Protein AF-A0A8B8VTU5-F1 (afdb_monomer_lite)

InterPro domains:
  IPR000203 GPS motif [PF01825] (226-274)
  IPR000203 GPS motif [SM00303] (223-280)
  IPR000832 GPCR, family 2, secretin-like [PF00002] (286-532)
  IPR003910 GPCR, family 2, orphan receptor, GPR1/GPR3/GPR5 [PR01422] (201-217)
  IPR003910 GPCR, family 2, orphan receptor, GPR1/GPR3/GPR5 [PR01422] (219-232)
  IPR003910 GPCR, family 2, orphan receptor, GPR1/GPR3/GPR5 [PR01422] (383-397)
  IPR017981 GPCR, family 2-like, 7TM [PS50261] (287-532)
  IPR033551 Dynein regulatory complex subunit 7 [PTHR35249] (546-1169)
  IPR038765 Papain-like cysteine peptidase superfamily [SSF54001] (627-927)
  IPR046338 GAIN domain superfamily [G3DSA:2.60.220.50] (97-280)
  IPR056290 CEP76/DRC7, peptidase-like domain [PF24656] (837-908)
  IPR056291 Dynein regulatory complex subunit 7, MORN domain [PF24667] (969-1168)
  IPR057244 GAIN, subdomain B [PS50221] (119-281)

Radius of gyration: 47.88 Å; chains: 1; bounding box: 93×96×153 Å

pLDDT: mean 71.01, std 21.42, range [22.89, 97.75]

Secondary structure (DSSP, 8-state):
----------------------------------------TTT--S-TT------HHHHHHHHHHHTT--STT--HHHHHHHHHHHHHHHHHT---SEEEETTEEEEEEEEES--SS-EEEE--TTS--EEE-TT-TT-SSEEEE-HHHHHTTTTT-SEEEEEEEEEE-TTSSTT--TTTSSS---EEGGGEEEEEEBTB---B--SS-EEEEEE-SSPPTTEEEEEEEEEGGGGGGSSSTT---EEE-TTEEEEE-SSEEEEEESB-SEEEEEEEE---HHHHHHHHHHHHHHHHHHHHHHHHHHHHHHHHHHH-SGGGT-SHHHHHHHHHHHHHHHHHHHHHHHHHTT-S-HHHHHHHHHHHHHHHHHHHHHHHHHHHHHHHHHT--S----TTHHHHHHHHHHHHHHHHHHHHHHTT-EEEEEEE-TTS-EEEEEEEE-TTT-HHHHIIIIIIHHHHHHHHHHHHHHHHHHHHHHHHHHT-S--HHHHHHHHHHHHHHHHHTTHHHHHHHHS-SSHHHHHHHHHHHHHTTTSHHHHHHHHHHHHHHHHHHHHHHHHHHHHHHTT--------------HHHHHHHHHHHHT----PPP------GGGS-GGGS-HHHHS--HHHHHHHHHHHHHHHHHHHH-TTSPPP----B-TTS-B--GGGG------S-GGGSSHHHHHHHHHHHSEE---SSTTS--SB---HHHHHHHTEE-HHHHHHHHHHHHHHTT--EEEEEEEE-HHHHHT--TTSBPGGGS-----------PPPPTTPPPPP---S-HHHHHHHHHHHHHHHHHHHHHHHHHHHHHHHHHHT---TTTTT-EEEEEEE-TTGGG--S-EEEETTTTEEEETT-TTEEEEEEEE-SS-EEEE-S--TTTTTT----TT-TTTEEESS--S---------------------------------PPPPPSSPPP---HHHHHH-SGGGEEEEEEBTEEEEEE-TTTSTT-EEEEEEEESSTTS-SEEEEEEEE-S-TT-EEEEEEETTT--EEEEE-TT-TT-EEEEEES-SSTTS-EEEEE-GGG-TT-EEEEEE-SSEEEEEE-S-TT-EEEEEEEE-PPP--------S--PPPEEEEEEEE---TTS-TTTSEEEEEEETTTTEEEEEEPPPTT-SS--EEEEEPP-----PPP---------S-----------------------------------

Structure (mmCIF, N/CA/C/O backbone):
data_AF-A0A8B8VTU5-F1
#
_entry.id   AF-A0A8B8VTU5-F1
#
loop_
_atom_site.group_PDB
_atom_site.id
_atom_site.type_symbol
_atom_site.label_atom_id
_atom_site.label_alt_id
_atom_site.label_comp_id
_atom_site.label_asym_id
_atom_site.label_entity_id
_atom_site.label_seq_id
_atom_site.pdbx_PDB_ins_code
_atom_site.Cartn_x
_atom_site.Cartn_y
_atom_site.Cartn_z
_atom_site.occupancy
_atom_site.B_iso_or_equiv
_atom_site.auth_seq_id
_atom_site.auth_comp_id
_atom_site.auth_asym_id
_atom_site.auth_atom_id
_atom_site.pdbx_PDB_model_num
ATOM 1 N N . MET A 1 1 ? -34.212 -49.795 -15.573 1.00 31.36 1 MET A N 1
ATOM 2 C CA . MET A 1 1 ? -34.351 -51.265 -15.632 1.00 31.36 1 MET A CA 1
ATOM 3 C C . MET A 1 1 ? -33.061 -51.812 -16.240 1.00 31.36 1 MET A C 1
ATOM 5 O O . MET A 1 1 ? -32.819 -51.499 -17.388 1.00 31.36 1 MET A O 1
ATOM 9 N N . LYS A 1 2 ? -32.248 -52.523 -15.433 1.00 29.14 2 LYS A N 1
ATOM 10 C CA . LYS A 1 2 ? -31.074 -53.386 -15.757 1.00 29.14 2 LYS A CA 1
ATOM 11 C C . LYS A 1 2 ? -29.921 -52.788 -16.608 1.00 29.14 2 LYS A C 1
ATOM 13 O O . LYS A 1 2 ? -30.125 -52.430 -17.751 1.00 29.14 2 LYS A O 1
ATOM 18 N N . ARG A 1 3 ? -28.739 -52.592 -15.993 1.00 26.38 3 ARG A N 1
ATOM 19 C CA . ARG A 1 3 ? -27.504 -53.445 -16.010 1.00 26.38 3 ARG A CA 1
ATOM 20 C C . ARG A 1 3 ? -26.536 -53.014 -17.128 1.00 26.38 3 ARG A C 1
ATOM 22 O O . ARG A 1 3 ? -26.943 -53.002 -18.275 1.00 26.38 3 ARG A O 1
ATOM 29 N N . LEU A 1 4 ? -25.375 -52.436 -16.804 1.00 26.73 4 LEU A N 1
ATOM 30 C CA . LEU A 1 4 ? -24.114 -53.016 -16.279 1.00 26.73 4 LEU A CA 1
ATOM 31 C C . LEU A 1 4 ? -23.195 -53.568 -17.388 1.00 26.73 4 LEU A C 1
ATOM 33 O O . LEU A 1 4 ? -23.528 -54.563 -18.019 1.00 26.73 4 LEU A O 1
ATOM 37 N N . ASP A 1 5 ? -22.043 -52.895 -17.493 1.00 30.48 5 ASP A N 1
ATOM 38 C CA . ASP A 1 5 ? -20.665 -53.385 -17.652 1.00 30.48 5 ASP A CA 1
ATOM 39 C C . ASP A 1 5 ? -20.195 -54.170 -18.893 1.00 30.48 5 ASP A C 1
ATOM 41 O O . ASP A 1 5 ? -20.597 -55.299 -19.146 1.00 30.48 5 ASP A O 1
ATOM 45 N N . SER A 1 6 ? -19.153 -53.608 -19.528 1.00 27.05 6 SER A N 1
ATOM 46 C CA . SER A 1 6 ? -17.753 -54.098 -19.488 1.00 27.05 6 SER A CA 1
ATOM 47 C C . SER A 1 6 ? -17.052 -54.251 -20.847 1.00 27.05 6 SER A C 1
ATOM 49 O O . SER A 1 6 ? -17.409 -55.084 -21.667 1.00 27.05 6 SER A O 1
ATOM 51 N N . SER A 1 7 ? -15.996 -53.445 -20.994 1.00 27.75 7 SER A N 1
ATOM 52 C CA . SER A 1 7 ? -14.632 -53.761 -21.460 1.00 27.75 7 SER A CA 1
ATOM 53 C C . SER A 1 7 ? -14.361 -54.610 -22.731 1.00 27.75 7 SER A C 1
ATOM 55 O O . SER A 1 7 ? -14.512 -55.822 -22.766 1.00 27.75 7 SER A O 1
ATOM 57 N N . ALA A 1 8 ? -13.757 -53.913 -23.707 1.00 27.56 8 ALA A N 1
ATOM 58 C CA . ALA A 1 8 ? -12.353 -54.054 -24.142 1.00 27.56 8 ALA A CA 1
ATOM 59 C C . ALA A 1 8 ? -11.923 -55.069 -25.243 1.00 27.56 8 ALA A C 1
ATOM 61 O O . ALA A 1 8 ? -12.134 -56.270 -25.149 1.00 27.56 8 ALA A O 1
ATOM 62 N N . ILE A 1 9 ? -11.124 -54.503 -26.174 1.00 26.77 9 ILE A N 1
ATOM 63 C CA . ILE A 1 9 ? -9.977 -55.058 -26.940 1.00 26.77 9 ILE A CA 1
ATOM 64 C C . ILE A 1 9 ? -10.232 -55.643 -28.357 1.00 26.77 9 ILE A C 1
ATOM 66 O O . ILE A 1 9 ? -10.622 -56.786 -28.540 1.00 26.77 9 ILE A O 1
ATOM 70 N N . THR A 1 10 ? -9.880 -54.802 -29.347 1.00 27.22 10 THR A N 1
ATOM 71 C CA . THR A 1 10 ? -8.957 -55.027 -30.492 1.00 27.22 10 THR A CA 1
ATOM 72 C C . THR A 1 10 ? -9.242 -56.114 -31.548 1.00 27.22 10 THR A C 1
ATOM 74 O O . THR A 1 10 ? -9.068 -57.292 -31.275 1.00 27.22 10 THR A O 1
ATOM 77 N N . ALA A 1 11 ? -9.477 -55.702 -32.811 1.00 26.61 11 ALA A N 1
ATOM 78 C CA . ALA A 1 11 ? -8.591 -55.934 -33.983 1.00 26.61 11 ALA A CA 1
ATOM 79 C C . ALA A 1 11 ? -9.312 -55.846 -35.358 1.00 26.61 11 ALA A C 1
ATOM 81 O O . ALA A 1 11 ? -10.270 -56.558 -35.620 1.00 26.61 11 ALA A O 1
ATOM 82 N N . PHE A 1 12 ? -8.769 -54.980 -36.225 1.00 24.58 12 PHE A N 1
ATOM 83 C CA . PHE A 1 12 ? -8.647 -54.986 -37.699 1.00 24.58 12 PHE A CA 1
ATOM 84 C C . PHE A 1 12 ? -9.645 -55.684 -38.667 1.00 24.58 12 PHE A C 1
ATOM 86 O O . PHE A 1 12 ? -9.882 -56.883 -38.601 1.00 24.58 12 PHE A O 1
ATOM 93 N N . LYS A 1 13 ? -9.895 -54.921 -39.756 1.00 25.20 13 LYS A N 1
ATOM 94 C CA . LYS A 1 13 ? -10.058 -55.268 -41.196 1.00 25.20 13 LYS A CA 1
ATOM 95 C C . LYS A 1 13 ? -11.466 -55.318 -41.833 1.00 25.20 13 LYS A C 1
ATOM 97 O O . LYS A 1 13 ? -12.228 -56.247 -41.636 1.00 25.20 13 LYS A O 1
ATOM 102 N N . LEU A 1 14 ? -11.629 -54.351 -42.751 1.00 25.20 14 LEU A N 1
ATOM 103 C CA . LEU A 1 14 ? -12.115 -54.419 -44.145 1.00 25.20 14 LEU A CA 1
ATOM 104 C C . LEU A 1 14 ? -13.555 -54.882 -44.460 1.00 25.20 14 LEU A C 1
ATOM 106 O O . LEU A 1 14 ? -13.969 -56.004 -44.203 1.00 25.20 14 LEU A O 1
ATOM 110 N N . VAL A 1 15 ? -14.235 -53.969 -45.162 1.00 28.89 15 VAL A N 1
ATOM 111 C CA . VAL A 1 15 ? -15.496 -54.079 -45.920 1.00 28.89 15 VAL A CA 1
ATOM 112 C C . VAL A 1 15 ? -15.358 -55.116 -47.055 1.00 28.89 15 VAL A C 1
ATOM 114 O O . VAL A 1 15 ? -14.251 -55.316 -47.560 1.00 28.89 15 VAL A O 1
ATOM 117 N N . PRO A 1 16 ? -16.462 -55.745 -47.504 1.00 33.34 16 PRO A N 1
ATOM 118 C CA . PRO A 1 16 ? -16.993 -55.343 -48.811 1.00 33.34 16 PRO A CA 1
ATOM 119 C C . PRO A 1 16 ? -18.525 -55.192 -48.876 1.00 33.34 16 PRO A C 1
ATOM 121 O O . PRO A 1 16 ? -19.298 -55.841 -48.176 1.00 33.34 16 PRO A O 1
ATOM 124 N N . SER A 1 17 ? -18.909 -54.298 -49.781 1.00 27.73 17 SER A N 1
ATOM 125 C CA . SER A 1 17 ? -20.236 -53.920 -50.270 1.00 27.73 17 SER A CA 1
ATOM 126 C C . SER A 1 17 ? -20.900 -54.973 -51.160 1.00 27.73 17 SER A C 1
ATOM 128 O O . SER A 1 17 ? -20.199 -55.699 -51.859 1.00 27.73 17 SER A O 1
ATOM 130 N N . ASN A 1 18 ? -22.233 -54.917 -51.281 1.00 26.25 18 ASN A N 1
ATOM 131 C CA . ASN A 1 18 ? -22.935 -55.282 -52.515 1.00 26.25 18 ASN A CA 1
ATOM 132 C C . ASN A 1 18 ? -24.192 -54.419 -52.753 1.00 26.25 18 ASN A C 1
ATOM 134 O O . ASN A 1 18 ? -24.960 -54.131 -51.839 1.00 26.25 18 ASN A O 1
ATOM 138 N N . PHE A 1 19 ? -24.310 -54.015 -54.018 1.00 26.78 19 PHE A N 1
ATOM 139 C CA . PHE A 1 19 ? -25.324 -53.223 -54.738 1.00 26.78 19 PHE A CA 1
ATOM 140 C C . PHE A 1 19 ? -26.656 -53.993 -54.938 1.00 26.78 19 PHE A C 1
ATOM 142 O O . PHE A 1 19 ? -26.638 -55.213 -54.751 1.00 26.78 19 PHE A O 1
ATOM 149 N N . PRO A 1 20 ? -27.801 -53.352 -55.311 1.00 30.92 20 PRO A N 1
ATOM 150 C CA . PRO A 1 20 ? -28.071 -52.929 -56.710 1.00 30.92 20 PRO A CA 1
ATOM 151 C C . PRO A 1 20 ? -28.955 -51.666 -56.938 1.00 30.92 20 PRO A C 1
ATOM 153 O O . PRO A 1 20 ? -29.692 -51.216 -56.067 1.00 30.92 20 PRO A O 1
ATOM 156 N N . SER A 1 21 ? -28.863 -51.116 -58.158 1.00 28.55 21 SER A N 1
ATOM 157 C CA . SER A 1 21 ? -29.725 -50.114 -58.850 1.00 28.55 21 SER A CA 1
ATOM 158 C C . SER A 1 21 ? -30.706 -50.840 -59.833 1.00 28.55 21 SER A C 1
ATOM 160 O O . SER A 1 21 ? -30.680 -52.073 -59.767 1.00 28.55 21 SER A O 1
ATOM 162 N N . PRO A 1 22 ? -31.527 -50.245 -60.765 1.00 42.19 22 PRO A N 1
ATOM 163 C CA . PRO A 1 22 ? -31.692 -48.839 -61.233 1.00 42.19 22 PRO A CA 1
ATOM 164 C C . PRO A 1 22 ? -33.131 -48.328 -61.671 1.00 42.19 22 PRO A C 1
ATOM 166 O O . PRO A 1 22 ? -34.063 -49.099 -61.859 1.00 42.19 22 PRO A O 1
ATOM 169 N N . SER A 1 23 ? -33.249 -46.992 -61.863 1.00 27.34 23 SER A N 1
ATOM 170 C CA . SER A 1 23 ? -34.001 -46.123 -62.842 1.00 27.34 23 SER A CA 1
ATOM 171 C C . SER A 1 23 ? -35.447 -46.363 -63.379 1.00 27.34 23 SER A C 1
ATOM 173 O O . SER A 1 23 ? -35.678 -47.376 -64.033 1.00 27.34 23 SER A O 1
ATOM 175 N N . CYS A 1 24 ? -36.324 -45.326 -63.348 1.00 24.61 24 CYS A N 1
ATOM 176 C CA . CYS A 1 24 ? -36.797 -44.491 -64.502 1.00 24.61 24 CYS A CA 1
ATOM 177 C C . CYS A 1 24 ? -37.965 -43.507 -64.164 1.00 24.61 24 CYS A C 1
ATOM 179 O O . CYS A 1 24 ? -38.832 -43.831 -63.363 1.00 24.61 24 CYS A O 1
ATOM 181 N N . ASP A 1 25 ? -37.972 -42.373 -64.888 1.00 26.00 25 ASP A N 1
ATOM 182 C CA . ASP A 1 25 ? -39.055 -41.438 -65.291 1.00 26.00 25 ASP A CA 1
ATOM 183 C C . ASP A 1 25 ? -39.572 -40.209 -64.480 1.00 26.00 25 ASP A C 1
ATOM 185 O O . ASP A 1 25 ? -39.988 -40.283 -63.329 1.00 26.00 25 ASP A O 1
ATOM 189 N N . THR A 1 26 ? -39.508 -39.076 -65.212 1.00 30.88 26 THR A N 1
ATOM 190 C CA . THR A 1 26 ? -40.248 -37.785 -65.278 1.00 30.88 26 THR A CA 1
ATOM 191 C C . THR A 1 26 ? -41.237 -37.330 -64.180 1.00 30.88 26 THR A C 1
ATOM 193 O O . THR A 1 26 ? -42.230 -37.995 -63.936 1.00 30.88 26 THR A O 1
ATOM 196 N N . ASP A 1 27 ? -41.058 -36.104 -63.638 1.00 28.14 27 ASP A N 1
ATOM 197 C CA . ASP A 1 27 ? -42.012 -34.978 -63.811 1.00 28.14 27 ASP A CA 1
ATOM 198 C C . ASP A 1 27 ? -41.565 -33.624 -63.192 1.00 28.14 27 ASP A C 1
ATOM 200 O O . ASP A 1 27 ? -40.697 -33.539 -62.325 1.00 28.14 27 ASP A O 1
ATOM 204 N N . GLN A 1 28 ? -42.160 -32.546 -63.712 1.00 29.48 28 GLN A N 1
ATOM 205 C CA . GLN A 1 28 ? -41.880 -31.116 -63.507 1.00 29.48 28 GLN A CA 1
ATOM 206 C C . GLN A 1 28 ? -42.187 -30.504 -62.117 1.00 29.48 28 GLN A C 1
ATOM 208 O O . GLN A 1 28 ? -43.142 -30.869 -61.444 1.00 29.48 28 GLN A O 1
ATOM 213 N N . LYS A 1 29 ? -41.483 -29.381 -61.859 1.00 31.98 29 LYS A N 1
ATOM 214 C CA . LYS A 1 29 ? -41.815 -28.212 -61.003 1.00 31.98 29 LYS A CA 1
ATOM 215 C C . LYS A 1 29 ? -41.904 -28.425 -59.482 1.00 31.98 29 LYS A C 1
ATOM 217 O O . LYS A 1 29 ? -42.935 -28.813 -58.952 1.00 31.98 29 LYS A O 1
ATOM 222 N N . ASN A 1 30 ? -40.926 -27.862 -58.765 1.00 26.92 30 ASN A N 1
ATOM 223 C CA . ASN A 1 30 ? -41.222 -26.684 -57.945 1.00 26.92 30 ASN A CA 1
ATOM 224 C C . ASN A 1 30 ? -39.973 -25.864 -57.600 1.00 26.92 30 ASN A C 1
ATOM 226 O O . ASN A 1 30 ? -38.941 -26.375 -57.180 1.00 26.92 30 ASN A O 1
ATOM 230 N N . SER A 1 31 ? -40.130 -24.561 -57.811 1.00 36.78 31 SER A N 1
ATOM 231 C CA . SER A 1 31 ? -39.243 -23.471 -57.427 1.00 36.78 31 SER A CA 1
ATOM 232 C C . SER A 1 31 ? -38.960 -23.506 -55.923 1.00 36.78 31 SER A C 1
ATOM 234 O O . SER A 1 31 ? -39.853 -23.224 -55.125 1.00 36.78 31 SER A O 1
ATOM 236 N N . ALA A 1 32 ? -37.709 -23.771 -55.552 1.00 30.22 32 ALA A N 1
ATOM 237 C CA . ALA A 1 32 ? -37.150 -23.366 -54.271 1.00 30.22 32 ALA A CA 1
ATOM 238 C C . ALA A 1 32 ? -35.967 -22.442 -54.565 1.00 30.22 32 ALA A C 1
ATOM 240 O O . ALA A 1 32 ? -34.922 -22.864 -55.056 1.00 30.22 32 ALA A O 1
ATOM 241 N N . THR A 1 33 ? -36.191 -21.159 -54.319 1.00 33.22 33 THR A N 1
ATOM 242 C CA . THR A 1 33 ? -35.222 -20.073 -54.368 1.00 33.22 33 THR A CA 1
ATOM 243 C C . THR A 1 33 ? -34.055 -20.414 -53.441 1.00 33.22 33 THR A C 1
ATOM 245 O O . THR A 1 33 ? -34.152 -20.251 -52.226 1.00 33.22 33 THR A O 1
ATOM 248 N N . ILE A 1 34 ? -32.953 -20.919 -53.995 1.00 30.89 34 ILE A N 1
ATOM 249 C CA . ILE A 1 34 ? -31.671 -20.906 -53.293 1.00 30.89 34 ILE A CA 1
ATOM 250 C C . ILE A 1 34 ? -31.135 -19.492 -53.478 1.00 30.89 34 ILE A C 1
ATOM 252 O O . ILE A 1 34 ? -30.820 -19.082 -54.593 1.00 30.89 34 ILE A O 1
ATOM 256 N N . HIS A 1 35 ? -31.092 -18.734 -52.385 1.00 29.39 35 HIS A N 1
ATOM 257 C CA . HIS A 1 35 ? -30.316 -17.507 -52.314 1.00 29.39 35 HIS A CA 1
ATOM 258 C C . HIS A 1 35 ? -28.872 -17.837 -52.705 1.00 29.39 35 HIS A C 1
ATOM 260 O O . HIS A 1 35 ? -28.163 -18.529 -51.977 1.00 29.39 35 HIS A O 1
ATOM 266 N N . GLU A 1 36 ? -28.452 -17.370 -53.876 1.00 34.00 36 GLU A N 1
ATOM 267 C CA . GLU A 1 36 ? -27.054 -17.363 -54.276 1.00 34.00 36 GLU A CA 1
ATOM 268 C C . GLU A 1 36 ? -26.357 -16.317 -53.396 1.00 34.00 36 GLU A C 1
ATOM 270 O O . GLU A 1 36 ? -26.423 -15.115 -53.652 1.00 34.00 36 GLU A O 1
ATOM 275 N N . GLU A 1 37 ? -25.790 -16.768 -52.272 1.00 37.00 37 GLU A N 1
ATOM 276 C CA . GLU A 1 37 ? -24.908 -15.955 -51.434 1.00 37.00 37 GLU A CA 1
ATOM 277 C C . GLU A 1 37 ? -23.856 -15.292 -52.328 1.00 37.00 37 GLU A C 1
ATOM 279 O O . GLU A 1 37 ? -23.228 -15.952 -53.161 1.00 37.00 37 GLU A O 1
ATOM 284 N N . SER A 1 38 ? -23.665 -13.981 -52.165 1.00 40.47 38 SER A N 1
ATOM 285 C CA . SER A 1 38 ? -22.661 -13.216 -52.902 1.00 40.47 38 SER A CA 1
ATOM 286 C C . SER A 1 38 ? -21.279 -13.843 -52.688 1.00 40.47 38 SER A C 1
ATOM 288 O O . SER A 1 38 ? -20.673 -13.697 -51.622 1.00 40.47 38 SER A O 1
ATOM 290 N N . ARG A 1 39 ? -20.794 -14.580 -53.689 1.00 52.44 39 ARG A N 1
ATOM 291 C CA . ARG A 1 39 ? -19.532 -15.325 -53.634 1.00 52.44 39 ARG A CA 1
ATOM 292 C C . ARG A 1 39 ? -18.367 -14.336 -53.508 1.00 52.44 39 ARG A C 1
ATOM 294 O O . ARG A 1 39 ? -18.151 -13.534 -54.409 1.00 52.44 39 ARG A O 1
ATOM 301 N N . GLN A 1 40 ? -17.630 -14.368 -52.394 1.00 59.28 40 GLN A N 1
ATOM 302 C CA . GLN A 1 40 ? -16.473 -13.490 -52.157 1.00 59.28 40 GLN A CA 1
ATOM 303 C C . GLN A 1 40 ? -15.182 -14.109 -52.743 1.00 59.28 40 GLN A C 1
ATOM 305 O O . GLN A 1 40 ? -14.716 -15.119 -52.205 1.00 59.28 40 GLN A O 1
ATOM 310 N N . PRO A 1 41 ? -14.549 -13.507 -53.776 1.00 59.56 41 PRO A N 1
ATOM 311 C CA . PRO A 1 41 ? -13.364 -14.065 -54.450 1.00 59.56 41 PRO A CA 1
ATOM 312 C C . PRO A 1 41 ? -12.165 -14.312 -53.518 1.00 59.56 41 PRO A C 1
ATOM 314 O O . PRO A 1 41 ? -11.422 -15.271 -53.698 1.00 59.56 41 PRO A O 1
ATOM 317 N N . CYS A 1 42 ? -12.006 -13.495 -52.472 1.00 65.88 42 CYS A N 1
ATOM 318 C CA . CYS A 1 42 ? -10.881 -13.568 -51.531 1.00 65.88 42 CYS A CA 1
ATOM 319 C C . CYS A 1 42 ? -10.949 -14.677 -50.476 1.00 65.88 42 CYS A C 1
ATOM 321 O O . CYS A 1 42 ? -9.952 -14.949 -49.801 1.00 65.88 42 CYS A O 1
ATOM 323 N N . LYS A 1 43 ? -12.111 -15.317 -50.305 1.00 62.56 43 LYS A N 1
ATOM 324 C CA . LYS A 1 43 ? -12.310 -16.370 -49.296 1.00 62.56 43 LYS A CA 1
ATOM 325 C C . LYS A 1 43 ? -12.294 -17.779 -49.889 1.00 62.56 43 LYS A C 1
ATOM 327 O O . LYS A 1 43 ? -11.924 -18.716 -49.183 1.00 62.56 43 LYS A O 1
ATOM 332 N N . GLY A 1 44 ? -12.590 -17.918 -51.183 1.00 56.31 44 GLY A N 1
ATOM 333 C CA . GLY A 1 44 ? -12.629 -19.199 -51.898 1.00 56.31 44 GLY A CA 1
ATOM 334 C C . GLY A 1 44 ? -13.766 -20.133 -51.449 1.00 56.31 44 GLY A C 1
ATOM 335 O O . GLY A 1 44 ? -14.336 -19.976 -50.370 1.00 56.31 44 GLY A O 1
ATOM 336 N N . LEU A 1 45 ? -14.109 -21.114 -52.291 1.00 51.06 45 LEU A N 1
ATOM 337 C CA . LEU A 1 45 ? -15.092 -22.170 -52.001 1.00 51.06 45 LEU A CA 1
ATOM 338 C C . LEU A 1 45 ? -14.492 -23.296 -51.141 1.00 51.06 45 LEU A C 1
ATOM 340 O O . LEU A 1 45 ? -13.308 -23.605 -51.226 1.00 51.06 45 LEU A O 1
ATOM 344 N N . ILE A 1 46 ? -15.348 -23.953 -50.351 1.00 47.47 46 ILE A N 1
ATOM 345 C CA . ILE A 1 46 ? -15.002 -25.056 -49.429 1.00 47.47 46 ILE A CA 1
ATOM 346 C C . ILE A 1 46 ? -14.769 -26.398 -50.172 1.00 47.47 46 ILE A C 1
ATOM 348 O O . ILE A 1 46 ? -14.269 -27.356 -49.584 1.00 47.47 46 ILE A O 1
ATOM 352 N N . ASN A 1 47 ? -15.068 -26.488 -51.475 1.00 45.44 47 ASN A N 1
ATOM 353 C CA . ASN A 1 47 ? -14.932 -27.731 -52.245 1.00 45.44 47 ASN A CA 1
ATOM 354 C C . ASN A 1 47 ? -13.539 -27.883 -52.879 1.00 45.44 47 ASN A C 1
ATOM 356 O O . ASN A 1 47 ? -13.141 -27.120 -53.751 1.00 45.44 47 ASN A O 1
ATOM 360 N N . ALA A 1 48 ? -12.812 -28.914 -52.446 1.00 48.62 48 ALA A N 1
ATOM 361 C CA . ALA A 1 48 ? -11.360 -29.015 -52.573 1.00 48.62 48 ALA A CA 1
ATOM 362 C C . ALA A 1 48 ? -10.784 -29.430 -53.947 1.00 48.62 48 ALA A C 1
ATOM 364 O O . ALA A 1 48 ? -9.566 -29.411 -54.073 1.00 48.62 48 ALA A O 1
ATOM 365 N N . ASN A 1 49 ? -11.579 -29.800 -54.964 1.00 42.62 49 ASN A N 1
ATOM 366 C CA . ASN A 1 49 ? -11.051 -30.573 -56.111 1.00 42.62 49 ASN A CA 1
ATOM 367 C C . ASN A 1 49 ? -11.551 -30.177 -57.524 1.00 42.62 49 ASN A C 1
ATOM 369 O O . ASN A 1 49 ? -11.404 -30.977 -58.446 1.00 42.62 49 ASN A O 1
ATOM 373 N N . ARG A 1 50 ? -12.139 -28.992 -57.749 1.00 46.28 50 ARG A N 1
ATOM 374 C CA . ARG A 1 50 ? -12.447 -28.505 -59.115 1.00 46.28 50 ARG A CA 1
ATOM 375 C C . ARG A 1 50 ? -12.042 -27.046 -59.294 1.00 46.28 50 ARG A C 1
ATOM 377 O O . ARG A 1 50 ? -12.299 -26.229 -58.415 1.00 46.28 50 ARG A O 1
ATOM 384 N N . PHE A 1 51 ? -11.398 -26.751 -60.422 1.00 50.53 51 PHE A N 1
ATOM 385 C CA . PHE A 1 51 ? -11.213 -25.389 -60.912 1.00 50.53 51 PHE A CA 1
ATOM 386 C C . PHE A 1 51 ? -12.560 -24.908 -61.471 1.00 50.53 51 PHE A C 1
ATOM 388 O O . PHE A 1 51 ? -13.128 -25.572 -62.333 1.00 50.53 51 PHE A O 1
ATOM 395 N N . ASP A 1 52 ? -13.085 -23.804 -60.942 1.00 53.09 52 ASP A N 1
ATOM 396 C CA . ASP A 1 52 ? -14.242 -23.096 -61.498 1.00 53.09 52 ASP A CA 1
ATOM 397 C C . ASP A 1 52 ? -13.730 -21.785 -62.105 1.00 53.09 52 ASP A C 1
ATOM 399 O O . ASP A 1 52 ? -12.888 -21.119 -61.494 1.00 53.09 52 ASP A O 1
ATOM 403 N N . ASP A 1 53 ? -14.247 -21.417 -63.280 1.00 52.19 53 ASP A N 1
ATOM 404 C CA . ASP A 1 53 ? -13.915 -20.194 -64.027 1.00 52.19 53 ASP A CA 1
ATOM 405 C C . ASP A 1 53 ? -14.467 -18.949 -63.298 1.00 52.19 53 ASP A C 1
ATOM 407 O O . ASP A 1 53 ? -15.440 -18.306 -63.695 1.00 52.19 53 ASP A O 1
ATOM 411 N N . PHE A 1 54 ? -13.907 -18.662 -62.123 1.00 53.53 54 PHE A N 1
ATOM 412 C CA . PHE A 1 54 ? -14.154 -17.438 -61.375 1.00 53.53 54 PHE A CA 1
ATOM 413 C C . PHE A 1 54 ? -13.422 -16.293 -62.061 1.00 53.53 54 PHE A C 1
ATOM 415 O O . PHE A 1 54 ? -12.264 -16.448 -62.438 1.00 53.53 54 PHE A O 1
ATOM 422 N N . GLY A 1 55 ? -14.078 -15.130 -62.165 1.00 59.25 55 GLY A N 1
ATOM 423 C CA . GLY A 1 55 ? -13.548 -13.919 -62.793 1.00 59.25 55 GLY A CA 1
ATOM 424 C C . GLY A 1 55 ? -12.061 -13.706 -62.507 1.00 59.25 55 GLY A C 1
ATOM 425 O O . GLY A 1 55 ? -11.683 -13.189 -61.458 1.00 59.25 55 GLY A O 1
ATOM 426 N N . LEU A 1 56 ? -11.214 -14.099 -63.466 1.00 64.12 56 LEU A N 1
ATOM 427 C CA . LEU A 1 56 ? -9.757 -14.153 -63.319 1.00 64.12 56 LEU A CA 1
ATOM 428 C C . LEU A 1 56 ? -9.180 -12.800 -62.880 1.00 64.12 56 LEU A C 1
ATOM 430 O O . LEU A 1 56 ? -8.226 -12.746 -62.108 1.00 64.12 56 LEU A O 1
ATOM 434 N N . LYS A 1 57 ? -9.808 -11.707 -63.333 1.00 65.38 57 LYS A N 1
ATOM 435 C CA . LYS A 1 57 ? -9.481 -10.323 -62.967 1.00 65.38 57 LYS A CA 1
ATOM 436 C C . LYS A 1 57 ? -9.822 -9.979 -61.514 1.00 65.38 57 LYS A C 1
ATOM 438 O O . LYS A 1 57 ? -9.074 -9.227 -60.898 1.00 65.38 57 LYS A O 1
ATOM 443 N N . ASP A 1 58 ? -10.896 -10.532 -60.958 1.00 67.50 58 ASP A N 1
ATOM 444 C CA . ASP A 1 58 ? -11.318 -10.276 -59.576 1.00 67.50 58 ASP A CA 1
ATOM 445 C C . ASP A 1 58 ? -10.461 -11.068 -58.581 1.00 67.50 58 ASP A C 1
ATOM 447 O O . ASP A 1 58 ? -10.023 -10.523 -57.568 1.00 67.50 58 ASP A O 1
ATOM 451 N N . THR A 1 59 ? -10.125 -12.324 -58.901 1.00 67.62 59 THR A N 1
ATOM 452 C CA . THR A 1 59 ? -9.187 -13.136 -58.104 1.00 67.62 59 THR A CA 1
ATOM 453 C C . THR A 1 59 ? -7.758 -12.585 -58.181 1.00 67.62 59 THR A C 1
ATOM 455 O O . THR A 1 59 ? -7.054 -12.535 -57.172 1.00 67.62 59 THR A O 1
ATOM 458 N N . ALA A 1 60 ? -7.347 -12.089 -59.352 1.00 66.38 60 ALA A N 1
ATOM 459 C CA . ALA A 1 60 ? -6.111 -11.328 -59.551 1.00 66.38 60 ALA A CA 1
ATOM 460 C C . ALA A 1 60 ? -6.055 -10.050 -58.703 1.00 66.38 60 ALA A C 1
ATOM 462 O O . ALA A 1 60 ? -5.069 -9.795 -58.010 1.00 66.38 60 ALA A O 1
ATOM 463 N N . LYS A 1 61 ? -7.130 -9.252 -58.728 1.00 69.88 61 LYS A N 1
ATOM 464 C CA . LYS A 1 61 ? -7.251 -8.038 -57.916 1.00 69.88 61 LYS A CA 1
ATOM 465 C C . LYS A 1 61 ? -7.163 -8.376 -56.430 1.00 69.88 61 LYS A C 1
ATOM 467 O O . LYS A 1 61 ? -6.379 -7.759 -55.714 1.00 69.88 61 LYS A O 1
ATOM 472 N N . CYS A 1 62 ? -7.856 -9.425 -55.999 1.00 71.69 62 CYS A N 1
ATOM 473 C CA . CYS A 1 62 ? -7.776 -9.920 -54.634 1.00 71.69 62 CYS A CA 1
ATOM 474 C C . CYS A 1 62 ? -6.352 -10.339 -54.228 1.00 71.69 62 CYS A C 1
ATOM 476 O O . CYS A 1 62 ? -5.886 -9.955 -53.159 1.00 71.69 62 CYS A O 1
ATOM 478 N N . PHE A 1 63 ? -5.631 -11.074 -55.080 1.00 68.38 63 PHE A N 1
ATOM 479 C CA . PHE A 1 63 ? -4.237 -11.452 -54.825 1.00 68.38 63 PHE A CA 1
ATOM 480 C C . PHE A 1 63 ? -3.351 -10.216 -54.580 1.00 68.38 63 PHE A C 1
ATOM 482 O O . PHE A 1 63 ? -2.580 -10.194 -53.621 1.00 68.38 63 PHE A O 1
ATOM 489 N N . SER A 1 64 ? -3.535 -9.149 -55.369 1.00 66.38 64 SER A N 1
ATOM 490 C CA . SER A 1 64 ? -2.813 -7.881 -55.190 1.00 66.38 64 SER A CA 1
ATOM 491 C C . SER A 1 64 ? -3.252 -7.061 -53.961 1.00 66.38 64 SER A C 1
ATOM 493 O O . SER A 1 64 ? -2.425 -6.413 -53.322 1.00 66.38 64 SER A O 1
ATOM 495 N N . GLU A 1 65 ? -4.534 -7.099 -53.581 1.00 67.81 65 GLU A N 1
ATOM 496 C CA . GLU A 1 65 ? -5.073 -6.360 -52.427 1.00 67.81 65 GLU A CA 1
ATOM 497 C C . GLU A 1 65 ? -4.756 -7.055 -51.094 1.00 67.81 65 GLU A C 1
ATOM 499 O O . GLU A 1 65 ? -4.340 -6.396 -50.137 1.00 67.81 65 GLU A O 1
ATOM 504 N N . CYS A 1 66 ? -4.850 -8.388 -51.042 1.00 64.62 66 CYS A N 1
ATOM 505 C CA . CYS A 1 66 ? -4.422 -9.198 -49.897 1.00 64.62 66 CYS A CA 1
ATOM 506 C C . CYS A 1 66 ? -2.908 -9.096 -49.646 1.00 64.62 66 CYS A C 1
ATOM 508 O O . CYS A 1 66 ? -2.457 -9.315 -48.525 1.00 64.62 66 CYS A O 1
ATOM 510 N N . ALA A 1 67 ? -2.111 -8.733 -50.658 1.00 58.59 67 ALA A N 1
ATOM 511 C CA . ALA A 1 67 ? -0.693 -8.434 -50.479 1.00 58.59 67 ALA A CA 1
ATOM 512 C C . ALA A 1 67 ? -0.438 -7.105 -49.731 1.00 58.59 67 ALA A C 1
ATOM 514 O O . ALA A 1 67 ? 0.617 -6.961 -49.118 1.00 58.59 67 ALA A O 1
ATOM 515 N N . ARG A 1 68 ? -1.386 -6.148 -49.747 1.00 56.44 68 ARG A N 1
ATOM 516 C CA . ARG A 1 68 ? -1.266 -4.818 -49.102 1.00 56.44 68 ARG A CA 1
ATOM 517 C C . ARG A 1 68 ? -2.008 -4.690 -47.770 1.00 56.44 68 ARG A C 1
ATOM 519 O O . ARG A 1 68 ? -1.663 -3.829 -46.967 1.00 56.44 68 ARG A O 1
ATOM 526 N N . SER A 1 69 ? -3.044 -5.493 -47.555 1.00 49.16 69 SER A N 1
ATOM 527 C CA . SER A 1 69 ? -3.967 -5.391 -46.423 1.00 49.16 69 SER A CA 1
ATOM 528 C C . SER A 1 69 ? -3.728 -6.534 -45.436 1.00 49.16 69 SER A C 1
ATOM 530 O O . SER A 1 69 ? -4.054 -7.682 -45.723 1.00 49.16 69 SER A O 1
ATOM 532 N N . GLY A 1 70 ? -3.189 -6.239 -44.251 1.00 52.53 70 GLY A N 1
ATOM 533 C CA . GLY A 1 70 ? -3.039 -7.206 -43.152 1.00 52.53 70 GLY A CA 1
ATOM 534 C C . GLY A 1 70 ? -4.354 -7.567 -42.441 1.00 52.53 70 GLY A C 1
ATOM 535 O O . GLY A 1 70 ? -4.330 -7.826 -41.244 1.00 52.53 70 GLY A O 1
ATOM 536 N N . ASN A 1 71 ? -5.497 -7.521 -43.134 1.00 49.97 71 ASN A N 1
ATOM 537 C CA . ASN A 1 71 ? -6.832 -7.599 -42.535 1.00 49.97 71 ASN A CA 1
ATOM 538 C C . ASN A 1 71 ? -7.515 -8.961 -42.795 1.00 49.97 71 ASN A C 1
ATOM 540 O O . ASN A 1 71 ? -7.362 -9.543 -43.869 1.00 49.97 71 ASN A O 1
ATOM 544 N N . GLU A 1 72 ? -8.323 -9.435 -41.836 1.00 51.94 72 GLU A N 1
ATOM 545 C CA . GLU A 1 72 ? -8.881 -10.804 -41.672 1.00 51.94 72 GLU A CA 1
ATOM 546 C C . GLU A 1 72 ? -9.799 -11.350 -42.798 1.00 51.94 72 GLU A C 1
ATOM 548 O O . GLU A 1 72 ? -10.463 -12.375 -42.647 1.00 51.94 72 GLU A O 1
ATOM 553 N N . SER A 1 73 ? -9.868 -10.697 -43.958 1.00 56.78 73 SER A N 1
ATOM 554 C CA . SER A 1 73 ? -10.797 -11.061 -45.041 1.00 56.78 73 SER A CA 1
ATOM 555 C C . SER A 1 73 ? -10.240 -12.033 -46.096 1.00 56.78 73 SER A C 1
ATOM 557 O O . SER A 1 73 ? -11.013 -12.507 -46.931 1.00 56.78 73 SER A O 1
ATOM 559 N N . CYS A 1 74 ? -8.942 -12.361 -46.057 1.00 65.44 74 CYS A N 1
ATOM 560 C CA . CYS A 1 74 ? -8.256 -13.162 -47.079 1.00 65.44 74 CYS A CA 1
ATOM 561 C C . CYS A 1 74 ? -7.914 -14.581 -46.594 1.00 65.44 74 CYS A C 1
ATOM 563 O O . CYS A 1 74 ? -7.199 -14.748 -45.607 1.00 65.44 74 CYS A O 1
ATOM 565 N N . ASN A 1 75 ? -8.340 -15.618 -47.327 1.00 68.56 75 ASN A N 1
ATOM 566 C CA . ASN A 1 75 ? -7.885 -16.993 -47.085 1.00 68.56 75 ASN A CA 1
ATOM 567 C C . ASN A 1 75 ? -6.680 -17.318 -47.986 1.00 68.56 75 ASN A C 1
ATOM 569 O O . ASN A 1 75 ? -6.834 -17.739 -49.136 1.00 68.56 75 ASN A O 1
ATOM 573 N N . LEU A 1 76 ? -5.471 -17.124 -47.449 1.00 68.50 76 LEU A N 1
ATOM 574 C CA . LEU A 1 76 ? -4.205 -17.301 -48.177 1.00 68.50 76 LEU A CA 1
ATOM 575 C C . LEU A 1 76 ? -4.037 -18.717 -48.751 1.00 68.50 76 LEU A C 1
ATOM 577 O O . LEU A 1 76 ? -3.550 -18.878 -49.869 1.00 68.50 76 LEU A O 1
ATOM 581 N N . GLY A 1 77 ? -4.486 -19.741 -48.020 1.00 65.50 77 GLY A N 1
ATOM 582 C CA . GLY A 1 77 ? -4.384 -21.131 -48.462 1.00 65.50 77 GLY A CA 1
ATOM 583 C C . GLY A 1 77 ? -5.242 -21.447 -49.685 1.00 65.50 77 GLY A C 1
ATOM 584 O O . GLY A 1 77 ? -4.825 -22.203 -50.564 1.00 65.50 77 GLY A O 1
ATOM 585 N N . ASN A 1 78 ? -6.423 -20.834 -49.775 1.00 67.88 78 ASN A N 1
ATOM 586 C CA . ASN A 1 78 ? -7.308 -20.988 -50.928 1.00 67.88 78 ASN A CA 1
ATOM 587 C C . ASN A 1 78 ? -6.777 -20.241 -52.158 1.00 67.88 78 ASN A C 1
ATOM 589 O O . ASN A 1 78 ? -6.771 -20.815 -53.244 1.00 67.88 78 ASN A O 1
ATOM 593 N N . LEU A 1 79 ? -6.258 -19.020 -51.985 1.00 70.75 79 LEU A N 1
ATOM 594 C CA . LEU A 1 79 ? -5.611 -18.259 -53.064 1.00 70.75 79 LEU A CA 1
ATOM 595 C C . LEU A 1 79 ? -4.390 -18.999 -53.629 1.00 70.75 79 LEU A C 1
ATOM 597 O O . LEU A 1 79 ? -4.216 -19.078 -54.841 1.00 70.75 79 LEU A O 1
ATOM 601 N N . GLN A 1 80 ? -3.572 -19.604 -52.768 1.00 70.00 80 GLN A N 1
ATOM 602 C CA . GLN A 1 80 ? -2.413 -20.385 -53.192 1.00 70.00 80 GLN A CA 1
ATOM 603 C C . GLN A 1 80 ? -2.805 -21.631 -53.998 1.00 70.00 80 GLN A C 1
ATOM 605 O O . GLN A 1 80 ? -2.245 -21.866 -55.066 1.00 70.00 80 GLN A O 1
ATOM 610 N N . ARG A 1 81 ? -3.773 -22.429 -53.518 1.00 70.50 81 ARG A N 1
ATOM 611 C CA . ARG A 1 81 ? -4.265 -23.597 -54.275 1.00 70.50 81 ARG A CA 1
ATOM 612 C C . ARG A 1 81 ? -4.909 -23.192 -55.595 1.00 70.50 81 ARG A C 1
ATOM 614 O O . ARG A 1 81 ? -4.729 -23.898 -56.578 1.00 70.50 81 ARG A O 1
ATOM 621 N N . TYR A 1 82 ? -5.617 -22.064 -55.626 1.00 73.31 82 TYR A N 1
ATOM 622 C CA . TYR A 1 82 ? -6.193 -21.524 -56.854 1.00 73.31 82 TYR A CA 1
ATOM 623 C C . TYR A 1 82 ? -5.113 -21.273 -57.914 1.00 73.31 82 TYR A C 1
ATOM 625 O O . TYR A 1 82 ? -5.250 -21.760 -59.030 1.00 73.31 82 TYR A O 1
ATOM 633 N N . TRP A 1 83 ? -4.011 -20.600 -57.562 1.00 71.25 83 TRP A N 1
ATOM 634 C CA . TRP A 1 83 ? -2.926 -20.318 -58.512 1.00 71.25 83 TRP A CA 1
ATOM 635 C C . TRP A 1 83 ? -2.156 -21.566 -58.954 1.00 71.25 83 TRP A C 1
ATOM 637 O O . TRP A 1 83 ? -1.830 -21.684 -60.132 1.00 71.25 83 TRP A O 1
ATOM 647 N N . LEU A 1 84 ? -1.927 -22.521 -58.047 1.00 70.88 84 LEU A N 1
ATOM 648 C CA . LEU A 1 84 ? -1.328 -23.816 -58.395 1.00 70.88 84 LEU A CA 1
ATOM 649 C C . LEU A 1 84 ? -2.223 -24.609 -59.368 1.00 70.88 84 LEU A C 1
ATOM 651 O O . LEU A 1 84 ? -1.734 -25.184 -60.335 1.00 70.88 84 LEU A O 1
ATOM 655 N N . ASN A 1 85 ? -3.542 -24.606 -59.149 1.00 71.44 85 ASN A N 1
ATOM 656 C CA . ASN A 1 85 ? -4.502 -25.285 -60.025 1.00 71.44 85 ASN A CA 1
ATOM 657 C C . ASN A 1 85 ? -4.726 -24.538 -61.352 1.00 71.44 85 ASN A C 1
ATOM 659 O O . ASN A 1 85 ? -5.019 -25.171 -62.364 1.00 71.44 85 ASN A O 1
ATOM 663 N N . TYR A 1 86 ? -4.572 -23.211 -61.368 1.00 73.75 86 TYR A N 1
ATOM 664 C CA . TYR A 1 86 ? -4.676 -22.399 -62.580 1.00 73.75 86 TYR A CA 1
ATOM 665 C C . TYR A 1 86 ? -3.598 -22.759 -63.611 1.00 73.75 86 TYR A C 1
ATOM 667 O O . TYR A 1 86 ? -3.876 -22.765 -64.806 1.00 73.75 86 TYR A O 1
ATOM 675 N N . GLU A 1 87 ? -2.388 -23.119 -63.172 1.00 69.69 87 GLU A N 1
ATOM 676 C CA . GLU A 1 87 ? -1.327 -23.581 -64.074 1.00 69.69 87 GLU A CA 1
ATOM 677 C C . GLU A 1 87 ? -1.712 -24.884 -64.798 1.00 69.69 87 GLU A C 1
ATOM 679 O O . GLU A 1 87 ? -1.542 -25.002 -66.013 1.00 69.69 87 GLU A O 1
ATOM 684 N N . ILE A 1 88 ? -2.321 -25.825 -64.070 1.00 68.25 88 ILE A N 1
ATOM 685 C CA . ILE A 1 88 ? -2.831 -27.084 -64.632 1.00 68.25 88 ILE A CA 1
ATOM 686 C C . ILE A 1 88 ? -3.946 -26.795 -65.650 1.00 68.25 88 ILE A C 1
ATOM 688 O O . ILE A 1 88 ? -3.921 -27.330 -66.758 1.00 68.25 88 ILE A O 1
ATOM 692 N N . HIS A 1 89 ? -4.877 -25.891 -65.323 1.00 71.81 89 HIS A N 1
ATOM 693 C CA . HIS A 1 89 ? -5.933 -25.459 -66.247 1.00 71.81 89 HIS A CA 1
ATOM 694 C C . HIS A 1 89 ? -5.367 -24.795 -67.518 1.00 71.81 89 HIS A C 1
ATOM 696 O O . HIS A 1 89 ? -5.819 -25.088 -68.627 1.00 71.81 89 HIS A O 1
ATOM 702 N N . LEU A 1 90 ? -4.339 -23.947 -67.391 1.00 70.38 90 LEU A N 1
ATOM 703 C CA . LEU A 1 90 ? -3.657 -23.336 -68.537 1.00 70.38 90 LEU A CA 1
ATOM 704 C C . LEU A 1 90 ? -3.027 -24.377 -69.466 1.00 70.38 90 LEU A C 1
ATOM 706 O O . LEU A 1 90 ? -3.106 -24.233 -70.688 1.00 70.38 90 LEU A O 1
ATOM 710 N N . ALA A 1 91 ? -2.418 -25.415 -68.897 1.00 66.81 91 ALA A N 1
ATOM 711 C CA . ALA A 1 91 ? -1.771 -26.469 -69.662 1.00 66.81 91 ALA A CA 1
ATOM 712 C C . ALA A 1 91 ? -2.764 -27.414 -70.366 1.00 66.81 91 ALA A C 1
ATOM 714 O O . ALA A 1 91 ? -2.392 -28.022 -71.368 1.00 66.81 91 ALA A O 1
ATOM 715 N N . GLU A 1 92 ? -4.011 -27.538 -69.896 1.00 66.69 92 GLU A N 1
ATOM 716 C CA . GLU A 1 92 ? -4.964 -28.534 -70.413 1.00 66.69 92 GLU A CA 1
ATOM 717 C C . GLU A 1 92 ? -6.180 -27.943 -71.141 1.00 66.69 92 GLU A C 1
ATOM 719 O O . GLU A 1 92 ? -6.473 -28.366 -72.260 1.00 66.69 92 GLU A O 1
ATOM 724 N N . GLU A 1 93 ? -6.858 -26.947 -70.568 1.00 61.66 93 GLU A N 1
ATOM 725 C CA . GLU A 1 93 ? -8.200 -26.514 -71.001 1.00 61.66 93 GLU A CA 1
ATOM 726 C C . GLU A 1 93 ? -8.228 -25.140 -71.684 1.00 61.66 93 GLU A C 1
ATOM 728 O O . GLU A 1 93 ? -9.159 -24.841 -72.432 1.00 61.66 93 GLU A O 1
ATOM 733 N N . SER A 1 94 ? -7.206 -24.304 -71.481 1.00 62.38 94 SER A N 1
ATOM 734 C CA . SER A 1 94 ? -7.184 -22.960 -72.067 1.00 62.38 94 SER A CA 1
ATOM 735 C C . SER A 1 94 ? -7.180 -22.997 -73.606 1.00 62.38 94 SER A C 1
ATOM 737 O O . SER A 1 94 ? -6.525 -23.844 -74.207 1.00 62.38 94 SER A O 1
ATOM 739 N N . LEU A 1 95 ? -7.853 -22.056 -74.271 1.00 57.72 95 LEU A N 1
ATOM 740 C CA . LEU A 1 95 ? -7.696 -21.798 -75.716 1.00 57.72 95 LEU A CA 1
ATOM 741 C C . LEU A 1 95 ? -6.672 -20.686 -76.002 1.00 57.72 95 LEU A C 1
ATOM 743 O O . LEU A 1 95 ? -6.370 -20.408 -77.161 1.00 57.72 95 LEU A O 1
ATOM 747 N N . THR A 1 96 ? -6.149 -20.027 -74.964 1.00 62.91 96 THR A N 1
ATOM 748 C CA . THR A 1 96 ? -5.209 -18.911 -75.093 1.00 62.91 96 THR A CA 1
ATOM 749 C C . THR A 1 96 ? -3.762 -19.399 -75.021 1.00 62.91 96 THR A C 1
ATOM 751 O O . THR A 1 96 ? -3.369 -20.121 -74.107 1.00 62.91 96 THR A O 1
ATOM 754 N N . GLU A 1 97 ? -2.952 -18.991 -76.001 1.00 73.25 97 GLU A N 1
ATOM 755 C CA . GLU A 1 97 ? -1.515 -19.313 -76.061 1.00 73.25 97 GLU A CA 1
ATOM 756 C C . GLU A 1 97 ? -0.678 -18.434 -75.119 1.00 73.25 97 GLU A C 1
ATOM 758 O O . GLU A 1 97 ? 0.440 -18.787 -74.748 1.00 73.25 97 GLU A O 1
ATOM 763 N N . THR A 1 98 ? -1.206 -17.275 -74.716 1.00 80.00 98 THR A N 1
ATOM 764 C CA . THR A 1 98 ? -0.513 -16.330 -73.835 1.00 80.00 98 THR A CA 1
ATOM 765 C C . THR A 1 98 ? -1.467 -15.722 -72.814 1.00 80.00 98 THR A C 1
ATOM 767 O O . THR A 1 98 ? -2.625 -15.424 -73.116 1.00 80.00 98 THR A O 1
ATOM 770 N N . VAL A 1 99 ? -0.965 -15.511 -71.598 1.00 78.75 99 VAL A N 1
ATOM 771 C CA . VAL A 1 99 ? -1.638 -14.751 -70.539 1.00 78.75 99 VAL A CA 1
ATOM 772 C C . VAL A 1 99 ? -0.695 -13.649 -70.087 1.00 78.75 99 VAL A C 1
ATOM 774 O O . VAL A 1 99 ? 0.458 -13.911 -69.753 1.00 78.75 99 VAL A O 1
ATOM 777 N N . ASN A 1 100 ? -1.182 -12.412 -70.077 1.00 80.00 100 ASN A N 1
ATOM 778 C CA . ASN A 1 100 ? -0.432 -11.261 -69.593 1.00 80.00 100 ASN A CA 1
ATOM 779 C C . ASN A 1 100 ? -1.290 -10.479 -68.593 1.00 80.00 100 ASN A C 1
ATOM 781 O O . ASN A 1 100 ? -2.216 -9.765 -68.979 1.00 80.00 100 ASN A O 1
ATOM 785 N N . MET A 1 101 ? -1.000 -10.669 -67.308 1.00 73.00 101 MET A N 1
ATOM 786 C CA . MET A 1 101 ? -1.599 -9.967 -66.177 1.00 73.00 101 MET A CA 1
ATOM 787 C C . MET A 1 101 ? -0.480 -9.289 -65.381 1.00 73.00 101 MET A C 1
ATOM 789 O O . MET A 1 101 ? 0.641 -9.784 -65.346 1.00 73.00 101 MET A O 1
ATOM 793 N N . GLY A 1 102 ? -0.778 -8.182 -64.693 1.00 69.06 102 GLY A N 1
ATOM 794 C CA . GLY A 1 102 ? 0.245 -7.362 -64.023 1.00 69.06 102 GLY A CA 1
ATOM 795 C C . GLY A 1 102 ? 1.154 -8.086 -63.012 1.00 69.06 102 GLY A C 1
ATOM 796 O O . GLY A 1 102 ? 2.253 -7.609 -62.778 1.00 69.06 102 GLY A O 1
ATOM 797 N N . PHE A 1 103 ? 0.730 -9.223 -62.446 1.00 72.19 103 PHE A N 1
ATOM 798 C CA . PHE A 1 103 ? 1.503 -10.053 -61.501 1.00 72.19 103 PHE A CA 1
ATOM 799 C C . PHE A 1 103 ? 1.713 -11.501 -61.997 1.00 72.19 103 PHE A C 1
ATOM 801 O O . PHE A 1 103 ? 2.362 -12.290 -61.320 1.00 72.19 103 PHE A O 1
ATOM 808 N N . LEU A 1 104 ? 1.143 -11.880 -63.150 1.00 78.25 104 LEU A N 1
ATOM 809 C CA . LEU A 1 104 ? 1.246 -13.229 -63.716 1.00 78.25 104 LEU A CA 1
ATOM 810 C C . LEU A 1 104 ? 1.374 -13.152 -65.236 1.00 78.25 104 LEU A C 1
ATOM 812 O O . LEU A 1 104 ? 0.462 -12.695 -65.927 1.00 78.25 104 LEU A O 1
ATOM 816 N N . THR A 1 105 ? 2.465 -13.691 -65.765 1.00 84.25 105 THR A N 1
ATOM 817 C CA . THR A 1 105 ? 2.636 -13.898 -67.206 1.00 84.25 105 THR A CA 1
ATOM 818 C C . THR A 1 105 ? 2.793 -15.383 -67.495 1.00 84.25 105 THR A C 1
ATOM 820 O O . THR A 1 105 ? 3.466 -16.095 -66.754 1.00 84.25 105 THR A O 1
ATOM 823 N N . ALA A 1 106 ? 2.139 -15.875 -68.544 1.00 83.62 106 ALA A N 1
ATOM 824 C CA . ALA A 1 106 ? 2.207 -17.278 -68.927 1.00 83.62 106 ALA A CA 1
ATOM 825 C C . ALA A 1 106 ? 2.310 -17.444 -70.441 1.00 83.62 106 ALA A C 1
ATOM 827 O O . ALA A 1 106 ? 1.629 -16.747 -71.198 1.00 83.62 106 ALA A O 1
ATOM 828 N N . LEU A 1 107 ? 3.122 -18.407 -70.864 1.00 86.31 107 LEU A N 1
ATOM 829 C CA . LEU A 1 107 ? 3.174 -18.920 -72.227 1.00 86.31 107 LEU A CA 1
ATOM 830 C C . LEU A 1 107 ? 2.697 -20.371 -72.208 1.00 86.31 107 LEU A C 1
ATOM 832 O O . LEU A 1 107 ? 3.248 -21.183 -71.468 1.00 86.31 107 LEU A O 1
ATOM 836 N N . VAL A 1 108 ? 1.727 -20.700 -73.058 1.00 84.62 108 VAL A N 1
ATOM 837 C CA . VAL A 1 108 ? 1.290 -22.076 -73.291 1.00 84.62 108 VAL A CA 1
ATOM 838 C C . VAL A 1 108 ? 1.583 -22.443 -74.739 1.00 84.62 108 VAL A C 1
ATOM 840 O O . VAL A 1 108 ? 1.057 -21.821 -75.659 1.00 84.62 108 VAL A O 1
ATOM 843 N N . LYS A 1 109 ? 2.419 -23.460 -74.956 1.00 83.31 109 LYS A N 1
ATOM 844 C CA . LYS A 1 109 ? 2.865 -23.863 -76.295 1.00 83.31 109 LYS A CA 1
ATOM 845 C C . LYS A 1 109 ? 2.795 -25.375 -76.483 1.00 83.31 109 LYS A C 1
ATOM 847 O O . LYS A 1 109 ? 3.209 -26.140 -75.615 1.00 83.31 109 LYS A O 1
ATOM 852 N N . ASN A 1 110 ? 2.317 -25.803 -77.649 1.00 83.94 110 ASN A N 1
ATOM 853 C CA . ASN A 1 110 ? 2.381 -27.203 -78.062 1.00 83.94 110 ASN A CA 1
ATOM 854 C C . ASN A 1 110 ? 3.782 -27.518 -78.594 1.00 83.94 110 ASN A C 1
ATOM 856 O O . ASN A 1 110 ? 4.265 -26.868 -79.523 1.00 83.94 110 ASN A O 1
ATOM 860 N N . ILE A 1 111 ? 4.430 -28.512 -77.997 1.00 83.44 111 ILE A N 1
ATOM 861 C CA . ILE A 1 111 ? 5.789 -28.943 -78.318 1.00 83.44 111 ILE A CA 1
ATOM 862 C C . ILE A 1 111 ? 5.725 -30.378 -78.833 1.00 83.44 111 ILE A C 1
ATOM 864 O O . ILE A 1 111 ? 5.088 -31.240 -78.226 1.00 83.44 111 ILE A O 1
ATOM 868 N N . SER A 1 112 ? 6.372 -30.632 -79.971 1.00 81.88 112 SER A N 1
ATOM 869 C CA . SER A 1 112 ? 6.539 -31.994 -80.485 1.00 81.88 112 SER A CA 1
ATOM 870 C C . SER A 1 112 ? 7.420 -32.806 -79.538 1.00 81.88 112 SER A C 1
ATOM 872 O O . SER A 1 112 ? 8.421 -32.296 -79.047 1.00 81.88 112 SER A O 1
ATOM 874 N N . THR A 1 113 ? 7.104 -34.078 -79.312 1.00 80.12 113 THR A N 1
ATOM 875 C CA . THR A 1 113 ? 7.962 -34.960 -78.499 1.00 80.12 113 THR A CA 1
ATOM 876 C C . THR A 1 113 ? 9.215 -35.439 -79.244 1.00 80.12 113 THR A C 1
ATOM 878 O O . THR A 1 113 ? 10.095 -36.041 -78.640 1.00 80.12 113 THR A O 1
ATOM 881 N N . SER A 1 114 ? 9.341 -35.132 -80.542 1.00 77.88 114 SER A N 1
ATOM 882 C CA . SER A 1 114 ? 10.489 -35.468 -81.397 1.00 77.88 114 SER A CA 1
ATOM 883 C C . SER A 1 114 ? 11.406 -34.261 -81.669 1.00 77.88 114 SER A C 1
ATOM 885 O O . SER A 1 114 ? 11.611 -33.884 -82.827 1.00 77.88 114 SER A O 1
ATOM 887 N N . ILE A 1 115 ? 11.908 -33.603 -80.625 1.00 82.25 115 ILE A N 1
ATOM 888 C CA . ILE A 1 115 ? 12.845 -32.474 -80.768 1.00 82.25 115 ILE A CA 1
ATOM 889 C C . ILE A 1 115 ? 14.295 -32.955 -80.887 1.00 82.25 115 ILE A C 1
ATOM 891 O O . ILE A 1 115 ? 14.690 -33.926 -80.249 1.00 82.25 115 ILE A O 1
ATOM 895 N N . SER A 1 116 ? 15.090 -32.283 -81.722 1.00 76.50 116 SER A N 1
ATOM 896 C CA . SER A 1 116 ? 16.509 -32.607 -81.938 1.00 76.50 116 SER A CA 1
ATOM 897 C C . SER A 1 116 ? 17.451 -31.915 -80.947 1.00 76.50 116 SER A C 1
ATOM 899 O O . SER A 1 116 ? 18.533 -32.437 -80.672 1.00 76.50 116 SER A O 1
ATOM 901 N N . GLU A 1 117 ? 17.027 -30.769 -80.410 1.00 83.88 117 GLU A N 1
ATOM 902 C CA . GLU A 1 117 ? 17.815 -29.843 -79.589 1.00 83.88 117 GLU A CA 1
ATOM 903 C C . GLU A 1 117 ? 17.049 -29.440 -78.322 1.00 83.88 117 GLU A C 1
ATOM 905 O O . GLU A 1 117 ? 15.830 -29.619 -78.234 1.00 83.88 117 GLU A O 1
ATOM 910 N N . ASP A 1 118 ? 17.774 -28.898 -77.346 1.00 85.75 118 ASP A N 1
ATOM 911 C CA . ASP A 1 118 ? 17.207 -28.404 -76.093 1.00 85.75 118 ASP A CA 1
ATOM 912 C C . ASP A 1 118 ? 16.415 -27.111 -76.320 1.00 85.75 118 ASP A C 1
ATOM 914 O O . ASP A 1 118 ? 16.717 -26.303 -77.200 1.00 85.75 118 ASP A O 1
ATOM 918 N N . LEU A 1 119 ? 15.374 -26.896 -75.517 1.00 87.69 119 LEU A N 1
ATOM 919 C CA . LEU A 1 119 ? 14.513 -25.728 -75.668 1.00 87.69 119 LEU A CA 1
ATOM 920 C C . LEU A 1 119 ? 14.888 -24.650 -74.660 1.00 87.69 119 LEU A C 1
ATOM 922 O O . LEU A 1 119 ? 14.890 -24.885 -73.451 1.00 87.69 119 LEU A O 1
ATOM 926 N N . HIS A 1 120 ? 15.136 -23.445 -75.167 1.00 86.94 120 HIS A N 1
ATOM 927 C CA . HIS A 1 120 ? 15.455 -22.275 -74.362 1.00 86.94 120 HIS A CA 1
ATOM 928 C C . HIS A 1 120 ? 14.312 -21.262 -74.400 1.00 86.94 120 HIS A C 1
ATOM 930 O O . HIS A 1 120 ? 13.786 -20.936 -75.467 1.00 86.94 120 HIS A O 1
ATOM 936 N N . PHE A 1 121 ? 13.939 -20.740 -73.234 1.00 88.25 121 PHE A N 1
ATOM 937 C CA . PHE A 1 121 ? 12.939 -19.680 -73.111 1.00 88.25 121 PHE A CA 1
ATOM 938 C C . PHE A 1 121 ? 13.484 -18.519 -72.281 1.00 88.25 121 PHE A C 1
ATOM 940 O O . PHE A 1 121 ? 14.126 -18.739 -71.252 1.00 88.25 121 PHE A O 1
ATOM 947 N N . SER A 1 122 ? 13.215 -17.286 -72.714 1.00 86.31 122 SER A N 1
ATOM 948 C CA . SER A 1 122 ? 13.504 -16.086 -71.930 1.00 86.31 122 SER A CA 1
ATOM 949 C C . SER A 1 122 ? 12.456 -15.905 -70.842 1.00 86.31 122 SER A C 1
ATOM 951 O O . SER A 1 122 ? 11.258 -16.072 -71.073 1.00 86.31 122 SER A O 1
ATOM 953 N N . LEU A 1 123 ? 12.929 -15.542 -69.652 1.00 82.69 123 LEU A N 1
ATOM 954 C CA . LEU A 1 123 ? 12.111 -15.288 -68.469 1.00 82.69 123 LEU A CA 1
ATOM 955 C C . LEU A 1 123 ? 12.132 -13.802 -68.087 1.00 82.69 123 LEU A C 1
ATOM 957 O O . LEU A 1 123 ? 12.071 -13.457 -66.911 1.00 82.69 123 LEU A O 1
ATOM 961 N N . THR A 1 124 ? 12.262 -12.917 -69.081 1.00 75.62 124 THR A N 1
ATOM 962 C CA . THR A 1 124 ? 12.373 -11.473 -68.853 1.00 75.62 124 THR A CA 1
ATOM 963 C C . THR A 1 124 ? 11.173 -10.963 -68.041 1.00 75.62 124 THR A C 1
ATOM 965 O O . THR A 1 124 ? 10.033 -11.169 -68.468 1.00 75.62 124 THR A O 1
ATOM 968 N N . PRO A 1 125 ? 11.400 -10.256 -66.919 1.00 65.00 125 PRO A N 1
ATOM 969 C CA . PRO A 1 125 ? 10.323 -9.729 -66.087 1.00 65.00 125 PRO A CA 1
ATOM 970 C C . PRO A 1 125 ? 9.341 -8.859 -66.880 1.00 65.00 125 PRO A C 1
ATOM 972 O O . PRO A 1 125 ? 9.743 -8.099 -67.766 1.00 65.00 125 PRO A O 1
ATOM 975 N N . SER A 1 126 ? 8.049 -8.962 -66.559 1.00 64.69 126 SER A N 1
ATOM 976 C CA . SER A 1 126 ? 6.963 -8.182 -67.183 1.00 64.69 126 SER A CA 1
ATOM 977 C C . SER A 1 126 ? 6.757 -8.420 -68.690 1.00 64.69 126 SER A C 1
ATOM 979 O O . SER A 1 126 ? 5.997 -7.693 -69.334 1.00 64.69 126 SER A O 1
ATOM 981 N N . GLN A 1 127 ? 7.404 -9.438 -69.267 1.00 78.56 127 GLN A N 1
ATOM 982 C CA . GLN A 1 127 ? 7.190 -9.890 -70.639 1.00 78.56 127 GLN A CA 1
ATOM 983 C C . GLN A 1 127 ? 6.717 -11.343 -70.635 1.00 78.56 127 GLN A C 1
ATOM 985 O O . GLN A 1 127 ? 7.181 -12.161 -69.849 1.00 78.56 127 GLN A O 1
ATOM 990 N N . VAL A 1 128 ? 5.797 -11.677 -71.541 1.00 80.62 128 VAL A N 1
ATOM 991 C CA . VAL A 1 128 ? 5.399 -13.075 -71.752 1.00 80.62 128 VAL A CA 1
ATOM 992 C C . VAL A 1 128 ? 6.637 -13.873 -72.186 1.00 80.62 128 VAL A C 1
ATOM 994 O O . VAL A 1 128 ? 7.343 -13.388 -73.080 1.00 80.62 128 VAL A O 1
ATOM 997 N N . PRO A 1 129 ? 6.897 -15.064 -71.606 1.00 84.06 129 PRO A N 1
ATOM 998 C CA . PRO A 1 129 ? 8.023 -15.901 -72.003 1.00 84.06 129 PRO A CA 1
ATOM 999 C C . PRO A 1 129 ? 8.047 -16.132 -73.514 1.00 84.06 129 PRO A C 1
ATOM 1001 O O . PRO A 1 129 ? 7.003 -16.317 -74.144 1.00 84.06 129 PRO A O 1
ATOM 1004 N N . LYS A 1 130 ? 9.238 -16.127 -74.114 1.00 84.00 130 LYS A N 1
ATOM 1005 C CA . LYS A 1 130 ? 9.426 -16.388 -75.549 1.00 84.00 130 LYS A CA 1
ATOM 1006 C C . LYS A 1 130 ? 10.499 -17.441 -75.739 1.00 84.00 130 LYS A C 1
ATOM 1008 O O . LYS A 1 130 ? 11.449 -17.492 -74.968 1.00 84.00 130 LYS A O 1
ATOM 1013 N N . GLN A 1 131 ? 10.342 -18.277 -76.759 1.00 83.69 131 GLN A N 1
ATOM 1014 C CA . GLN A 1 131 ? 11.385 -19.225 -77.144 1.00 83.69 131 GLN A CA 1
ATOM 1015 C C . GLN A 1 131 ? 12.547 -18.465 -77.793 1.00 83.69 131 GLN A C 1
ATOM 1017 O O . GLN A 1 131 ? 12.311 -17.584 -78.618 1.00 83.69 131 GLN A O 1
ATOM 1022 N N . VAL A 1 132 ? 13.769 -18.814 -77.410 1.00 83.31 132 VAL A N 1
ATOM 1023 C CA . VAL A 1 132 ? 15.023 -18.151 -77.792 1.00 83.31 132 VAL A CA 1
ATOM 1024 C C . VAL A 1 132 ? 15.977 -19.210 -78.351 1.00 83.31 132 VAL A C 1
ATOM 1026 O O . VAL A 1 132 ? 15.873 -20.382 -77.986 1.00 83.31 132 VAL A O 1
ATOM 1029 N N . THR A 1 133 ? 16.896 -18.828 -79.234 1.00 77.19 133 THR A N 1
ATOM 1030 C CA . THR A 1 133 ? 17.986 -19.706 -79.692 1.00 77.19 133 THR A CA 1
ATOM 1031 C C . THR A 1 133 ? 19.133 -19.757 -78.676 1.00 77.19 133 THR A C 1
ATOM 1033 O O . THR A 1 133 ? 19.350 -18.792 -77.946 1.00 77.19 133 THR A O 1
ATOM 1036 N N . GLU A 1 134 ? 19.894 -20.855 -78.641 1.00 65.38 134 GLU A N 1
ATOM 1037 C CA . GLU A 1 134 ? 20.995 -21.078 -77.682 1.00 65.38 134 GLU A CA 1
ATOM 1038 C C . GLU A 1 134 ? 22.062 -19.956 -77.692 1.00 65.38 134 GLU A C 1
ATOM 1040 O O . GLU A 1 134 ? 22.571 -19.573 -76.634 1.00 65.38 134 GLU A O 1
ATOM 1045 N N . ASP A 1 135 ? 22.323 -19.360 -78.864 1.00 59.25 135 ASP A N 1
ATOM 1046 C CA . ASP A 1 135 ? 23.360 -18.338 -79.083 1.00 59.25 135 ASP A CA 1
ATOM 1047 C C . ASP A 1 135 ? 22.976 -16.907 -78.646 1.00 59.25 135 ASP A C 1
ATOM 1049 O O . ASP A 1 135 ? 23.844 -16.032 -78.520 1.00 59.25 135 ASP A O 1
ATOM 1053 N N . GLU A 1 136 ? 21.699 -16.638 -78.358 1.00 60.12 136 GLU A N 1
ATOM 1054 C CA . GLU A 1 136 ? 21.229 -15.312 -77.934 1.00 60.12 136 GLU A CA 1
ATOM 1055 C C . GLU A 1 136 ? 21.543 -15.073 -76.444 1.00 60.12 136 GLU A C 1
ATOM 1057 O O . GLU A 1 136 ? 20.726 -15.265 -75.543 1.00 60.12 136 GLU A O 1
ATOM 1062 N N . HIS A 1 137 ? 22.752 -14.574 -76.171 1.00 56.47 137 HIS A N 1
ATOM 1063 C CA . HIS A 1 137 ? 23.213 -14.135 -74.841 1.00 56.47 137 HIS A CA 1
ATOM 1064 C C . HIS A 1 137 ? 22.473 -12.892 -74.300 1.00 56.47 137 HIS A C 1
ATOM 1066 O O . HIS A 1 137 ? 22.833 -12.354 -73.255 1.00 56.47 137 HIS A O 1
ATOM 1072 N N . GLN A 1 138 ? 21.463 -12.402 -75.019 1.00 57.97 138 GLN A N 1
ATOM 1073 C CA . GLN A 1 138 ? 20.820 -11.113 -74.778 1.00 57.97 138 GLN A CA 1
ATOM 1074 C C . GLN A 1 138 ? 19.816 -11.138 -73.612 1.00 57.97 138 GLN A C 1
ATOM 1076 O O . GLN A 1 138 ? 19.453 -10.078 -73.102 1.00 57.97 138 GLN A O 1
ATOM 1081 N N . HIS A 1 139 ? 19.388 -12.324 -73.159 1.00 63.72 139 HIS A N 1
ATOM 1082 C CA . HIS A 1 139 ? 18.402 -12.469 -72.086 1.00 63.72 139 HIS A CA 1
ATOM 1083 C C . HIS A 1 139 ? 19.044 -12.877 -70.749 1.00 63.72 139 HIS A C 1
ATOM 1085 O O . HIS A 1 139 ? 19.664 -13.940 -70.672 1.00 63.72 139 HIS A O 1
ATOM 1091 N N . PRO A 1 140 ? 18.888 -12.060 -69.689 1.00 71.31 140 PRO A N 1
ATOM 1092 C CA . PRO A 1 140 ? 19.572 -12.279 -68.418 1.00 71.31 140 PRO A CA 1
ATOM 1093 C C . PRO A 1 140 ? 18.922 -13.395 -67.571 1.00 71.31 140 PRO A C 1
ATOM 1095 O O . PRO A 1 140 ? 19.644 -14.159 -66.931 1.00 71.31 140 PRO A O 1
ATOM 1098 N N . ASP A 1 141 ? 17.596 -13.569 -67.655 1.00 83.69 141 ASP A N 1
ATOM 1099 C CA . ASP A 1 141 ? 16.853 -14.675 -67.032 1.00 83.69 141 ASP A CA 1
ATOM 1100 C C . ASP A 1 141 ? 16.356 -15.654 -68.107 1.00 83.69 141 ASP A C 1
ATOM 1102 O O . ASP A 1 141 ? 15.730 -15.242 -69.092 1.00 83.69 141 ASP A O 1
ATOM 1106 N N . ARG A 1 142 ? 16.622 -16.958 -67.943 1.00 87.50 142 ARG A N 1
ATOM 1107 C CA . ARG A 1 142 ? 16.248 -17.990 -68.932 1.00 87.50 142 ARG A CA 1
ATOM 1108 C C . ARG A 1 142 ? 16.030 -19.369 -68.318 1.00 87.50 142 ARG A C 1
ATOM 1110 O O . ARG A 1 142 ? 16.644 -19.696 -67.305 1.00 87.50 142 ARG A O 1
ATOM 1117 N N . VAL A 1 143 ? 15.228 -20.202 -68.978 1.00 90.00 143 VAL A N 1
ATOM 1118 C CA . VAL A 1 143 ? 15.078 -21.634 -68.667 1.00 90.00 143 VAL A CA 1
ATOM 1119 C C . VAL A 1 143 ? 15.520 -22.493 -69.849 1.00 90.00 143 VAL A C 1
ATOM 1121 O O . VAL A 1 143 ? 15.180 -22.200 -70.995 1.00 90.00 143 VAL A O 1
ATOM 1124 N N . ARG A 1 144 ? 16.284 -23.548 -69.557 1.00 90.12 144 ARG A N 1
ATOM 1125 C CA . ARG A 1 144 ? 16.692 -24.620 -70.472 1.00 90.12 144 ARG A CA 1
ATOM 1126 C C . ARG A 1 144 ? 15.920 -25.883 -70.100 1.00 90.12 144 ARG A C 1
ATOM 1128 O O . ARG A 1 144 ? 16.072 -26.395 -68.990 1.00 90.12 144 ARG A O 1
ATOM 1135 N N . LEU A 1 145 ? 15.121 -26.386 -71.035 1.00 88.94 145 LEU A N 1
ATOM 1136 C CA . LEU A 1 145 ? 14.437 -27.671 -70.929 1.00 88.94 145 LEU A CA 1
ATOM 1137 C C . LEU A 1 145 ? 15.179 -28.701 -71.793 1.00 88.94 145 LEU A C 1
ATOM 1139 O O . LEU A 1 145 ? 15.251 -28.508 -73.011 1.00 88.94 145 LEU A O 1
ATOM 1143 N N . PRO A 1 146 ? 15.736 -29.767 -71.193 1.00 88.12 146 PRO A N 1
ATOM 1144 C CA . PRO A 1 146 ? 16.546 -30.733 -71.922 1.00 88.12 146 PRO A CA 1
ATOM 1145 C C . PRO A 1 146 ? 15.679 -31.586 -72.850 1.00 88.12 146 PRO A C 1
ATOM 1147 O O . PRO A 1 146 ? 14.550 -31.938 -72.512 1.00 88.12 146 PRO A O 1
ATOM 1150 N N . ARG A 1 147 ? 16.204 -31.981 -74.008 1.00 85.88 147 ARG A N 1
ATOM 1151 C CA . ARG A 1 147 ? 15.494 -32.821 -74.984 1.00 85.88 147 ARG A CA 1
ATOM 1152 C C . ARG A 1 147 ? 15.098 -34.186 -74.422 1.00 85.88 147 ARG A C 1
ATOM 1154 O O . ARG A 1 147 ? 14.030 -34.700 -74.752 1.00 85.88 147 ARG A O 1
ATOM 1161 N N . SER A 1 148 ? 15.904 -34.716 -73.501 1.00 83.31 148 SER A N 1
ATOM 1162 C CA . SER A 1 148 ? 15.667 -35.978 -72.790 1.00 83.31 148 SER A CA 1
ATOM 1163 C C . SER A 1 148 ? 14.357 -35.974 -71.982 1.00 83.31 148 SER A C 1
ATOM 1165 O O . SER A 1 148 ? 13.736 -37.024 -71.810 1.00 83.31 148 SER A O 1
ATOM 1167 N N . LEU A 1 149 ? 13.865 -34.796 -71.569 1.00 84.06 149 LEU A N 1
ATOM 1168 C CA . LEU A 1 149 ? 12.528 -34.625 -70.986 1.00 84.06 149 LEU A CA 1
ATOM 1169 C C . LEU A 1 149 ? 11.431 -35.074 -71.962 1.00 84.06 149 LEU A C 1
ATOM 1171 O O . LEU A 1 149 ? 10.493 -35.765 -71.567 1.00 84.06 149 LEU A O 1
ATOM 1175 N N . PHE A 1 150 ? 11.550 -34.696 -73.235 1.00 83.00 150 PHE A N 1
ATOM 1176 C CA . PHE A 1 150 ? 10.531 -34.915 -74.261 1.00 83.00 150 PHE A CA 1
ATOM 1177 C C . PHE A 1 150 ? 10.638 -36.296 -74.921 1.00 83.00 150 PHE A C 1
ATOM 1179 O O . PHE A 1 150 ? 9.608 -36.884 -75.257 1.00 83.00 150 PHE A O 1
ATOM 1186 N N . GLU A 1 151 ? 11.850 -36.858 -75.006 1.00 78.25 151 GLU A N 1
ATOM 1187 C CA . GLU A 1 151 ? 12.090 -38.242 -75.450 1.00 78.25 151 GLU A CA 1
ATOM 1188 C C . GLU A 1 151 ? 11.309 -39.261 -74.601 1.00 78.25 151 GLU A C 1
ATOM 1190 O O . GLU A 1 151 ? 10.787 -40.248 -75.124 1.00 78.25 151 GLU A O 1
ATOM 1195 N N . SER A 1 152 ? 11.127 -38.990 -73.301 1.00 72.81 152 SER A N 1
ATOM 1196 C CA . SER A 1 152 ? 10.347 -39.854 -72.400 1.00 72.81 152 SER A CA 1
ATOM 1197 C C . SER A 1 152 ? 8.871 -40.024 -72.815 1.00 72.81 152 SER A C 1
ATOM 1199 O O . SER A 1 152 ? 8.229 -41.009 -72.443 1.00 72.81 152 SER A O 1
ATOM 1201 N N . PHE A 1 153 ? 8.337 -39.114 -73.638 1.00 75.62 153 PHE A N 1
ATOM 1202 C CA . PHE A 1 153 ? 6.949 -39.119 -74.116 1.00 75.62 153 PHE A CA 1
ATOM 1203 C C . PHE A 1 153 ? 6.787 -39.607 -75.562 1.00 75.62 153 PHE A C 1
ATOM 1205 O O . PHE A 1 153 ? 5.656 -39.771 -76.029 1.00 75.62 153 PHE A O 1
ATOM 1212 N N . GLN A 1 154 ? 7.892 -39.885 -76.262 1.00 68.62 154 GLN A N 1
ATOM 1213 C CA . GLN A 1 154 ? 7.951 -40.127 -77.710 1.00 68.62 154 GLN A CA 1
ATOM 1214 C C . GLN A 1 154 ? 7.173 -41.381 -78.175 1.00 68.62 154 GLN A C 1
ATOM 1216 O O . GLN A 1 154 ? 6.936 -41.555 -79.368 1.00 68.62 154 GLN A O 1
ATOM 1221 N N . GLY A 1 155 ? 6.711 -42.226 -77.241 1.00 64.44 155 GLY A N 1
ATOM 1222 C CA . GLY A 1 155 ? 5.849 -43.387 -77.504 1.00 64.44 155 GLY A CA 1
ATOM 1223 C C . GLY A 1 155 ? 4.376 -43.252 -77.084 1.00 64.44 155 GLY A C 1
ATOM 1224 O O . GLY A 1 155 ? 3.566 -44.084 -77.485 1.00 64.44 155 GLY A O 1
ATOM 1225 N N . SER A 1 156 ? 4.004 -42.247 -76.283 1.00 65.62 156 SER A N 1
ATOM 1226 C CA . SER A 1 156 ? 2.655 -42.128 -75.694 1.00 65.62 156 SER A CA 1
ATOM 1227 C C . SER A 1 156 ? 1.867 -40.913 -76.187 1.00 65.62 156 SER A C 1
ATOM 1229 O O . SER A 1 156 ? 0.641 -40.991 -76.287 1.00 65.62 156 SER A O 1
ATOM 1231 N N . ARG A 1 157 ? 2.535 -39.799 -76.525 1.00 72.88 157 ARG A N 1
ATOM 1232 C CA . ARG A 1 157 ? 1.901 -38.577 -77.053 1.00 72.88 157 ARG A CA 1
ATOM 1233 C C . ARG A 1 157 ? 2.811 -37.920 -78.109 1.00 72.88 157 ARG A C 1
ATOM 1235 O O . ARG A 1 157 ? 3.974 -37.673 -77.808 1.00 72.88 157 ARG A O 1
ATOM 1242 N N . PRO A 1 158 ? 2.326 -37.604 -79.328 1.00 76.44 158 PRO A N 1
ATOM 1243 C CA . PRO A 1 158 ? 3.147 -36.950 -80.360 1.00 76.44 158 PRO A CA 1
ATOM 1244 C C . PRO A 1 158 ? 3.394 -35.457 -80.077 1.00 76.44 158 PRO A C 1
ATOM 1246 O O . PRO A 1 158 ? 4.362 -34.880 -80.566 1.00 76.44 158 PRO A O 1
ATOM 1249 N N . MET A 1 159 ? 2.529 -34.827 -79.278 1.00 78.56 159 MET A N 1
ATOM 1250 C CA . MET A 1 159 ? 2.683 -33.453 -78.806 1.00 78.56 159 MET A CA 1
ATOM 1251 C C . MET A 1 159 ? 2.360 -33.375 -77.317 1.00 78.56 159 MET A C 1
ATOM 1253 O O . MET A 1 159 ? 1.439 -34.041 -76.837 1.00 78.56 159 MET A O 1
ATOM 1257 N N . VAL A 1 160 ? 3.102 -32.534 -76.601 1.00 82.56 160 VAL A N 1
ATOM 1258 C CA . VAL A 1 160 ? 2.848 -32.173 -75.205 1.00 82.56 160 VAL A CA 1
ATOM 1259 C C . VAL A 1 160 ? 2.658 -30.668 -75.095 1.00 82.56 160 VAL A C 1
ATOM 1261 O O . VAL A 1 160 ? 3.287 -29.889 -75.810 1.00 82.56 160 VAL A O 1
ATOM 1264 N N . ARG A 1 161 ? 1.756 -30.257 -74.211 1.00 83.31 161 ARG A N 1
ATOM 1265 C CA . ARG A 1 161 ? 1.407 -28.857 -74.011 1.00 83.31 161 ARG A CA 1
ATOM 1266 C C . ARG A 1 161 ? 2.178 -28.338 -72.801 1.00 83.31 161 ARG A C 1
ATOM 1268 O O . ARG A 1 161 ? 1.947 -28.795 -71.687 1.00 83.31 161 ARG A O 1
ATOM 1275 N N . LEU A 1 162 ? 3.144 -27.456 -73.049 1.00 85.69 162 LEU A N 1
ATOM 1276 C CA . LEU A 1 162 ? 4.000 -26.858 -72.026 1.00 85.69 162 LEU A CA 1
ATOM 1277 C C . LEU A 1 162 ? 3.423 -25.517 -71.597 1.00 85.69 162 LEU A C 1
ATOM 1279 O O . LEU A 1 162 ? 3.201 -24.654 -72.448 1.00 85.69 162 LEU A O 1
ATOM 1283 N N . ALA A 1 163 ? 3.249 -25.336 -70.291 1.00 84.94 163 ALA A N 1
ATOM 1284 C CA . ALA A 1 163 ? 2.982 -24.045 -69.683 1.00 84.94 163 ALA A CA 1
ATOM 1285 C C . ALA A 1 163 ? 4.226 -23.564 -68.919 1.00 84.94 163 ALA A C 1
ATOM 1287 O O . ALA A 1 163 ? 4.799 -24.293 -68.109 1.00 84.94 163 ALA A O 1
ATOM 1288 N N . ILE A 1 164 ? 4.645 -22.332 -69.208 1.00 87.19 164 ILE A N 1
ATOM 1289 C CA . ILE A 1 164 ? 5.690 -21.607 -68.480 1.00 87.19 164 ILE A CA 1
ATOM 1290 C C . ILE A 1 164 ? 5.021 -20.398 -67.853 1.00 87.19 164 ILE A C 1
ATOM 1292 O O . ILE A 1 164 ? 4.477 -19.561 -68.576 1.00 87.19 164 ILE A O 1
ATOM 1296 N N . THR A 1 165 ? 5.066 -20.299 -66.530 1.00 85.31 165 THR A N 1
ATOM 1297 C CA . THR A 1 165 ? 4.453 -19.209 -65.774 1.00 85.31 165 THR A CA 1
ATOM 1298 C C . THR A 1 165 ? 5.502 -18.438 -64.982 1.00 85.31 165 THR A C 1
ATOM 1300 O O . THR A 1 165 ? 6.407 -19.019 -64.389 1.00 85.31 165 THR A O 1
ATOM 1303 N N . ILE A 1 166 ? 5.387 -17.111 -64.973 1.00 85.31 166 ILE A N 1
ATOM 1304 C CA . ILE A 1 166 ? 6.166 -16.215 -64.117 1.00 85.31 166 ILE A CA 1
ATOM 1305 C C . ILE A 1 166 ? 5.173 -15.474 -63.233 1.00 85.31 166 ILE A C 1
ATOM 1307 O O . ILE A 1 166 ? 4.345 -14.705 -63.731 1.00 85.31 166 ILE A O 1
ATOM 1311 N N . LEU A 1 167 ? 5.262 -15.722 -61.932 1.00 80.50 167 LEU A N 1
ATOM 1312 C CA . LEU A 1 167 ? 4.436 -15.108 -60.906 1.00 80.50 167 LEU A CA 1
ATOM 1313 C C . LEU A 1 167 ? 5.277 -14.110 -60.100 1.00 80.50 167 LEU A C 1
ATOM 1315 O O . LEU A 1 167 ? 6.294 -14.490 -59.518 1.00 80.50 167 LEU A O 1
ATOM 1319 N N . ASP A 1 168 ? 4.836 -12.855 -60.042 1.00 77.12 168 ASP A N 1
ATOM 1320 C CA . ASP A 1 168 ? 5.354 -11.853 -59.110 1.00 77.12 168 ASP A CA 1
ATOM 1321 C C . ASP A 1 168 ? 4.588 -11.962 -57.788 1.00 77.12 168 ASP A C 1
ATOM 1323 O O . ASP A 1 168 ? 3.381 -11.717 -57.704 1.00 77.12 168 ASP A O 1
ATOM 1327 N N . VAL A 1 169 ? 5.302 -12.381 -56.750 1.00 71.50 169 VAL A N 1
ATOM 1328 C CA . VAL A 1 169 ? 4.752 -12.619 -55.413 1.00 71.50 169 VAL A CA 1
ATOM 1329 C C . VAL A 1 169 ? 4.770 -11.337 -54.560 1.00 71.50 169 VAL A C 1
ATOM 1331 O O . VAL A 1 169 ? 4.097 -11.265 -53.528 1.00 71.50 169 VAL A O 1
ATOM 1334 N N . GLY A 1 170 ? 5.473 -10.287 -55.004 1.00 66.88 170 GLY A N 1
ATOM 1335 C CA . GLY A 1 170 ? 5.599 -9.009 -54.305 1.00 66.88 170 GLY A CA 1
ATOM 1336 C C . GLY A 1 170 ? 6.095 -9.123 -52.854 1.00 66.88 170 GLY A C 1
ATOM 1337 O O . GLY A 1 170 ? 6.683 -10.116 -52.432 1.00 66.88 170 GLY A O 1
ATOM 1338 N N . SER A 1 171 ? 5.826 -8.090 -52.047 1.00 56.38 171 SER A N 1
ATOM 1339 C CA . SER A 1 171 ? 6.106 -8.068 -50.599 1.00 56.38 171 SER A CA 1
ATOM 1340 C C . SER A 1 171 ? 5.052 -8.800 -49.741 1.00 56.38 171 SER A C 1
ATOM 1342 O O . SER A 1 171 ? 5.218 -8.902 -48.521 1.00 56.38 171 SER A O 1
ATOM 1344 N N . GLY A 1 172 ? 3.987 -9.331 -50.357 1.00 54.00 172 GLY A N 1
ATOM 1345 C CA . GLY A 1 172 ? 2.827 -9.955 -49.702 1.00 54.00 172 GLY A CA 1
ATOM 1346 C C . GLY A 1 172 ? 3.099 -11.326 -49.064 1.00 54.00 172 GLY A C 1
ATOM 1347 O O . GLY A 1 172 ? 4.202 -11.849 -49.136 1.00 54.00 172 GLY A O 1
ATOM 1348 N N . ASN A 1 173 ? 2.100 -11.921 -48.397 1.00 55.97 173 ASN A N 1
ATOM 1349 C CA . ASN A 1 173 ? 2.263 -13.139 -47.574 1.00 55.97 173 ASN A CA 1
ATOM 1350 C C . ASN A 1 173 ? 1.909 -14.473 -48.266 1.00 55.97 173 ASN A C 1
ATOM 1352 O O . ASN A 1 173 ? 1.924 -15.519 -47.618 1.00 55.97 173 ASN A O 1
ATOM 1356 N N . VAL A 1 174 ? 1.591 -14.468 -49.563 1.00 60.88 174 VAL A N 1
ATOM 1357 C CA . VAL A 1 174 ? 1.317 -15.694 -50.339 1.00 60.88 174 VAL A CA 1
ATOM 1358 C C . VAL A 1 174 ? 2.655 -16.317 -50.773 1.00 60.88 174 VAL A C 1
ATOM 1360 O O . VAL A 1 174 ? 3.579 -15.582 -51.086 1.00 60.88 174 VAL A O 1
ATOM 1363 N N . PHE A 1 175 ? 2.811 -17.647 -50.734 1.00 63.78 175 PHE A N 1
ATOM 1364 C CA . PHE A 1 175 ? 4.103 -18.350 -50.923 1.00 63.78 175 PHE A CA 1
ATOM 1365 C C . PHE A 1 175 ? 5.212 -18.001 -49.899 1.00 63.78 175 PHE A C 1
ATOM 1367 O O . PHE A 1 175 ? 6.398 -18.258 -50.117 1.00 63.78 175 PHE A O 1
ATOM 1374 N N . LYS A 1 176 ? 4.843 -17.483 -48.720 1.00 61.56 176 LYS A N 1
ATOM 1375 C CA . LYS A 1 176 ? 5.720 -17.438 -47.540 1.00 61.56 176 LYS A CA 1
ATOM 1376 C C . LYS A 1 176 ? 5.379 -18.626 -46.645 1.00 61.56 176 LYS A C 1
ATOM 1378 O O . LYS A 1 176 ? 4.386 -18.602 -45.927 1.00 61.56 176 LYS A O 1
ATOM 1383 N N . GLY A 1 177 ? 6.163 -19.700 -46.730 1.00 55.22 177 GLY A N 1
ATOM 1384 C CA . GLY A 1 177 ? 5.978 -20.863 -45.856 1.00 55.22 177 GLY A CA 1
ATOM 1385 C C . GLY A 1 177 ? 6.157 -20.482 -44.377 1.00 55.22 177 GLY A C 1
ATOM 1386 O O . GLY A 1 177 ? 6.715 -19.418 -44.091 1.00 55.22 177 GLY A O 1
ATOM 1387 N N . PRO A 1 178 ? 5.774 -21.346 -43.418 1.00 49.44 178 PRO A N 1
ATOM 1388 C CA . PRO A 1 178 ? 5.926 -21.084 -41.980 1.00 49.44 178 PRO A CA 1
ATOM 1389 C C . PRO A 1 178 ? 7.354 -20.681 -41.568 1.00 49.44 178 PRO A C 1
ATOM 1391 O O . PRO A 1 178 ? 7.553 -19.994 -40.570 1.00 49.44 178 PRO A O 1
ATOM 1394 N N . ARG A 1 179 ? 8.358 -21.107 -42.351 1.00 45.44 179 ARG A N 1
ATOM 1395 C CA . ARG A 1 179 ? 9.778 -20.784 -42.153 1.00 45.44 179 ARG A CA 1
ATOM 1396 C C . ARG A 1 179 ? 10.206 -19.409 -42.671 1.00 45.44 179 ARG A C 1
ATOM 1398 O O . ARG A 1 179 ? 11.247 -18.929 -42.253 1.00 45.44 179 ARG A O 1
ATOM 1405 N N . LEU A 1 180 ? 9.432 -18.791 -43.561 1.00 47.94 180 LEU A N 1
ATOM 1406 C CA . LEU A 1 180 ? 9.658 -17.430 -44.069 1.00 47.94 180 LEU A CA 1
ATOM 1407 C C . LEU A 1 180 ? 8.808 -16.384 -43.344 1.00 47.94 180 LEU A C 1
ATOM 1409 O O . LEU A 1 180 ? 9.181 -15.219 -43.300 1.00 47.94 180 LEU A O 1
ATOM 1413 N N . SER A 1 181 ? 7.681 -16.785 -42.748 1.00 41.31 181 SER A N 1
ATOM 1414 C CA . SER A 1 181 ? 6.859 -15.905 -41.905 1.00 41.31 181 SER A CA 1
ATOM 1415 C C . SER A 1 181 ? 7.463 -15.644 -40.519 1.00 41.31 181 SER A C 1
ATOM 1417 O O . SER A 1 181 ? 6.938 -14.833 -39.763 1.00 41.31 181 SER A O 1
ATOM 1419 N N . LEU A 1 182 ? 8.545 -16.341 -40.168 1.00 39.53 182 LEU A N 1
ATOM 1420 C CA . LEU A 1 182 ? 9.130 -16.358 -38.834 1.00 39.53 182 LEU A CA 1
ATOM 1421 C C . LEU A 1 182 ? 10.481 -15.638 -38.820 1.00 39.53 182 LEU A C 1
ATOM 1423 O O . LEU A 1 182 ? 11.502 -16.295 -38.696 1.00 39.53 182 LEU A O 1
ATOM 1427 N N . GLY A 1 183 ? 10.480 -14.309 -38.969 1.00 41.53 183 GLY A N 1
ATOM 1428 C CA . GLY A 1 183 ? 11.574 -13.397 -38.574 1.00 41.53 183 GLY A CA 1
ATOM 1429 C C . GLY A 1 183 ? 12.976 -13.583 -39.184 1.00 41.53 183 GLY A C 1
ATOM 1430 O O . GLY A 1 183 ? 13.813 -12.699 -39.034 1.00 41.53 183 GLY A O 1
ATOM 1431 N N . ASP A 1 184 ? 13.256 -14.676 -39.887 1.00 43.09 184 ASP A N 1
ATOM 1432 C CA . ASP A 1 184 ? 14.467 -14.876 -40.666 1.00 43.09 184 ASP A CA 1
ATOM 1433 C C . ASP A 1 184 ? 14.300 -14.015 -41.913 1.00 43.09 184 ASP A C 1
ATOM 1435 O O . ASP A 1 184 ? 13.469 -14.362 -42.751 1.00 43.09 184 ASP A O 1
ATOM 1439 N N . GLY A 1 185 ? 15.047 -12.906 -42.027 1.00 49.50 185 GLY A N 1
ATOM 1440 C CA . GLY A 1 185 ? 15.070 -11.943 -43.148 1.00 49.50 185 GLY A CA 1
ATOM 1441 C C . GLY A 1 185 ? 15.460 -12.544 -44.507 1.00 49.50 185 GLY A C 1
ATOM 1442 O O . GLY A 1 185 ? 16.346 -12.055 -45.201 1.00 49.50 185 GLY A O 1
ATOM 1443 N N . SER A 1 186 ? 14.822 -13.652 -44.850 1.00 57.25 186 SER A N 1
ATOM 1444 C CA . SER A 1 186 ? 14.909 -14.418 -46.067 1.00 57.25 186 SER A CA 1
ATOM 1445 C C . SER A 1 186 ? 13.846 -13.915 -47.030 1.00 57.25 186 SER A C 1
ATOM 1447 O O . SER A 1 186 ? 12.715 -13.627 -46.643 1.00 57.25 186 SER A O 1
ATOM 1449 N N . SER A 1 187 ? 14.221 -13.757 -48.290 1.00 67.88 187 SER A N 1
ATOM 1450 C CA . SER A 1 187 ? 13.356 -13.202 -49.329 1.00 67.88 187 SER A CA 1
ATOM 1451 C C . SER A 1 187 ? 13.572 -13.948 -50.637 1.00 67.88 187 SER A C 1
ATOM 1453 O O . SER A 1 187 ? 14.613 -14.574 -50.845 1.00 67.88 187 SER A O 1
ATOM 1455 N N . VAL A 1 188 ? 12.572 -13.931 -51.513 1.00 71.94 188 VAL A N 1
ATOM 1456 C CA . VAL A 1 188 ? 12.717 -14.450 -52.876 1.00 71.94 188 VAL A CA 1
ATOM 1457 C C . VAL A 1 188 ? 13.384 -13.370 -53.725 1.00 71.94 188 VAL A C 1
ATOM 1459 O O . VAL A 1 188 ? 12.963 -12.214 -53.693 1.00 71.94 188 VAL A O 1
ATOM 1462 N N . LEU A 1 189 ? 14.431 -13.722 -54.474 1.00 75.88 189 LEU A N 1
ATOM 1463 C CA . LEU A 1 189 ? 15.144 -12.774 -55.329 1.00 75.88 189 LEU A CA 1
ATOM 1464 C C . LEU A 1 189 ? 14.179 -12.184 -56.363 1.00 75.88 189 LEU A C 1
ATOM 1466 O O . LEU A 1 189 ? 13.511 -12.926 -57.082 1.00 75.88 189 LEU A O 1
ATOM 1470 N N . ASN A 1 190 ? 14.111 -10.853 -56.426 1.00 72.06 190 ASN A N 1
ATOM 1471 C CA . ASN A 1 190 ? 13.214 -10.098 -57.308 1.00 72.06 190 ASN A CA 1
ATOM 1472 C C . ASN A 1 190 ? 11.717 -10.457 -57.165 1.00 72.06 190 ASN A C 1
ATOM 1474 O O . ASN A 1 190 ? 10.935 -10.087 -58.025 1.00 72.06 190 ASN A O 1
ATOM 1478 N N . ASN A 1 191 ? 11.306 -11.157 -56.097 1.00 74.75 191 ASN A N 1
ATOM 1479 C CA . ASN A 1 191 ? 9.937 -11.649 -55.866 1.00 74.75 191 ASN A CA 1
ATOM 1480 C C . ASN A 1 191 ? 9.356 -12.546 -56.979 1.00 74.75 191 ASN A C 1
ATOM 1482 O O . ASN A 1 191 ? 8.142 -12.736 -57.043 1.00 74.75 191 ASN A O 1
ATOM 1486 N N . HIS A 1 192 ? 10.199 -13.130 -57.833 1.00 79.06 192 HIS A N 1
ATOM 1487 C CA . HIS A 1 192 ? 9.742 -13.932 -58.967 1.00 79.06 192 HIS A CA 1
ATOM 1488 C C . HIS A 1 192 ? 9.729 -15.430 -58.650 1.00 79.06 192 HIS A C 1
ATOM 1490 O O . HIS A 1 192 ? 10.718 -15.993 -58.173 1.00 79.06 192 HIS A O 1
ATOM 1496 N N . VAL A 1 193 ? 8.619 -16.084 -58.988 1.00 85.12 193 VAL A N 1
ATOM 1497 C CA . VAL A 1 193 ? 8.463 -17.541 -58.954 1.00 85.12 193 VAL A CA 1
ATOM 1498 C C . VAL A 1 193 ? 8.189 -18.043 -60.367 1.00 85.12 193 VAL A C 1
ATOM 1500 O O . VAL A 1 193 ? 7.318 -17.521 -61.061 1.00 85.12 193 VAL A O 1
ATOM 1503 N N . VAL A 1 194 ? 8.937 -19.059 -60.792 1.00 87.56 194 VAL A N 1
ATOM 1504 C CA . VAL A 1 194 ? 8.855 -19.645 -62.135 1.00 87.56 194 VAL A CA 1
ATOM 1505 C C . VAL A 1 194 ? 8.182 -21.012 -62.046 1.00 87.56 194 VAL A C 1
ATOM 1507 O O . VAL A 1 194 ? 8.757 -21.938 -61.476 1.00 87.56 194 VAL A O 1
ATOM 1510 N N . GLY A 1 195 ? 6.972 -21.139 -62.587 1.00 85.94 195 GLY A N 1
ATOM 1511 C CA . GLY A 1 195 ? 6.250 -22.406 -62.713 1.00 85.94 195 GLY A CA 1
ATOM 1512 C C . GLY A 1 195 ? 6.473 -23.053 -64.079 1.00 85.94 195 GLY A C 1
ATOM 1513 O O . GLY A 1 195 ? 6.477 -22.368 -65.108 1.00 85.94 195 GLY A O 1
ATOM 1514 N N . LEU A 1 196 ? 6.695 -24.366 -64.080 1.00 86.44 196 LEU A N 1
ATOM 1515 C CA . LEU A 1 196 ? 6.838 -25.185 -65.280 1.00 86.44 196 LEU A CA 1
ATOM 1516 C C . LEU A 1 196 ? 5.936 -26.414 -65.156 1.00 86.44 196 LEU A C 1
ATOM 1518 O O . LEU A 1 196 ? 6.082 -27.189 -64.208 1.00 86.44 196 LEU A O 1
ATOM 1522 N N . SER A 1 197 ? 5.068 -26.645 -66.142 1.00 83.44 197 SER A N 1
ATOM 1523 C CA . SER A 1 197 ? 4.148 -27.790 -66.135 1.00 83.44 197 SER A CA 1
ATOM 1524 C C . SER A 1 197 ? 3.841 -28.332 -67.535 1.00 83.44 197 SER A C 1
ATOM 1526 O O . SER A 1 197 ? 3.852 -27.618 -68.540 1.00 83.44 197 SER A O 1
ATOM 1528 N N . LEU A 1 198 ? 3.564 -29.639 -67.593 1.00 80.25 198 LEU A N 1
ATOM 1529 C CA . LEU A 1 198 ? 3.198 -30.395 -68.797 1.00 80.25 198 LEU A CA 1
ATOM 1530 C C . LEU A 1 198 ? 1.818 -31.060 -68.601 1.00 80.25 198 LEU A C 1
ATOM 1532 O O . LEU A 1 198 ? 1.681 -32.283 -68.683 1.00 80.25 198 LEU A O 1
ATOM 1536 N N . GLY A 1 199 ? 0.795 -30.264 -68.273 1.00 69.44 199 GLY A N 1
ATOM 1537 C CA . GLY A 1 199 ? -0.539 -30.760 -67.891 1.00 69.44 199 GLY A CA 1
ATOM 1538 C C . GLY A 1 199 ? -0.511 -31.562 -66.583 1.00 69.44 199 GLY A C 1
ATOM 1539 O O . GLY A 1 199 ? 0.310 -31.297 -65.710 1.00 69.44 199 GLY A O 1
ATOM 1540 N N . HIS A 1 200 ? -1.354 -32.589 -66.448 1.00 65.06 200 HIS A N 1
ATOM 1541 C CA . HIS A 1 200 ? -1.388 -33.498 -65.290 1.00 65.06 200 HIS A CA 1
ATOM 1542 C C . HIS A 1 200 ? -0.193 -34.472 -65.178 1.00 65.06 200 HIS A C 1
ATOM 1544 O O . HIS A 1 200 ? -0.213 -35.395 -64.357 1.00 65.06 200 HIS A O 1
ATOM 1550 N N . ILE A 1 201 ? 0.852 -34.317 -65.996 1.00 73.50 201 ILE A N 1
ATOM 1551 C CA . ILE A 1 201 ? 2.028 -35.187 -65.945 1.00 73.50 201 ILE A CA 1
ATOM 1552 C C . ILE A 1 201 ? 2.985 -34.690 -64.856 1.00 73.50 201 ILE A C 1
ATOM 1554 O O . ILE A 1 201 ? 3.724 -33.726 -65.047 1.00 73.50 201 ILE A O 1
ATOM 1558 N N . ASN A 1 202 ? 3.023 -35.400 -63.729 1.00 73.00 202 ASN A N 1
ATOM 1559 C CA . ASN A 1 202 ? 4.013 -35.159 -62.680 1.00 73.00 202 ASN A CA 1
ATOM 1560 C C . ASN A 1 202 ? 5.387 -35.682 -63.117 1.00 73.00 202 ASN A C 1
ATOM 1562 O O . ASN A 1 202 ? 5.652 -36.883 -63.055 1.00 73.00 202 ASN A O 1
ATOM 1566 N N . VAL A 1 203 ? 6.264 -34.778 -63.547 1.00 79.44 203 VAL A N 1
ATOM 1567 C CA . VAL A 1 203 ? 7.639 -35.103 -63.938 1.00 79.44 203 VAL A CA 1
ATOM 1568 C C . VAL A 1 203 ? 8.568 -34.933 -62.741 1.00 79.44 203 VAL A C 1
ATOM 1570 O O . VAL A 1 203 ? 8.744 -33.825 -62.238 1.00 79.44 203 VAL A O 1
ATOM 1573 N N . THR A 1 204 ? 9.185 -36.029 -62.304 1.00 80.50 204 THR A N 1
ATOM 1574 C CA . THR A 1 204 ? 10.166 -36.057 -61.209 1.00 80.50 204 THR A CA 1
ATOM 1575 C C . THR A 1 204 ? 11.281 -37.054 -61.511 1.00 80.50 204 THR A C 1
ATOM 1577 O O . THR A 1 204 ? 10.991 -38.128 -62.035 1.00 80.50 204 THR A O 1
ATOM 1580 N N . GLY A 1 205 ? 12.519 -36.756 -61.113 1.00 76.81 205 GLY A N 1
ATOM 1581 C CA . GLY A 1 205 ? 13.668 -37.652 -61.279 1.00 76.81 205 GLY A CA 1
ATOM 1582 C C . GLY A 1 205 ? 14.280 -37.641 -62.684 1.00 76.81 205 GLY A C 1
ATOM 1583 O O . GLY A 1 205 ? 14.665 -38.693 -63.191 1.00 76.81 205 GLY A O 1
ATOM 1584 N N . LEU A 1 206 ? 14.347 -36.472 -63.327 1.00 81.44 206 LEU A N 1
ATOM 1585 C CA . LEU A 1 206 ? 15.010 -36.294 -64.619 1.00 81.44 206 LEU A CA 1
ATOM 1586 C C . LEU A 1 206 ? 16.500 -36.659 -64.530 1.00 81.44 206 LEU A C 1
ATOM 1588 O O . LEU A 1 206 ? 17.226 -36.137 -63.686 1.00 81.44 206 LEU A O 1
ATOM 1592 N N . ALA A 1 207 ? 16.955 -37.544 -65.422 1.00 78.56 207 ALA A N 1
ATOM 1593 C CA . ALA A 1 207 ? 18.363 -37.943 -65.503 1.00 78.56 207 ALA A CA 1
ATOM 1594 C C . ALA A 1 207 ? 19.268 -36.771 -65.919 1.00 78.56 207 ALA A C 1
ATOM 1596 O O . ALA A 1 207 ? 20.389 -36.643 -65.430 1.00 78.56 207 ALA A O 1
ATOM 1597 N N . GLU A 1 208 ? 18.756 -35.907 -66.795 1.00 85.38 208 GLU A N 1
ATOM 1598 C CA . GLU A 1 208 ? 19.352 -34.623 -67.138 1.00 85.38 208 GLU A CA 1
ATOM 1599 C C . GLU A 1 208 ? 18.482 -33.506 -66.537 1.00 85.38 208 GLU A C 1
ATOM 1601 O O . GLU A 1 208 ? 17.308 -33.394 -66.897 1.00 85.38 208 GLU A O 1
ATOM 1606 N N . PRO A 1 209 ? 19.000 -32.708 -65.590 1.00 87.81 209 PRO A N 1
ATOM 1607 C CA . PRO A 1 209 ? 18.203 -31.698 -64.908 1.00 87.81 209 PRO A CA 1
ATOM 1608 C C . PRO A 1 209 ? 17.901 -30.511 -65.826 1.00 87.81 209 PRO A C 1
ATOM 1610 O O . PRO A 1 209 ? 18.719 -30.124 -66.662 1.00 87.81 209 PRO A O 1
ATOM 1613 N N . LEU A 1 210 ? 16.748 -29.876 -65.618 1.00 89.88 210 LEU A N 1
ATOM 1614 C CA . LEU A 1 210 ? 16.467 -28.579 -66.228 1.00 89.88 210 LEU A CA 1
ATOM 1615 C C . LEU A 1 210 ? 17.312 -27.494 -65.563 1.00 89.88 210 LEU A C 1
ATOM 1617 O O . LEU A 1 210 ? 17.618 -27.592 -64.371 1.00 89.88 210 LEU A O 1
ATOM 1621 N N . GLU A 1 211 ? 17.656 -26.449 -66.314 1.00 89.75 211 GLU A N 1
ATOM 1622 C CA . GLU A 1 211 ? 18.433 -25.323 -65.791 1.00 89.75 211 GLU A CA 1
ATOM 1623 C C . GLU A 1 211 ? 1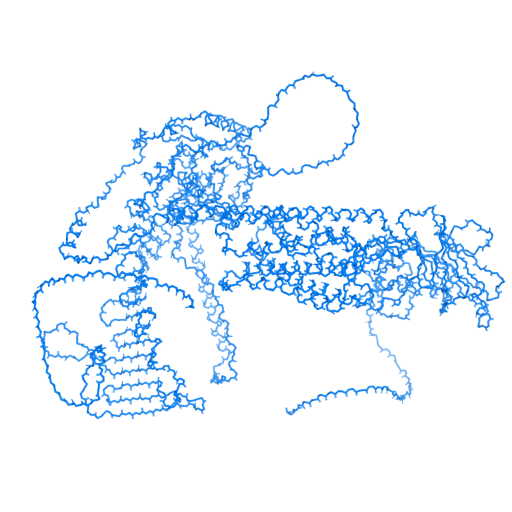7.614 -24.033 -65.823 1.00 89.75 211 GLU A C 1
ATOM 1625 O O . GLU A 1 211 ? 17.145 -23.609 -66.879 1.00 89.75 211 GLU A O 1
ATOM 1630 N N . ILE A 1 212 ? 17.480 -23.373 -64.674 1.00 89.62 212 ILE A N 1
ATOM 1631 C CA . ILE A 1 212 ? 16.874 -22.042 -64.558 1.00 89.62 212 ILE A CA 1
ATOM 1632 C C . ILE A 1 212 ? 17.976 -21.064 -64.171 1.00 89.62 212 ILE A C 1
ATOM 1634 O O . ILE A 1 212 ? 18.655 -21.247 -63.163 1.00 89.62 212 ILE A O 1
ATOM 1638 N N . THR A 1 213 ? 18.174 -20.032 -64.981 1.00 87.88 213 THR A N 1
ATOM 1639 C CA . THR A 1 213 ? 19.158 -18.977 -64.734 1.00 87.88 213 THR A CA 1
ATOM 1640 C C . THR A 1 213 ? 18.448 -17.741 -64.199 1.00 87.88 213 THR A C 1
ATOM 1642 O O . THR A 1 213 ? 17.589 -17.193 -64.886 1.00 87.88 213 THR A O 1
ATOM 1645 N N . PHE A 1 214 ? 18.846 -17.302 -63.004 1.00 87.12 214 PHE A N 1
ATOM 1646 C CA . PHE A 1 214 ? 18.439 -16.035 -62.397 1.00 87.12 214 PHE A CA 1
ATOM 1647 C C . PHE A 1 214 ? 19.615 -15.054 -62.425 1.00 87.12 214 PHE A C 1
ATOM 1649 O O . PHE A 1 214 ? 20.691 -15.354 -61.899 1.00 87.12 214 PHE A O 1
ATOM 1656 N N . SER A 1 215 ? 19.426 -13.887 -63.020 1.00 82.31 215 SER A N 1
ATOM 1657 C CA . SER A 1 215 ? 20.410 -12.809 -63.087 1.00 82.31 215 SER A CA 1
ATOM 1658 C C . SER A 1 215 ? 20.338 -11.878 -61.878 1.00 82.31 215 SER A C 1
ATOM 1660 O O . SER A 1 215 ? 19.279 -11.632 -61.299 1.00 82.31 215 SER A O 1
ATOM 1662 N N . HIS A 1 216 ? 21.492 -11.342 -61.484 1.00 77.12 216 HIS A N 1
ATOM 1663 C CA . HIS A 1 216 ? 21.607 -10.329 -60.433 1.00 77.12 216 HIS A CA 1
ATOM 1664 C C . HIS A 1 216 ? 22.840 -9.453 -60.677 1.00 77.12 216 HIS A C 1
ATOM 1666 O O . HIS A 1 216 ? 23.803 -9.887 -61.302 1.00 77.12 216 HIS A O 1
ATOM 1672 N N . GLN A 1 217 ? 22.799 -8.189 -60.238 1.00 63.78 217 GLN A N 1
ATOM 1673 C CA . GLN A 1 217 ? 23.887 -7.243 -60.520 1.00 63.78 217 GLN A CA 1
ATOM 1674 C C . GLN A 1 217 ? 25.180 -7.598 -59.780 1.00 63.78 217 GLN A C 1
ATOM 1676 O O . GLN A 1 217 ? 26.234 -7.553 -60.401 1.00 63.78 217 GLN A O 1
ATOM 1681 N N . HIS A 1 218 ? 25.101 -7.916 -58.485 1.00 63.62 218 HIS A N 1
ATOM 1682 C CA . HIS A 1 218 ? 26.194 -8.383 -57.625 1.00 63.62 218 HIS A CA 1
ATOM 1683 C C . HIS A 1 218 ? 25.591 -9.264 -56.527 1.00 63.62 218 HIS A C 1
ATOM 1685 O O . HIS A 1 218 ? 24.501 -8.965 -56.030 1.00 63.62 218 HIS A O 1
ATOM 1691 N N . GLN A 1 219 ? 26.310 -10.305 -56.097 1.00 59.72 219 GLN A N 1
ATOM 1692 C CA . GLN A 1 219 ? 25.900 -11.072 -54.924 1.00 59.72 219 GLN A CA 1
ATOM 1693 C C . GLN A 1 219 ? 25.891 -10.148 -53.687 1.00 59.72 219 GLN A C 1
ATOM 1695 O O . GLN A 1 219 ? 26.939 -9.586 -53.356 1.00 59.72 219 GLN A O 1
ATOM 1700 N N . PRO A 1 220 ? 24.750 -9.978 -52.990 1.00 59.03 220 PRO A N 1
ATOM 1701 C CA . PRO A 1 220 ? 24.703 -9.121 -51.815 1.00 59.03 220 PRO A CA 1
ATOM 1702 C C . PRO A 1 220 ? 25.639 -9.661 -50.719 1.00 59.03 220 PRO A C 1
ATOM 1704 O O . PRO A 1 220 ? 25.629 -10.872 -50.454 1.00 59.03 220 PRO A O 1
ATOM 1707 N N . PRO A 1 221 ? 26.455 -8.804 -50.073 1.00 56.00 221 PRO A N 1
ATOM 1708 C CA . PRO A 1 221 ? 27.324 -9.233 -48.984 1.00 56.00 221 PRO A CA 1
ATOM 1709 C C . PRO A 1 221 ? 26.481 -9.825 -47.844 1.00 56.00 221 PRO A C 1
ATOM 1711 O O . PRO A 1 221 ? 25.398 -9.330 -47.542 1.00 56.00 221 PRO A O 1
ATOM 1714 N N . ASN A 1 222 ? 26.976 -10.893 -47.210 1.00 57.41 222 ASN A N 1
ATOM 1715 C CA . ASN A 1 222 ? 26.348 -11.568 -46.060 1.00 57.41 222 ASN A CA 1
ATOM 1716 C C . ASN A 1 222 ? 25.036 -12.327 -46.347 1.00 57.41 222 ASN A C 1
ATOM 1718 O O . ASN A 1 222 ? 24.270 -12.612 -45.425 1.00 57.41 222 ASN A O 1
ATOM 1722 N N . VAL A 1 223 ? 24.788 -12.727 -47.600 1.00 64.88 223 VAL A N 1
ATOM 1723 C CA . VAL A 1 223 ? 23.602 -13.510 -47.984 1.00 64.88 223 VAL A CA 1
ATOM 1724 C C . VAL A 1 223 ? 23.986 -14.760 -48.790 1.00 64.88 223 VAL A C 1
ATOM 1726 O O . VAL A 1 223 ? 24.811 -14.722 -49.703 1.00 64.88 223 VAL A O 1
ATOM 1729 N N . THR A 1 224 ? 23.377 -15.901 -48.459 1.00 69.75 224 THR A N 1
ATOM 1730 C CA . THR A 1 224 ? 23.454 -17.155 -49.228 1.00 69.75 224 THR A CA 1
ATOM 1731 C C . THR A 1 224 ? 22.241 -17.312 -50.129 1.00 69.75 224 THR A C 1
ATOM 1733 O O . THR A 1 224 ? 21.111 -17.141 -49.681 1.00 69.75 224 THR A O 1
ATOM 1736 N N . LEU A 1 225 ? 22.479 -17.660 -51.392 1.00 78.31 225 LEU A N 1
ATOM 1737 C CA . LEU A 1 225 ? 21.435 -17.964 -52.370 1.00 78.31 225 LEU A CA 1
ATOM 1738 C C . LEU A 1 225 ? 21.157 -19.475 -52.368 1.00 78.31 225 LEU A C 1
ATOM 1740 O O . LEU A 1 225 ? 22.083 -20.279 -52.273 1.00 78.31 225 LEU A O 1
ATOM 1744 N N . SER A 1 226 ? 19.893 -19.880 -52.449 1.00 81.19 226 SER A N 1
ATOM 1745 C CA . SER A 1 226 ? 19.506 -21.294 -52.505 1.00 81.19 226 SER A CA 1
ATOM 1746 C C . SER A 1 226 ? 18.334 -21.491 -53.457 1.00 81.19 226 SER A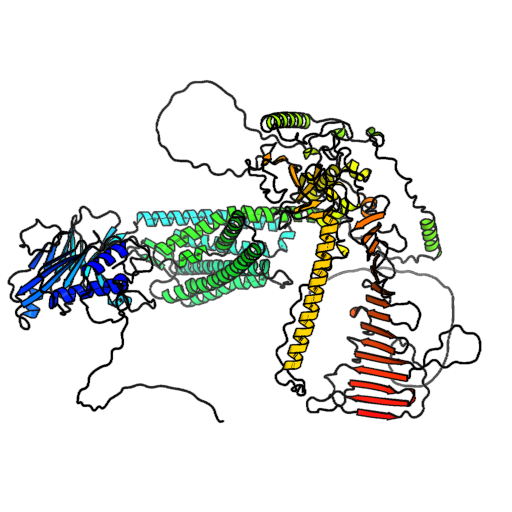 C 1
ATOM 1748 O O . SER A 1 226 ? 17.285 -20.875 -53.287 1.00 81.19 226 SER A O 1
ATOM 1750 N N . CYS A 1 227 ? 18.502 -22.377 -54.436 1.00 86.94 227 CYS A N 1
ATOM 1751 C CA . CYS A 1 227 ? 17.432 -22.804 -55.332 1.00 86.94 227 CYS A CA 1
ATOM 1752 C C . CYS A 1 227 ? 16.438 -23.681 -54.571 1.00 86.94 227 CYS A C 1
ATOM 1754 O O . CYS A 1 227 ? 16.822 -24.682 -53.956 1.00 86.94 227 CYS A O 1
ATOM 1756 N N . VAL A 1 228 ? 15.168 -23.295 -54.603 1.00 86.62 228 VAL A N 1
ATOM 1757 C CA . VAL A 1 228 ? 14.084 -23.976 -53.896 1.00 86.62 228 VAL A CA 1
ATOM 1758 C C . VAL A 1 228 ? 12.859 -24.098 -54.791 1.00 86.62 228 VAL A C 1
ATOM 1760 O O . VAL A 1 228 ? 12.702 -23.358 -55.757 1.00 86.62 228 VAL A O 1
ATOM 1763 N N . PHE A 1 229 ? 11.978 -25.025 -54.443 1.00 86.06 229 PHE A N 1
ATOM 1764 C CA . PHE A 1 229 ? 10.659 -25.175 -55.032 1.00 86.06 229 PHE A CA 1
ATOM 1765 C C . PHE A 1 229 ? 9.584 -25.196 -53.947 1.00 86.06 229 PHE A C 1
ATOM 1767 O O . PHE A 1 229 ? 9.871 -25.477 -52.776 1.00 86.06 229 PHE A O 1
ATOM 1774 N N . TRP A 1 230 ? 8.350 -24.881 -54.324 1.00 81.00 230 TRP A N 1
ATOM 1775 C CA . TRP A 1 230 ? 7.226 -24.852 -53.396 1.00 81.00 230 TRP A CA 1
ATOM 1776 C C . TRP A 1 230 ? 6.620 -26.249 -53.191 1.00 81.00 230 TRP A C 1
ATOM 1778 O O . TRP A 1 230 ? 6.030 -26.822 -54.106 1.00 81.00 230 TRP A O 1
ATOM 1788 N N . ASP A 1 231 ? 6.750 -26.805 -51.983 1.00 77.69 231 ASP A N 1
ATOM 1789 C CA . ASP A 1 231 ? 6.254 -28.137 -51.626 1.00 77.69 231 ASP A CA 1
ATOM 1790 C C . ASP A 1 231 ? 4.924 -28.043 -50.865 1.00 77.69 231 ASP A C 1
ATOM 1792 O O . ASP A 1 231 ? 4.861 -27.693 -49.682 1.00 77.69 231 ASP A O 1
ATOM 1796 N N . VAL A 1 232 ? 3.839 -28.396 -51.553 1.00 70.88 232 VAL A N 1
ATOM 1797 C CA . VAL A 1 232 ? 2.468 -28.339 -51.024 1.00 70.88 232 VAL A CA 1
ATOM 1798 C C . VAL A 1 232 ? 2.236 -29.371 -49.907 1.00 70.88 232 VAL A C 1
ATOM 1800 O O . VAL A 1 232 ? 1.403 -29.148 -49.026 1.00 70.88 232 VAL A O 1
ATOM 1803 N N . THR A 1 233 ? 2.990 -30.478 -49.887 1.00 66.38 233 THR A N 1
ATOM 1804 C CA . THR A 1 233 ? 2.756 -31.608 -48.967 1.00 66.38 233 THR A CA 1
ATOM 1805 C C . THR A 1 233 ? 3.188 -31.329 -47.528 1.00 66.38 233 THR A C 1
ATOM 1807 O O . THR A 1 233 ? 2.628 -31.893 -46.589 1.00 66.38 233 THR A O 1
ATOM 1810 N N . LYS A 1 234 ? 4.128 -30.401 -47.315 1.00 60.44 234 LYS A N 1
ATOM 1811 C CA . LYS A 1 234 ? 4.629 -30.058 -45.973 1.00 60.44 234 LYS A CA 1
ATOM 1812 C C . LYS A 1 234 ? 3.629 -29.294 -45.096 1.00 60.44 234 LYS A C 1
ATOM 1814 O O . LYS A 1 234 ? 3.814 -29.248 -43.884 1.00 60.44 234 LYS A O 1
ATOM 1819 N N . GLY A 1 235 ? 2.563 -28.733 -45.672 1.00 53.34 235 GLY A N 1
ATOM 1820 C CA . GLY A 1 235 ? 1.534 -27.997 -44.925 1.00 53.34 235 GLY A CA 1
ATOM 1821 C C . GLY A 1 235 ? 0.495 -28.875 -44.213 1.00 53.34 235 GLY A C 1
ATOM 1822 O O . GLY A 1 235 ? -0.128 -28.423 -43.261 1.00 53.34 235 GLY A O 1
ATOM 1823 N N . SER A 1 236 ? 0.301 -30.136 -44.615 1.00 46.47 236 SER A N 1
ATOM 1824 C CA . SER A 1 236 ? -0.762 -30.983 -44.039 1.00 46.47 236 SER A CA 1
ATOM 1825 C C . SER A 1 236 ? -0.396 -31.638 -42.702 1.00 46.47 236 SER A C 1
ATOM 1827 O O . SER A 1 236 ? -1.233 -32.311 -42.107 1.00 46.47 236 SER A O 1
ATOM 1829 N N . LEU A 1 237 ? 0.854 -31.495 -42.248 1.00 45.94 237 LEU A N 1
ATOM 1830 C CA . LEU A 1 237 ? 1.369 -32.143 -41.037 1.00 45.94 237 LEU A CA 1
ATOM 1831 C C . LEU A 1 237 ? 1.296 -31.242 -39.788 1.00 45.94 237 LEU A C 1
ATOM 1833 O O . LEU A 1 237 ? 1.581 -31.713 -38.689 1.00 45.94 237 LEU A O 1
ATOM 1837 N N . SER A 1 238 ? 0.930 -29.962 -39.940 1.00 41.28 238 SER A N 1
ATOM 1838 C CA . SER A 1 238 ? 0.779 -29.025 -38.821 1.00 41.28 238 SER A CA 1
ATOM 1839 C C . SER A 1 238 ? -0.692 -28.904 -38.409 1.00 41.28 238 SER A C 1
ATOM 1841 O O . SER A 1 238 ? -1.582 -28.776 -39.247 1.00 41.28 238 SER A O 1
ATOM 1843 N N . SER A 1 239 ? -0.966 -28.971 -37.107 1.00 37.44 239 SER A N 1
ATOM 1844 C CA . SER A 1 239 ? -2.309 -28.990 -36.507 1.00 37.44 239 SER A CA 1
ATOM 1845 C C . SER A 1 239 ? -3.030 -27.630 -36.505 1.00 37.44 239 SER A C 1
ATOM 1847 O O . SER A 1 239 ? -4.009 -27.458 -35.779 1.00 37.44 239 SER A O 1
ATOM 1849 N N . SER A 1 240 ? -2.579 -26.660 -37.308 1.00 39.34 240 SER A N 1
ATOM 1850 C CA . SER A 1 240 ? -3.177 -25.325 -37.389 1.00 39.34 240 SER A CA 1
ATOM 1851 C C . SER A 1 240 ? -4.094 -25.188 -38.615 1.00 39.34 240 SER A C 1
ATOM 1853 O O . SER A 1 240 ? -3.651 -25.424 -39.744 1.00 39.34 240 SER A O 1
ATOM 1855 N N . PRO A 1 241 ? -5.360 -24.762 -38.439 1.00 37.62 241 PRO A N 1
ATOM 1856 C CA . PRO A 1 241 ? -6.270 -24.527 -39.553 1.00 37.62 241 PRO A CA 1
ATOM 1857 C C . PRO A 1 241 ? -5.777 -23.319 -40.365 1.00 37.62 241 PRO A C 1
ATOM 1859 O O . PRO A 1 241 ? -5.865 -22.184 -39.911 1.00 37.62 241 PRO A O 1
ATOM 1862 N N . GLY A 1 242 ? -5.216 -23.567 -41.555 1.00 50.41 242 GLY A N 1
ATOM 1863 C CA . GLY A 1 242 ? -4.793 -22.521 -42.501 1.00 50.41 242 GLY A CA 1
ATOM 1864 C C . GLY A 1 242 ? -3.393 -22.676 -43.111 1.00 50.41 242 GLY A C 1
ATOM 1865 O O . GLY A 1 242 ? -3.095 -21.994 -44.090 1.00 50.41 242 GLY A O 1
ATOM 1866 N N . SER A 1 243 ? -2.535 -23.575 -42.608 1.00 52.28 243 SER A N 1
ATOM 1867 C CA . SER A 1 243 ? -1.165 -23.708 -43.137 1.00 52.28 243 SER A CA 1
ATOM 1868 C C . SER A 1 243 ? -1.146 -24.400 -44.509 1.00 52.28 243 SER A C 1
ATOM 1870 O O . SER A 1 243 ? -1.687 -25.495 -44.662 1.00 52.28 243 SER A O 1
ATOM 1872 N N . SER A 1 244 ? -0.544 -23.763 -45.518 1.00 60.38 244 SER A N 1
ATOM 1873 C CA . SER A 1 244 ? -0.560 -24.228 -46.912 1.00 60.38 244 SER A CA 1
ATOM 1874 C C . SER A 1 244 ? 0.858 -24.224 -47.497 1.00 60.38 244 SER A C 1
ATOM 1876 O O . SER A 1 244 ? 1.296 -23.191 -47.964 1.00 60.38 244 SER A O 1
ATOM 1878 N N . GLY A 1 245 ? 1.565 -25.361 -47.519 1.00 67.62 245 GLY A N 1
ATOM 1879 C CA . GLY A 1 245 ? 2.874 -25.543 -48.194 1.00 67.62 245 GLY A CA 1
ATOM 1880 C C . GLY A 1 245 ? 4.115 -24.893 -47.536 1.00 67.62 245 GLY A C 1
ATOM 1881 O O . GLY A 1 245 ? 3.990 -24.040 -46.661 1.00 67.62 245 GLY A O 1
ATOM 1882 N N . ASP A 1 246 ? 5.325 -25.329 -47.928 1.00 73.19 246 ASP A N 1
ATOM 1883 C CA . ASP A 1 246 ? 6.623 -24.741 -47.520 1.00 73.19 246 ASP A CA 1
ATOM 1884 C C . ASP A 1 246 ? 7.706 -24.917 -48.611 1.00 73.19 246 ASP A C 1
ATOM 1886 O O . ASP A 1 246 ? 7.615 -25.811 -49.452 1.00 73.19 246 ASP A O 1
ATOM 1890 N N . TRP A 1 247 ? 8.768 -24.104 -48.588 1.00 80.00 247 TRP A N 1
ATOM 1891 C CA . TRP A 1 247 ? 9.873 -24.202 -49.552 1.00 80.00 247 TRP A CA 1
ATOM 1892 C C . TRP A 1 247 ? 10.761 -25.430 -49.293 1.00 80.00 247 TRP A C 1
ATOM 1894 O O . TRP A 1 247 ? 11.060 -25.814 -48.156 1.00 80.00 247 TRP A O 1
ATOM 1904 N N . SER A 1 248 ? 11.238 -26.057 -50.363 1.00 77.31 248 SER A N 1
ATOM 1905 C CA . SER A 1 248 ? 12.067 -27.261 -50.319 1.00 77.31 248 SER A CA 1
ATOM 1906 C C . SER A 1 248 ? 13.177 -27.191 -51.366 1.00 77.31 248 SER A C 1
ATOM 1908 O O . SER A 1 248 ? 12.961 -26.700 -52.460 1.00 77.31 248 SER A O 1
ATOM 1910 N N . SER A 1 249 ? 14.377 -27.687 -51.061 1.00 82.88 249 SER A N 1
ATOM 1911 C CA . SER A 1 249 ? 15.498 -27.765 -52.021 1.00 82.88 249 SER A CA 1
ATOM 1912 C C . SER A 1 249 ? 15.716 -29.183 -52.563 1.00 82.88 249 SER A C 1
ATOM 1914 O O . SER A 1 249 ? 16.727 -29.471 -53.196 1.00 82.88 249 SER A O 1
ATOM 1916 N N . LYS A 1 250 ? 14.808 -30.117 -52.261 1.00 82.81 250 LYS A N 1
ATOM 1917 C CA . LYS A 1 250 ? 14.935 -31.524 -52.660 1.00 82.81 250 LYS A CA 1
ATOM 1918 C C . LYS A 1 250 ? 14.872 -31.660 -54.191 1.00 82.81 250 LYS A C 1
ATOM 1920 O O . LYS A 1 250 ? 13.953 -31.139 -54.809 1.00 82.81 250 LYS A O 1
ATOM 1925 N N . GLY A 1 251 ? 15.835 -32.360 -54.786 1.00 79.88 251 GLY A N 1
ATOM 1926 C CA . GLY A 1 251 ? 15.903 -32.513 -56.247 1.00 79.88 251 GLY A CA 1
ATOM 1927 C C . GLY A 1 251 ? 16.442 -31.285 -56.992 1.00 79.88 251 GLY A C 1
ATOM 1928 O O . GLY A 1 251 ? 16.518 -31.306 -58.212 1.00 79.88 251 GLY A O 1
ATOM 1929 N N . CYS A 1 252 ? 16.857 -30.228 -56.278 1.00 86.38 252 CYS A N 1
ATOM 1930 C CA . CYS A 1 252 ? 17.468 -29.034 -56.861 1.00 86.38 252 CYS A CA 1
ATOM 1931 C C . CYS A 1 252 ? 18.883 -28.797 -56.316 1.00 86.38 252 CYS A C 1
ATOM 1933 O O . CYS A 1 252 ? 19.146 -28.958 -55.124 1.00 86.38 252 CYS A O 1
ATOM 1935 N N . SER A 1 253 ? 19.787 -28.345 -57.180 1.00 85.75 253 SER A N 1
ATOM 1936 C CA . SER A 1 253 ? 21.137 -27.897 -56.830 1.00 85.75 253 SER A CA 1
ATOM 1937 C C . SER A 1 253 ? 21.367 -26.456 -57.285 1.00 85.75 253 SER A C 1
ATOM 1939 O O . SER A 1 253 ? 20.737 -25.976 -58.227 1.00 85.75 253 SER A O 1
ATOM 1941 N N . THR A 1 254 ? 22.222 -25.735 -56.557 1.00 86.38 254 THR A N 1
ATOM 1942 C CA . THR A 1 254 ? 22.501 -24.306 -56.766 1.00 86.38 254 THR A CA 1
ATOM 1943 C C . THR A 1 254 ? 23.947 -24.129 -57.197 1.00 86.38 254 THR A C 1
ATOM 1945 O O . THR A 1 254 ? 24.855 -24.501 -56.456 1.00 86.38 254 THR A O 1
ATOM 1948 N N . GLU A 1 255 ? 24.159 -23.543 -58.370 1.00 84.00 255 GLU A N 1
ATOM 1949 C CA . GLU A 1 255 ? 25.475 -23.159 -58.871 1.00 84.00 255 GLU A CA 1
ATOM 1950 C C . GLU A 1 255 ? 25.604 -21.631 -58.870 1.00 84.00 255 GLU A C 1
ATOM 1952 O O . GLU A 1 255 ? 24.781 -20.903 -59.434 1.00 84.00 255 GLU A O 1
ATOM 1957 N N . PHE A 1 256 ? 26.640 -21.139 -58.194 1.00 79.19 256 PHE A N 1
ATOM 1958 C CA . PHE A 1 256 ? 26.859 -19.715 -57.965 1.00 79.19 256 PHE A CA 1
ATOM 1959 C C . PHE A 1 256 ? 27.752 -19.119 -59.057 1.00 79.19 256 PHE A C 1
ATOM 1961 O O . PHE A 1 256 ? 28.852 -19.611 -59.295 1.00 79.19 256 PHE A O 1
ATOM 1968 N N . GLY A 1 257 ? 27.310 -18.026 -59.674 1.00 72.12 257 GLY A N 1
ATOM 1969 C CA . GLY A 1 257 ? 28.111 -17.185 -60.560 1.00 72.12 257 GLY A CA 1
ATOM 1970 C C . GLY A 1 257 ? 28.091 -15.724 -60.105 1.00 72.12 257 GLY A C 1
ATOM 1971 O O . GLY A 1 257 ? 27.253 -15.324 -59.299 1.00 72.12 257 GLY A O 1
ATOM 1972 N N . VAL A 1 258 ? 29.021 -14.921 -60.631 1.00 71.62 258 VAL A N 1
ATOM 1973 C CA . VAL A 1 258 ? 29.251 -13.529 -60.185 1.00 71.62 258 VAL A CA 1
ATOM 1974 C C . VAL A 1 258 ? 28.020 -12.637 -60.410 1.00 71.62 258 VAL A C 1
ATOM 1976 O O . VAL A 1 258 ? 27.613 -11.934 -59.493 1.00 71.62 258 VAL A O 1
ATOM 1979 N N . ASN A 1 259 ? 27.388 -12.743 -61.588 1.00 77.88 259 ASN A N 1
ATOM 1980 C CA . ASN A 1 259 ? 26.218 -11.937 -61.988 1.00 77.88 259 ASN A CA 1
ATOM 1981 C C . ASN A 1 259 ? 24.980 -12.803 -62.322 1.00 77.88 259 ASN A C 1
ATOM 1983 O O . ASN A 1 259 ? 24.012 -12.341 -62.927 1.00 77.88 259 ASN A O 1
ATOM 1987 N N . ARG A 1 260 ? 25.045 -14.110 -62.035 1.00 83.31 260 ARG A N 1
ATOM 1988 C CA . ARG A 1 260 ? 23.970 -15.071 -62.324 1.00 83.31 260 ARG A CA 1
ATOM 1989 C C . ARG A 1 260 ? 24.046 -16.277 -61.401 1.00 83.31 260 ARG A C 1
ATOM 1991 O O . ARG A 1 260 ? 25.137 -16.706 -61.038 1.00 83.31 260 ARG A O 1
ATOM 1998 N N . THR A 1 261 ? 22.909 -16.868 -61.078 1.00 86.31 261 THR A N 1
ATOM 1999 C CA . THR A 1 261 ? 22.809 -18.118 -60.321 1.00 86.31 261 THR A CA 1
ATOM 2000 C C . THR A 1 261 ? 22.018 -19.130 -61.132 1.00 86.31 261 THR A C 1
ATOM 2002 O O . THR A 1 261 ? 20.955 -18.808 -61.661 1.00 86.31 261 THR A O 1
ATOM 2005 N N . ILE A 1 262 ? 22.556 -20.343 -61.252 1.00 88.69 262 ILE A N 1
ATOM 2006 C CA . ILE A 1 262 ? 21.969 -21.417 -62.055 1.00 88.69 262 ILE A CA 1
ATOM 2007 C C . ILE A 1 262 ? 21.375 -22.461 -61.108 1.00 88.69 262 ILE A C 1
ATOM 2009 O O . ILE A 1 262 ? 22.065 -23.013 -60.248 1.00 88.69 262 ILE A O 1
ATOM 2013 N N . CYS A 1 263 ? 20.083 -22.723 -61.263 1.00 89.69 263 CYS A N 1
ATOM 2014 C CA . CYS A 1 263 ? 19.345 -23.748 -60.542 1.00 89.69 263 CYS A CA 1
ATOM 2015 C C . CYS A 1 263 ? 19.172 -24.973 -61.430 1.00 89.69 263 CYS A C 1
ATOM 2017 O O . CYS A 1 263 ? 18.507 -24.884 -62.459 1.00 89.69 263 CYS A O 1
ATOM 2019 N N . ARG A 1 264 ? 19.739 -26.112 -61.020 1.00 90.81 264 ARG A N 1
ATOM 2020 C CA . ARG A 1 264 ? 19.540 -27.397 -61.703 1.00 90.81 264 ARG A CA 1
ATOM 2021 C C . ARG A 1 264 ? 18.554 -28.249 -60.929 1.00 90.81 264 ARG A C 1
ATOM 2023 O O . ARG A 1 264 ? 18.874 -28.623 -59.800 1.00 90.81 264 ARG A O 1
ATOM 2030 N N . CYS A 1 265 ? 17.402 -28.555 -61.514 1.00 89.75 265 CYS A N 1
ATOM 2031 C CA . CYS A 1 265 ? 16.332 -29.302 -60.850 1.00 89.75 265 CYS A CA 1
ATOM 2032 C C . CYS A 1 265 ? 15.905 -30.534 -61.657 1.00 89.75 265 CYS A C 1
ATOM 2034 O O . CYS A 1 265 ? 15.901 -30.513 -62.886 1.00 89.75 265 CYS A O 1
ATOM 2036 N N . ASP A 1 266 ? 15.545 -31.611 -60.963 1.00 89.75 266 ASP A N 1
ATOM 2037 C CA . ASP A 1 266 ? 15.170 -32.899 -61.561 1.00 89.75 266 ASP A CA 1
ATOM 2038 C C . ASP A 1 266 ? 13.647 -33.101 -61.705 1.00 89.75 266 ASP A C 1
ATOM 2040 O O . ASP A 1 266 ? 13.188 -34.201 -62.013 1.00 89.75 266 ASP A O 1
ATOM 2044 N N . HIS A 1 267 ? 12.841 -32.063 -61.490 1.00 87.44 267 HIS A N 1
ATOM 2045 C CA . HIS A 1 267 ? 11.377 -32.109 -61.565 1.00 87.44 267 HIS A CA 1
ATOM 2046 C C . HIS A 1 267 ? 10.801 -30.835 -62.187 1.00 87.44 267 HIS A C 1
ATOM 2048 O O . HIS A 1 267 ? 11.526 -29.865 -62.383 1.00 87.44 267 HIS A O 1
ATOM 2054 N N . LEU A 1 268 ? 9.511 -30.846 -62.528 1.00 85.81 268 LEU A N 1
ATOM 2055 C CA . LEU A 1 268 ? 8.764 -29.681 -63.021 1.00 85.81 268 LEU A CA 1
ATOM 2056 C C . LEU A 1 268 ? 7.760 -29.236 -61.949 1.00 85.81 268 LEU A C 1
ATOM 2058 O O . LEU A 1 268 ? 6.832 -29.979 -61.634 1.00 85.81 268 LEU A O 1
ATOM 2062 N N . THR A 1 269 ? 7.984 -28.062 -61.351 1.00 84.62 269 THR A N 1
ATOM 2063 C CA . THR A 1 269 ? 7.147 -27.460 -60.296 1.00 84.62 269 THR A CA 1
ATOM 2064 C C . THR A 1 269 ? 7.293 -25.922 -60.307 1.00 84.62 269 THR A C 1
ATOM 2066 O O . THR A 1 269 ? 7.647 -25.340 -61.332 1.00 84.62 269 THR A O 1
ATOM 2069 N N . PHE A 1 270 ? 7.034 -25.255 -59.173 1.00 85.44 270 PHE A N 1
ATOM 2070 C CA . PHE A 1 270 ? 7.229 -23.818 -58.961 1.00 85.44 270 PHE A CA 1
ATOM 2071 C C . PHE A 1 270 ? 8.561 -23.542 -58.263 1.00 85.44 270 PHE A C 1
ATOM 2073 O O . PHE A 1 270 ? 8.715 -23.855 -57.080 1.00 85.44 270 PHE A O 1
ATOM 2080 N N . PHE A 1 271 ? 9.496 -22.921 -58.975 1.00 88.19 271 PHE A N 1
ATOM 2081 C CA . PHE A 1 271 ? 10.859 -22.642 -58.531 1.00 88.19 271 PHE A CA 1
ATOM 2082 C C . PHE A 1 271 ? 11.069 -21.184 -58.138 1.00 88.19 271 PHE A C 1
ATOM 2084 O O . PHE A 1 271 ? 10.484 -20.273 -58.719 1.00 88.19 271 PHE A O 1
ATOM 2091 N N . ALA A 1 272 ? 11.972 -20.963 -57.187 1.00 86.69 272 ALA A N 1
ATOM 2092 C CA . ALA A 1 272 ? 12.400 -19.642 -56.753 1.00 86.69 272 ALA A CA 1
ATOM 2093 C C . ALA A 1 272 ? 13.860 -19.663 -56.278 1.00 86.69 272 ALA A C 1
ATOM 2095 O O . ALA A 1 272 ? 14.382 -20.701 -55.854 1.00 86.69 272 ALA A O 1
ATOM 2096 N N . LEU A 1 273 ? 14.511 -18.497 -56.299 1.00 84.38 273 LEU A N 1
ATOM 2097 C CA . LEU A 1 273 ? 15.832 -18.307 -55.704 1.00 84.38 273 LEU A CA 1
ATOM 2098 C C . LEU A 1 273 ? 15.702 -17.591 -54.356 1.00 84.38 273 LEU A C 1
ATOM 2100 O O . LEU A 1 273 ? 15.301 -16.432 -54.296 1.00 84.38 273 LEU A O 1
ATOM 2104 N N . LEU A 1 274 ? 16.036 -18.287 -53.269 1.00 78.62 274 LEU A N 1
ATOM 2105 C CA . LEU A 1 274 ? 15.853 -17.803 -51.902 1.00 78.62 274 LEU A CA 1
ATOM 2106 C C . LEU A 1 274 ? 17.142 -17.182 -51.343 1.00 78.62 274 LEU A C 1
ATOM 2108 O O . LEU A 1 274 ? 18.184 -17.839 -51.315 1.00 78.62 274 LEU A O 1
ATOM 2112 N N . LEU A 1 275 ? 17.052 -15.949 -50.843 1.00 72.06 275 LEU A N 1
ATOM 2113 C CA . LEU A 1 275 ? 18.090 -15.246 -50.091 1.00 72.06 275 LEU A CA 1
ATOM 2114 C C . LEU A 1 275 ? 18.017 -15.656 -48.618 1.00 72.06 275 LEU A C 1
ATOM 2116 O O . LEU A 1 275 ? 16.946 -15.621 -48.019 1.00 72.06 275 LEU A O 1
ATOM 2120 N N . ARG A 1 276 ? 19.144 -16.032 -48.010 1.00 61.78 276 ARG A N 1
ATOM 2121 C CA . ARG A 1 276 ? 19.251 -16.310 -46.570 1.00 61.78 276 ARG A CA 1
ATOM 2122 C C . ARG A 1 276 ? 20.417 -15.542 -45.952 1.00 61.78 276 ARG A C 1
ATOM 2124 O O . ARG A 1 276 ? 21.545 -15.750 -46.407 1.00 61.78 276 ARG A O 1
ATOM 2131 N N . PRO A 1 277 ? 20.196 -14.719 -44.916 1.00 57.31 277 PRO A N 1
ATOM 2132 C CA . PRO A 1 277 ? 21.287 -14.030 -44.238 1.00 57.31 277 PRO A CA 1
ATOM 2133 C C . PRO A 1 277 ? 22.250 -15.049 -43.609 1.00 57.31 277 PRO A C 1
ATOM 2135 O O . PRO A 1 277 ? 21.824 -16.042 -43.015 1.00 57.31 277 PRO A O 1
ATOM 2138 N N . VAL A 1 278 ? 23.552 -14.824 -43.772 1.00 55.00 278 VAL A N 1
ATOM 2139 C CA . VAL A 1 278 ? 24.615 -15.586 -43.107 1.00 55.00 278 VAL A CA 1
ATOM 2140 C C . VAL A 1 278 ? 25.127 -14.741 -41.955 1.00 55.00 278 VAL A C 1
ATOM 2142 O O . VAL A 1 278 ? 25.566 -13.614 -42.168 1.00 55.00 278 VAL A O 1
ATOM 2145 N N . LEU A 1 279 ? 25.075 -15.284 -40.739 1.00 53.12 279 LEU A N 1
ATOM 2146 C CA . LEU A 1 279 ? 25.665 -14.633 -39.578 1.00 53.12 279 LEU A CA 1
ATOM 2147 C C . LEU A 1 279 ? 27.190 -14.741 -39.695 1.00 53.12 279 LEU A C 1
ATOM 2149 O O . LEU A 1 279 ? 27.741 -15.841 -39.669 1.00 53.12 279 LEU A O 1
ATOM 2153 N N . ASP A 1 280 ? 27.854 -13.607 -39.890 1.00 53.59 280 ASP A N 1
ATOM 2154 C CA . ASP A 1 280 ? 29.288 -13.555 -40.153 1.00 53.59 280 ASP A CA 1
ATOM 2155 C C . ASP A 1 280 ? 30.113 -14.093 -38.963 1.00 53.59 280 ASP A C 1
ATOM 2157 O O . ASP A 1 280 ? 29.749 -13.953 -37.790 1.00 53.59 280 ASP A O 1
ATOM 2161 N N . GLN A 1 281 ? 31.259 -14.718 -39.253 1.00 55.31 281 GLN A N 1
ATOM 2162 C CA . GLN A 1 281 ? 32.155 -15.288 -38.239 1.00 55.31 281 GLN A CA 1
ATOM 2163 C C . GLN A 1 281 ? 32.707 -14.195 -37.304 1.00 55.31 281 GLN A C 1
ATOM 2165 O O . GLN A 1 281 ? 33.007 -14.464 -36.134 1.00 55.31 281 GLN A O 1
ATOM 2170 N N . VAL A 1 282 ? 32.813 -12.957 -37.800 1.00 59.44 282 VAL A N 1
ATOM 2171 C CA . VAL A 1 282 ? 33.163 -11.773 -37.005 1.00 59.44 282 VAL A CA 1
ATOM 2172 C C . VAL A 1 282 ? 32.025 -11.409 -36.054 1.00 59.44 282 VAL A C 1
ATOM 2174 O O . VAL A 1 282 ? 32.285 -11.185 -34.872 1.00 59.44 282 VAL A O 1
ATOM 2177 N N . THR A 1 283 ? 30.768 -11.449 -36.510 1.00 59.72 283 THR A N 1
ATOM 2178 C CA . THR A 1 283 ? 29.586 -11.206 -35.668 1.00 59.72 283 THR A CA 1
ATOM 2179 C C . THR A 1 283 ? 29.483 -12.221 -34.534 1.00 59.72 283 THR A C 1
ATOM 2181 O O . THR A 1 283 ? 29.227 -11.836 -33.398 1.00 59.72 283 THR A O 1
ATOM 2184 N N . VAL A 1 284 ? 29.762 -13.504 -34.788 1.00 58.44 284 VAL A N 1
ATOM 2185 C CA . VAL A 1 284 ? 29.756 -14.542 -33.740 1.00 58.44 284 VAL A CA 1
ATOM 2186 C C . VAL A 1 284 ? 30.861 -14.320 -32.702 1.00 58.44 284 VAL A C 1
ATOM 2188 O O . VAL A 1 284 ? 30.622 -14.443 -31.496 1.00 58.44 284 VAL A O 1
ATOM 2191 N N . LYS A 1 285 ? 32.076 -13.962 -33.135 1.00 63.50 285 LYS A N 1
ATOM 2192 C CA . LYS A 1 285 ? 33.162 -13.612 -32.206 1.00 63.50 285 LYS A CA 1
ATOM 2193 C C . LYS A 1 285 ? 32.830 -12.353 -31.401 1.00 63.50 285 LYS A C 1
ATOM 2195 O O . LYS A 1 285 ? 33.086 -12.335 -30.199 1.00 63.50 285 LYS A O 1
ATOM 2200 N N . ALA A 1 286 ? 32.226 -11.345 -32.030 1.00 64.81 286 ALA A N 1
ATOM 2201 C CA . ALA A 1 286 ? 31.773 -10.127 -31.365 1.00 64.81 286 ALA A CA 1
ATOM 2202 C C . ALA A 1 286 ? 30.691 -10.430 -30.315 1.00 64.81 286 ALA A C 1
ATOM 2204 O O . ALA A 1 286 ? 30.847 -10.051 -29.160 1.00 64.81 286 ALA A O 1
ATOM 2205 N N . LEU A 1 287 ? 29.663 -11.211 -30.662 1.00 60.16 287 LEU A N 1
ATOM 2206 C CA . LEU A 1 287 ? 28.616 -11.651 -29.732 1.00 60.16 287 LEU A CA 1
ATOM 2207 C C . LEU A 1 287 ? 29.174 -12.469 -28.565 1.00 60.16 287 LEU A C 1
ATOM 2209 O O . LEU A 1 287 ? 28.751 -12.291 -27.427 1.00 60.16 287 LEU A O 1
ATOM 2213 N N . THR A 1 288 ? 30.162 -13.330 -28.819 1.00 67.75 288 THR A N 1
ATOM 2214 C CA . THR A 1 288 ? 30.818 -14.103 -27.755 1.00 67.75 288 THR A CA 1
ATOM 2215 C C . THR A 1 288 ? 31.573 -13.178 -26.794 1.00 67.75 288 THR A C 1
ATOM 2217 O O . THR A 1 288 ? 31.458 -13.329 -25.579 1.00 67.75 288 THR A O 1
ATOM 2220 N N . ARG A 1 289 ? 32.271 -12.156 -27.304 1.00 71.88 289 ARG A N 1
ATOM 2221 C CA . ARG A 1 289 ? 32.919 -11.121 -26.477 1.00 71.88 289 ARG A CA 1
ATOM 2222 C C . ARG A 1 289 ? 31.914 -10.280 -25.689 1.00 71.88 289 ARG A C 1
ATOM 2224 O O . ARG A 1 289 ? 32.142 -10.041 -24.508 1.00 71.88 289 ARG A O 1
ATOM 2231 N N . ILE A 1 290 ? 30.802 -9.894 -26.312 1.00 71.81 290 ILE A N 1
ATOM 2232 C CA . ILE A 1 290 ? 29.709 -9.156 -25.664 1.00 71.81 290 ILE A CA 1
ATOM 2233 C C . ILE A 1 290 ? 29.101 -9.997 -24.537 1.00 71.81 290 ILE A C 1
ATOM 2235 O O . ILE A 1 290 ? 28.949 -9.497 -23.428 1.00 71.81 290 ILE A O 1
ATOM 2239 N N . SER A 1 291 ? 28.842 -11.290 -24.764 1.00 69.19 291 SER A N 1
ATOM 2240 C CA . SER A 1 291 ? 28.330 -12.184 -23.716 1.00 69.19 291 SER A CA 1
ATOM 2241 C C . SER A 1 291 ? 29.302 -12.357 -22.546 1.00 69.19 291 SER A C 1
ATOM 2243 O O . SER A 1 291 ? 28.883 -12.343 -21.394 1.00 69.19 291 SER A O 1
ATOM 2245 N N . GLN A 1 292 ? 30.609 -12.453 -22.811 1.00 74.06 292 GLN A N 1
ATOM 2246 C CA . GLN A 1 292 ? 31.628 -12.517 -21.761 1.00 74.06 292 GLN A CA 1
ATOM 2247 C C . GLN A 1 292 ? 31.716 -11.212 -20.962 1.00 74.06 292 GLN A C 1
ATOM 2249 O O . GLN A 1 292 ? 31.842 -11.267 -19.740 1.00 74.06 292 GLN A O 1
ATOM 2254 N N . ALA A 1 293 ? 31.628 -10.058 -21.631 1.00 77.19 293 ALA A N 1
ATOM 2255 C CA . ALA A 1 293 ? 31.596 -8.753 -20.977 1.00 77.19 293 ALA A CA 1
ATOM 2256 C C . ALA A 1 293 ? 30.329 -8.593 -20.121 1.00 77.19 293 ALA A C 1
ATOM 2258 O O . ALA A 1 293 ? 30.425 -8.225 -18.955 1.00 77.19 293 ALA A O 1
ATOM 2259 N N . GLY A 1 294 ? 29.162 -8.963 -20.654 1.00 73.31 294 GLY A N 1
ATOM 2260 C CA . GLY A 1 294 ? 27.885 -8.926 -19.944 1.00 73.31 294 GLY A CA 1
ATOM 2261 C C . GLY A 1 294 ? 27.847 -9.841 -18.715 1.00 73.31 294 GLY A C 1
ATOM 2262 O O . GLY A 1 294 ? 27.480 -9.395 -17.629 1.00 73.31 294 GLY A O 1
ATOM 2263 N N . CYS A 1 295 ? 28.296 -11.095 -18.844 1.00 75.81 295 CYS A N 1
ATOM 2264 C CA . CYS A 1 295 ? 28.431 -12.009 -17.705 1.00 75.81 295 CYS A CA 1
ATOM 2265 C C . CYS A 1 295 ? 29.453 -11.498 -16.678 1.00 75.81 295 CYS A C 1
ATOM 2267 O O . CYS A 1 295 ? 29.213 -11.604 -15.479 1.00 75.81 295 CYS A O 1
ATOM 2269 N N . GLY A 1 296 ? 30.573 -10.918 -17.126 1.00 81.62 296 GLY A N 1
ATOM 2270 C CA . GLY A 1 296 ? 31.577 -10.298 -16.256 1.00 81.62 296 GLY A CA 1
ATOM 2271 C C . GLY A 1 296 ? 31.000 -9.158 -15.417 1.00 81.62 296 GLY A C 1
ATOM 2272 O O . GLY A 1 296 ? 31.130 -9.165 -14.194 1.00 81.62 296 GLY A O 1
ATOM 2273 N N . THR A 1 297 ? 30.298 -8.227 -16.062 1.00 80.00 297 THR A N 1
ATOM 2274 C CA . THR A 1 297 ? 29.629 -7.102 -15.400 1.00 80.00 297 THR A CA 1
ATOM 2275 C C . THR A 1 297 ? 28.547 -7.580 -14.429 1.00 80.00 297 THR A C 1
ATOM 2277 O O . THR A 1 297 ? 28.519 -7.140 -13.281 1.00 80.00 297 THR A O 1
ATOM 2280 N N . SER A 1 298 ? 27.710 -8.545 -14.830 1.00 81.81 298 SER A N 1
ATOM 2281 C CA . SER A 1 298 ? 26.687 -9.142 -13.956 1.00 81.81 298 SER A CA 1
ATOM 2282 C C . SER A 1 298 ? 27.301 -9.811 -12.717 1.00 81.81 298 SER A C 1
ATOM 2284 O O . SER A 1 298 ? 26.829 -9.597 -11.600 1.00 81.81 298 SER A O 1
ATOM 2286 N N . MET A 1 299 ? 28.412 -10.544 -12.869 1.00 85.38 299 MET A N 1
ATOM 2287 C CA . MET A 1 299 ? 29.123 -11.147 -11.734 1.00 85.38 299 MET A CA 1
ATOM 2288 C C . MET A 1 299 ? 29.626 -10.106 -10.729 1.00 85.38 299 MET A C 1
ATOM 2290 O O . MET A 1 299 ? 29.592 -10.380 -9.532 1.00 85.38 299 MET A O 1
ATOM 2294 N N . ILE A 1 300 ? 30.060 -8.922 -11.178 1.00 85.31 300 ILE A N 1
ATOM 2295 C CA . ILE A 1 300 ? 30.509 -7.839 -10.286 1.00 85.31 300 ILE A CA 1
ATOM 2296 C C . ILE A 1 300 ? 29.339 -7.320 -9.439 1.00 85.31 300 ILE A C 1
ATOM 2298 O O . ILE A 1 300 ? 29.470 -7.216 -8.219 1.00 85.31 300 ILE A O 1
ATOM 2302 N N . PHE A 1 301 ? 28.180 -7.057 -10.051 1.00 80.94 301 PHE A N 1
ATOM 2303 C CA . PHE A 1 301 ? 26.988 -6.596 -9.327 1.00 80.94 301 PHE A CA 1
ATOM 2304 C C . PHE A 1 301 ? 26.420 -7.660 -8.379 1.00 80.94 301 PHE A C 1
ATOM 2306 O O . PHE A 1 301 ? 26.057 -7.351 -7.239 1.00 80.94 301 PHE A O 1
ATOM 2313 N N . LEU A 1 302 ? 26.399 -8.927 -8.802 1.00 83.50 302 LEU A N 1
ATOM 2314 C CA . LEU A 1 302 ? 25.982 -10.045 -7.953 1.00 83.50 302 LEU A CA 1
ATOM 2315 C C . LEU A 1 302 ? 26.947 -10.241 -6.777 1.00 83.50 302 LEU A C 1
ATOM 2317 O O . LEU A 1 302 ? 26.501 -10.417 -5.645 1.00 83.50 302 LEU A O 1
ATOM 2321 N N . ALA A 1 303 ? 28.259 -10.137 -7.010 1.00 86.56 303 ALA A N 1
ATOM 2322 C CA . ALA A 1 303 ? 29.260 -10.186 -5.949 1.00 86.56 303 ALA A CA 1
ATOM 2323 C C . ALA A 1 303 ? 29.091 -9.024 -4.964 1.00 86.56 303 ALA A C 1
ATOM 2325 O O . ALA A 1 303 ? 29.091 -9.260 -3.758 1.00 86.56 303 ALA A O 1
ATOM 2326 N N . PHE A 1 304 ? 28.870 -7.797 -5.448 1.00 84.19 304 PHE A N 1
ATOM 2327 C CA . PHE A 1 304 ? 28.578 -6.650 -4.587 1.00 84.19 304 PHE A CA 1
ATOM 2328 C C . PHE A 1 304 ? 27.319 -6.885 -3.744 1.00 84.19 304 PHE A C 1
ATOM 2330 O O . PHE A 1 304 ? 27.344 -6.657 -2.540 1.00 84.19 304 PHE A O 1
ATOM 2337 N N . THR A 1 305 ? 26.251 -7.427 -4.334 1.00 81.69 305 THR A N 1
ATOM 2338 C CA . THR A 1 305 ? 24.997 -7.748 -3.629 1.00 81.69 305 THR A CA 1
ATOM 2339 C C . THR A 1 305 ? 25.197 -8.817 -2.547 1.00 81.69 305 THR A C 1
ATOM 2341 O O . THR A 1 305 ? 24.703 -8.671 -1.428 1.00 81.69 305 THR A O 1
ATOM 2344 N N . ILE A 1 306 ? 25.956 -9.877 -2.846 1.00 84.69 306 ILE A N 1
ATOM 2345 C CA . ILE A 1 306 ? 26.270 -10.957 -1.896 1.00 84.69 306 ILE A CA 1
ATOM 2346 C C . ILE A 1 306 ? 27.179 -10.446 -0.770 1.00 84.69 306 ILE A C 1
ATOM 2348 O O . ILE A 1 306 ? 26.937 -10.761 0.396 1.00 84.69 306 ILE A O 1
ATOM 2352 N N . VAL A 1 307 ? 28.203 -9.649 -1.094 1.00 85.62 307 VAL A N 1
ATOM 2353 C CA . VAL A 1 307 ? 29.122 -9.049 -0.114 1.00 85.62 307 VAL A CA 1
ATOM 2354 C C . VAL A 1 307 ? 28.384 -8.054 0.770 1.00 85.62 307 VAL A C 1
ATOM 2356 O O . VAL A 1 307 ? 28.524 -8.129 1.985 1.00 85.62 307 VAL A O 1
ATOM 2359 N N . LEU A 1 308 ? 27.551 -7.182 0.199 1.00 81.62 308 LEU A N 1
ATOM 2360 C CA . LEU A 1 308 ? 26.718 -6.247 0.950 1.00 81.62 308 LEU A CA 1
ATOM 2361 C C . LEU A 1 308 ? 25.813 -7.000 1.930 1.00 81.62 308 LEU A C 1
ATOM 2363 O O . LEU A 1 308 ? 25.784 -6.670 3.111 1.00 81.62 308 LEU A O 1
ATOM 2367 N N . TYR A 1 309 ? 25.148 -8.068 1.480 1.00 80.88 309 TYR A N 1
ATOM 2368 C CA . TYR A 1 309 ? 24.352 -8.915 2.366 1.00 80.88 309 TYR A CA 1
ATOM 2369 C C . TYR A 1 309 ? 25.190 -9.589 3.460 1.00 80.88 309 TYR A C 1
ATOM 2371 O O . TYR A 1 309 ? 24.777 -9.617 4.617 1.00 80.88 309 TYR A O 1
ATOM 2379 N N . ALA A 1 310 ? 26.362 -10.133 3.126 1.00 79.69 310 ALA A N 1
ATOM 2380 C CA . ALA A 1 310 ? 27.242 -10.768 4.101 1.00 79.69 310 ALA A CA 1
ATOM 2381 C C . ALA A 1 310 ? 27.733 -9.759 5.149 1.00 79.69 310 ALA A C 1
ATOM 2383 O O . ALA A 1 310 ? 27.673 -10.049 6.340 1.00 79.69 310 ALA A O 1
ATOM 2384 N N . VAL A 1 311 ? 28.148 -8.564 4.722 1.00 80.38 311 VAL A N 1
ATOM 2385 C CA . VAL A 1 311 ? 28.559 -7.464 5.602 1.00 80.38 311 VAL A CA 1
ATOM 2386 C C . VAL A 1 311 ? 27.410 -7.069 6.522 1.00 80.38 311 VAL A C 1
ATOM 2388 O O . VAL A 1 311 ? 27.616 -7.055 7.729 1.00 80.38 311 VAL A O 1
ATOM 2391 N N . LEU A 1 312 ? 26.200 -6.856 5.991 1.00 74.12 312 LEU A N 1
ATOM 2392 C CA . LEU A 1 312 ? 25.005 -6.547 6.789 1.00 74.12 312 LEU A CA 1
ATOM 2393 C C . LEU A 1 312 ? 24.648 -7.678 7.769 1.00 74.12 312 LEU A C 1
ATOM 2395 O O . LEU A 1 312 ? 24.272 -7.423 8.908 1.00 74.12 312 LEU A O 1
ATOM 2399 N N . ARG A 1 313 ? 24.835 -8.941 7.372 1.00 70.75 313 ARG A N 1
ATOM 2400 C CA . ARG A 1 313 ? 24.586 -10.120 8.217 1.00 70.75 313 ARG A CA 1
ATOM 2401 C C . ARG A 1 313 ? 25.627 -10.315 9.326 1.00 70.75 313 ARG A C 1
ATOM 2403 O O . ARG A 1 313 ? 25.295 -10.876 10.371 1.00 70.75 313 ARG A O 1
ATOM 2410 N N . PHE A 1 314 ? 26.882 -9.929 9.095 1.00 64.94 314 PHE A N 1
ATOM 2411 C CA . PHE A 1 314 ? 27.955 -10.001 10.093 1.00 64.94 314 PHE A CA 1
ATOM 2412 C C . PHE A 1 314 ? 27.984 -8.772 11.007 1.00 64.94 314 PHE A C 1
ATOM 2414 O O . PHE A 1 314 ? 28.346 -8.915 12.174 1.00 64.94 314 PHE A O 1
ATOM 2421 N N . SER A 1 315 ? 27.590 -7.596 10.508 1.00 63.47 315 SER A N 1
ATOM 2422 C CA . SER A 1 315 ? 27.568 -6.353 11.280 1.00 63.47 315 SER A CA 1
ATOM 2423 C C . SER A 1 315 ? 26.321 -6.207 12.154 1.00 63.47 315 SER A C 1
ATOM 2425 O O . SER A 1 315 ? 26.419 -5.608 13.221 1.00 63.47 315 SER A O 1
ATOM 2427 N N . ARG A 1 316 ? 25.171 -6.777 11.760 1.00 56.75 316 ARG A N 1
ATOM 2428 C CA . ARG A 1 316 ? 23.894 -6.625 12.478 1.00 56.75 316 ARG A CA 1
ATOM 2429 C C . ARG A 1 316 ? 23.273 -7.971 12.857 1.00 56.75 316 ARG A C 1
ATOM 2431 O O . ARG A 1 316 ? 22.994 -8.819 12.011 1.00 56.75 316 ARG A O 1
ATOM 2438 N N . GLN A 1 317 ? 23.049 -8.190 14.160 1.00 49.19 317 GLN A N 1
ATOM 2439 C CA . GLN A 1 317 ? 22.522 -9.464 14.675 1.00 49.19 317 GLN A CA 1
ATOM 2440 C C . GLN A 1 317 ? 21.052 -9.730 14.287 1.00 49.19 317 GLN A C 1
ATOM 2442 O O . GLN A 1 317 ? 20.665 -10.899 14.203 1.00 49.19 317 GLN A O 1
ATOM 2447 N N . ARG A 1 318 ? 20.254 -8.690 13.991 1.00 48.06 318 ARG A N 1
ATOM 2448 C CA . ARG A 1 318 ? 18.815 -8.785 13.668 1.00 48.06 318 ARG A CA 1
ATOM 2449 C C . ARG A 1 318 ? 18.541 -9.412 12.294 1.00 48.06 318 ARG A C 1
ATOM 2451 O O . ARG A 1 318 ? 17.627 -10.227 12.167 1.00 48.06 318 ARG A O 1
ATOM 2458 N N . PHE A 1 319 ? 19.414 -9.181 11.306 1.00 53.44 319 PHE A N 1
ATOM 2459 C CA . PHE A 1 319 ? 19.358 -9.802 9.969 1.00 53.44 319 PHE A CA 1
ATOM 2460 C C . PHE A 1 319 ? 19.482 -11.342 9.963 1.00 53.44 319 PHE A C 1
ATOM 2462 O O . PHE A 1 319 ? 19.269 -11.985 8.931 1.00 53.44 319 PHE A O 1
ATOM 2469 N N . LYS A 1 320 ? 19.798 -11.979 11.102 1.00 51.66 320 LYS A N 1
ATOM 2470 C CA . LYS A 1 320 ? 19.785 -13.448 11.227 1.00 51.66 320 LYS A CA 1
ATOM 2471 C C . LYS A 1 320 ? 18.367 -14.041 11.186 1.00 51.66 320 LYS A C 1
ATOM 2473 O O . LYS A 1 320 ? 18.221 -15.186 10.744 1.00 51.66 320 LYS A O 1
ATOM 2478 N N . PHE A 1 321 ? 17.338 -13.290 11.595 1.00 43.91 321 PHE A N 1
ATOM 2479 C CA . PHE A 1 321 ? 15.983 -13.820 11.812 1.00 43.91 321 PHE A CA 1
ATOM 2480 C C . PHE A 1 321 ? 15.004 -13.632 10.642 1.00 43.91 321 PHE A C 1
ATOM 2482 O O . PHE A 1 321 ? 14.054 -14.401 10.543 1.00 43.91 321 PHE A O 1
ATOM 2489 N N . GLU A 1 322 ? 15.254 -12.725 9.696 1.00 59.34 322 GLU A N 1
ATOM 2490 C CA . GLU A 1 322 ? 14.352 -12.511 8.551 1.00 59.34 322 GLU A CA 1
ATOM 2491 C C . GLU A 1 322 ? 14.556 -13.532 7.420 1.00 59.34 322 GLU A C 1
ATOM 2493 O O . GLU A 1 322 ? 15.693 -13.856 7.069 1.00 59.34 322 GLU A O 1
ATOM 2498 N N . ASP A 1 323 ? 13.473 -14.046 6.825 1.00 61.88 323 ASP A N 1
ATOM 2499 C CA . ASP A 1 323 ? 13.532 -15.100 5.795 1.00 61.88 323 ASP A CA 1
ATOM 2500 C C . ASP A 1 323 ? 13.500 -14.583 4.342 1.00 61.88 323 ASP A C 1
ATOM 2502 O O . ASP A 1 323 ? 14.105 -15.207 3.469 1.00 61.88 323 ASP A O 1
ATOM 2506 N N . ALA A 1 324 ? 12.892 -13.420 4.077 1.00 63.84 324 ALA A N 1
ATOM 2507 C CA . ALA A 1 324 ? 12.813 -12.815 2.740 1.00 63.84 324 ALA A CA 1
ATOM 2508 C C . ALA A 1 324 ? 14.188 -12.500 2.096 1.00 63.84 324 ALA A C 1
ATOM 2510 O O . ALA A 1 324 ? 14.437 -12.948 0.972 1.00 63.84 324 ALA A O 1
ATOM 2511 N N . PRO A 1 325 ? 15.151 -11.829 2.773 1.00 71.69 325 PRO A N 1
ATOM 2512 C CA . PRO A 1 325 ? 16.453 -11.547 2.161 1.00 71.69 325 PRO A CA 1
ATOM 2513 C C . PRO A 1 325 ? 17.282 -12.818 1.924 1.00 71.69 325 PRO A C 1
ATOM 2515 O O . PRO A 1 325 ? 18.135 -12.838 1.039 1.00 71.69 325 PRO A O 1
ATOM 2518 N N . LYS A 1 326 ? 17.015 -13.907 2.660 1.00 80.50 326 LYS A N 1
ATOM 2519 C CA . LYS A 1 326 ? 17.716 -15.186 2.475 1.00 80.50 326 LYS A CA 1
ATOM 2520 C C . LYS A 1 326 ? 17.370 -15.840 1.129 1.00 80.50 326 LYS A C 1
ATOM 2522 O O . LYS A 1 326 ? 18.252 -16.434 0.516 1.00 80.50 326 LYS A O 1
ATOM 2527 N N . ILE A 1 327 ? 16.120 -15.722 0.666 1.00 84.12 327 ILE A N 1
ATOM 2528 C CA . ILE A 1 327 ? 15.652 -16.287 -0.615 1.00 84.12 327 ILE A CA 1
ATOM 2529 C C . ILE A 1 327 ? 16.266 -15.519 -1.791 1.00 84.12 327 ILE A C 1
ATOM 2531 O O . ILE A 1 327 ? 16.850 -16.134 -2.681 1.00 84.12 327 ILE A O 1
ATOM 2535 N N . HIS A 1 328 ? 16.228 -14.183 -1.749 1.00 80.19 328 HIS A N 1
ATOM 2536 C CA . HIS A 1 328 ? 16.835 -13.343 -2.787 1.00 80.19 328 HIS A CA 1
ATOM 2537 C C . HIS A 1 328 ? 18.347 -13.560 -2.902 1.00 80.19 328 HIS A C 1
ATOM 2539 O O . HIS A 1 328 ? 18.875 -13.679 -4.002 1.00 80.19 328 HIS A O 1
ATOM 2545 N N . VAL A 1 329 ? 19.057 -13.670 -1.775 1.00 85.25 329 VAL A N 1
ATOM 2546 C CA . VAL A 1 329 ? 20.501 -13.949 -1.787 1.00 85.25 329 VAL A CA 1
ATOM 2547 C C . VAL A 1 329 ? 20.788 -15.345 -2.325 1.00 85.25 329 VAL A C 1
ATOM 2549 O O . VAL A 1 329 ? 21.761 -15.519 -3.051 1.00 85.25 329 VAL A O 1
ATOM 2552 N N . ALA A 1 330 ? 19.953 -16.341 -2.021 1.00 88.31 330 ALA A N 1
ATOM 2553 C CA . ALA A 1 330 ? 20.115 -17.678 -2.581 1.00 88.31 330 ALA A CA 1
ATOM 2554 C C . ALA A 1 330 ? 19.947 -17.686 -4.112 1.00 88.31 330 ALA A C 1
ATOM 2556 O O . ALA A 1 330 ? 20.753 -18.318 -4.801 1.00 88.31 330 ALA A O 1
ATOM 2557 N N . LEU A 1 331 ? 18.991 -16.915 -4.648 1.00 87.62 331 LEU A N 1
ATOM 2558 C CA . LEU A 1 331 ? 18.872 -16.690 -6.090 1.00 87.62 331 LEU A CA 1
ATOM 2559 C C . LEU A 1 331 ? 20.113 -15.977 -6.652 1.00 87.62 331 LEU A C 1
ATOM 2561 O O . LEU A 1 331 ? 20.714 -16.486 -7.599 1.00 87.62 331 LEU A O 1
ATOM 2565 N N . SER A 1 332 ? 20.565 -14.876 -6.042 1.00 87.19 332 SER A N 1
ATOM 2566 C CA . SER A 1 332 ? 21.769 -14.149 -6.479 1.00 87.19 332 SER A CA 1
ATOM 2567 C C . SER A 1 332 ? 23.028 -15.028 -6.460 1.00 87.19 332 SER A C 1
ATOM 2569 O O . SER A 1 332 ? 23.836 -14.970 -7.385 1.00 87.19 332 SER A O 1
ATOM 2571 N N . VAL A 1 333 ? 23.186 -15.893 -5.451 1.00 89.62 333 VAL A N 1
ATOM 2572 C CA . VAL A 1 333 ? 24.279 -16.878 -5.378 1.00 89.62 333 VAL A CA 1
ATOM 2573 C C . VAL A 1 333 ? 24.169 -17.894 -6.514 1.00 89.62 333 VAL A C 1
ATOM 2575 O O . VAL A 1 333 ? 25.174 -18.200 -7.153 1.00 89.62 333 VAL A O 1
ATOM 2578 N N . SER A 1 334 ? 22.968 -18.399 -6.810 1.00 90.81 334 SER A N 1
ATOM 2579 C CA . SER A 1 334 ? 22.770 -19.339 -7.920 1.00 90.81 334 SER A CA 1
ATOM 2580 C C . SER A 1 334 ? 23.097 -18.713 -9.284 1.00 90.81 334 SER A C 1
ATOM 2582 O O . SER A 1 334 ? 23.781 -19.344 -10.090 1.00 90.81 334 SER A O 1
ATOM 2584 N N . LEU A 1 335 ? 22.716 -17.450 -9.508 1.00 86.38 335 LEU A N 1
ATOM 2585 C CA . LEU A 1 335 ? 23.018 -16.694 -10.727 1.00 86.38 335 LEU A CA 1
ATOM 2586 C C . LEU A 1 335 ? 24.505 -16.339 -10.840 1.00 86.38 335 LEU A C 1
ATOM 2588 O O . LEU A 1 335 ? 25.072 -16.415 -11.930 1.00 86.38 335 LEU A O 1
ATOM 2592 N N . PHE A 1 336 ? 25.168 -16.001 -9.732 1.00 88.94 336 PHE A N 1
ATOM 2593 C CA . PHE A 1 336 ? 26.610 -15.751 -9.717 1.00 88.94 336 PHE A CA 1
ATOM 2594 C C . PHE A 1 336 ? 27.382 -17.012 -10.116 1.00 88.94 336 PHE A C 1
ATOM 2596 O O . PHE A 1 336 ? 28.249 -16.968 -10.988 1.00 88.94 336 PHE A O 1
ATOM 2603 N N . LEU A 1 337 ? 27.025 -18.155 -9.523 1.00 91.25 337 LEU A N 1
ATOM 2604 C CA . LEU A 1 337 ? 27.654 -19.441 -9.820 1.00 91.25 337 LEU A CA 1
ATOM 2605 C C . LEU A 1 337 ? 27.340 -19.927 -11.242 1.00 91.25 337 LEU A C 1
ATOM 2607 O O . LEU A 1 337 ? 28.213 -20.508 -11.884 1.00 91.25 337 LEU A O 1
ATOM 2611 N N . LEU A 1 338 ? 26.143 -19.640 -11.764 1.00 88.75 338 LEU A N 1
ATOM 2612 C CA . LEU A 1 338 ? 25.782 -19.894 -13.160 1.00 88.75 338 LEU A CA 1
ATOM 2613 C C . LEU A 1 338 ? 26.653 -19.080 -14.127 1.00 88.75 338 LEU A C 1
ATOM 2615 O O . LEU A 1 338 ? 27.239 -19.650 -15.048 1.00 88.75 338 LEU A O 1
ATOM 2619 N N . ASN A 1 339 ? 26.779 -17.769 -13.898 1.00 85.12 339 ASN A N 1
ATOM 2620 C CA . ASN A 1 339 ? 27.613 -16.890 -14.719 1.00 85.12 339 ASN A CA 1
ATOM 2621 C C . ASN A 1 339 ? 29.095 -17.278 -14.644 1.00 85.12 339 ASN A C 1
ATOM 2623 O O . ASN A 1 339 ? 29.770 -17.320 -15.672 1.00 85.12 339 ASN A O 1
ATOM 2627 N N . LEU A 1 340 ? 29.591 -17.641 -13.458 1.00 88.75 340 LEU A N 1
ATOM 2628 C CA . LEU A 1 340 ? 30.956 -18.128 -13.273 1.00 88.75 340 LEU A CA 1
ATOM 2629 C C . LEU A 1 340 ? 31.189 -19.447 -14.023 1.00 88.75 340 LEU A C 1
ATOM 2631 O O . LEU A 1 340 ? 32.194 -19.595 -14.721 1.00 88.75 340 LEU A O 1
ATOM 2635 N N . ALA A 1 341 ? 30.251 -20.394 -13.927 1.00 87.56 341 ALA A N 1
ATOM 2636 C CA . ALA A 1 341 ? 30.322 -21.659 -14.651 1.00 87.56 341 ALA A CA 1
ATOM 2637 C C . ALA A 1 341 ? 30.314 -21.438 -16.170 1.00 87.56 341 ALA A C 1
ATOM 2639 O O . ALA A 1 341 ? 31.130 -22.036 -16.869 1.00 87.56 341 ALA A O 1
ATOM 2640 N N . PHE A 1 342 ? 29.461 -20.545 -16.678 1.00 83.25 342 PHE A N 1
ATOM 2641 C CA . PHE A 1 342 ? 29.431 -20.165 -18.091 1.00 83.25 342 PHE A CA 1
ATOM 2642 C C . PHE A 1 342 ? 30.743 -19.507 -18.538 1.00 83.25 342 PHE A C 1
ATOM 2644 O O . PHE A 1 342 ? 31.323 -19.914 -19.546 1.00 83.25 342 PHE A O 1
ATOM 2651 N N . PHE A 1 343 ? 31.261 -18.551 -17.763 1.00 84.06 343 PHE A N 1
ATOM 2652 C CA . PHE A 1 343 ? 32.508 -17.844 -18.057 1.00 84.06 343 PHE A CA 1
ATOM 2653 C C . PHE A 1 343 ? 33.702 -18.805 -18.146 1.00 84.06 343 PHE A C 1
ATOM 2655 O O . PHE A 1 343 ? 34.488 -18.735 -19.092 1.00 84.06 343 PHE A O 1
ATOM 2662 N N . ILE A 1 344 ? 33.803 -19.760 -17.214 1.00 86.25 344 ILE A N 1
ATOM 2663 C CA . ILE A 1 344 ? 34.830 -20.813 -17.231 1.00 86.25 344 ILE A CA 1
ATOM 2664 C C . ILE A 1 344 ? 34.639 -21.738 -18.441 1.00 86.25 344 ILE A C 1
ATOM 2666 O O . ILE A 1 344 ? 35.610 -22.092 -19.109 1.00 86.25 344 ILE A O 1
ATOM 2670 N N . ASN A 1 345 ? 33.400 -22.129 -18.740 1.00 82.81 345 ASN A N 1
ATOM 2671 C CA . ASN A 1 345 ? 33.088 -23.057 -19.824 1.00 82.81 345 ASN A CA 1
ATOM 2672 C C . ASN A 1 345 ? 33.426 -22.464 -21.204 1.00 82.81 345 ASN A C 1
ATOM 2674 O O . ASN A 1 345 ? 34.120 -23.100 -21.993 1.00 82.81 345 ASN A O 1
ATOM 2678 N N . VAL A 1 346 ? 33.044 -21.207 -21.454 1.00 78.44 346 VAL A N 1
ATOM 2679 C CA . VAL A 1 346 ? 33.376 -20.483 -22.693 1.00 78.44 346 VAL A CA 1
ATOM 2680 C C . VAL A 1 346 ? 34.858 -20.093 -22.741 1.00 78.44 346 VAL A C 1
ATOM 2682 O O . VAL A 1 346 ? 35.483 -20.183 -23.795 1.00 78.44 346 VAL A O 1
ATOM 2685 N N . GLY A 1 347 ? 35.451 -19.682 -21.614 1.00 76.81 347 GLY A N 1
ATOM 2686 C CA . GLY A 1 347 ? 36.855 -19.262 -21.542 1.00 76.81 347 GLY A CA 1
ATOM 2687 C C . GLY A 1 347 ? 37.855 -20.401 -21.777 1.00 76.81 347 GLY A C 1
ATOM 2688 O O . GLY A 1 347 ? 38.886 -20.199 -22.420 1.00 76.81 347 GLY A O 1
ATOM 2689 N N . HIS A 1 348 ? 37.545 -21.609 -21.299 1.00 77.06 348 HIS A N 1
ATOM 2690 C CA . HIS A 1 348 ? 38.381 -22.793 -21.515 1.00 77.06 348 HIS A CA 1
ATOM 2691 C C . HIS A 1 348 ? 38.002 -23.592 -22.771 1.00 77.06 348 HIS A C 1
ATOM 2693 O O . HIS A 1 348 ? 38.845 -24.344 -23.269 1.00 77.06 348 HIS A O 1
ATOM 2699 N N . GLY A 1 349 ? 36.782 -23.442 -23.301 1.00 71.81 349 GLY A N 1
ATOM 2700 C CA . GLY A 1 349 ? 36.288 -24.213 -24.446 1.00 71.81 349 GLY A CA 1
ATOM 2701 C C . GLY A 1 349 ? 36.501 -25.722 -24.254 1.00 71.81 349 GLY A C 1
ATOM 2702 O O . GLY A 1 349 ? 36.243 -26.278 -23.180 1.00 71.81 349 GLY A O 1
ATOM 2703 N N . LEU A 1 350 ? 37.064 -26.385 -25.270 1.00 66.81 350 LEU A N 1
ATOM 2704 C CA . LEU A 1 350 ? 37.434 -27.810 -25.227 1.00 66.81 350 LEU A CA 1
ATOM 2705 C C . LEU A 1 350 ? 38.822 -28.096 -24.625 1.00 66.81 350 LEU A C 1
ATOM 2707 O O . LEU A 1 350 ? 39.277 -29.236 -24.653 1.00 66.81 350 LEU A O 1
ATOM 2711 N N . LYS A 1 351 ? 39.525 -27.106 -24.056 1.00 67.38 351 LYS A N 1
ATOM 2712 C CA . LYS A 1 351 ? 40.836 -27.355 -23.432 1.00 67.38 351 LYS A CA 1
ATOM 2713 C C . LYS A 1 351 ? 40.667 -28.192 -22.153 1.00 67.38 351 LYS A C 1
ATOM 2715 O O . LYS A 1 351 ? 39.893 -27.838 -21.257 1.00 67.38 351 LYS A O 1
ATOM 2720 N N . GLY A 1 352 ? 41.407 -29.296 -22.052 1.00 74.69 352 GLY A N 1
ATOM 2721 C CA . GLY A 1 352 ? 41.409 -30.213 -20.902 1.00 74.69 352 GLY A CA 1
ATOM 2722 C C . GLY A 1 352 ? 41.119 -31.666 -21.290 1.00 74.69 352 GLY A C 1
ATOM 2723 O O . GLY A 1 352 ? 40.979 -31.976 -22.467 1.00 74.69 352 GLY A O 1
ATOM 2724 N N . SER A 1 353 ? 41.054 -32.563 -20.301 1.00 83.94 353 SER A N 1
ATOM 2725 C CA . SER A 1 353 ? 40.635 -33.957 -20.510 1.00 83.94 353 SER A CA 1
ATOM 2726 C C . SER A 1 353 ? 39.118 -34.066 -20.708 1.00 83.94 353 SER A C 1
ATOM 2728 O O . SER A 1 353 ? 38.364 -33.212 -20.234 1.00 83.94 353 SER A O 1
ATOM 2730 N N . ASP A 1 354 ? 38.648 -35.150 -21.330 1.00 81.69 354 ASP A N 1
ATOM 2731 C CA . ASP A 1 354 ? 37.211 -35.417 -21.514 1.00 81.69 354 ASP A CA 1
ATOM 2732 C C . ASP A 1 354 ? 36.446 -35.429 -20.182 1.00 81.69 354 ASP A C 1
ATOM 2734 O O . ASP A 1 354 ? 35.332 -34.917 -20.091 1.00 81.69 354 ASP A O 1
ATOM 2738 N N . ALA A 1 355 ? 37.085 -35.912 -19.111 1.00 84.38 355 ALA A N 1
ATOM 2739 C CA . ALA A 1 355 ? 36.543 -35.861 -17.755 1.00 84.38 355 ALA A CA 1
ATOM 2740 C C . ALA A 1 355 ? 36.368 -34.419 -17.241 1.00 84.38 355 ALA A C 1
ATOM 2742 O O . ALA A 1 355 ? 35.382 -34.112 -16.573 1.00 84.38 355 ALA A O 1
ATOM 2743 N N . ALA A 1 356 ? 37.291 -33.512 -17.576 1.00 85.88 356 ALA A N 1
ATOM 2744 C CA . ALA A 1 356 ? 37.169 -32.100 -17.223 1.00 85.88 356 ALA A CA 1
ATOM 2745 C C . ALA A 1 356 ? 36.041 -31.417 -18.012 1.00 85.88 356 ALA A C 1
ATOM 2747 O O . ALA A 1 356 ? 35.329 -30.581 -17.457 1.00 85.88 356 ALA A O 1
ATOM 2748 N N . CYS A 1 357 ? 35.846 -31.786 -19.281 1.00 87.25 357 CYS A N 1
ATOM 2749 C CA . CYS A 1 357 ? 34.729 -31.291 -20.084 1.00 87.25 357 CYS A CA 1
ATOM 2750 C C . CYS A 1 357 ? 33.383 -31.799 -19.545 1.00 87.25 357 CYS A C 1
ATOM 2752 O O . CYS A 1 357 ? 32.465 -31.011 -19.326 1.00 87.25 357 CYS A O 1
ATOM 2754 N N . TRP A 1 358 ? 33.297 -33.088 -19.216 1.00 89.69 358 TRP A N 1
ATOM 2755 C CA . TRP A 1 358 ? 32.130 -33.685 -18.568 1.00 89.69 358 TRP A CA 1
ATOM 2756 C C . TRP A 1 358 ? 31.764 -32.960 -17.266 1.00 89.69 358 TRP A C 1
ATOM 2758 O O . TRP A 1 358 ? 30.616 -32.557 -17.081 1.00 89.69 358 TRP A O 1
ATOM 2768 N N . ALA A 1 359 ? 32.753 -32.711 -16.398 1.00 90.06 359 ALA A N 1
ATOM 2769 C CA . ALA A 1 359 ? 32.537 -32.028 -15.125 1.00 90.06 359 ALA A CA 1
ATOM 2770 C C . ALA A 1 359 ? 32.061 -30.581 -15.320 1.00 90.06 359 ALA A C 1
ATOM 2772 O O . ALA A 1 359 ? 31.113 -30.157 -14.662 1.00 90.06 359 ALA A O 1
ATOM 2773 N N . ARG A 1 360 ? 32.659 -29.830 -16.258 1.00 89.38 360 ARG A N 1
ATOM 2774 C CA . ARG A 1 360 ? 32.214 -28.462 -16.585 1.00 89.38 360 ARG A CA 1
ATOM 2775 C C . ARG A 1 360 ? 30.778 -28.430 -17.108 1.00 89.38 360 ARG A C 1
ATOM 2777 O O . ARG A 1 360 ? 30.013 -27.566 -16.690 1.00 89.38 360 ARG A O 1
ATOM 2784 N N . GLY A 1 361 ? 30.406 -29.379 -17.969 1.00 87.69 361 GLY A N 1
ATOM 2785 C CA . GLY A 1 361 ? 29.038 -29.509 -18.474 1.00 87.69 361 GLY A CA 1
ATOM 2786 C C . GLY A 1 361 ? 28.028 -29.808 -17.364 1.00 87.69 361 GLY A C 1
ATOM 2787 O O . GLY A 1 361 ? 27.000 -29.140 -17.277 1.00 87.69 361 GLY A O 1
ATOM 2788 N N . ALA A 1 362 ? 28.355 -30.739 -16.462 1.00 90.75 362 ALA A N 1
ATOM 2789 C CA . ALA A 1 362 ? 27.507 -31.083 -15.322 1.00 90.75 362 ALA A CA 1
ATOM 2790 C C . ALA A 1 362 ? 27.324 -29.910 -14.341 1.00 90.75 362 ALA A C 1
ATOM 2792 O O . ALA A 1 362 ? 26.207 -29.636 -13.905 1.00 90.75 362 ALA A O 1
ATOM 2793 N N . VAL A 1 363 ? 28.406 -29.191 -14.023 1.00 92.44 363 VAL A N 1
ATOM 2794 C CA . VAL A 1 363 ? 28.376 -28.017 -13.133 1.00 92.44 363 VAL A CA 1
ATOM 2795 C C . VAL A 1 363 ? 27.559 -26.878 -13.746 1.00 92.44 363 VAL A C 1
ATOM 2797 O O . VAL A 1 363 ? 26.743 -26.269 -13.055 1.00 92.44 363 VAL A O 1
ATOM 2800 N N . PHE A 1 364 ? 27.730 -26.614 -15.044 1.00 88.75 364 PHE A N 1
ATOM 2801 C CA . PHE A 1 364 ? 26.961 -25.582 -15.738 1.00 88.75 364 PHE A CA 1
ATOM 2802 C C . PHE A 1 364 ? 25.461 -25.941 -15.791 1.00 88.75 364 PHE A C 1
ATOM 2804 O O . PHE A 1 364 ? 24.623 -25.086 -15.512 1.00 88.75 364 PHE A O 1
ATOM 2811 N N . HIS A 1 365 ? 25.110 -27.211 -16.035 1.00 89.94 365 HIS A N 1
ATOM 2812 C CA . HIS A 1 365 ? 23.718 -27.682 -15.990 1.00 89.94 365 HIS A CA 1
ATOM 2813 C C . HIS A 1 365 ? 23.108 -27.574 -14.581 1.00 89.94 365 HIS A C 1
ATOM 2815 O O . HIS A 1 365 ? 21.975 -27.120 -14.443 1.00 89.94 365 HIS A O 1
ATOM 2821 N N . TYR A 1 366 ? 23.858 -27.916 -13.528 1.00 93.56 366 TYR A N 1
ATOM 2822 C CA . TYR A 1 366 ? 23.392 -27.804 -12.140 1.00 93.56 366 TYR A CA 1
ATOM 2823 C C . TYR A 1 366 ? 23.009 -26.378 -11.759 1.00 93.56 366 TYR A C 1
ATOM 2825 O O . TYR A 1 366 ? 21.888 -26.147 -11.308 1.00 93.56 366 TYR A O 1
ATOM 2833 N N . PHE A 1 367 ? 23.902 -25.411 -11.979 1.00 92.56 367 PHE A N 1
ATOM 2834 C CA . PHE A 1 367 ? 23.609 -24.027 -11.614 1.00 92.56 367 PHE A CA 1
ATOM 2835 C C . PHE A 1 367 ? 22.501 -23.407 -12.468 1.00 92.56 367 PHE A C 1
ATOM 2837 O O . PHE A 1 367 ? 21.769 -22.558 -11.960 1.00 92.56 367 PHE A O 1
ATOM 2844 N N . LEU A 1 368 ? 22.307 -23.880 -13.705 1.00 87.06 368 LEU A N 1
ATOM 2845 C CA . LEU A 1 368 ? 21.173 -23.463 -14.531 1.00 87.06 368 LEU A CA 1
ATOM 2846 C C . LEU A 1 368 ? 19.841 -23.895 -13.895 1.00 87.06 368 LEU A C 1
ATOM 2848 O O . LEU A 1 368 ? 18.930 -23.084 -13.746 1.00 87.06 368 LEU A O 1
ATOM 2852 N N . LEU A 1 369 ? 19.742 -25.153 -13.458 1.00 90.81 369 LEU A N 1
ATOM 2853 C CA . LEU A 1 369 ? 18.540 -25.660 -12.789 1.00 90.81 369 LEU A CA 1
ATOM 2854 C C . LEU A 1 369 ? 18.329 -25.030 -11.404 1.00 90.81 369 LEU A C 1
ATOM 2856 O O . LEU A 1 369 ? 17.185 -24.777 -11.020 1.00 90.81 369 LEU A O 1
ATOM 2860 N N . CYS A 1 370 ? 19.402 -24.738 -10.662 1.00 92.81 370 CYS A N 1
ATOM 2861 C CA . CYS A 1 370 ? 19.320 -23.989 -9.405 1.00 92.81 370 CYS A CA 1
ATOM 2862 C C . CYS A 1 370 ? 18.714 -22.601 -9.623 1.00 92.81 370 CYS A C 1
ATOM 2864 O O . CYS A 1 370 ? 17.798 -22.237 -8.890 1.00 92.81 370 CYS A O 1
ATOM 2866 N N . ALA A 1 371 ? 19.155 -21.867 -10.649 1.00 88.25 371 ALA A N 1
ATOM 2867 C CA . ALA A 1 371 ? 18.595 -20.559 -10.977 1.00 88.25 371 ALA A CA 1
ATOM 2868 C C . ALA A 1 371 ? 17.086 -20.647 -11.271 1.00 88.25 371 ALA A C 1
ATOM 2870 O O . ALA A 1 371 ? 16.304 -19.926 -10.657 1.00 88.25 371 ALA A O 1
ATOM 2871 N N . PHE A 1 372 ? 16.648 -21.597 -12.108 1.00 87.94 372 PHE A N 1
ATOM 2872 C CA . PHE A 1 372 ? 15.218 -21.796 -12.396 1.00 87.94 372 PHE A CA 1
ATOM 2873 C C . PHE A 1 372 ? 14.396 -22.175 -11.164 1.00 87.94 372 PHE A C 1
ATOM 2875 O O . PHE A 1 372 ? 13.279 -21.693 -10.977 1.00 87.94 372 PHE A O 1
ATOM 2882 N N . THR A 1 373 ? 14.948 -23.027 -10.301 1.00 92.12 373 THR A N 1
ATOM 2883 C CA . THR A 1 373 ? 14.254 -23.458 -9.084 1.00 92.12 373 THR A CA 1
ATOM 2884 C C . THR A 1 373 ? 14.112 -22.296 -8.105 1.00 92.12 373 THR A C 1
ATOM 2886 O O . THR A 1 373 ? 13.030 -22.094 -7.561 1.00 92.12 373 THR A O 1
ATOM 2889 N N . TRP A 1 374 ? 15.160 -21.489 -7.917 1.00 91.75 374 TRP A N 1
ATOM 2890 C CA . TRP A 1 374 ? 15.109 -20.312 -7.050 1.00 91.75 374 TRP A CA 1
ATOM 2891 C C . TRP A 1 374 ? 14.196 -19.205 -7.592 1.00 91.75 374 TRP A C 1
ATOM 2893 O O . TRP A 1 374 ? 13.464 -18.627 -6.794 1.00 91.75 374 TRP A O 1
ATOM 2903 N N . MET A 1 375 ? 14.131 -18.987 -8.913 1.00 87.44 375 MET A N 1
ATOM 2904 C CA . MET A 1 375 ? 13.135 -18.089 -9.529 1.00 87.44 375 MET A CA 1
ATOM 2905 C C . MET A 1 375 ? 11.697 -18.552 -9.234 1.00 87.44 375 MET A C 1
ATOM 2907 O O . MET A 1 375 ? 10.830 -17.749 -8.891 1.00 87.44 375 MET A O 1
ATOM 2911 N N . GLY A 1 376 ? 11.434 -19.862 -9.306 1.00 88.69 376 GLY A N 1
ATOM 2912 C CA . GLY A 1 376 ? 10.136 -20.431 -8.931 1.00 88.69 376 GLY A CA 1
ATOM 2913 C C . GLY A 1 376 ? 9.815 -20.281 -7.438 1.00 88.69 376 GLY A C 1
ATOM 2914 O O . GLY A 1 376 ? 8.689 -19.945 -7.073 1.00 88.69 376 GLY A O 1
ATOM 2915 N N . LEU A 1 377 ? 10.794 -20.494 -6.554 1.00 90.31 377 LEU A N 1
ATOM 2916 C CA . LEU A 1 377 ? 10.609 -20.333 -5.104 1.00 90.31 377 LEU A CA 1
ATOM 2917 C C . LEU A 1 377 ? 10.397 -18.869 -4.702 1.00 90.31 377 LEU A C 1
ATOM 2919 O O . LEU A 1 377 ? 9.631 -18.596 -3.778 1.00 90.31 377 LEU A O 1
ATOM 2923 N N . GLU A 1 378 ? 11.028 -17.930 -5.401 1.00 85.31 378 GLU A N 1
ATOM 2924 C CA . GLU A 1 378 ? 10.787 -16.499 -5.235 1.00 85.31 378 GLU A CA 1
ATOM 2925 C C . GLU A 1 378 ? 9.365 -16.119 -5.668 1.00 85.31 378 GLU A C 1
ATOM 2927 O O . GLU A 1 378 ? 8.661 -15.450 -4.911 1.00 85.31 378 GLU A O 1
ATOM 2932 N N . ALA A 1 379 ? 8.878 -16.638 -6.803 1.00 85.81 379 ALA A N 1
ATOM 2933 C CA . ALA A 1 379 ? 7.480 -16.475 -7.204 1.00 85.81 379 ALA A CA 1
ATOM 2934 C C . ALA A 1 379 ? 6.517 -17.035 -6.140 1.00 85.81 379 ALA A C 1
ATOM 2936 O O . ALA A 1 379 ? 5.575 -16.360 -5.726 1.00 85.81 379 ALA A O 1
ATOM 2937 N N . PHE A 1 380 ? 6.780 -18.236 -5.618 1.00 86.81 380 PHE A N 1
ATOM 2938 C CA . PHE A 1 380 ? 5.992 -18.815 -4.525 1.00 86.81 380 PHE A CA 1
ATOM 2939 C C . PHE A 1 380 ? 6.010 -17.951 -3.251 1.00 86.81 380 PHE A C 1
ATOM 2941 O O . PHE A 1 380 ? 4.989 -17.827 -2.572 1.00 86.81 380 PHE A O 1
ATOM 2948 N N . HIS A 1 381 ? 7.141 -17.323 -2.929 1.00 83.81 381 HIS A N 1
ATOM 2949 C CA . HIS A 1 381 ? 7.225 -16.399 -1.802 1.00 83.81 381 HIS A CA 1
ATOM 2950 C C . HIS A 1 381 ? 6.377 -15.137 -2.031 1.00 83.81 381 HIS A C 1
ATOM 2952 O O . HIS A 1 381 ? 5.628 -14.749 -1.132 1.00 83.81 381 HIS A O 1
ATOM 2958 N N . LEU A 1 382 ? 6.409 -14.560 -3.241 1.00 78.44 382 LEU A N 1
ATOM 2959 C CA . LEU A 1 382 ? 5.554 -13.430 -3.632 1.00 78.44 382 LEU A CA 1
ATOM 2960 C C . LEU A 1 382 ? 4.058 -13.770 -3.532 1.00 78.44 382 LEU A C 1
ATOM 2962 O O . LEU A 1 382 ? 3.271 -12.957 -3.049 1.00 78.44 382 LEU A O 1
ATOM 2966 N N . TYR A 1 383 ? 3.659 -14.987 -3.914 1.00 82.25 383 TYR A N 1
ATOM 2967 C CA . TYR A 1 383 ? 2.282 -15.470 -3.748 1.00 82.25 383 TYR A CA 1
ATOM 2968 C C . TYR A 1 383 ? 1.822 -15.425 -2.283 1.00 82.25 383 TYR A C 1
ATOM 2970 O O . TYR A 1 383 ? 0.715 -14.966 -1.990 1.00 82.25 383 TYR A O 1
ATOM 2978 N N . LEU A 1 384 ? 2.667 -15.891 -1.357 1.00 78.69 384 LEU A N 1
ATOM 2979 C CA . LEU A 1 384 ? 2.343 -15.881 0.070 1.00 78.69 384 LEU A CA 1
ATOM 2980 C C . LEU A 1 384 ? 2.225 -14.455 0.621 1.00 78.69 384 LEU A C 1
ATOM 2982 O O . LEU A 1 384 ? 1.318 -14.208 1.409 1.00 78.69 384 LEU A O 1
ATOM 2986 N N . LEU A 1 385 ? 3.085 -13.532 0.177 1.00 73.06 385 LEU A N 1
ATOM 2987 C CA . LEU A 1 385 ? 3.076 -12.135 0.623 1.00 73.06 385 LEU A CA 1
ATOM 2988 C C . LEU A 1 385 ? 1.849 -11.354 0.131 1.00 73.06 385 LEU A C 1
ATOM 2990 O O . LEU A 1 385 ? 1.250 -10.619 0.906 1.00 73.06 385 LEU A O 1
ATOM 2994 N N . VAL A 1 386 ? 1.454 -11.515 -1.137 1.00 68.81 386 VAL A N 1
ATOM 2995 C CA . VAL A 1 386 ? 0.418 -10.661 -1.754 1.00 68.81 386 VAL A CA 1
ATOM 2996 C C . VAL A 1 386 ? -0.995 -11.237 -1.620 1.00 68.81 386 VAL A C 1
ATOM 2998 O O . VAL A 1 386 ? -1.958 -10.493 -1.455 1.00 68.81 386 VAL A O 1
ATOM 3001 N N . ILE A 1 387 ? -1.157 -12.562 -1.717 1.00 68.56 387 ILE A N 1
ATOM 3002 C CA . ILE A 1 387 ? -2.489 -13.189 -1.809 1.00 68.56 387 ILE A CA 1
ATOM 3003 C C . ILE A 1 387 ? -2.930 -13.789 -0.470 1.00 68.56 387 ILE A C 1
ATOM 3005 O O . ILE A 1 387 ? -4.118 -13.760 -0.145 1.00 68.56 387 ILE A O 1
ATOM 3009 N N . LYS A 1 388 ? -2.001 -14.319 0.334 1.00 60.44 388 LYS A N 1
ATOM 3010 C CA . LYS A 1 388 ? -2.314 -15.014 1.591 1.00 60.44 388 LYS A CA 1
ATOM 3011 C C . LYS A 1 388 ? -1.841 -14.217 2.813 1.00 60.44 388 LYS A C 1
ATOM 3013 O O . LYS A 1 388 ? -0.998 -14.668 3.578 1.00 60.44 388 LYS A O 1
ATOM 3018 N N . VAL A 1 389 ? -2.441 -13.042 3.004 1.00 54.75 389 VAL A N 1
ATOM 3019 C CA . VAL A 1 389 ? -2.036 -12.051 4.024 1.00 54.75 389 VAL A CA 1
ATOM 3020 C C . VAL A 1 389 ? -2.424 -12.458 5.464 1.00 54.75 389 VAL A C 1
ATOM 3022 O O . VAL A 1 389 ? -1.846 -11.964 6.425 1.00 54.75 389 VAL A O 1
ATOM 3025 N N . PHE A 1 390 ? -3.337 -13.423 5.657 1.00 32.41 390 PHE A N 1
ATOM 3026 C CA . PHE A 1 390 ? -3.767 -13.867 6.993 1.00 32.41 390 PHE A CA 1
ATOM 3027 C C . PHE A 1 390 ? -3.224 -15.259 7.380 1.00 32.41 390 PHE A C 1
ATOM 3029 O O . PHE A 1 390 ? -3.568 -16.274 6.772 1.00 32.41 390 PHE A O 1
ATOM 3036 N N . ASN A 1 391 ? -2.453 -15.294 8.476 1.00 40.34 391 ASN A N 1
ATOM 3037 C CA . ASN A 1 391 ? -2.126 -16.467 9.302 1.00 40.34 391 ASN A CA 1
ATOM 3038 C C . ASN A 1 391 ? -1.320 -17.608 8.627 1.00 40.34 391 ASN A C 1
ATOM 3040 O O . ASN A 1 391 ? -1.752 -18.763 8.596 1.00 40.34 391 ASN A O 1
ATOM 3044 N N . THR A 1 392 ? -0.114 -17.316 8.121 1.00 52.75 392 THR A N 1
ATOM 3045 C CA . THR A 1 392 ? 0.818 -18.336 7.587 1.00 52.75 392 THR A CA 1
ATOM 3046 C C . THR A 1 392 ? 2.175 -18.335 8.289 1.00 52.75 392 THR A C 1
ATOM 3048 O O . THR A 1 392 ? 3.180 -17.912 7.730 1.00 52.75 392 THR A O 1
ATOM 3051 N N . TYR A 1 393 ? 2.232 -18.869 9.512 1.00 55.25 393 TYR A N 1
ATOM 3052 C CA . TYR A 1 393 ? 3.505 -19.235 10.140 1.00 55.25 393 TYR A CA 1
ATOM 3053 C C . TYR A 1 393 ? 3.866 -20.684 9.782 1.00 55.25 393 TYR A C 1
ATOM 3055 O O . TYR A 1 393 ? 3.180 -21.626 10.182 1.00 55.25 393 TYR A O 1
ATOM 3063 N N . VAL A 1 394 ? 4.942 -20.880 9.013 1.00 64.44 394 VAL A N 1
ATOM 3064 C CA . VAL A 1 394 ? 5.465 -22.210 8.664 1.00 64.44 394 VAL A CA 1
ATOM 3065 C C . VAL A 1 394 ? 6.819 -22.398 9.343 1.00 64.44 394 VAL A C 1
ATOM 3067 O O . VAL A 1 394 ? 7.812 -21.801 8.941 1.00 64.44 394 VAL A O 1
ATOM 3070 N N . GLY A 1 395 ? 6.892 -23.270 10.351 1.00 72.06 395 GLY A N 1
ATOM 3071 C CA . GLY A 1 395 ? 8.162 -23.583 11.016 1.00 72.06 395 GLY A CA 1
ATOM 3072 C C . GLY A 1 395 ? 9.221 -24.120 10.038 1.00 72.06 395 GLY A C 1
ATOM 3073 O O . GLY A 1 395 ? 8.910 -24.951 9.170 1.00 72.06 395 GLY A O 1
ATOM 3074 N N . HIS A 1 396 ? 10.471 -23.667 10.206 1.00 80.44 396 HIS A N 1
ATOM 3075 C CA . HIS A 1 396 ? 11.638 -24.009 9.373 1.00 80.44 396 HIS A CA 1
ATOM 3076 C C . HIS A 1 396 ? 11.455 -23.710 7.870 1.00 80.44 396 HIS A C 1
ATOM 3078 O O . HIS A 1 396 ? 11.896 -24.481 7.015 1.00 80.44 396 HIS A O 1
ATOM 3084 N N . TYR A 1 397 ? 10.792 -22.599 7.539 1.00 83.75 397 TYR A N 1
ATOM 3085 C CA . TYR A 1 397 ? 10.445 -22.208 6.169 1.00 83.75 397 TYR A CA 1
ATOM 3086 C C . TYR A 1 397 ? 11.652 -22.154 5.215 1.00 83.75 397 TYR A C 1
ATOM 3088 O O . TYR A 1 397 ? 11.680 -22.890 4.227 1.00 83.75 397 TYR A O 1
ATOM 3096 N N . PHE A 1 398 ? 12.693 -21.376 5.536 1.00 84.19 398 PHE A N 1
ATOM 3097 C CA . PHE A 1 398 ? 13.877 -21.254 4.673 1.00 84.19 398 PHE A CA 1
ATOM 3098 C C . PHE A 1 398 ? 14.625 -22.583 4.473 1.00 84.19 398 PHE A C 1
ATOM 3100 O O . PHE A 1 398 ? 15.094 -22.866 3.374 1.00 84.19 398 PHE A O 1
ATOM 3107 N N . LEU A 1 399 ? 14.706 -23.434 5.504 1.00 85.12 399 LEU A N 1
ATOM 3108 C CA . LEU A 1 399 ? 15.351 -24.748 5.394 1.00 85.12 399 LEU A CA 1
ATOM 3109 C C . LEU A 1 399 ? 14.626 -25.638 4.374 1.00 85.12 399 LEU A C 1
ATOM 3111 O O . LEU A 1 399 ? 15.274 -26.280 3.550 1.00 85.12 399 LEU A O 1
ATOM 3115 N N . LYS A 1 400 ? 13.286 -25.641 4.396 1.00 88.56 400 LYS A N 1
ATOM 3116 C CA . LYS A 1 400 ? 12.462 -26.393 3.437 1.00 88.56 400 LYS A CA 1
ATOM 3117 C C . LYS A 1 400 ? 12.647 -25.871 2.013 1.00 88.56 400 LYS A C 1
ATOM 3119 O O . LYS A 1 400 ? 12.841 -26.673 1.105 1.00 88.56 400 LYS A O 1
ATOM 3124 N N . LEU A 1 401 ? 12.644 -24.548 1.824 1.00 89.69 401 LEU A N 1
ATOM 3125 C CA . LEU A 1 401 ? 12.893 -23.942 0.511 1.00 89.69 401 LEU A CA 1
ATOM 3126 C C . LEU A 1 401 ? 14.308 -24.232 0.007 1.00 89.69 401 LEU A C 1
ATOM 3128 O O . LEU A 1 401 ? 14.473 -24.571 -1.155 1.00 89.69 401 LEU A O 1
ATOM 3132 N N . SER A 1 402 ? 15.317 -24.169 0.876 1.00 90.06 402 SER A N 1
ATOM 3133 C CA . SER A 1 402 ? 16.709 -24.472 0.530 1.00 90.06 402 SER A CA 1
ATOM 3134 C C . SER A 1 402 ? 16.893 -25.935 0.112 1.00 90.06 402 SER A C 1
ATOM 3136 O O . SER A 1 402 ? 17.562 -26.221 -0.881 1.00 90.06 402 SER A O 1
ATOM 3138 N N . LEU A 1 403 ? 16.234 -26.869 0.808 1.00 92.25 403 LEU A N 1
ATOM 3139 C CA . LEU A 1 403 ? 16.265 -28.291 0.461 1.00 92.25 403 LEU A CA 1
ATOM 3140 C C . LEU A 1 403 ? 15.653 -28.555 -0.923 1.00 92.25 403 LEU A C 1
ATOM 3142 O O . LEU A 1 403 ? 16.179 -29.370 -1.675 1.00 92.25 403 LEU A O 1
ATOM 3146 N N . VAL A 1 404 ? 14.594 -27.829 -1.289 1.00 93.44 404 VAL A N 1
ATOM 3147 C CA . VAL A 1 404 ? 14.008 -27.886 -2.638 1.00 93.44 404 VAL A CA 1
ATOM 3148 C C . VAL A 1 404 ? 14.915 -27.195 -3.665 1.00 93.44 404 VAL A C 1
ATOM 3150 O O . VAL A 1 404 ? 15.243 -27.797 -4.684 1.00 93.44 404 VAL A O 1
ATOM 3153 N N . GLY A 1 405 ? 15.358 -25.969 -3.377 1.00 91.81 405 GLY A N 1
ATOM 3154 C CA . GLY A 1 405 ? 16.117 -25.099 -4.278 1.00 91.81 405 GLY A CA 1
ATOM 3155 C C . GLY A 1 405 ? 17.469 -25.660 -4.707 1.00 91.81 405 GLY A C 1
ATOM 3156 O O . GLY A 1 405 ? 17.858 -25.491 -5.858 1.00 91.81 405 GLY A O 1
ATOM 3157 N N . TRP A 1 406 ? 18.166 -26.363 -3.811 1.00 94.56 406 TRP A N 1
ATOM 3158 C CA . TRP A 1 406 ? 19.456 -26.998 -4.110 1.00 94.56 406 TRP A CA 1
ATOM 3159 C C . TRP A 1 406 ? 19.340 -28.508 -4.351 1.00 94.56 406 TRP A C 1
ATOM 3161 O O . TRP A 1 406 ? 20.085 -29.070 -5.151 1.00 94.56 406 TRP A O 1
ATOM 3171 N N . GLY A 1 407 ? 18.399 -29.184 -3.684 1.00 93.81 407 GLY A N 1
ATOM 3172 C CA . GLY A 1 407 ? 18.267 -30.640 -3.753 1.00 93.81 407 GLY A CA 1
ATOM 3173 C C . GLY A 1 407 ? 17.636 -31.143 -5.050 1.00 93.81 407 GLY A C 1
ATOM 3174 O O . GLY A 1 407 ? 18.134 -32.104 -5.635 1.00 93.81 407 GLY A O 1
ATOM 3175 N N . LEU A 1 408 ? 16.571 -30.494 -5.536 1.00 93.19 408 LEU A N 1
ATOM 3176 C CA . LEU A 1 408 ? 15.879 -30.930 -6.755 1.00 93.19 408 LEU A CA 1
ATOM 3177 C C . LEU A 1 408 ? 16.782 -30.837 -8.009 1.00 93.19 408 LEU A C 1
ATOM 3179 O O . LEU A 1 408 ? 16.884 -31.839 -8.724 1.00 93.19 408 LEU A O 1
ATOM 3183 N N . PRO A 1 409 ? 17.527 -29.734 -8.239 1.00 94.88 409 PRO A N 1
ATOM 3184 C CA . PRO A 1 409 ? 18.555 -29.668 -9.283 1.00 94.88 409 PRO A CA 1
ATOM 3185 C C . PRO A 1 409 ? 19.628 -30.757 -9.179 1.00 94.88 409 PRO A C 1
ATOM 3187 O O . PRO A 1 409 ? 20.016 -31.343 -10.192 1.00 94.88 409 PRO A O 1
ATOM 3190 N N . ALA A 1 410 ? 20.093 -31.065 -7.962 1.00 94.06 410 ALA A N 1
ATOM 3191 C CA . ALA A 1 410 ? 21.141 -32.062 -7.747 1.00 94.06 410 ALA A CA 1
ATOM 3192 C C . ALA A 1 410 ? 20.685 -33.458 -8.194 1.00 94.06 410 ALA A C 1
ATOM 3194 O O . ALA A 1 410 ? 21.422 -34.154 -8.892 1.00 94.06 410 ALA A O 1
ATOM 3195 N N . LEU A 1 411 ? 19.449 -33.844 -7.857 1.00 93.69 411 LEU A N 1
ATOM 3196 C CA . LEU A 1 411 ? 18.876 -35.134 -8.255 1.00 93.69 411 LEU A CA 1
ATOM 3197 C C . LEU A 1 411 ? 18.812 -35.292 -9.781 1.00 93.69 411 LEU A C 1
ATOM 3199 O O . LEU A 1 411 ? 19.186 -36.340 -10.312 1.00 93.69 411 LEU A O 1
ATOM 3203 N N . ILE A 1 412 ? 18.394 -34.242 -10.492 1.00 92.38 412 ILE A N 1
ATOM 3204 C CA . ILE A 1 412 ? 18.281 -34.259 -11.957 1.00 92.38 412 ILE A CA 1
ATOM 3205 C C . ILE A 1 412 ? 19.661 -34.370 -12.609 1.00 92.38 412 ILE A C 1
ATOM 3207 O O . ILE A 1 412 ? 19.855 -35.173 -13.527 1.00 92.38 412 ILE A O 1
ATOM 3211 N N . VAL A 1 413 ? 20.644 -33.611 -12.122 1.00 93.38 413 VAL A N 1
ATOM 3212 C CA . VAL A 1 413 ? 22.011 -33.642 -12.659 1.00 93.38 413 VAL A CA 1
ATOM 3213 C C . VAL A 1 413 ? 22.697 -34.974 -12.391 1.00 93.38 413 VAL A C 1
ATOM 3215 O O . VAL A 1 413 ? 23.378 -35.468 -13.287 1.00 93.38 413 VAL A O 1
ATOM 3218 N N . ILE A 1 414 ? 22.484 -35.589 -11.223 1.00 92.31 414 ILE A N 1
ATOM 3219 C CA . ILE A 1 414 ? 22.993 -36.934 -10.914 1.00 92.31 414 ILE A CA 1
ATOM 3220 C C . ILE A 1 414 ? 22.394 -37.962 -11.878 1.00 92.31 414 ILE A C 1
ATOM 3222 O O . ILE A 1 414 ? 23.138 -38.766 -12.443 1.00 92.31 414 ILE A O 1
ATOM 3226 N N . GLY A 1 415 ? 21.081 -37.917 -12.128 1.00 88.81 415 GLY A N 1
ATOM 3227 C CA . GLY A 1 415 ? 20.430 -38.804 -13.098 1.00 88.81 415 GLY A CA 1
ATOM 3228 C C . GLY A 1 415 ? 20.975 -38.622 -14.519 1.00 88.81 415 GLY A C 1
ATOM 3229 O O . GLY A 1 415 ? 21.338 -39.590 -15.185 1.00 88.81 415 GLY A O 1
ATOM 3230 N N . THR A 1 416 ? 21.126 -37.369 -14.949 1.00 88.38 416 THR A N 1
ATOM 3231 C CA . THR A 1 416 ? 21.655 -37.009 -16.277 1.00 88.38 416 THR A CA 1
ATOM 3232 C C . THR A 1 416 ? 23.132 -37.397 -16.433 1.00 88.38 416 THR A C 1
ATOM 3234 O O . THR A 1 416 ? 23.555 -37.899 -17.475 1.00 88.38 416 THR A O 1
ATOM 3237 N N . GLY A 1 417 ? 23.926 -37.213 -15.376 1.00 86.44 417 GLY A N 1
ATOM 3238 C CA . GLY A 1 417 ? 25.337 -37.591 -15.329 1.00 86.44 417 GLY A CA 1
ATOM 3239 C C . GLY A 1 417 ? 25.542 -39.102 -15.313 1.00 86.44 417 GLY A C 1
ATOM 3240 O O . GLY A 1 417 ? 26.439 -39.597 -15.990 1.00 86.44 417 GLY A O 1
ATOM 3241 N N . SER A 1 418 ? 24.671 -39.845 -14.624 1.00 85.94 418 SER A N 1
ATOM 3242 C CA . SER A 1 418 ? 24.696 -41.316 -14.591 1.00 85.94 418 SER A CA 1
ATOM 3243 C C . SER A 1 418 ? 24.444 -41.930 -15.972 1.00 85.94 418 SER A C 1
ATOM 3245 O O . SER A 1 418 ? 24.990 -42.982 -16.290 1.00 85.94 418 SER A O 1
ATOM 3247 N N . ALA A 1 419 ? 23.674 -41.246 -16.823 1.00 84.38 419 ALA A N 1
ATOM 3248 C CA . ALA A 1 419 ? 23.472 -41.610 -18.226 1.00 84.38 419 ALA A CA 1
ATOM 3249 C C . ALA A 1 419 ? 24.628 -41.166 -19.152 1.00 84.38 419 ALA A C 1
ATOM 3251 O O . ALA A 1 419 ? 24.500 -41.244 -20.372 1.00 84.38 419 ALA A O 1
ATOM 3252 N N . ASN A 1 420 ? 25.730 -40.655 -18.588 1.00 84.31 420 ASN A N 1
ATOM 3253 C CA . ASN A 1 420 ? 26.906 -40.133 -19.287 1.00 84.31 420 ASN A CA 1
ATOM 3254 C C . ASN A 1 420 ? 26.569 -39.176 -20.448 1.00 84.31 420 ASN A C 1
ATOM 3256 O O . ASN A 1 420 ? 27.135 -39.253 -21.535 1.00 84.31 420 ASN A O 1
ATOM 3260 N N . SER A 1 421 ? 25.594 -38.293 -20.218 1.00 85.50 421 SER A N 1
ATOM 3261 C CA . SER A 1 421 ? 25.009 -37.436 -21.258 1.00 85.50 421 SER A CA 1
ATOM 3262 C C . SER A 1 421 ? 25.803 -36.151 -21.547 1.00 85.50 421 SER A C 1
ATOM 3264 O O . SER A 1 421 ? 25.505 -35.459 -22.525 1.00 85.50 421 SER A O 1
ATOM 3266 N N . TYR A 1 422 ? 26.812 -35.827 -20.728 1.00 87.81 422 TYR A N 1
ATOM 3267 C CA . TYR A 1 422 ? 27.632 -34.621 -20.884 1.00 87.81 422 TYR A CA 1
ATOM 3268 C C . TYR A 1 422 ? 28.854 -34.848 -21.775 1.00 87.81 422 TYR A C 1
ATOM 3270 O O . TYR A 1 422 ? 29.470 -35.913 -21.743 1.00 87.81 422 TYR A O 1
ATOM 3278 N N . GLY A 1 423 ? 29.237 -33.830 -22.543 1.00 84.06 423 GLY A N 1
ATOM 3279 C CA . GLY A 1 423 ? 30.376 -33.913 -23.451 1.00 84.06 423 GLY A CA 1
ATOM 3280 C C . GLY A 1 423 ? 30.608 -32.646 -24.279 1.00 84.06 423 GLY A C 1
ATOM 3281 O O . GLY A 1 423 ? 29.984 -31.611 -24.018 1.00 84.06 423 GLY A O 1
ATOM 3282 N N . PRO A 1 424 ? 31.509 -32.713 -25.275 1.00 82.00 424 PRO A N 1
ATOM 3283 C CA . PRO A 1 424 ? 31.770 -31.601 -26.177 1.00 82.00 424 PRO A CA 1
ATOM 3284 C C . PRO A 1 424 ? 30.521 -31.281 -27.004 1.00 82.00 424 PRO A C 1
ATOM 3286 O O . PRO A 1 424 ? 29.936 -32.156 -27.646 1.00 82.00 424 PRO A O 1
ATOM 3289 N N . TYR A 1 425 ? 30.135 -30.011 -26.988 1.00 76.69 425 TYR A N 1
ATOM 3290 C CA . TYR A 1 425 ? 29.019 -29.454 -27.734 1.00 76.69 425 TYR A CA 1
ATOM 3291 C C . TYR A 1 425 ? 29.554 -28.359 -28.656 1.00 76.69 425 TYR A C 1
ATOM 3293 O O . TYR A 1 425 ? 30.053 -27.327 -28.202 1.00 76.69 425 TYR A O 1
ATOM 3301 N N . ALA A 1 426 ? 29.487 -28.608 -29.960 1.00 69.19 426 ALA A N 1
ATOM 3302 C CA . ALA A 1 426 ? 29.923 -27.663 -30.973 1.00 69.19 426 ALA A CA 1
ATOM 3303 C C . ALA A 1 426 ? 28.698 -27.084 -31.675 1.00 69.19 426 ALA A C 1
ATOM 3305 O O . ALA A 1 426 ? 27.919 -27.811 -32.286 1.00 69.19 426 ALA A O 1
ATOM 3306 N N . ILE A 1 427 ? 28.546 -25.766 -31.618 1.00 63.47 427 ILE A N 1
ATOM 3307 C CA . ILE A 1 427 ? 27.570 -25.063 -32.437 1.00 63.47 427 ILE A CA 1
ATOM 3308 C C . ILE A 1 427 ? 28.183 -24.948 -33.832 1.00 63.47 427 ILE A C 1
ATOM 3310 O O . ILE A 1 427 ? 29.249 -24.352 -34.005 1.00 63.47 427 ILE A O 1
ATOM 3314 N N . ARG A 1 428 ? 27.550 -25.582 -34.821 1.00 59.03 428 ARG A N 1
ATOM 3315 C CA . ARG A 1 428 ? 27.977 -25.545 -36.224 1.00 59.03 428 ARG A CA 1
ATOM 3316 C C . ARG A 1 428 ? 27.042 -24.649 -37.019 1.00 59.03 428 ARG A C 1
ATOM 3318 O O . ARG A 1 428 ? 25.825 -24.735 -36.874 1.00 59.03 428 ARG A O 1
ATOM 3325 N N . ASP A 1 429 ? 27.611 -23.811 -37.877 1.00 54.09 429 ASP A N 1
ATOM 3326 C CA . ASP A 1 429 ? 26.831 -23.088 -38.881 1.00 54.09 429 ASP A CA 1
ATOM 3327 C C . ASP A 1 429 ? 26.337 -24.056 -39.978 1.00 54.09 429 ASP A C 1
ATOM 3329 O O . ASP A 1 429 ? 26.855 -25.165 -40.131 1.00 54.09 429 ASP A O 1
ATOM 3333 N N . LYS A 1 430 ? 25.362 -23.638 -40.796 1.00 46.19 430 LYS A N 1
ATOM 3334 C CA . LYS A 1 430 ? 24.822 -24.401 -41.938 1.00 46.19 430 LYS A CA 1
ATOM 3335 C C . LYS A 1 430 ? 25.900 -24.836 -42.948 1.00 46.19 430 LYS A C 1
ATOM 3337 O O . LYS A 1 430 ? 25.654 -25.757 -43.721 1.00 46.19 430 LYS A O 1
ATOM 3342 N N . LYS A 1 431 ? 27.094 -24.226 -42.923 1.00 44.22 431 LYS A N 1
ATOM 3343 C CA . LYS A 1 431 ? 28.288 -24.623 -43.700 1.00 44.22 431 LYS A CA 1
ATOM 3344 C C . LYS A 1 431 ? 29.162 -25.693 -43.020 1.00 44.22 431 LYS A C 1
ATOM 3346 O O . LYS A 1 431 ? 30.250 -25.988 -43.504 1.00 44.22 431 LYS A O 1
ATOM 3351 N N . ASN A 1 432 ? 28.698 -26.292 -41.920 1.00 52.41 432 ASN A N 1
ATOM 3352 C CA . ASN A 1 432 ? 29.408 -27.299 -41.119 1.00 52.41 432 ASN A CA 1
ATOM 3353 C C . ASN A 1 432 ? 30.709 -26.796 -40.454 1.00 52.41 432 ASN A C 1
ATOM 3355 O O . ASN A 1 432 ? 31.498 -27.590 -39.944 1.00 52.41 432 ASN A O 1
ATOM 3359 N N . THR A 1 433 ? 30.923 -25.480 -40.432 1.00 52.31 433 THR A N 1
ATOM 3360 C CA . THR A 1 433 ? 32.019 -24.809 -39.725 1.00 52.31 433 THR A CA 1
ATOM 3361 C C . THR A 1 433 ? 31.652 -24.603 -38.258 1.00 52.31 433 THR A C 1
ATOM 3363 O O . THR A 1 433 ? 30.567 -24.101 -37.955 1.00 52.31 433 THR A O 1
ATOM 3366 N N . THR A 1 434 ? 32.541 -24.992 -37.343 1.00 57.25 434 THR A N 1
ATOM 3367 C CA . THR A 1 434 ? 32.355 -24.824 -35.895 1.00 57.25 434 THR A CA 1
ATOM 3368 C C . THR A 1 434 ? 32.471 -23.344 -35.519 1.00 57.25 434 THR A C 1
ATOM 3370 O O . THR A 1 434 ? 33.494 -22.704 -35.757 1.00 57.25 434 THR A O 1
ATOM 3373 N N . THR A 1 435 ? 31.397 -22.770 -34.975 1.00 59.97 435 THR A N 1
ATOM 3374 C CA . THR A 1 435 ? 31.320 -21.347 -34.610 1.00 59.97 435 THR A CA 1
ATOM 3375 C C . THR A 1 435 ? 31.534 -21.110 -33.117 1.00 59.97 435 THR A C 1
ATOM 3377 O O . THR A 1 435 ? 32.090 -20.077 -32.747 1.00 59.97 435 THR A O 1
ATOM 3380 N N . LEU A 1 436 ? 31.161 -22.069 -32.263 1.00 64.88 436 LEU A N 1
ATOM 3381 C CA . LEU A 1 436 ? 31.423 -22.047 -30.822 1.00 64.88 436 LEU A CA 1
ATOM 3382 C C . LEU A 1 436 ? 31.567 -23.477 -30.290 1.00 64.88 436 LEU A C 1
ATOM 3384 O O . LEU A 1 436 ? 30.739 -24.332 -30.596 1.00 64.88 436 LEU A O 1
ATOM 3388 N N . GLU A 1 437 ? 32.583 -23.730 -29.468 1.00 71.69 437 GLU A N 1
ATOM 3389 C CA . GLU A 1 437 ? 32.812 -25.029 -28.830 1.00 71.69 437 GLU A CA 1
ATOM 3390 C C . GLU A 1 437 ? 32.771 -24.880 -27.307 1.00 71.69 437 GLU A C 1
ATOM 3392 O O . GLU A 1 437 ? 33.513 -24.081 -26.733 1.00 71.69 437 GLU A O 1
ATOM 3397 N N . LEU A 1 438 ? 31.900 -25.645 -26.651 1.00 78.38 438 LEU A N 1
ATOM 3398 C CA . LEU A 1 438 ? 31.695 -25.609 -25.203 1.00 78.38 438 LEU A CA 1
ATOM 3399 C C . LEU A 1 438 ? 31.409 -27.012 -24.658 1.00 78.38 438 LEU A C 1
ATOM 3401 O O . LEU A 1 438 ? 31.108 -27.939 -25.405 1.00 78.38 438 LEU A O 1
ATOM 3405 N N . CYS A 1 439 ? 31.493 -27.182 -23.344 1.00 85.50 439 CYS A N 1
ATOM 3406 C CA . CYS A 1 439 ? 31.196 -28.446 -22.677 1.00 85.50 439 CYS A CA 1
ATOM 3407 C C . CYS A 1 439 ? 29.762 -28.442 -22.131 1.00 85.50 439 CYS A C 1
ATOM 3409 O O . CYS A 1 439 ? 29.458 -27.704 -21.197 1.00 85.50 439 CYS A O 1
ATOM 3411 N N . TRP A 1 440 ? 28.867 -29.245 -22.709 1.00 84.81 440 TRP A N 1
ATOM 3412 C CA . TRP A 1 440 ? 27.438 -29.283 -22.358 1.00 84.81 440 TRP A CA 1
ATOM 3413 C C . TRP A 1 440 ? 26.888 -30.698 -22.558 1.00 84.81 440 TRP A C 1
ATOM 3415 O O . TRP A 1 440 ? 27.397 -31.622 -21.931 1.00 84.81 440 TRP A O 1
ATOM 3425 N N . PHE A 1 441 ? 25.880 -30.893 -23.411 1.00 84.06 441 PHE A N 1
ATOM 3426 C CA . PHE A 1 441 ? 25.312 -32.202 -23.746 1.00 84.06 441 PHE A CA 1
ATOM 3427 C C . PHE A 1 441 ? 25.927 -32.752 -25.035 1.00 84.06 441 PHE A C 1
ATOM 3429 O O . PHE A 1 441 ? 26.237 -32.000 -25.955 1.00 84.06 441 PHE A O 1
ATOM 3436 N N . CYS A 1 442 ? 26.078 -34.072 -25.132 1.00 78.00 442 CYS A N 1
ATOM 3437 C CA . CYS A 1 442 ? 26.630 -34.696 -26.333 1.00 78.00 442 CYS A CA 1
ATOM 3438 C C . CYS A 1 442 ? 25.630 -34.667 -27.511 1.00 78.00 442 CYS A C 1
ATOM 3440 O O . CYS A 1 442 ? 24.507 -35.165 -27.404 1.00 78.00 442 CYS A O 1
ATOM 3442 N N . GLU A 1 443 ? 26.067 -34.136 -28.659 1.00 63.72 443 GLU A N 1
ATOM 3443 C CA . GLU A 1 443 ? 25.243 -33.841 -29.848 1.00 63.72 443 GLU A CA 1
ATOM 3444 C C . GLU A 1 443 ? 24.509 -35.067 -30.439 1.00 63.72 443 GLU A C 1
ATOM 3446 O O . GLU A 1 443 ? 23.428 -34.923 -31.003 1.00 63.72 443 GLU A O 1
ATOM 3451 N N . LYS A 1 444 ? 25.060 -36.284 -30.303 1.00 59.00 444 LYS A N 1
ATOM 3452 C CA . LYS A 1 444 ? 24.570 -37.487 -31.013 1.00 59.00 444 LYS A CA 1
ATOM 3453 C C . LYS A 1 444 ? 23.699 -38.435 -30.181 1.00 59.00 444 LYS A C 1
ATOM 3455 O O . LYS A 1 444 ? 23.013 -39.272 -30.758 1.00 59.00 444 LYS A O 1
ATOM 3460 N N . THR A 1 445 ? 23.743 -38.345 -28.853 1.00 58.38 445 THR A N 1
ATOM 3461 C CA . THR A 1 445 ? 23.138 -39.344 -27.945 1.00 58.38 445 THR A CA 1
ATOM 3462 C C . THR A 1 445 ? 22.282 -38.741 -26.832 1.00 58.38 445 THR A C 1
ATOM 3464 O O . THR A 1 445 ? 21.501 -39.469 -26.227 1.00 58.38 445 THR A O 1
ATOM 3467 N N . ALA A 1 446 ? 22.381 -37.432 -26.573 1.00 61.81 446 ALA A N 1
ATOM 3468 C CA . ALA A 1 446 ? 21.795 -36.802 -25.388 1.00 61.81 446 ALA A CA 1
ATOM 3469 C C . ALA A 1 446 ? 20.793 -35.674 -25.692 1.00 61.81 446 ALA A C 1
ATOM 3471 O O . ALA A 1 446 ? 20.401 -34.935 -24.789 1.00 61.81 446 ALA A O 1
ATOM 3472 N N . THR A 1 447 ? 20.335 -35.537 -26.941 1.00 68.69 447 THR A N 1
ATOM 3473 C CA . THR A 1 447 ? 19.353 -34.509 -27.324 1.00 68.69 447 THR A CA 1
ATOM 3474 C C . THR A 1 447 ? 18.039 -34.671 -26.551 1.00 68.69 447 THR A C 1
ATOM 3476 O O . THR A 1 447 ? 17.461 -33.688 -26.098 1.00 68.69 447 THR A O 1
ATOM 3479 N N . SER A 1 448 ? 17.591 -35.912 -26.328 1.00 72.50 448 SER A N 1
ATOM 3480 C CA . SER A 1 448 ? 16.408 -36.214 -25.509 1.00 72.50 448 SER A CA 1
ATOM 3481 C C . SER A 1 448 ? 16.595 -35.810 -24.044 1.00 72.50 448 SER A C 1
ATOM 3483 O O . SER A 1 448 ? 15.682 -35.232 -23.458 1.00 72.50 448 SER A O 1
ATOM 3485 N N . ALA A 1 449 ? 17.777 -36.055 -23.467 1.00 79.62 449 ALA A N 1
ATOM 3486 C CA . ALA A 1 449 ? 18.106 -35.636 -22.108 1.00 79.62 449 ALA A CA 1
ATOM 3487 C C . ALA A 1 449 ? 18.076 -34.106 -21.989 1.00 79.62 449 ALA A C 1
ATOM 3489 O O . ALA A 1 449 ? 17.399 -33.594 -21.109 1.00 79.62 449 ALA A O 1
ATOM 3490 N N . LEU A 1 450 ? 18.690 -33.379 -22.929 1.00 80.69 450 LEU A N 1
ATOM 3491 C CA . LEU A 1 450 ? 18.664 -31.913 -22.972 1.00 80.69 450 LEU A CA 1
ATOM 3492 C C . LEU A 1 450 ? 17.231 -31.354 -23.020 1.00 80.69 450 LEU A C 1
ATOM 3494 O O . LEU A 1 450 ? 16.890 -30.458 -22.247 1.00 80.69 450 LEU A O 1
ATOM 3498 N N . TYR A 1 451 ? 16.367 -31.899 -23.884 1.00 80.75 451 TYR A N 1
ATOM 3499 C CA . TYR A 1 451 ? 14.975 -31.446 -23.974 1.00 80.75 451 TYR A CA 1
ATOM 3500 C C . TYR A 1 451 ? 14.184 -31.714 -22.694 1.00 80.75 451 TYR A C 1
ATOM 3502 O O . TYR A 1 451 ? 13.430 -30.849 -22.257 1.00 80.75 451 TYR A O 1
ATOM 3510 N N . VAL A 1 452 ? 14.353 -32.881 -22.077 1.00 84.00 452 VAL A N 1
ATOM 3511 C CA . VAL A 1 452 ? 13.603 -33.241 -20.867 1.00 84.00 452 VAL A CA 1
ATOM 3512 C C . VAL A 1 452 ? 14.112 -32.471 -19.648 1.00 84.00 452 VAL A C 1
ATOM 3514 O O . VAL A 1 452 ? 13.311 -31.891 -18.916 1.00 84.00 452 VAL A O 1
ATOM 3517 N N . THR A 1 453 ? 15.427 -32.443 -19.424 1.00 86.81 453 THR A N 1
ATOM 3518 C CA . THR A 1 453 ? 16.006 -31.940 -18.170 1.00 86.81 453 THR A CA 1
ATOM 3519 C C . THR A 1 453 ? 16.188 -30.433 -18.159 1.00 86.81 453 THR A C 1
ATOM 3521 O O . THR A 1 453 ? 16.104 -29.846 -17.091 1.00 86.81 453 THR A O 1
ATOM 3524 N N . VAL A 1 454 ? 16.412 -29.798 -19.315 1.00 84.12 454 VAL A N 1
ATOM 3525 C CA . VAL A 1 454 ? 16.601 -28.342 -19.401 1.00 84.12 454 VAL A CA 1
ATOM 3526 C C . VAL A 1 454 ? 15.311 -27.659 -19.840 1.00 84.12 454 VAL A C 1
ATOM 3528 O O . VAL A 1 454 ? 14.752 -26.868 -19.086 1.00 84.12 454 VAL A O 1
ATOM 3531 N N . HIS A 1 455 ? 14.794 -27.981 -21.031 1.00 80.56 455 HIS A N 1
ATOM 3532 C CA . HIS A 1 455 ? 13.609 -27.297 -21.568 1.00 80.56 455 HIS A CA 1
ATOM 3533 C C . HIS A 1 455 ? 12.313 -27.706 -20.861 1.00 80.56 455 HIS A C 1
ATOM 3535 O O . HIS A 1 455 ? 11.498 -26.844 -20.542 1.00 80.56 455 HIS A O 1
ATOM 3541 N N . GLY A 1 456 ? 12.126 -28.999 -20.584 1.00 84.50 456 GLY A N 1
ATOM 3542 C CA . GLY A 1 456 ? 10.967 -29.500 -19.847 1.00 84.50 456 GLY A CA 1
ATOM 3543 C C . GLY A 1 456 ? 10.917 -28.952 -18.423 1.00 84.50 456 GLY A C 1
ATOM 3544 O O . GLY A 1 456 ? 9.872 -28.475 -17.984 1.00 84.50 456 GLY A O 1
ATOM 3545 N N . TYR A 1 457 ? 12.059 -28.944 -17.731 1.00 87.44 457 TYR A N 1
ATOM 3546 C CA . TYR A 1 457 ? 12.167 -28.364 -16.393 1.00 87.44 457 TYR A CA 1
ATOM 3547 C C . TYR A 1 457 ? 11.875 -26.862 -16.399 1.00 87.44 457 TYR A C 1
ATOM 3549 O O . TYR A 1 457 ? 11.029 -26.407 -15.631 1.00 87.44 457 TYR A O 1
ATOM 3557 N N . PHE A 1 458 ? 12.499 -26.117 -17.321 1.00 84.94 458 PHE A N 1
ATOM 3558 C CA . PHE A 1 458 ? 12.244 -24.691 -17.498 1.00 84.94 458 PHE A CA 1
ATOM 3559 C C . PHE A 1 458 ? 10.763 -24.399 -17.755 1.00 84.94 458 PHE A C 1
ATOM 3561 O O . PHE A 1 458 ? 10.202 -23.517 -17.115 1.00 84.94 458 PHE A O 1
ATOM 3568 N N . LEU A 1 459 ? 10.115 -25.145 -18.658 1.00 84.38 459 LEU A N 1
ATOM 3569 C CA . LEU A 1 459 ? 8.705 -24.946 -18.989 1.00 84.38 459 LEU A CA 1
ATOM 3570 C C . LEU A 1 459 ? 7.814 -25.123 -17.754 1.00 84.38 459 LEU A C 1
ATOM 3572 O O . LEU A 1 459 ? 6.920 -24.313 -17.533 1.00 84.38 459 LEU A O 1
ATOM 3576 N N . ILE A 1 460 ? 8.073 -26.139 -16.928 1.00 88.00 460 ILE A N 1
ATOM 3577 C CA . ILE A 1 460 ? 7.314 -26.373 -15.692 1.00 88.00 460 ILE A CA 1
ATOM 3578 C C . ILE A 1 460 ? 7.515 -25.218 -14.705 1.00 88.00 460 ILE A C 1
ATOM 3580 O O . ILE A 1 460 ? 6.533 -24.674 -14.197 1.00 88.00 460 ILE A O 1
ATOM 3584 N N . THR A 1 461 ? 8.765 -24.815 -14.452 1.00 86.38 461 THR A N 1
ATOM 3585 C CA . THR A 1 461 ? 9.064 -23.710 -13.527 1.00 86.38 461 THR A CA 1
ATOM 3586 C C . THR A 1 461 ? 8.509 -22.381 -14.031 1.00 86.38 461 THR A C 1
ATOM 3588 O O . THR A 1 461 ? 7.923 -21.632 -13.259 1.00 86.38 461 THR A O 1
ATOM 3591 N N . PHE A 1 462 ? 8.615 -22.115 -15.333 1.00 84.00 462 PHE A N 1
ATOM 3592 C CA . PHE A 1 462 ? 8.111 -20.904 -15.970 1.00 84.00 462 PHE A CA 1
ATOM 3593 C C . PHE A 1 462 ? 6.584 -20.842 -15.942 1.00 84.00 462 PHE A C 1
ATOM 3595 O O . PHE A 1 462 ? 6.036 -19.806 -15.587 1.00 84.00 462 PHE A O 1
ATOM 3602 N N . LEU A 1 463 ? 5.883 -21.937 -16.260 1.00 86.06 463 LEU A N 1
ATOM 3603 C CA . LEU A 1 463 ? 4.420 -21.983 -16.180 1.00 86.06 463 LEU A CA 1
ATOM 3604 C C . LEU A 1 463 ? 3.936 -21.734 -14.750 1.00 86.06 463 LEU A C 1
ATOM 3606 O O . LEU A 1 463 ? 3.002 -20.963 -14.552 1.00 86.06 463 LEU A O 1
ATOM 3610 N N . PHE A 1 464 ? 4.590 -22.338 -13.755 1.00 87.81 464 PHE A N 1
ATOM 3611 C CA . PHE A 1 464 ? 4.286 -22.080 -12.350 1.00 87.81 464 PHE A CA 1
ATOM 3612 C C . PHE A 1 464 ? 4.486 -20.599 -11.991 1.00 87.81 464 PHE A C 1
ATOM 3614 O O . PHE A 1 464 ? 3.567 -19.954 -11.485 1.00 87.81 464 PHE A O 1
ATOM 3621 N N . SER A 1 465 ? 5.651 -20.045 -12.324 1.00 85.81 465 SER A N 1
ATOM 3622 C CA . SER A 1 465 ? 5.990 -18.639 -12.105 1.00 85.81 465 SER A CA 1
ATOM 3623 C C . SER A 1 465 ? 5.033 -17.672 -12.816 1.00 85.81 465 SER A C 1
ATOM 3625 O O . SER A 1 465 ? 4.594 -16.692 -12.219 1.00 85.81 465 SER A O 1
ATOM 3627 N N . ALA A 1 466 ? 4.645 -17.964 -14.060 1.00 84.25 466 ALA A N 1
ATOM 3628 C CA . ALA A 1 466 ? 3.721 -17.156 -14.852 1.00 84.25 466 ALA A CA 1
ATOM 3629 C C . ALA A 1 466 ? 2.289 -17.199 -14.302 1.00 84.25 466 ALA A C 1
ATOM 3631 O O . ALA A 1 466 ? 1.622 -16.168 -14.272 1.00 84.25 466 ALA A O 1
ATOM 3632 N N . VAL A 1 467 ? 1.819 -18.358 -13.823 1.00 88.00 467 VAL A N 1
ATOM 3633 C CA . VAL A 1 467 ? 0.516 -18.471 -13.146 1.00 88.00 467 VAL A CA 1
ATOM 3634 C C . VAL A 1 467 ? 0.509 -17.626 -11.878 1.00 88.00 467 VAL A C 1
ATOM 3636 O O . VAL A 1 467 ? -0.420 -16.853 -11.665 1.00 88.00 467 VAL A O 1
ATOM 3639 N N . VAL A 1 468 ? 1.555 -17.725 -11.055 1.00 85.50 468 VAL A N 1
ATOM 3640 C CA . VAL A 1 468 ? 1.667 -16.932 -9.828 1.00 85.50 468 VAL A CA 1
ATOM 3641 C C . VAL A 1 468 ? 1.722 -15.435 -10.134 1.00 85.50 468 VAL A C 1
ATOM 3643 O O . VAL A 1 468 ? 0.963 -14.669 -9.542 1.00 85.50 468 VAL A O 1
ATOM 3646 N N . LEU A 1 469 ? 2.554 -15.019 -11.091 1.00 83.25 469 LEU A N 1
ATOM 3647 C CA . LEU A 1 469 ? 2.640 -13.625 -11.520 1.00 83.25 469 LEU A CA 1
ATOM 3648 C C . LEU A 1 469 ? 1.308 -13.133 -12.098 1.00 83.25 469 LEU A C 1
ATOM 3650 O O . LEU A 1 469 ? 0.902 -12.015 -11.810 1.00 83.25 469 LEU A O 1
ATOM 3654 N N . GLY A 1 470 ? 0.590 -13.973 -12.847 1.00 84.50 470 GLY A N 1
ATOM 3655 C CA . GLY A 1 470 ? -0.745 -13.680 -13.363 1.00 84.50 470 GLY A CA 1
ATOM 3656 C C . GLY A 1 470 ? -1.784 -13.496 -12.256 1.00 84.50 470 GLY A C 1
ATOM 3657 O O . GLY A 1 470 ? -2.587 -12.574 -12.333 1.00 84.50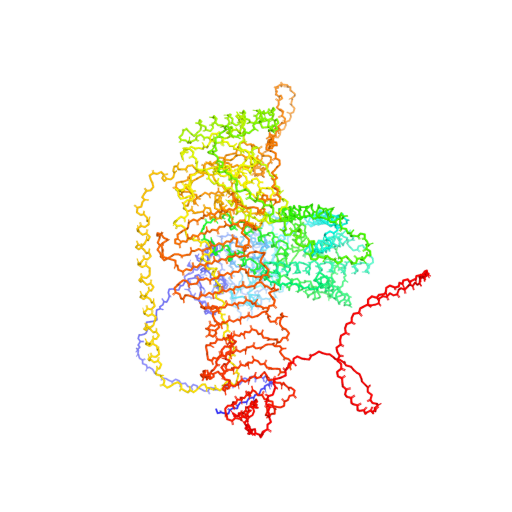 470 GLY A O 1
ATOM 3658 N N . LEU A 1 471 ? -1.746 -14.311 -11.196 1.00 84.19 471 LEU A N 1
ATOM 3659 C CA . LEU A 1 471 ? -2.612 -14.150 -10.021 1.00 84.19 471 LEU A CA 1
ATOM 3660 C C . LEU A 1 471 ? -2.285 -12.871 -9.240 1.00 84.19 471 LEU A C 1
ATOM 3662 O O . LEU A 1 471 ? -3.198 -12.158 -8.826 1.00 84.19 471 LEU A O 1
ATOM 3666 N N . VAL A 1 472 ? -0.998 -12.563 -9.066 1.00 81.88 472 VAL A N 1
ATOM 3667 C CA . VAL A 1 472 ? -0.532 -11.323 -8.429 1.00 81.88 472 VAL A CA 1
ATOM 3668 C C . VAL A 1 472 ? -0.944 -10.111 -9.266 1.00 81.88 472 VAL A C 1
ATOM 3670 O O . VAL A 1 472 ? -1.529 -9.179 -8.727 1.00 81.88 472 VAL A O 1
ATOM 3673 N N . ALA A 1 473 ? -0.746 -10.151 -10.585 1.00 79.62 473 ALA A N 1
ATOM 3674 C CA . ALA A 1 473 ? -1.166 -9.109 -11.515 1.00 79.62 473 ALA A CA 1
ATOM 3675 C C . ALA A 1 473 ? -2.687 -8.927 -11.509 1.00 79.62 473 ALA A C 1
ATOM 3677 O O . ALA A 1 473 ? -3.161 -7.809 -11.355 1.00 79.62 473 ALA A O 1
ATOM 3678 N N . LEU A 1 474 ? -3.465 -10.013 -11.597 1.00 81.50 474 LEU A N 1
ATOM 3679 C CA . LEU A 1 474 ? -4.923 -9.976 -11.459 1.00 81.50 474 LEU A CA 1
ATOM 3680 C C . LEU A 1 474 ? -5.321 -9.328 -10.139 1.00 81.50 474 LEU A C 1
ATOM 3682 O O . LEU A 1 474 ? -6.240 -8.518 -10.119 1.00 81.50 474 LEU A O 1
ATOM 3686 N N . LYS A 1 475 ? -4.631 -9.635 -9.037 1.00 76.94 475 LYS A N 1
ATOM 3687 C CA . LYS A 1 475 ? -4.942 -9.027 -7.746 1.00 76.94 475 LYS A CA 1
ATOM 3688 C C . LYS A 1 475 ? -4.604 -7.532 -7.721 1.00 76.94 475 LYS A C 1
ATOM 3690 O O . LYS A 1 475 ? -5.458 -6.748 -7.323 1.00 76.94 475 LYS A O 1
ATOM 3695 N N . ILE A 1 476 ? -3.438 -7.137 -8.232 1.00 73.25 476 ILE A N 1
ATOM 3696 C CA . ILE A 1 476 ? -3.001 -5.736 -8.365 1.00 73.25 476 ILE A CA 1
ATOM 3697 C C . ILE A 1 476 ? -3.970 -4.939 -9.256 1.00 73.25 476 ILE A C 1
ATOM 3699 O O . ILE A 1 476 ? -4.422 -3.862 -8.874 1.00 73.25 476 ILE A O 1
ATOM 3703 N N . PHE A 1 477 ? -4.364 -5.482 -10.410 1.00 70.06 477 PHE A N 1
ATOM 3704 C CA . PHE A 1 477 ? -5.275 -4.817 -11.344 1.00 70.06 477 PHE A CA 1
ATOM 3705 C C . PHE A 1 477 ? -6.740 -4.848 -10.897 1.00 70.06 477 PHE A C 1
ATOM 3707 O O . PHE A 1 477 ? -7.473 -3.913 -11.194 1.00 70.06 477 PHE A O 1
ATOM 3714 N N . THR A 1 478 ? -7.194 -5.869 -10.162 1.00 65.88 478 THR A N 1
ATOM 3715 C CA . THR A 1 478 ? -8.557 -5.883 -9.592 1.00 65.88 478 THR A CA 1
ATOM 3716 C C . THR A 1 478 ? -8.695 -4.915 -8.422 1.00 65.88 478 THR A C 1
ATOM 3718 O O . THR A 1 478 ? -9.731 -4.266 -8.316 1.00 65.88 478 THR A O 1
ATOM 3721 N N . LEU A 1 479 ? -7.652 -4.752 -7.599 1.00 57.94 479 LEU A N 1
ATOM 3722 C CA . LEU A 1 479 ? -7.560 -3.665 -6.619 1.00 57.94 479 LEU A CA 1
ATOM 3723 C C . LEU A 1 479 ? -7.547 -2.298 -7.317 1.00 57.94 479 LEU A C 1
ATOM 3725 O O . LEU A 1 479 ? -8.302 -1.423 -6.924 1.00 57.94 479 LEU A O 1
ATOM 3729 N N . SER A 1 480 ? -6.794 -2.147 -8.412 1.00 53.97 480 SER A N 1
ATOM 3730 C CA . SER A 1 480 ? -6.770 -0.907 -9.204 1.00 53.97 480 SER A CA 1
ATOM 3731 C C . SER A 1 480 ? -8.093 -0.609 -9.933 1.00 53.97 480 SER A C 1
ATOM 3733 O O . SER A 1 480 ? -8.441 0.554 -10.114 1.00 53.97 480 SER A O 1
ATOM 3735 N N . SER A 1 481 ? -8.848 -1.635 -10.343 1.00 46.56 481 SER A N 1
ATOM 3736 C CA . SER A 1 481 ? -10.133 -1.485 -11.040 1.00 46.56 481 SER A CA 1
ATOM 3737 C C . SER A 1 481 ? -11.314 -1.259 -10.095 1.00 46.56 481 SER A C 1
ATOM 3739 O O . SER A 1 481 ? -12.295 -0.650 -10.516 1.00 46.56 481 SER A O 1
ATOM 3741 N N . ALA A 1 482 ? -11.252 -1.739 -8.849 1.00 47.12 482 ALA A N 1
ATOM 3742 C CA . ALA A 1 482 ? -12.278 -1.466 -7.838 1.00 47.12 482 ALA A CA 1
ATOM 3743 C C . ALA A 1 482 ? -12.292 0.015 -7.405 1.00 47.12 482 ALA A C 1
ATOM 3745 O O . ALA A 1 482 ? -13.303 0.487 -6.892 1.00 47.12 482 ALA A O 1
ATOM 3746 N N . THR A 1 483 ? -11.209 0.745 -7.690 1.00 44.66 483 THR A N 1
ATOM 3747 C CA . THR A 1 483 ? -11.010 2.174 -7.393 1.00 44.66 483 THR A CA 1
ATOM 3748 C C . THR A 1 483 ? -11.076 3.068 -8.648 1.00 44.66 483 THR A C 1
ATOM 3750 O O . THR A 1 483 ? -10.672 4.226 -8.617 1.00 44.66 483 THR A O 1
ATOM 3753 N N . ALA A 1 484 ? -11.548 2.562 -9.795 1.00 36.81 484 ALA A N 1
ATOM 3754 C CA . ALA A 1 484 ? -11.376 3.243 -11.082 1.00 36.81 484 ALA A CA 1
ATOM 3755 C C . ALA A 1 484 ? -12.296 4.466 -11.297 1.00 36.81 484 ALA A C 1
ATOM 3757 O O . ALA A 1 484 ? -13.359 4.372 -11.910 1.00 36.81 484 ALA A O 1
ATOM 3758 N N . GLY A 1 485 ? -11.796 5.640 -10.907 1.00 38.09 485 GLY A N 1
ATOM 3759 C CA . GLY A 1 485 ? -12.154 6.955 -11.442 1.00 38.09 485 GLY A CA 1
ATOM 3760 C C . GLY A 1 485 ? -10.956 7.615 -12.138 1.00 38.09 485 GLY A C 1
ATOM 3761 O O . GLY A 1 485 ? -10.378 8.541 -11.604 1.00 38.09 485 GLY A O 1
ATOM 3762 N N . LYS A 1 486 ? -10.574 7.108 -13.321 1.00 44.88 486 LYS A N 1
ATOM 3763 C CA . LYS A 1 486 ? -9.675 7.713 -14.338 1.00 44.88 486 LYS A CA 1
ATOM 3764 C C . LYS A 1 486 ? -8.415 8.479 -13.856 1.00 44.88 486 LYS A C 1
ATOM 3766 O O . LYS A 1 486 ? -8.390 9.701 -13.887 1.00 44.88 486 LYS A O 1
ATOM 3771 N N . GLU A 1 487 ? -7.287 7.774 -13.742 1.00 43.12 487 GLU A N 1
ATOM 3772 C CA . GLU A 1 487 ? -5.963 8.348 -14.049 1.00 43.12 487 GLU A CA 1
ATOM 3773 C C . GLU A 1 487 ? -5.129 7.408 -14.938 1.00 43.12 487 GLU A C 1
ATOM 3775 O O . GLU A 1 487 ? -4.976 6.218 -14.664 1.00 43.12 487 GLU A O 1
ATOM 3780 N N . LYS A 1 488 ? -4.541 7.953 -16.014 1.00 44.62 488 LYS A N 1
ATOM 3781 C CA . LYS A 1 488 ? -3.622 7.230 -16.919 1.00 44.62 488 LYS A CA 1
ATOM 3782 C C . LYS A 1 488 ? -2.263 6.903 -16.267 1.00 44.62 488 LYS A C 1
ATOM 3784 O O . LYS A 1 488 ? -1.574 6.008 -16.751 1.00 44.62 488 LYS A O 1
ATOM 3789 N N . GLY A 1 489 ? -1.884 7.591 -15.182 1.00 50.75 489 GLY A N 1
ATOM 3790 C CA . GLY A 1 489 ? -0.580 7.444 -14.514 1.00 50.75 489 GLY A CA 1
ATOM 3791 C C . GLY A 1 489 ? -0.454 6.207 -13.615 1.00 50.75 489 GLY A C 1
ATOM 3792 O O . GLY A 1 489 ? 0.612 5.592 -13.550 1.00 50.75 489 GLY A O 1
ATOM 3793 N N . GLN A 1 490 ? -1.545 5.773 -12.978 1.00 51.94 490 GLN A N 1
ATOM 3794 C CA . GLN A 1 490 ? -1.525 4.631 -12.054 1.00 51.94 490 GLN A CA 1
ATOM 3795 C C . GLN A 1 490 ? -1.430 3.287 -12.786 1.00 51.94 490 GLN A C 1
ATOM 3797 O O . GLN A 1 490 ? -0.766 2.361 -12.318 1.00 51.94 490 GLN A O 1
ATOM 3802 N N . HIS A 1 491 ? -1.977 3.223 -14.004 1.00 54.28 491 HIS A N 1
ATOM 3803 C CA . HIS A 1 491 ? -1.768 2.094 -14.905 1.00 54.28 491 HIS A CA 1
ATOM 3804 C C . HIS A 1 491 ? -0.289 1.960 -15.304 1.00 54.28 491 HIS A C 1
ATOM 3806 O O . HIS A 1 491 ? 0.224 0.849 -15.343 1.00 54.28 491 HIS A O 1
ATOM 3812 N N . TRP A 1 492 ? 0.430 3.069 -15.532 1.00 55.06 492 TRP A N 1
ATOM 3813 C CA . TRP A 1 492 ? 1.861 3.032 -15.866 1.00 55.06 492 TRP A CA 1
ATOM 3814 C C . TRP A 1 492 ? 2.730 2.577 -14.689 1.00 55.06 492 TRP A C 1
ATOM 3816 O O . TRP A 1 492 ? 3.616 1.751 -14.884 1.00 55.06 492 TRP A O 1
ATOM 3826 N N . LYS A 1 493 ? 2.440 3.030 -13.459 1.00 58.53 493 LYS A N 1
ATOM 3827 C CA . LYS A 1 493 ? 3.126 2.543 -12.246 1.00 58.53 493 LYS A CA 1
ATOM 3828 C C . LYS A 1 493 ? 2.866 1.052 -12.009 1.00 58.53 493 LYS A C 1
ATOM 3830 O O . LYS A 1 493 ? 3.815 0.305 -11.807 1.00 58.53 493 LYS A O 1
ATOM 3835 N N . GLY A 1 494 ? 1.614 0.601 -12.129 1.00 64.75 494 GLY A N 1
ATOM 3836 C CA . GLY A 1 494 ? 1.269 -0.823 -12.049 1.00 64.75 494 GLY A CA 1
ATOM 3837 C C . GLY A 1 494 ? 1.950 -1.659 -13.138 1.00 64.75 494 GLY A C 1
ATOM 3838 O O . GLY A 1 494 ? 2.453 -2.745 -12.856 1.00 64.75 494 GLY A O 1
ATOM 3839 N N . VAL A 1 495 ? 2.049 -1.127 -14.360 1.00 65.31 495 VAL A N 1
ATOM 3840 C CA . VAL A 1 495 ? 2.806 -1.738 -15.462 1.00 65.31 495 VAL A CA 1
ATOM 3841 C C . VAL A 1 495 ? 4.303 -1.773 -15.156 1.00 65.31 495 VAL A C 1
ATOM 3843 O O . VAL A 1 495 ? 4.919 -2.797 -15.414 1.00 65.31 495 VAL A O 1
ATOM 3846 N N . LEU A 1 496 ? 4.888 -0.730 -14.561 1.00 63.28 496 LEU A N 1
ATOM 3847 C CA . LEU A 1 496 ? 6.313 -0.665 -14.217 1.00 63.28 496 LEU A CA 1
ATOM 3848 C C . LEU A 1 496 ? 6.677 -1.631 -13.077 1.00 63.28 496 LEU A C 1
ATOM 3850 O O . LEU A 1 496 ? 7.679 -2.340 -13.164 1.00 63.28 496 LEU A O 1
ATOM 3854 N N . THR A 1 497 ? 5.839 -1.725 -12.042 1.00 69.38 497 THR A N 1
ATOM 3855 C CA . THR A 1 497 ? 5.987 -2.712 -10.961 1.00 69.38 497 THR A CA 1
ATOM 3856 C C . THR A 1 497 ? 5.820 -4.132 -11.495 1.00 69.38 497 THR A C 1
ATOM 3858 O O . THR A 1 497 ? 6.605 -5.015 -11.155 1.00 69.38 497 THR A O 1
ATOM 3861 N N . LEU A 1 498 ? 4.848 -4.358 -12.384 1.00 69.31 498 LEU A N 1
ATOM 3862 C CA . LEU A 1 498 ? 4.676 -5.643 -13.053 1.00 69.31 498 LEU A CA 1
ATOM 3863 C C . LEU A 1 498 ? 5.864 -5.971 -13.967 1.00 69.31 498 LEU A C 1
ATOM 3865 O O . LEU A 1 498 ? 6.277 -7.123 -14.003 1.00 69.31 498 LEU A O 1
ATOM 3869 N N . LEU A 1 499 ? 6.445 -4.981 -14.651 1.00 66.75 499 LEU A N 1
ATOM 3870 C CA . LEU A 1 499 ? 7.640 -5.131 -15.485 1.00 66.75 499 LEU A CA 1
ATOM 3871 C C . LEU A 1 499 ? 8.857 -5.533 -14.635 1.00 66.75 499 LEU A C 1
ATOM 3873 O O . LEU A 1 499 ? 9.582 -6.453 -15.006 1.00 66.75 499 LEU A O 1
ATOM 3877 N N . GLY A 1 500 ? 9.042 -4.908 -13.467 1.00 69.81 500 GLY A N 1
ATOM 3878 C CA . GLY A 1 500 ? 10.098 -5.253 -12.509 1.00 69.81 500 GLY A CA 1
ATOM 3879 C C . GLY A 1 500 ? 9.928 -6.653 -11.908 1.00 69.81 500 GLY A C 1
ATOM 3880 O O . GLY A 1 500 ? 10.864 -7.453 -11.926 1.00 69.81 500 GLY A O 1
ATOM 3881 N N . LEU A 1 501 ? 8.716 -6.998 -11.457 1.00 69.38 501 LEU A N 1
ATOM 3882 C CA . LEU A 1 501 ? 8.389 -8.336 -10.942 1.00 69.38 501 LEU A CA 1
ATOM 3883 C C . LEU A 1 501 ? 8.496 -9.413 -12.033 1.00 69.38 501 LEU A C 1
ATOM 3885 O O . LEU A 1 501 ? 8.958 -10.518 -11.769 1.00 69.38 501 LEU A O 1
ATOM 3889 N N . SER A 1 502 ? 8.123 -9.086 -13.269 1.00 71.06 502 SER A N 1
ATOM 3890 C CA . SER A 1 502 ? 8.249 -9.950 -14.447 1.00 71.06 502 SER A CA 1
ATOM 3891 C C . SER A 1 502 ? 9.714 -10.255 -14.781 1.00 71.06 502 SER A C 1
ATOM 3893 O O . SER A 1 502 ? 10.054 -11.400 -15.090 1.00 71.06 502 SER A O 1
ATOM 3895 N N . SER A 1 503 ? 10.597 -9.259 -14.674 1.00 65.25 503 SER A N 1
ATOM 3896 C CA . SER A 1 503 ? 12.045 -9.430 -14.852 1.00 65.25 503 SER A CA 1
ATOM 3897 C C . SER A 1 503 ? 12.678 -10.256 -13.728 1.00 65.25 503 SER A C 1
ATOM 3899 O O . SER A 1 503 ? 13.507 -11.122 -14.004 1.00 65.25 503 SER A O 1
ATOM 3901 N N . LEU A 1 504 ? 12.238 -10.060 -12.481 1.00 66.12 504 LEU A N 1
ATOM 3902 C CA . LEU A 1 504 ? 12.698 -10.820 -11.312 1.00 66.12 504 LEU A CA 1
ATOM 3903 C C . LEU A 1 504 ? 12.288 -12.304 -11.392 1.00 66.12 504 LEU A C 1
ATOM 3905 O O . LEU A 1 504 ? 13.107 -13.197 -11.205 1.00 66.12 504 LEU A O 1
ATOM 3909 N N . VAL A 1 505 ? 11.035 -12.566 -11.775 1.00 67.50 505 VAL A N 1
ATOM 3910 C CA . VAL A 1 505 ? 10.433 -13.911 -11.864 1.00 67.50 505 VAL A CA 1
ATOM 3911 C C . VAL A 1 505 ? 10.857 -14.677 -13.138 1.00 67.50 505 VAL A C 1
ATOM 3913 O O . VAL A 1 505 ? 10.546 -15.860 -13.298 1.00 67.50 505 VAL A O 1
ATOM 3916 N N . GLY A 1 506 ? 11.621 -14.040 -14.033 1.00 68.44 506 GLY A N 1
ATOM 3917 C CA . GLY A 1 506 ? 12.277 -14.698 -15.166 1.00 68.44 506 GLY A CA 1
ATOM 3918 C C . GLY A 1 506 ? 11.444 -14.779 -16.448 1.00 68.44 506 GLY A C 1
ATOM 3919 O O . GLY A 1 506 ? 11.668 -15.666 -17.272 1.00 68.44 506 GLY A O 1
ATOM 3920 N N . VAL A 1 507 ? 10.502 -13.856 -16.673 1.00 68.94 507 VAL A N 1
ATOM 3921 C CA . VAL A 1 507 ? 9.676 -13.845 -17.898 1.00 68.94 507 VAL A CA 1
ATOM 3922 C C . VAL A 1 507 ? 10.502 -13.596 -19.166 1.00 68.94 507 VAL A C 1
ATOM 3924 O O . VAL A 1 507 ? 10.218 -14.151 -20.230 1.00 68.94 507 VAL A O 1
ATOM 3927 N N . THR A 1 508 ? 11.593 -12.848 -19.026 1.00 69.94 508 THR A N 1
ATOM 3928 C CA . THR A 1 508 ? 12.646 -12.638 -20.033 1.00 69.94 508 THR A CA 1
ATOM 3929 C C . THR A 1 508 ? 13.253 -13.952 -20.545 1.00 69.94 508 THR A C 1
ATOM 3931 O O . THR A 1 508 ? 13.544 -14.074 -21.737 1.00 69.94 508 THR A O 1
ATOM 3934 N N . TRP A 1 509 ? 13.364 -14.980 -19.694 1.00 70.31 509 TRP A N 1
ATOM 3935 C CA . TRP A 1 509 ? 13.838 -16.314 -20.089 1.00 70.31 509 TRP A CA 1
ATOM 3936 C C . TRP A 1 509 ? 12.803 -17.073 -20.923 1.00 70.31 509 TRP A C 1
ATOM 3938 O O . TRP A 1 509 ? 13.171 -17.873 -21.786 1.00 70.31 509 TRP A O 1
ATOM 3948 N N . GLY A 1 510 ? 11.510 -16.803 -20.707 1.00 66.50 510 GLY A N 1
ATOM 3949 C CA . GLY A 1 510 ? 10.420 -17.378 -21.496 1.00 66.50 510 GLY A CA 1
ATOM 3950 C C . GLY A 1 510 ? 10.496 -16.931 -22.952 1.00 66.50 510 GLY A C 1
ATOM 3951 O O . GLY A 1 510 ? 10.414 -17.757 -23.858 1.00 66.50 510 GLY A O 1
ATOM 3952 N N . LEU A 1 511 ? 10.760 -15.640 -23.178 1.00 63.41 511 LEU A N 1
ATOM 3953 C CA . LEU A 1 511 ? 10.981 -15.086 -24.516 1.00 63.41 511 LEU A CA 1
ATOM 3954 C C . LEU A 1 511 ? 12.224 -15.682 -25.183 1.00 63.41 511 LEU A C 1
ATOM 3956 O O . LEU A 1 511 ? 12.173 -16.009 -26.364 1.00 63.41 511 LEU A O 1
ATOM 3960 N N . ALA A 1 512 ? 13.311 -15.897 -24.434 1.00 59.94 512 ALA A N 1
ATOM 3961 C CA . ALA A 1 512 ? 14.514 -16.528 -24.970 1.00 59.94 512 ALA A CA 1
ATOM 3962 C C . ALA A 1 512 ? 14.230 -17.950 -25.486 1.00 59.94 512 ALA A C 1
ATOM 3964 O O . ALA A 1 512 ? 14.621 -18.283 -26.599 1.00 59.94 512 ALA A O 1
ATOM 3965 N N . ILE A 1 513 ? 13.499 -18.773 -24.733 1.00 59.06 513 ILE A N 1
ATOM 3966 C CA . ILE A 1 513 ? 13.271 -20.191 -25.069 1.00 59.06 513 ILE A CA 1
ATOM 3967 C C . ILE A 1 513 ? 12.132 -20.394 -26.086 1.00 59.06 513 ILE A C 1
ATOM 3969 O O . ILE A 1 513 ? 12.135 -21.391 -26.808 1.00 59.06 513 ILE A O 1
ATOM 3973 N N . LEU A 1 514 ? 11.194 -19.446 -26.192 1.00 53.59 514 LEU A N 1
ATOM 3974 C CA . LEU A 1 514 ? 10.126 -19.452 -27.203 1.00 53.59 514 LEU A CA 1
ATOM 3975 C C . LEU A 1 514 ? 10.586 -18.938 -28.580 1.00 53.59 514 LEU A C 1
ATOM 3977 O O . LEU A 1 514 ? 9.851 -19.095 -29.557 1.00 53.59 514 LEU A O 1
ATOM 3981 N N . THR A 1 515 ? 11.789 -18.355 -28.688 1.00 53.62 515 THR A N 1
ATOM 3982 C CA . THR A 1 515 ? 12.367 -18.032 -30.002 1.00 53.62 515 THR A CA 1
ATOM 3983 C C . THR A 1 515 ? 12.696 -19.309 -30.785 1.00 53.62 515 THR A C 1
ATOM 3985 O O . THR A 1 515 ? 13.091 -20.315 -30.191 1.00 53.62 515 THR A O 1
ATOM 3988 N N . PRO A 1 516 ? 12.532 -19.311 -32.121 1.00 44.41 516 PRO A N 1
ATOM 3989 C CA . PRO A 1 516 ? 12.689 -20.513 -32.927 1.00 44.41 516 PRO A CA 1
ATOM 3990 C C . PRO A 1 516 ? 14.121 -21.036 -32.819 1.00 44.41 516 PRO A C 1
ATOM 3992 O O . PRO A 1 516 ? 15.072 -20.331 -33.148 1.00 44.41 516 PRO A O 1
ATOM 3995 N N . LEU A 1 517 ? 14.229 -22.283 -32.357 1.00 45.16 517 LEU A N 1
ATOM 3996 C CA . LEU A 1 517 ? 15.447 -23.054 -32.102 1.00 45.16 517 LEU A CA 1
ATOM 3997 C C . LEU A 1 517 ? 16.538 -22.814 -33.164 1.00 45.16 517 LEU A C 1
ATOM 3999 O O . LEU A 1 517 ? 16.542 -23.434 -34.230 1.00 45.16 517 LEU A O 1
ATOM 4003 N N . GLY A 1 518 ? 17.484 -21.930 -32.847 1.00 50.56 518 GLY A N 1
ATOM 4004 C CA . GLY A 1 518 ? 18.620 -21.590 -33.699 1.00 50.56 518 GLY A CA 1
ATOM 4005 C C . GLY A 1 518 ? 19.756 -20.928 -32.918 1.00 50.56 518 GLY A C 1
ATOM 4006 O O . GLY A 1 518 ? 19.652 -20.695 -31.716 1.00 50.56 518 GLY A O 1
ATOM 4007 N N . LEU A 1 519 ? 20.850 -20.603 -33.617 1.00 48.47 519 LEU A N 1
ATOM 4008 C CA . LEU A 1 519 ? 22.000 -19.851 -33.085 1.00 48.47 519 LEU A CA 1
ATOM 4009 C C . LEU A 1 519 ? 21.560 -18.578 -32.337 1.00 48.47 519 LEU A C 1
ATOM 4011 O O . LEU A 1 519 ? 22.088 -18.269 -31.273 1.00 48.47 519 LEU A O 1
ATOM 4015 N N . SER A 1 520 ? 20.531 -17.905 -32.855 1.00 45.22 520 SER A N 1
ATOM 4016 C CA . SER A 1 520 ? 19.888 -16.714 -32.296 1.00 45.22 520 SER A CA 1
ATOM 4017 C C . SER A 1 520 ? 19.452 -16.900 -30.839 1.00 45.22 520 SER A C 1
ATOM 4019 O O . SER A 1 520 ? 19.691 -16.024 -30.014 1.00 45.22 520 SER A O 1
ATOM 4021 N N . THR A 1 521 ? 18.888 -18.059 -30.491 1.00 50.00 521 THR A N 1
ATOM 4022 C CA . THR A 1 521 ? 18.367 -18.362 -29.151 1.00 50.00 521 THR A CA 1
ATOM 4023 C C . THR A 1 521 ? 19.472 -18.416 -28.099 1.00 50.00 521 THR A C 1
ATOM 4025 O O . THR A 1 521 ? 19.308 -17.873 -27.012 1.00 50.00 521 THR A O 1
ATOM 4028 N N . THR A 1 522 ? 20.631 -18.996 -28.422 1.00 51.22 522 THR A N 1
ATOM 4029 C CA . THR A 1 522 ? 21.778 -19.087 -27.498 1.00 51.22 522 THR A CA 1
ATOM 4030 C C . THR A 1 522 ? 22.421 -17.720 -27.240 1.00 51.22 522 THR A C 1
ATOM 4032 O O . THR A 1 522 ? 22.933 -17.462 -26.151 1.00 51.22 522 THR A O 1
ATOM 4035 N N . TYR A 1 523 ? 22.376 -16.817 -28.221 1.00 54.75 523 TYR A N 1
ATOM 4036 C CA . TYR A 1 523 ? 22.917 -15.463 -28.087 1.00 54.75 523 TYR A CA 1
ATOM 4037 C C . TYR A 1 523 ? 21.957 -14.515 -27.371 1.00 54.75 523 TYR A C 1
ATOM 4039 O O . TYR A 1 523 ? 22.382 -13.767 -26.495 1.00 54.75 523 TYR A O 1
ATOM 4047 N N . VAL A 1 524 ? 20.661 -14.604 -27.678 1.00 55.84 524 VAL A N 1
ATOM 4048 C CA . VAL A 1 524 ? 19.588 -13.909 -26.953 1.00 55.84 524 VAL A CA 1
ATOM 4049 C C . VAL A 1 524 ? 19.550 -14.364 -25.492 1.00 55.84 524 VAL A C 1
ATOM 4051 O O . VAL A 1 524 ? 19.416 -13.540 -24.593 1.00 55.84 524 VAL A O 1
ATOM 4054 N N . PHE A 1 525 ? 19.778 -15.654 -25.242 1.00 54.09 525 PHE A N 1
ATOM 4055 C CA . PHE A 1 525 ? 19.974 -16.218 -23.908 1.00 54.09 525 PHE A CA 1
ATOM 4056 C C . PHE A 1 525 ? 21.142 -15.560 -23.167 1.00 54.09 525 PHE A C 1
ATOM 4058 O O . PHE A 1 525 ? 20.970 -15.118 -22.036 1.00 54.09 525 PHE A O 1
ATOM 4065 N N . ALA A 1 526 ? 22.314 -15.439 -23.795 1.00 54.06 526 ALA A N 1
ATOM 4066 C CA . ALA A 1 526 ? 23.479 -14.832 -23.156 1.00 54.06 526 ALA A CA 1
ATOM 4067 C C . ALA A 1 526 ? 23.289 -13.326 -22.889 1.00 54.06 526 ALA A C 1
ATOM 4069 O O . ALA A 1 526 ? 23.705 -12.812 -21.852 1.00 54.06 526 ALA A O 1
ATOM 4070 N N . LEU A 1 527 ? 22.603 -12.633 -23.801 1.00 58.47 527 LEU A N 1
ATOM 4071 C CA . LEU A 1 527 ? 22.329 -11.204 -23.711 1.00 58.47 527 LEU A CA 1
ATOM 4072 C C . LEU A 1 527 ? 21.259 -10.901 -22.645 1.00 58.47 527 LEU A C 1
ATOM 4074 O O . LEU A 1 527 ? 21.479 -10.045 -21.792 1.00 58.47 527 LEU A O 1
ATOM 4078 N N . PHE A 1 528 ? 20.161 -11.660 -22.581 1.00 61.97 528 PHE A N 1
ATOM 4079 C CA . PHE A 1 528 ? 19.170 -11.517 -21.508 1.00 61.97 528 PHE A CA 1
ATOM 4080 C C . PHE A 1 528 ? 19.685 -11.988 -20.148 1.00 61.97 528 PHE A C 1
ATOM 4082 O O . PHE A 1 528 ? 19.391 -11.335 -19.154 1.00 61.97 528 PHE A O 1
ATOM 4089 N N . THR A 1 529 ? 20.529 -13.023 -20.093 1.00 58.72 529 THR A N 1
ATOM 4090 C CA . THR A 1 529 ? 21.221 -13.407 -18.847 1.00 58.72 529 THR A CA 1
ATOM 4091 C C . THR A 1 529 ? 22.122 -12.272 -18.346 1.00 58.72 529 THR A C 1
ATOM 4093 O O . THR A 1 529 ? 22.216 -12.058 -17.140 1.00 58.72 529 THR A O 1
ATOM 4096 N N . SER A 1 530 ? 22.733 -11.493 -19.252 1.00 58.59 530 SER A N 1
ATOM 4097 C CA . SER A 1 530 ? 23.524 -10.312 -18.879 1.00 58.59 530 SER A CA 1
ATOM 4098 C C . SER A 1 530 ? 22.692 -9.083 -18.484 1.00 58.59 530 SER A C 1
ATOM 4100 O O . SER A 1 530 ? 23.105 -8.341 -17.597 1.00 58.59 530 SER A O 1
ATOM 4102 N N . LEU A 1 531 ? 21.518 -8.878 -19.100 1.00 54.12 531 LEU A N 1
ATOM 4103 C CA . LEU A 1 531 ? 20.649 -7.709 -18.873 1.00 54.12 531 LEU A CA 1
ATOM 4104 C C . LEU A 1 531 ? 19.646 -7.881 -17.725 1.00 54.12 531 LEU A C 1
ATOM 4106 O O . LEU A 1 531 ? 19.140 -6.892 -17.184 1.00 54.12 531 LEU A O 1
ATOM 4110 N N . GLN A 1 532 ? 19.355 -9.121 -17.330 1.00 57.22 532 GLN A N 1
ATOM 4111 C CA . GLN A 1 532 ? 18.447 -9.404 -16.218 1.00 57.22 532 GLN A CA 1
ATOM 4112 C C . GLN A 1 532 ? 18.896 -8.737 -14.915 1.00 57.22 532 GLN A C 1
ATOM 4114 O O . GLN A 1 532 ? 18.061 -8.401 -14.087 1.00 57.22 532 GLN A O 1
ATOM 4119 N N . GLU A 1 533 ? 20.195 -8.466 -14.771 1.00 53.47 533 GLU A N 1
ATOM 4120 C CA . GLU A 1 533 ? 20.777 -7.800 -13.603 1.00 53.47 533 GLU A CA 1
ATOM 4121 C C . GLU A 1 533 ? 21.298 -6.380 -13.888 1.00 53.47 533 GLU A C 1
ATOM 4123 O O . GLU A 1 533 ? 21.868 -5.776 -12.991 1.00 53.47 533 GLU A O 1
ATOM 4128 N N . THR A 1 534 ? 21.105 -5.802 -15.083 1.00 48.75 534 THR A N 1
ATOM 4129 C CA . THR A 1 534 ? 21.269 -4.341 -15.291 1.00 48.75 534 THR A CA 1
ATOM 4130 C C . THR A 1 534 ? 19.947 -3.587 -15.162 1.00 48.75 534 THR A C 1
ATOM 4132 O O . THR A 1 534 ? 19.947 -2.404 -14.850 1.00 48.75 534 THR A O 1
ATOM 4135 N N . SER A 1 535 ? 18.816 -4.279 -15.331 1.00 42.22 535 SER A N 1
ATOM 4136 C CA . SER A 1 535 ? 17.463 -3.772 -15.039 1.00 42.22 535 SER A CA 1
ATOM 4137 C C . SER A 1 535 ? 17.027 -4.016 -13.584 1.00 42.22 535 SER A C 1
ATOM 4139 O O . SER A 1 535 ? 16.202 -3.280 -13.041 1.00 42.22 535 SER A O 1
ATOM 4141 N N . SER A 1 536 ? 17.625 -5.014 -12.928 1.00 43.88 536 SER A N 1
ATOM 4142 C CA . SER A 1 536 ? 17.460 -5.308 -11.500 1.00 43.88 536 SER A CA 1
ATOM 4143 C C . SER A 1 536 ? 17.992 -4.209 -10.561 1.00 43.88 536 SER A C 1
ATOM 4145 O O . SER A 1 536 ? 17.280 -3.896 -9.617 1.00 43.88 536 SER A O 1
ATOM 4147 N N . PRO A 1 537 ? 19.141 -3.530 -10.778 1.00 41.50 537 PRO A N 1
ATOM 4148 C CA . PRO A 1 537 ? 19.702 -2.588 -9.818 1.00 41.50 537 PRO A CA 1
ATOM 4149 C C . PRO A 1 537 ? 18.928 -1.281 -9.751 1.00 41.50 537 PRO A C 1
ATOM 4151 O O . PRO A 1 537 ? 18.841 -0.749 -8.660 1.00 41.50 537 PRO A O 1
ATOM 4154 N N . ASP A 1 538 ? 18.347 -0.768 -10.839 1.00 34.94 538 ASP A N 1
ATOM 4155 C CA . ASP A 1 538 ? 17.601 0.503 -10.794 1.00 34.94 538 ASP A CA 1
ATOM 4156 C C . ASP A 1 538 ? 16.145 0.312 -10.346 1.00 34.94 538 ASP A C 1
ATOM 4158 O O . ASP A 1 538 ? 15.621 1.125 -9.584 1.00 34.94 538 ASP A O 1
ATOM 4162 N N . SER A 1 539 ? 15.522 -0.827 -10.677 1.00 36.94 539 SER A N 1
ATOM 4163 C CA . SER A 1 539 ? 14.203 -1.189 -10.137 1.00 36.94 539 SER A CA 1
ATOM 4164 C C . SER A 1 539 ? 14.290 -1.691 -8.681 1.00 36.94 539 SER A C 1
ATOM 4166 O O . SER A 1 539 ? 13.460 -1.318 -7.848 1.00 36.94 539 SER A O 1
ATOM 4168 N N . GLN A 1 540 ? 15.344 -2.437 -8.310 1.00 37.81 540 GLN A N 1
ATOM 4169 C CA . GLN A 1 540 ? 15.648 -2.774 -6.913 1.00 37.81 540 GLN A CA 1
ATOM 4170 C C . GLN A 1 540 ? 16.315 -1.635 -6.148 1.00 37.81 540 GLN A C 1
ATOM 4172 O O . GLN A 1 540 ? 16.224 -1.664 -4.938 1.00 37.81 540 GLN A O 1
ATOM 4177 N N . ARG A 1 541 ? 16.958 -0.620 -6.731 1.00 37.16 541 ARG A N 1
ATOM 4178 C CA . ARG A 1 541 ? 17.390 0.558 -5.951 1.00 37.16 541 ARG A CA 1
ATOM 4179 C C . ARG A 1 541 ? 16.178 1.322 -5.464 1.00 37.16 541 ARG A C 1
ATOM 4181 O O . ARG A 1 541 ? 16.162 1.690 -4.301 1.00 37.16 541 ARG A O 1
ATOM 4188 N N . HIS A 1 542 ? 15.143 1.456 -6.289 1.00 34.38 542 HIS A N 1
ATOM 4189 C CA . HIS A 1 542 ? 13.890 2.064 -5.855 1.00 34.38 542 HIS A CA 1
ATOM 4190 C C . HIS A 1 542 ? 13.128 1.192 -4.840 1.00 34.38 542 HIS A C 1
ATOM 4192 O O . HIS A 1 542 ? 12.709 1.706 -3.811 1.00 34.38 542 HIS A O 1
ATOM 4198 N N . ALA A 1 543 ? 13.018 -0.126 -5.058 1.00 33.25 543 ALA A N 1
ATOM 4199 C CA . ALA A 1 543 ? 12.297 -1.016 -4.134 1.00 33.25 543 ALA A CA 1
ATOM 4200 C C . ALA A 1 543 ? 13.112 -1.461 -2.894 1.00 33.25 543 ALA A C 1
ATOM 4202 O O . ALA A 1 543 ? 12.545 -1.681 -1.830 1.00 33.25 543 ALA A O 1
ATOM 4203 N N . ARG A 1 544 ? 14.444 -1.593 -2.987 1.00 35.97 544 ARG A N 1
ATOM 4204 C CA . ARG A 1 544 ? 15.348 -1.936 -1.869 1.00 35.97 544 ARG A CA 1
ATOM 4205 C C . ARG A 1 544 ? 15.899 -0.721 -1.140 1.00 35.97 544 ARG A C 1
ATOM 4207 O O . ARG A 1 544 ? 16.212 -0.923 0.017 1.00 35.97 544 ARG A O 1
ATOM 4214 N N . MET A 1 545 ? 16.058 0.487 -1.705 1.00 31.33 545 MET A N 1
ATOM 4215 C CA . MET A 1 545 ? 16.419 1.640 -0.850 1.00 31.33 545 MET A CA 1
ATOM 4216 C C . MET A 1 545 ? 15.273 2.022 0.074 1.00 31.33 545 MET A C 1
ATOM 4218 O O . MET A 1 545 ? 15.565 2.429 1.187 1.00 31.33 545 MET A O 1
ATOM 4222 N N . GLU A 1 546 ? 14.018 1.831 -0.337 1.00 34.16 546 GLU A N 1
ATOM 4223 C CA . GLU A 1 546 ? 12.846 1.963 0.539 1.00 34.16 546 GLU A CA 1
ATOM 4224 C C . GLU A 1 546 ? 12.885 0.904 1.658 1.00 34.16 546 GLU A C 1
ATOM 4226 O O . GLU A 1 546 ? 12.895 1.261 2.830 1.00 34.16 546 GLU A O 1
ATOM 4231 N N . VAL A 1 547 ? 13.098 -0.380 1.325 1.00 33.97 547 VAL A N 1
ATOM 4232 C CA . VAL A 1 547 ? 13.139 -1.479 2.318 1.00 33.97 547 VAL A CA 1
ATOM 4233 C C . VAL A 1 547 ? 14.423 -1.506 3.173 1.00 33.97 547 VAL A C 1
ATOM 4235 O O . VAL A 1 547 ? 14.376 -1.899 4.336 1.00 33.97 547 VAL A O 1
ATOM 4238 N N . LEU A 1 548 ? 15.591 -1.104 2.648 1.00 31.08 548 LEU A N 1
ATOM 4239 C CA . LEU A 1 548 ? 16.815 -0.935 3.447 1.00 31.08 548 LEU A CA 1
ATOM 4240 C C . LEU A 1 548 ? 16.764 0.350 4.277 1.00 31.08 548 LEU A C 1
ATOM 4242 O O . LEU A 1 548 ? 17.328 0.326 5.362 1.00 31.08 548 LEU A O 1
ATOM 4246 N N . LYS A 1 549 ? 16.118 1.442 3.827 1.00 31.88 549 LYS A N 1
ATOM 4247 C CA . LYS A 1 549 ? 15.879 2.618 4.687 1.00 31.88 549 LYS A CA 1
ATOM 4248 C C . LYS A 1 549 ? 14.935 2.263 5.822 1.00 31.88 549 LYS A C 1
ATOM 4250 O O . LYS A 1 549 ? 15.291 2.539 6.960 1.00 31.88 549 LYS A O 1
ATOM 4255 N N . GLU A 1 550 ? 13.824 1.584 5.534 1.00 35.72 550 GLU A N 1
ATOM 4256 C CA . GLU A 1 550 ? 12.893 1.102 6.560 1.00 35.72 550 GLU A CA 1
ATOM 4257 C C . GLU A 1 550 ? 13.584 0.163 7.552 1.00 35.72 550 GLU A C 1
ATOM 4259 O O . GLU A 1 550 ? 13.445 0.354 8.754 1.00 35.72 550 GLU A O 1
ATOM 4264 N N . LYS A 1 551 ? 14.416 -0.784 7.092 1.00 35.09 551 LYS A N 1
ATOM 4265 C CA . LYS A 1 551 ? 15.099 -1.735 7.992 1.00 35.09 551 LYS A CA 1
ATOM 4266 C C . LYS A 1 551 ? 16.309 -1.169 8.723 1.00 35.09 551 LYS A C 1
ATOM 4268 O O . LYS A 1 551 ? 16.610 -1.618 9.825 1.00 35.09 551 LYS A O 1
ATOM 4273 N N . VAL A 1 552 ? 17.017 -0.197 8.141 1.00 36.06 552 VAL A N 1
ATOM 4274 C CA . VAL A 1 552 ? 18.106 0.529 8.817 1.00 36.06 552 VAL A CA 1
ATOM 4275 C C . VAL A 1 552 ? 17.538 1.470 9.881 1.00 36.06 552 VAL A C 1
ATOM 4277 O O . VAL A 1 552 ? 18.159 1.569 10.937 1.00 36.06 552 VAL A O 1
ATOM 4280 N N . GLU A 1 553 ? 16.369 2.079 9.645 1.00 38.56 553 GLU A N 1
ATOM 4281 C CA . GLU A 1 553 ? 15.649 2.907 10.623 1.00 38.56 553 GLU A CA 1
ATOM 4282 C C . GLU A 1 553 ? 14.977 2.056 11.716 1.00 38.56 553 GLU A C 1
ATOM 4284 O O . GLU A 1 553 ? 15.134 2.376 12.893 1.00 38.56 553 GLU A O 1
ATOM 4289 N N . GLU A 1 554 ? 14.380 0.903 11.383 1.00 39.44 554 GLU A N 1
ATOM 4290 C CA . GLU A 1 554 ? 13.885 -0.060 12.381 1.00 39.44 554 GLU A CA 1
ATOM 4291 C C . GLU A 1 554 ? 15.023 -0.638 13.241 1.00 39.44 554 GLU A C 1
ATOM 4293 O O . GLU A 1 554 ? 14.835 -0.867 14.439 1.00 39.44 554 GLU A O 1
ATOM 4298 N N . GLU A 1 555 ? 16.205 -0.926 12.672 1.00 36.75 555 GLU A N 1
ATOM 4299 C CA . GLU A 1 555 ? 17.373 -1.423 13.421 1.00 36.75 555 GLU A CA 1
ATOM 4300 C C . GLU A 1 555 ? 18.045 -0.349 14.275 1.00 36.75 555 GLU A C 1
ATOM 4302 O O . GLU A 1 555 ? 18.488 -0.680 15.372 1.00 36.75 555 GLU A O 1
ATOM 4307 N N . GLU A 1 556 ? 18.074 0.919 13.853 1.00 36.81 556 GLU A N 1
ATOM 4308 C CA . GLU A 1 556 ? 18.507 2.014 14.731 1.00 36.81 556 GLU A CA 1
ATOM 4309 C C . GLU A 1 556 ? 17.521 2.266 15.882 1.00 36.81 556 GLU A C 1
ATOM 4311 O O . GLU A 1 556 ? 17.944 2.712 16.950 1.00 36.81 556 GLU A O 1
ATOM 4316 N N . GLU A 1 557 ? 16.231 1.966 15.711 1.00 38.59 557 GLU A N 1
ATOM 4317 C CA . GLU A 1 557 ? 15.236 2.015 16.789 1.00 38.59 557 GLU A CA 1
ATOM 4318 C C . GLU A 1 557 ? 15.353 0.813 17.744 1.00 38.59 557 GLU A C 1
ATOM 4320 O O . GLU A 1 557 ? 15.296 0.987 18.964 1.00 38.59 557 GLU A O 1
ATOM 4325 N N . ALA A 1 558 ? 15.640 -0.393 17.240 1.00 36.59 558 ALA A N 1
ATOM 4326 C CA . ALA A 1 558 ? 15.825 -1.576 18.088 1.00 36.59 558 ALA A CA 1
ATOM 4327 C C . ALA A 1 558 ? 17.180 -1.639 18.801 1.00 36.59 558 ALA A C 1
ATOM 4329 O O . ALA A 1 558 ? 17.240 -2.105 19.934 1.00 36.59 558 ALA A O 1
ATOM 4330 N N . GLU A 1 559 ? 18.262 -1.130 18.206 1.00 35.84 559 GLU A N 1
ATOM 4331 C CA . GLU A 1 559 ? 19.572 -1.050 18.873 1.00 35.84 559 GLU A CA 1
ATOM 4332 C C . GLU A 1 559 ? 19.581 0.044 19.966 1.00 35.84 559 GLU A C 1
ATOM 4334 O O . GLU A 1 559 ? 20.329 -0.039 20.948 1.00 35.84 559 GLU A O 1
ATOM 4339 N N . ARG A 1 560 ? 18.686 1.039 19.852 1.00 40.03 560 ARG A N 1
ATOM 4340 C CA . ARG A 1 560 ? 18.420 2.063 20.879 1.00 40.03 560 ARG A CA 1
ATOM 4341 C C . ARG A 1 560 ? 17.508 1.522 21.993 1.00 40.03 560 ARG A C 1
ATOM 4343 O O . ARG A 1 560 ? 17.753 1.833 23.158 1.00 40.03 560 ARG A O 1
ATOM 4350 N N . ALA A 1 561 ? 16.565 0.632 21.667 1.00 38.56 561 ALA A N 1
ATOM 4351 C CA . ALA A 1 561 ? 15.762 -0.118 22.640 1.00 38.56 561 ALA A CA 1
ATOM 4352 C C . ALA A 1 561 ? 16.582 -1.180 23.409 1.00 38.56 561 ALA A C 1
ATOM 4354 O O . ALA A 1 561 ? 16.469 -1.287 24.628 1.00 38.56 561 ALA A O 1
ATOM 4355 N N . GLU A 1 562 ? 17.504 -1.893 22.751 1.00 36.78 562 GLU A N 1
ATOM 4356 C CA . GLU A 1 562 ? 18.324 -2.944 23.381 1.00 36.78 562 GLU A CA 1
ATOM 4357 C C . GLU A 1 562 ? 19.465 -2.367 24.252 1.00 36.78 562 GLU A C 1
ATOM 4359 O O . GLU A 1 562 ? 19.894 -2.981 25.235 1.00 36.78 562 GLU A O 1
ATOM 4364 N N . ARG A 1 563 ? 19.928 -1.138 23.959 1.00 34.59 563 ARG A N 1
ATOM 4365 C CA . ARG A 1 563 ? 20.814 -0.372 24.858 1.00 34.59 563 ARG A CA 1
ATOM 4366 C C . ARG A 1 563 ? 20.059 0.187 26.076 1.00 34.59 563 ARG A C 1
ATOM 4368 O O . ARG A 1 563 ? 20.677 0.357 27.125 1.00 34.59 563 ARG A O 1
ATOM 4375 N N . GLY A 1 564 ? 18.746 0.403 25.957 1.00 37.22 564 GLY A N 1
ATOM 4376 C CA . GLY A 1 564 ? 17.848 0.718 27.073 1.00 37.22 564 GLY A CA 1
ATOM 4377 C C . GLY A 1 564 ? 17.554 -0.489 27.974 1.00 37.22 564 GLY A C 1
ATOM 4378 O O . GLY A 1 564 ? 17.540 -0.352 29.194 1.00 37.22 564 GLY A O 1
ATOM 4379 N N . GLU A 1 565 ? 17.429 -1.694 27.407 1.00 36.97 565 GLU A N 1
ATOM 4380 C CA . GLU A 1 565 ? 17.164 -2.922 28.179 1.00 36.97 565 GLU A CA 1
ATOM 4381 C C . GLU A 1 565 ? 18.408 -3.552 28.835 1.00 36.97 565 GLU A C 1
ATOM 4383 O O . GLU A 1 565 ? 18.288 -4.314 29.797 1.00 36.97 565 GLU A O 1
ATOM 4388 N N . LYS A 1 566 ? 19.634 -3.211 28.413 1.00 33.50 566 LYS A N 1
ATOM 4389 C CA . LYS A 1 566 ? 20.863 -3.676 29.097 1.00 33.50 566 LYS A CA 1
ATOM 4390 C C . LYS A 1 566 ? 21.227 -2.914 30.375 1.00 33.50 566 LYS A C 1
ATOM 4392 O O . LYS A 1 566 ? 22.194 -3.293 31.034 1.00 33.50 566 LYS A O 1
ATOM 4397 N N . MET A 1 567 ? 20.422 -1.928 30.771 1.00 36.16 567 MET A N 1
ATOM 4398 C CA . MET A 1 567 ? 20.427 -1.348 32.119 1.00 36.16 567 MET A CA 1
ATOM 4399 C C . MET A 1 567 ? 19.277 -1.905 32.975 1.00 36.16 567 MET A C 1
ATOM 4401 O O . MET A 1 567 ? 18.811 -1.249 33.895 1.00 36.16 567 MET A O 1
ATOM 4405 N N . MET A 1 568 ? 18.778 -3.114 32.706 1.00 38.88 568 MET A N 1
ATOM 4406 C CA . MET A 1 568 ? 17.947 -3.806 33.689 1.00 38.88 568 MET A CA 1
ATOM 4407 C C . MET A 1 568 ? 17.995 -5.320 33.483 1.00 38.88 568 MET A C 1
ATOM 4409 O O . MET A 1 568 ? 17.196 -5.913 32.767 1.00 38.88 568 MET A O 1
ATOM 4413 N N . ARG A 1 569 ? 18.914 -5.989 34.184 1.00 27.44 569 ARG A N 1
ATOM 4414 C CA . ARG A 1 569 ? 18.602 -7.312 34.731 1.00 27.44 569 ARG A CA 1
ATOM 4415 C C . ARG A 1 569 ? 19.115 -7.425 36.168 1.00 27.44 569 ARG A C 1
ATOM 4417 O O . ARG A 1 569 ? 20.189 -6.898 36.457 1.00 27.44 569 ARG A O 1
ATOM 4424 N N . PRO A 1 570 ? 18.340 -8.048 37.071 1.00 32.38 570 PRO A N 1
ATOM 4425 C CA . PRO A 1 570 ? 18.539 -7.922 38.506 1.00 32.38 570 PRO A CA 1
ATOM 4426 C C . PRO A 1 570 ? 19.752 -8.723 38.970 1.00 32.38 570 PRO A C 1
ATOM 4428 O O . PRO A 1 570 ? 19.943 -9.870 38.571 1.00 32.38 570 PRO A O 1
ATOM 4431 N N . MET A 1 571 ? 20.523 -8.127 39.876 1.00 28.41 571 MET A N 1
ATOM 4432 C CA . MET A 1 571 ? 21.371 -8.867 40.803 1.00 28.41 571 MET A CA 1
ATOM 4433 C C . MET A 1 571 ? 20.456 -9.766 41.649 1.00 28.41 571 MET A C 1
ATOM 4435 O O . MET A 1 571 ? 19.469 -9.281 42.203 1.00 28.41 571 MET A O 1
ATOM 4439 N N . GLU A 1 572 ? 20.755 -11.063 41.731 1.00 33.97 572 GLU A N 1
ATOM 4440 C CA . GLU A 1 572 ? 20.071 -11.991 42.635 1.00 33.97 572 GLU A CA 1
ATOM 4441 C C . GLU A 1 572 ? 20.164 -11.472 44.076 1.00 33.97 572 GLU A C 1
ATOM 4443 O O . GLU A 1 572 ? 21.216 -11.531 44.712 1.00 33.97 572 GLU A O 1
ATOM 4448 N N . VAL A 1 573 ? 19.047 -10.968 44.600 1.00 29.19 573 VAL A N 1
ATOM 4449 C CA . VAL A 1 573 ? 18.870 -10.696 46.025 1.00 29.19 573 VAL A CA 1
ATOM 4450 C C . VAL A 1 573 ? 17.841 -11.684 46.552 1.00 29.19 573 VAL A C 1
ATOM 4452 O O . VAL A 1 573 ? 16.680 -11.715 46.146 1.00 29.19 573 VAL A O 1
ATOM 4455 N N . ARG A 1 574 ? 18.335 -12.538 47.444 1.00 25.66 574 ARG A N 1
ATOM 4456 C CA . ARG A 1 574 ? 17.600 -13.478 48.286 1.00 25.66 574 ARG A CA 1
ATOM 4457 C C . ARG A 1 574 ? 16.378 -12.787 48.913 1.00 25.66 574 ARG A C 1
ATOM 4459 O O . ARG A 1 574 ? 16.529 -11.779 49.593 1.00 25.66 574 ARG A O 1
ATOM 4466 N N . LYS A 1 575 ? 15.186 -13.348 48.689 1.00 27.77 575 LYS A N 1
ATOM 4467 C CA . LYS A 1 575 ? 13.930 -12.923 49.325 1.00 27.77 575 LYS A CA 1
ATOM 4468 C C . LYS A 1 575 ? 14.038 -13.022 50.851 1.00 27.77 575 LYS A C 1
ATOM 4470 O O . LYS A 1 575 ? 14.188 -14.123 51.374 1.00 27.77 575 LYS A O 1
ATOM 4475 N N . GLU A 1 576 ? 13.884 -11.892 51.530 1.00 25.48 576 GLU A N 1
ATOM 4476 C CA . GLU A 1 576 ? 13.297 -11.815 52.869 1.00 25.48 576 GLU A CA 1
ATOM 4477 C C . GLU A 1 576 ? 11.869 -11.280 52.710 1.00 25.48 576 GLU A C 1
ATOM 4479 O O . GLU A 1 576 ? 11.642 -10.210 52.141 1.00 25.48 576 GLU A O 1
ATOM 4484 N N . GLU A 1 577 ? 10.889 -12.064 53.151 1.00 34.81 577 GLU A N 1
ATOM 4485 C CA . GLU A 1 577 ? 9.481 -11.676 53.173 1.00 34.81 577 GLU A CA 1
ATOM 4486 C C . GLU A 1 577 ? 9.256 -10.655 54.291 1.00 34.81 577 GLU A C 1
ATOM 4488 O O . GLU A 1 577 ? 9.352 -10.979 55.472 1.00 34.81 577 GLU A O 1
ATOM 4493 N N . THR A 1 578 ? 8.939 -9.411 53.926 1.00 29.88 578 THR A N 1
ATOM 4494 C CA . THR A 1 578 ? 8.433 -8.414 54.878 1.00 29.88 578 THR A CA 1
ATOM 4495 C C . THR A 1 578 ? 6.919 -8.333 54.723 1.00 29.88 578 THR A C 1
ATOM 4497 O O . THR A 1 578 ? 6.407 -7.898 53.693 1.00 29.88 578 THR A O 1
ATOM 4500 N N . ILE A 1 579 ? 6.193 -8.794 55.738 1.00 45.12 579 ILE A N 1
ATOM 4501 C CA . ILE A 1 579 ? 4.730 -8.757 55.789 1.00 45.12 579 ILE A CA 1
ATOM 4502 C C . ILE A 1 579 ? 4.301 -7.310 56.066 1.00 45.12 579 ILE A C 1
ATOM 4504 O O . ILE A 1 579 ? 4.567 -6.773 57.140 1.00 45.12 579 ILE A O 1
ATOM 4508 N N . MET A 1 580 ? 3.640 -6.675 55.096 1.00 39.28 580 MET A N 1
ATOM 4509 C CA . MET A 1 580 ? 3.059 -5.337 55.249 1.00 39.28 580 MET A CA 1
ATOM 4510 C C . MET A 1 580 ? 1.882 -5.393 56.231 1.00 39.28 580 MET A C 1
ATOM 4512 O O . MET A 1 580 ? 0.893 -6.090 55.998 1.00 39.28 580 MET A O 1
ATOM 4516 N N . THR A 1 581 ? 1.981 -4.669 57.343 1.00 56.25 581 THR A N 1
ATOM 4517 C CA . THR A 1 581 ? 0.937 -4.613 58.372 1.00 56.25 581 THR A CA 1
ATOM 4518 C C . THR A 1 581 ? -0.188 -3.648 57.991 1.00 56.25 581 THR A C 1
ATOM 4520 O O . THR A 1 581 ? -0.008 -2.682 57.250 1.00 56.25 581 THR A O 1
ATOM 4523 N N . GLN A 1 582 ? -1.378 -3.893 58.542 1.00 53.06 582 GLN A N 1
ATOM 4524 C CA . GLN A 1 582 ? -2.616 -3.143 58.284 1.00 53.06 582 GLN A CA 1
ATOM 4525 C C . GLN A 1 582 ? -2.529 -1.643 58.652 1.00 53.06 582 GLN A C 1
ATOM 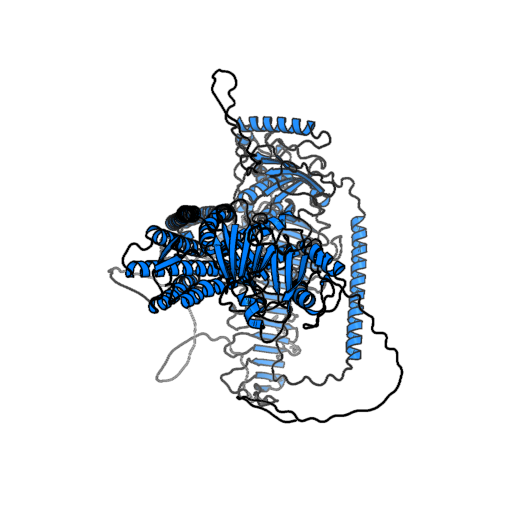4527 O O . GLN A 1 582 ? -3.323 -0.837 58.168 1.00 53.06 582 GLN A O 1
ATOM 4532 N N . GLU A 1 583 ? -1.542 -1.252 59.463 1.00 55.91 583 GLU A N 1
ATOM 4533 C CA . GLU A 1 583 ? -1.212 0.149 59.758 1.00 55.91 583 GLU A CA 1
ATOM 4534 C C . GLU A 1 583 ? -0.518 0.861 58.592 1.00 55.91 583 GLU A C 1
ATOM 4536 O O . GLU A 1 583 ? -0.813 2.027 58.346 1.00 55.91 583 GLU A O 1
ATOM 4541 N N . MET A 1 584 ? 0.329 0.172 57.819 1.00 55.84 584 MET A N 1
ATOM 4542 C CA . MET A 1 584 ? 1.000 0.766 56.654 1.00 55.84 584 MET A CA 1
ATOM 4543 C C . MET A 1 584 ? 0.020 1.049 55.510 1.00 55.84 584 MET A C 1
ATOM 4545 O O . MET A 1 584 ? 0.166 2.050 54.816 1.00 55.84 584 MET A O 1
ATOM 4549 N N . LEU A 1 585 ? -1.007 0.207 55.345 1.00 54.22 585 LEU A N 1
ATOM 4550 C CA . LEU A 1 585 ? -2.089 0.424 54.375 1.00 54.22 585 LEU A CA 1
ATOM 4551 C C . LEU A 1 585 ? -2.960 1.630 54.744 1.00 54.22 585 LEU A C 1
ATOM 4553 O O . LEU A 1 585 ? -3.266 2.442 53.878 1.00 54.22 585 LEU A O 1
ATOM 4557 N N . ARG A 1 586 ? -3.284 1.799 56.032 1.00 56.69 586 ARG A N 1
ATOM 4558 C CA . ARG A 1 586 ? -4.013 2.983 56.514 1.00 56.69 586 ARG A CA 1
ATOM 4559 C C . ARG A 1 586 ? -3.187 4.260 56.420 1.00 56.69 586 ARG A C 1
ATOM 4561 O O . ARG A 1 586 ? -3.748 5.321 56.169 1.00 56.69 586 ARG A O 1
ATOM 4568 N N . ASP A 1 587 ? -1.871 4.176 56.606 1.00 67.00 587 ASP A N 1
ATOM 4569 C CA . ASP A 1 587 ? -0.978 5.324 56.425 1.00 67.00 587 ASP A CA 1
ATOM 4570 C C . ASP A 1 587 ? -0.861 5.727 54.946 1.00 67.00 587 ASP A C 1
ATOM 4572 O O . ASP A 1 587 ? -0.790 6.915 54.637 1.00 67.00 587 ASP A O 1
ATOM 4576 N N . LEU A 1 588 ? -0.919 4.755 54.027 1.00 54.97 588 LEU A N 1
ATOM 4577 C CA . LEU A 1 588 ? -0.959 4.997 52.584 1.00 54.97 588 LEU A CA 1
ATOM 4578 C C . LEU A 1 588 ? -2.311 5.575 52.132 1.00 54.97 588 LEU A C 1
ATOM 4580 O O . LEU A 1 588 ? -2.325 6.546 51.384 1.00 54.97 588 LEU A O 1
ATOM 4584 N N . GLU A 1 589 ? -3.434 5.041 52.628 1.00 57.19 589 GLU A N 1
ATOM 4585 C CA . GLU A 1 589 ? -4.780 5.590 52.386 1.00 57.19 589 GLU A CA 1
ATOM 4586 C C . GLU A 1 589 ? -4.913 7.014 52.929 1.00 57.19 589 GLU A C 1
ATOM 4588 O O . GLU A 1 589 ? -5.469 7.880 52.257 1.00 57.19 589 GLU A O 1
ATOM 4593 N N . ARG A 1 590 ? -4.344 7.287 54.109 1.00 61.75 590 ARG A N 1
ATOM 4594 C CA . ARG A 1 590 ? -4.308 8.633 54.687 1.00 61.75 590 ARG A CA 1
ATOM 4595 C C . ARG A 1 590 ? -3.480 9.588 53.824 1.00 61.75 590 ARG A C 1
ATOM 4597 O O . ARG A 1 590 ? -3.964 10.670 53.504 1.00 61.75 590 ARG A O 1
ATOM 4604 N N . LYS A 1 591 ? -2.296 9.161 53.370 1.00 59.81 591 LYS A N 1
ATOM 4605 C CA . LYS A 1 591 ? -1.440 9.932 52.448 1.00 59.81 591 LYS A CA 1
ATOM 4606 C C . LYS A 1 591 ? -2.097 10.184 51.087 1.00 59.81 591 LYS A C 1
ATOM 4608 O O . LYS A 1 591 ? -1.912 11.259 50.536 1.00 59.81 591 LYS A O 1
ATOM 4613 N N . LEU A 1 592 ? -2.885 9.240 50.569 1.00 53.34 592 LEU A N 1
ATOM 4614 C CA . LEU A 1 592 ? -3.674 9.401 49.338 1.00 53.34 592 LEU A CA 1
ATOM 4615 C C . LEU A 1 592 ? -4.893 10.314 49.537 1.00 53.34 592 LEU A C 1
ATOM 4617 O O . LEU A 1 592 ? -5.238 11.063 48.630 1.00 53.34 592 LEU A O 1
ATOM 4621 N N . SER A 1 593 ? -5.515 10.300 50.721 1.00 44.16 593 SER A N 1
ATOM 4622 C CA . SER A 1 593 ? -6.638 11.187 51.064 1.00 44.16 593 SER A CA 1
ATOM 4623 C C . SER A 1 593 ? -6.231 12.638 51.360 1.00 44.16 593 SER A C 1
ATOM 4625 O O . SER A 1 593 ? -7.084 13.519 51.349 1.00 44.16 593 SER A O 1
ATOM 4627 N N . GLU A 1 594 ? -4.940 12.889 51.609 1.00 45.00 594 GLU A N 1
ATOM 4628 C CA . GLU A 1 594 ? -4.355 14.226 51.806 1.00 45.00 594 GLU A CA 1
ATOM 4629 C C . GLU A 1 594 ? -3.949 14.900 50.471 1.00 45.00 594 GLU A C 1
ATOM 4631 O O . GLU A 1 594 ? -3.606 16.082 50.463 1.00 45.00 594 GLU A O 1
ATOM 4636 N N . ILE A 1 595 ? -4.021 14.190 49.332 1.00 43.00 595 ILE A N 1
ATOM 4637 C CA . ILE A 1 595 ? -3.794 14.762 47.995 1.00 43.00 595 ILE A CA 1
ATOM 4638 C C . ILE A 1 595 ? -5.091 15.424 47.521 1.00 43.00 595 ILE A C 1
ATOM 4640 O O . ILE A 1 595 ? -5.932 14.816 46.858 1.00 43.00 595 ILE A O 1
ATOM 4644 N N . GLU A 1 596 ? -5.261 16.700 47.855 1.00 34.59 596 GLU A N 1
ATOM 4645 C CA . GLU A 1 596 ? -6.251 17.542 47.188 1.00 34.59 596 GLU A CA 1
ATOM 4646 C C . GLU A 1 596 ? -5.764 17.809 45.755 1.00 34.59 596 GLU A C 1
ATOM 4648 O O . GLU A 1 596 ? -4.836 18.587 45.529 1.00 34.59 596 GLU A O 1
ATOM 4653 N N . VAL A 1 597 ? -6.372 17.141 44.769 1.00 40.75 597 VAL A N 1
ATOM 4654 C CA . VAL A 1 597 ? -6.214 17.508 43.356 1.00 40.75 597 VAL A CA 1
ATOM 4655 C C . VAL A 1 597 ? -6.903 18.855 43.178 1.00 40.75 597 VAL A C 1
ATOM 4657 O O . VAL A 1 597 ? -8.118 18.937 42.987 1.00 40.75 597 VAL A O 1
ATOM 4660 N N . SER A 1 598 ? -6.130 19.930 43.301 1.00 29.77 598 SER A N 1
ATOM 4661 C CA . SER A 1 598 ? -6.601 21.271 42.998 1.00 29.77 598 SER A CA 1
ATOM 4662 C C . SER A 1 598 ? -6.974 21.324 41.519 1.00 29.77 598 SER A C 1
ATOM 4664 O O . SER A 1 598 ? -6.136 21.216 40.625 1.00 29.77 598 SER A O 1
ATOM 4666 N N . ILE A 1 599 ? -8.273 21.461 41.248 1.00 35.59 599 ILE A N 1
ATOM 4667 C CA . ILE A 1 599 ? -8.759 21.845 39.924 1.00 35.59 599 ILE A CA 1
ATOM 4668 C C . ILE A 1 599 ? -8.124 23.212 39.643 1.00 35.59 599 ILE A C 1
ATOM 4670 O O . ILE A 1 599 ? -8.366 24.131 40.432 1.00 35.59 599 ILE A O 1
ATOM 4674 N N . PRO A 1 600 ? -7.316 23.379 38.579 1.00 31.64 600 PRO A N 1
ATOM 4675 C CA . PRO A 1 600 ? -6.748 24.678 38.268 1.00 31.64 600 PRO A CA 1
ATOM 4676 C C . PRO A 1 600 ? -7.896 25.674 38.098 1.00 31.64 600 PRO A C 1
ATOM 4678 O O . PRO A 1 600 ? -8.806 25.452 37.291 1.00 31.64 600 PRO A O 1
ATOM 4681 N N . GLU A 1 601 ? -7.890 26.752 38.886 1.00 36.53 601 GLU A N 1
ATOM 4682 C CA . GLU A 1 601 ? -8.797 27.871 38.656 1.00 36.53 601 GLU A CA 1
ATOM 4683 C C . GLU A 1 601 ? -8.657 28.321 37.199 1.00 36.53 601 GLU A C 1
ATOM 4685 O O . GLU A 1 601 ? -7.546 28.389 36.668 1.00 36.53 601 GLU A O 1
ATOM 4690 N N . LYS A 1 602 ? -9.804 28.581 36.551 1.00 40.78 602 LYS A N 1
ATOM 4691 C CA . LYS A 1 602 ? -9.922 29.008 35.148 1.00 40.78 602 LYS A CA 1
ATOM 4692 C C . LYS A 1 602 ? -8.734 29.889 34.736 1.00 40.78 602 LYS A C 1
ATOM 4694 O O . LYS A 1 602 ? -8.686 31.040 35.177 1.00 40.78 602 LYS A O 1
ATOM 4699 N N . PRO A 1 603 ? -7.844 29.437 33.834 1.00 39.06 603 PRO A N 1
ATOM 4700 C CA . PRO A 1 603 ? -6.904 30.358 33.240 1.00 39.06 603 PRO A CA 1
ATOM 4701 C C . PRO A 1 603 ? -7.696 31.321 32.358 1.00 39.06 603 PRO A C 1
ATOM 4703 O O . PRO A 1 603 ? -8.461 30.920 31.469 1.00 39.06 603 PRO A O 1
ATOM 4706 N N . SER A 1 604 ? -7.513 32.597 32.685 1.00 35.97 604 SER A N 1
ATOM 4707 C CA . SER A 1 604 ? -7.894 33.778 31.928 1.00 35.97 604 SER A CA 1
ATOM 4708 C C . SER A 1 604 ? -7.653 33.598 30.427 1.00 35.97 604 SER A C 1
ATOM 4710 O O . SER A 1 604 ? -6.831 32.796 29.980 1.00 35.97 604 SER A O 1
ATOM 4712 N N . THR A 1 605 ? -8.431 34.340 29.640 1.00 36.09 605 THR A N 1
ATOM 4713 C CA . THR A 1 605 ? -8.247 34.560 28.199 1.00 36.09 605 THR A CA 1
ATOM 4714 C C . THR A 1 605 ? -6.774 34.488 27.798 1.00 36.09 605 THR A C 1
ATOM 4716 O O . THR A 1 605 ? -5.951 35.156 28.416 1.00 36.09 605 THR A O 1
ATOM 4719 N N . PHE A 1 606 ? -6.456 33.668 26.786 1.00 47.25 606 PHE A N 1
ATOM 4720 C CA . PHE A 1 606 ? -5.122 33.565 26.189 1.00 47.25 606 PHE A CA 1
ATOM 4721 C C . PHE A 1 606 ? -4.784 34.921 25.561 1.00 47.25 606 PHE A C 1
ATOM 4723 O O . PHE A 1 606 ? -5.112 35.192 24.410 1.00 47.25 606 PHE A O 1
ATOM 4730 N N . THR A 1 607 ? -4.242 35.826 26.366 1.00 53.59 607 THR A N 1
ATOM 4731 C CA . THR A 1 607 ? -3.663 37.081 25.913 1.00 53.59 607 THR A CA 1
ATOM 4732 C C . THR A 1 607 ? -2.163 36.873 25.801 1.00 53.59 607 THR A C 1
ATOM 4734 O O . THR A 1 607 ? -1.553 36.183 26.617 1.00 53.59 607 THR A O 1
ATOM 4737 N N . LYS A 1 608 ? -1.567 37.469 24.768 1.00 54.16 608 LYS A N 1
ATOM 4738 C CA . LYS A 1 608 ? -0.123 37.473 24.492 1.00 54.16 608 LYS A CA 1
ATOM 4739 C C . LYS A 1 608 ? 0.726 37.794 25.736 1.00 54.16 608 LYS A C 1
ATOM 4741 O O . LYS A 1 608 ? 1.816 37.258 25.891 1.00 54.16 608 LYS A O 1
ATOM 4746 N N . ASP A 1 609 ? 0.163 38.574 26.655 1.00 54.19 609 ASP A N 1
ATOM 4747 C CA . ASP A 1 609 ? 0.759 38.987 27.930 1.00 54.19 609 ASP A CA 1
ATOM 4748 C C . ASP A 1 609 ? 0.958 37.846 28.951 1.00 54.19 609 ASP A C 1
ATOM 4750 O O . ASP A 1 609 ? 1.594 38.051 29.982 1.00 54.19 609 ASP A O 1
ATOM 4754 N N . ALA A 1 610 ? 0.413 36.650 28.700 1.00 61.34 610 ALA A N 1
ATOM 4755 C CA . ALA A 1 610 ? 0.542 35.492 29.587 1.00 61.34 610 ALA A CA 1
ATOM 4756 C C . ALA A 1 610 ? 1.807 34.649 29.329 1.00 61.34 610 ALA A C 1
ATOM 4758 O O . ALA A 1 610 ? 2.141 33.790 30.147 1.00 61.34 610 ALA A O 1
ATOM 4759 N N . ILE A 1 611 ? 2.506 34.861 28.205 1.00 75.69 611 ILE A N 1
ATOM 4760 C CA . ILE A 1 611 ? 3.692 34.079 27.841 1.00 75.69 611 ILE A CA 1
ATOM 4761 C C . ILE A 1 611 ? 4.935 34.702 28.481 1.00 75.69 611 ILE A C 1
ATOM 4763 O O . ILE A 1 611 ? 5.310 35.830 28.179 1.00 75.69 611 ILE A O 1
ATOM 4767 N N . ASP A 1 612 ? 5.610 33.949 29.351 1.00 74.44 612 ASP A N 1
ATOM 4768 C CA . ASP A 1 612 ? 6.889 34.362 29.939 1.00 74.44 612 ASP A CA 1
ATOM 4769 C C . ASP A 1 612 ? 8.035 34.245 28.916 1.00 74.44 612 ASP A C 1
ATOM 4771 O O . ASP A 1 612 ? 8.723 33.224 28.837 1.00 74.44 612 ASP A O 1
ATOM 4775 N N . ILE A 1 613 ? 8.220 35.305 28.123 1.00 79.00 613 ILE A N 1
ATOM 4776 C CA . ILE A 1 613 ? 9.223 35.399 27.047 1.00 79.00 613 ILE A CA 1
ATOM 4777 C C . ILE A 1 613 ? 10.658 35.272 27.594 1.00 79.00 613 ILE A C 1
ATOM 4779 O O . ILE A 1 613 ? 11.550 34.784 26.903 1.00 79.00 613 ILE A O 1
ATOM 4783 N N . SER A 1 614 ? 10.890 35.649 28.858 1.00 74.31 614 SER A N 1
ATOM 4784 C CA . SER A 1 614 ? 12.232 35.695 29.458 1.00 74.31 614 SER A CA 1
ATOM 4785 C C . SER A 1 614 ? 12.896 34.323 29.622 1.00 74.31 614 SER A C 1
ATOM 4787 O O . SER A 1 614 ? 14.120 34.236 29.701 1.00 74.31 614 SER A O 1
ATOM 4789 N N . LYS A 1 615 ? 12.096 33.249 29.655 1.00 79.56 615 LYS A N 1
ATOM 4790 C CA . LYS A 1 615 ? 12.568 31.865 29.805 1.00 79.56 615 LYS A CA 1
ATOM 4791 C C . LYS A 1 615 ? 12.800 31.144 28.478 1.00 79.56 615 LYS A C 1
ATOM 4793 O O . LYS A 1 615 ? 13.239 29.998 28.501 1.00 79.56 615 LYS A O 1
ATOM 4798 N N . LEU A 1 616 ? 12.481 31.773 27.347 1.00 85.12 616 LEU A N 1
ATOM 4799 C CA . LEU A 1 616 ? 12.628 31.162 26.027 1.00 85.12 616 LEU A CA 1
ATOM 4800 C C . LEU A 1 616 ? 14.080 31.266 25.533 1.00 85.12 616 LEU A C 1
ATOM 4802 O O . LEU A 1 616 ? 14.739 32.280 25.784 1.00 85.12 616 LEU A O 1
ATOM 4806 N N . PRO A 1 617 ? 14.591 30.253 24.816 1.00 87.31 617 PRO A N 1
ATOM 4807 C CA . PRO A 1 617 ? 15.968 30.234 24.330 1.00 87.31 617 PRO A CA 1
ATOM 4808 C C . PRO A 1 617 ? 16.224 31.320 23.273 1.00 87.31 617 PRO A C 1
ATOM 4810 O O . PRO A 1 617 ? 15.310 31.841 22.631 1.00 87.31 617 PRO A O 1
ATOM 4813 N N . LEU A 1 618 ? 17.504 31.632 23.042 1.00 86.81 618 LEU A N 1
ATOM 4814 C CA . LEU A 1 618 ? 17.917 32.671 22.089 1.00 86.81 618 LEU A CA 1
ATOM 4815 C C . LEU A 1 618 ? 17.436 32.409 20.652 1.00 86.81 618 LEU A C 1
ATOM 4817 O O . LEU A 1 618 ? 17.177 33.367 19.932 1.00 86.81 618 LEU A O 1
ATOM 4821 N N . SER A 1 619 ? 17.246 31.147 20.248 1.00 89.75 619 SER A N 1
ATOM 4822 C CA . SER A 1 619 ? 16.723 30.801 18.915 1.00 89.75 619 SER A CA 1
ATOM 4823 C C . SER A 1 619 ? 15.316 31.352 18.648 1.00 89.75 619 SER A C 1
ATOM 4825 O O . SER A 1 619 ? 14.944 31.546 17.491 1.00 89.75 619 SER A O 1
ATOM 4827 N N . TYR A 1 620 ? 14.544 31.640 19.702 1.00 91.88 620 TYR A N 1
ATOM 4828 C CA . TYR A 1 620 ? 13.202 32.213 19.604 1.00 91.88 620 TYR A CA 1
ATOM 4829 C C . TYR A 1 620 ? 13.272 33.741 19.521 1.00 91.88 620 TYR A C 1
ATOM 4831 O O . TYR A 1 620 ? 12.387 34.359 18.941 1.00 91.88 620 TYR A O 1
ATOM 4839 N N . GLN A 1 621 ? 14.311 34.350 20.099 1.00 90.56 621 GLN A N 1
ATOM 4840 C CA . GLN A 1 621 ? 14.444 35.801 20.263 1.00 90.56 621 GLN A CA 1
ATOM 4841 C C . GLN A 1 621 ? 15.234 36.480 19.136 1.00 90.56 621 GLN A C 1
ATOM 4843 O O . GLN A 1 621 ? 15.140 37.694 18.975 1.00 90.56 621 GLN A O 1
ATOM 4848 N N . SER A 1 622 ? 16.007 35.731 18.347 1.00 90.88 622 SER A N 1
ATOM 4849 C CA . SER A 1 622 ? 16.746 36.276 17.207 1.00 90.88 622 SER A CA 1
ATOM 4850 C C . SER A 1 622 ? 16.824 35.304 16.030 1.00 90.88 622 SER A C 1
ATOM 4852 O O . SER A 1 622 ? 16.572 34.103 16.158 1.00 90.88 622 SER A O 1
ATOM 4854 N N . ASN A 1 623 ? 17.150 35.848 14.856 1.00 91.75 623 ASN A N 1
ATOM 4855 C CA . ASN A 1 623 ? 17.434 35.077 13.652 1.00 91.75 623 ASN A CA 1
ATOM 4856 C C . ASN A 1 623 ? 18.942 34.875 13.500 1.00 91.75 623 ASN A C 1
ATOM 4858 O O . ASN A 1 623 ? 19.748 35.771 13.744 1.00 91.75 623 ASN A O 1
ATOM 4862 N N . THR A 1 624 ? 19.330 33.676 13.090 1.00 92.44 624 THR A N 1
ATOM 4863 C CA . THR A 1 624 ? 20.687 33.377 12.639 1.00 92.44 624 THR A CA 1
ATOM 4864 C C . THR A 1 624 ? 20.934 33.997 11.257 1.00 92.44 624 THR A C 1
ATOM 4866 O O . THR A 1 624 ? 19.983 34.177 10.495 1.00 92.44 624 THR A O 1
ATOM 4869 N N . PRO A 1 625 ? 22.195 34.242 10.847 1.00 90.00 625 PRO A N 1
ATOM 4870 C CA . PRO A 1 625 ? 22.490 34.790 9.517 1.00 90.00 625 PRO A CA 1
ATOM 4871 C C . PRO A 1 625 ? 21.918 33.954 8.360 1.00 90.00 625 PRO A C 1
ATOM 4873 O O . PRO A 1 625 ? 21.548 34.490 7.319 1.00 90.00 625 PRO A O 1
ATOM 4876 N N . LYS A 1 626 ? 21.813 32.629 8.545 1.00 88.56 626 LYS A N 1
ATOM 4877 C CA . LYS A 1 626 ? 21.178 31.730 7.572 1.00 88.56 626 LYS A CA 1
ATOM 4878 C C . LYS A 1 626 ? 19.660 31.919 7.509 1.00 88.56 626 LYS A C 1
ATOM 4880 O O . LYS A 1 626 ? 19.105 31.903 6.417 1.00 88.56 626 LYS A O 1
ATOM 4885 N N . GLU A 1 627 ? 18.994 32.104 8.649 1.00 92.12 627 GLU A N 1
ATOM 4886 C CA . GLU A 1 627 ? 17.558 32.414 8.690 1.00 92.12 627 GLU A CA 1
ATOM 4887 C C . GLU A 1 627 ? 17.269 33.794 8.093 1.00 92.12 627 GLU A C 1
ATOM 4889 O O . GLU A 1 627 ? 16.323 33.926 7.327 1.00 92.12 627 GLU A O 1
ATOM 4894 N N . GLU A 1 628 ? 18.099 34.806 8.368 1.00 93.06 628 GLU A N 1
ATOM 4895 C CA . GLU A 1 628 ? 17.960 36.131 7.747 1.00 93.06 628 GLU A CA 1
ATOM 4896 C C . GLU A 1 628 ? 18.091 36.062 6.222 1.00 93.06 628 GLU A C 1
ATOM 4898 O O . GLU A 1 628 ? 17.291 36.667 5.509 1.00 93.06 628 GLU A O 1
ATOM 4903 N N . HIS A 1 629 ? 19.049 35.285 5.708 1.00 89.50 629 HIS A N 1
ATOM 4904 C CA . HIS A 1 629 ? 19.175 35.071 4.268 1.00 89.50 629 HIS A CA 1
ATOM 4905 C C . HIS A 1 629 ? 17.960 34.334 3.686 1.00 89.50 629 HIS A C 1
ATOM 4907 O O . HIS A 1 629 ? 17.442 34.741 2.650 1.00 89.50 629 HIS A O 1
ATOM 4913 N N . LEU A 1 630 ? 17.445 33.306 4.370 1.00 90.81 630 LEU A N 1
ATOM 4914 C CA . LEU A 1 630 ? 16.225 32.610 3.947 1.00 90.81 630 LEU A CA 1
ATOM 4915 C C . LEU A 1 630 ? 15.011 33.551 3.904 1.00 90.81 630 LEU A C 1
ATOM 4917 O O . LEU A 1 630 ? 14.218 33.473 2.971 1.00 90.81 630 LEU A O 1
ATOM 4921 N N . LEU A 1 631 ? 14.871 34.457 4.875 1.00 92.75 631 LEU A N 1
ATOM 4922 C CA . LEU A 1 631 ? 13.805 35.461 4.869 1.00 92.75 631 LEU A CA 1
ATOM 4923 C C . LEU A 1 631 ? 13.934 36.411 3.671 1.00 92.75 631 LEU A C 1
ATOM 4925 O O . LEU A 1 631 ? 12.931 36.708 3.033 1.00 92.75 631 LEU A O 1
ATOM 4929 N N . GLN A 1 632 ? 15.153 36.817 3.300 1.00 89.81 632 GLN A N 1
ATOM 4930 C CA . GLN A 1 632 ? 15.385 37.619 2.091 1.00 89.81 632 GLN A CA 1
ATOM 4931 C C . GLN A 1 632 ? 15.021 36.859 0.807 1.00 89.81 632 GLN A C 1
ATOM 4933 O O . GLN A 1 632 ? 14.433 37.441 -0.107 1.00 89.81 632 GLN A O 1
ATOM 4938 N N . VAL A 1 633 ? 15.344 35.562 0.736 1.00 88.88 633 VAL A N 1
ATOM 4939 C CA . VAL A 1 633 ? 14.941 34.690 -0.380 1.00 88.88 633 VAL A CA 1
ATOM 4940 C C . VAL A 1 633 ? 13.415 34.587 -0.447 1.00 88.88 633 VAL A C 1
ATOM 4942 O O . VAL A 1 633 ? 12.842 34.759 -1.522 1.00 88.88 633 VAL A O 1
ATOM 4945 N N . ALA A 1 634 ? 12.749 34.390 0.692 1.00 90.25 634 ALA A N 1
ATOM 4946 C CA . ALA A 1 634 ? 11.293 34.329 0.777 1.00 90.25 634 ALA A CA 1
ATOM 4947 C C . ALA A 1 634 ? 10.617 35.657 0.393 1.00 90.25 634 ALA A C 1
ATOM 4949 O O . ALA A 1 634 ? 9.625 35.646 -0.334 1.00 90.25 634 ALA A O 1
ATOM 4950 N N . ASP A 1 635 ? 11.175 36.798 0.804 1.00 90.62 635 ASP A N 1
ATOM 4951 C CA . ASP A 1 635 ? 10.705 38.128 0.400 1.00 90.62 635 ASP A CA 1
ATOM 4952 C C . ASP A 1 635 ? 10.828 38.336 -1.114 1.00 90.62 635 ASP A C 1
ATOM 4954 O O . ASP A 1 635 ? 9.913 38.863 -1.752 1.00 90.62 635 ASP A O 1
ATOM 4958 N N . ASN A 1 636 ? 11.953 37.926 -1.708 1.00 87.00 636 ASN A N 1
ATOM 4959 C CA . ASN A 1 636 ? 12.153 38.006 -3.153 1.00 87.00 636 ASN A CA 1
ATOM 4960 C C . ASN A 1 636 ? 11.143 37.118 -3.896 1.00 87.00 636 ASN A C 1
ATOM 4962 O O . ASN A 1 636 ? 10.472 37.588 -4.814 1.00 87.00 636 ASN A O 1
ATOM 4966 N N . PHE A 1 637 ? 10.969 35.876 -3.441 1.00 88.56 637 PHE A N 1
ATOM 4967 C CA . PHE A 1 637 ? 9.989 34.939 -3.988 1.00 88.56 637 PHE A CA 1
ATOM 4968 C C . PHE A 1 637 ? 8.559 35.497 -3.911 1.00 88.56 637 PHE A C 1
ATOM 4970 O O . PHE A 1 637 ? 7.846 35.528 -4.909 1.00 88.56 637 PHE A O 1
ATOM 4977 N N . SER A 1 638 ? 8.164 36.055 -2.762 1.00 88.75 638 SER A N 1
ATOM 4978 C CA . SER A 1 638 ? 6.853 36.690 -2.568 1.00 88.75 638 SER A CA 1
ATOM 4979 C C . SER A 1 638 ? 6.611 37.870 -3.518 1.00 88.75 638 SER A C 1
ATOM 4981 O O . SER A 1 638 ? 5.518 38.018 -4.073 1.00 88.75 638 SER A O 1
ATOM 4983 N N . ARG A 1 639 ? 7.635 38.703 -3.762 1.00 86.50 639 ARG A N 1
ATOM 4984 C CA . ARG A 1 639 ? 7.552 39.822 -4.720 1.00 86.50 639 ARG A CA 1
ATOM 4985 C C . ARG A 1 639 ? 7.385 39.335 -6.156 1.00 86.50 639 ARG A C 1
ATOM 4987 O O . ARG A 1 639 ? 6.577 39.906 -6.885 1.00 86.50 639 ARG A O 1
ATOM 4994 N N . GLN A 1 640 ? 8.128 38.302 -6.552 1.00 83.56 640 GLN A N 1
ATOM 4995 C CA . GLN A 1 640 ? 8.010 37.698 -7.882 1.00 83.56 640 GLN A CA 1
ATOM 4996 C C . GLN A 1 640 ? 6.625 37.078 -8.077 1.00 83.56 640 GLN A C 1
ATOM 4998 O O . GLN A 1 640 ? 5.950 37.395 -9.055 1.00 83.56 640 GLN A O 1
ATOM 5003 N N . TYR A 1 641 ? 6.156 36.300 -7.099 1.00 85.69 641 TYR A N 1
ATOM 5004 C CA . TYR A 1 641 ? 4.823 35.706 -7.108 1.00 85.69 641 TYR A CA 1
ATOM 5005 C C . TYR A 1 641 ? 3.720 36.766 -7.221 1.00 85.69 641 TYR A C 1
ATOM 5007 O O . TYR A 1 641 ? 2.850 36.662 -8.080 1.00 85.69 641 TYR A O 1
ATOM 5015 N N . SER A 1 642 ? 3.799 37.843 -6.434 1.00 87.19 642 SER A N 1
ATOM 5016 C CA . SER A 1 642 ? 2.816 38.938 -6.476 1.00 87.19 642 SER A CA 1
ATOM 5017 C C . SER A 1 642 ? 2.791 39.669 -7.825 1.00 87.19 642 SER A C 1
ATOM 5019 O O . SER A 1 642 ? 1.760 40.210 -8.216 1.00 87.19 642 SER A O 1
ATOM 5021 N N . HIS A 1 643 ? 3.918 39.707 -8.544 1.00 82.88 643 HIS A N 1
ATOM 5022 C CA . HIS A 1 643 ? 3.993 40.293 -9.883 1.00 82.88 643 HIS A CA 1
ATOM 5023 C C . HIS A 1 643 ? 3.436 39.351 -10.962 1.00 82.88 643 HIS A C 1
ATOM 5025 O O . HIS A 1 643 ? 2.798 39.811 -11.907 1.00 82.88 643 HIS A O 1
ATOM 5031 N N . LEU A 1 644 ? 3.684 38.043 -10.843 1.00 80.69 644 LEU A N 1
ATOM 5032 C CA . LEU A 1 644 ? 3.205 37.030 -11.789 1.00 80.69 644 LEU A CA 1
ATOM 5033 C C . LEU A 1 644 ? 1.709 36.728 -11.616 1.00 80.69 644 LEU A C 1
ATOM 5035 O O . LEU A 1 644 ? 1.016 36.498 -12.604 1.00 80.69 644 LEU A O 1
ATOM 5039 N N . CYS A 1 645 ? 1.214 36.765 -10.378 1.00 82.06 645 CYS A N 1
ATOM 5040 C CA . CYS A 1 645 ? -0.157 36.425 -10.000 1.00 82.06 645 CYS A CA 1
ATOM 5041 C C . CYS A 1 645 ? -0.814 37.565 -9.190 1.00 82.06 645 CYS A C 1
ATOM 5043 O O . CYS A 1 645 ? -1.060 37.397 -7.994 1.00 82.06 645 CYS A O 1
ATOM 5045 N N . PRO A 1 646 ? -1.127 38.723 -9.807 1.00 80.38 646 PRO A N 1
ATOM 5046 C CA . PRO A 1 646 ? -1.611 39.909 -9.087 1.00 80.38 646 PRO A CA 1
ATOM 5047 C C . PRO A 1 646 ? -2.995 39.734 -8.440 1.00 80.38 646 PRO A C 1
ATOM 5049 O O . PRO A 1 646 ? -3.305 40.423 -7.470 1.00 80.38 646 PRO A O 1
ATOM 5052 N N . ASP A 1 647 ? -3.814 38.816 -8.961 1.00 80.12 647 ASP A N 1
ATOM 5053 C CA . ASP A 1 647 ? -5.177 38.558 -8.478 1.00 80.12 647 ASP A CA 1
ATOM 5054 C C . ASP A 1 647 ? -5.237 37.508 -7.347 1.00 80.12 647 ASP A C 1
ATOM 5056 O O . ASP A 1 647 ? -6.316 37.242 -6.812 1.00 80.12 647 ASP A O 1
ATOM 5060 N N . ARG A 1 648 ? -4.102 36.897 -6.967 1.00 82.38 648 ARG A N 1
ATOM 5061 C CA . ARG A 1 648 ? -4.030 35.878 -5.904 1.00 82.38 648 ARG A CA 1
ATOM 5062 C C . ARG A 1 648 ? -3.667 36.477 -4.543 1.00 82.38 648 ARG A C 1
ATOM 5064 O O . ARG A 1 648 ? -3.061 37.543 -4.441 1.00 82.38 648 ARG A O 1
ATOM 5071 N N . VAL A 1 649 ? -4.043 35.779 -3.469 1.00 81.75 649 VAL A N 1
ATOM 5072 C CA . VAL A 1 649 ? -3.748 36.209 -2.094 1.00 81.75 649 VAL A CA 1
ATOM 5073 C C . VAL A 1 649 ? -2.243 36.135 -1.780 1.00 81.75 649 VAL A C 1
ATOM 5075 O O . VAL A 1 649 ? -1.551 35.258 -2.300 1.00 81.75 649 VAL A O 1
ATOM 5078 N N . PRO A 1 650 ? -1.715 37.018 -0.907 1.00 85.75 650 PRO A N 1
ATOM 5079 C CA . PRO A 1 650 ? -0.318 36.957 -0.485 1.00 85.75 650 PRO A CA 1
ATOM 5080 C C . PRO A 1 650 ? 0.039 35.630 0.198 1.00 85.75 650 PRO A C 1
ATOM 5082 O O . PRO A 1 650 ? -0.738 35.098 0.995 1.00 85.75 650 PRO A O 1
ATOM 5085 N N . LEU A 1 651 ? 1.249 35.135 -0.071 1.00 90.31 651 LEU A N 1
ATOM 5086 C CA . LEU A 1 651 ? 1.750 33.875 0.481 1.00 90.31 651 LEU A CA 1
ATOM 5087 C C . LEU A 1 651 ? 2.012 33.965 1.991 1.00 90.31 651 LEU A C 1
ATOM 5089 O O . LEU A 1 651 ? 2.568 34.943 2.497 1.00 90.31 651 LEU A O 1
ATOM 5093 N N . PHE A 1 652 ? 1.683 32.894 2.714 1.00 93.56 652 PHE A N 1
ATOM 5094 C CA . PHE A 1 652 ? 1.964 32.761 4.143 1.00 93.56 652 PHE A CA 1
ATOM 5095 C C . PHE A 1 652 ? 3.366 32.172 4.366 1.00 93.56 652 PHE A C 1
ATOM 5097 O O . PHE A 1 652 ? 3.514 30.957 4.485 1.00 93.56 652 PHE A O 1
ATOM 5104 N N . LEU A 1 653 ? 4.398 33.026 4.354 1.00 92.44 653 LEU A N 1
ATOM 5105 C CA . LEU A 1 653 ? 5.807 32.595 4.357 1.00 92.44 653 LEU A CA 1
ATOM 5106 C C . LEU A 1 653 ? 6.524 32.778 5.697 1.00 92.44 653 LEU A C 1
ATOM 5108 O O . LEU A 1 653 ? 7.223 31.865 6.131 1.00 92.44 653 LEU A O 1
ATOM 5112 N N . HIS A 1 654 ? 6.394 33.939 6.345 1.00 91.94 654 HIS A N 1
ATOM 5113 C CA . HIS A 1 654 ? 7.152 34.248 7.564 1.00 91.94 654 HIS A CA 1
ATOM 5114 C C . HIS A 1 654 ? 6.329 35.004 8.634 1.00 91.94 654 HIS A C 1
ATOM 5116 O O . HIS A 1 654 ? 6.557 36.194 8.882 1.00 91.94 654 HIS A O 1
ATOM 5122 N N . PRO A 1 655 ? 5.346 34.345 9.279 1.00 93.81 655 PRO A N 1
ATOM 5123 C CA . PRO A 1 655 ? 4.642 34.918 10.427 1.00 93.81 655 PRO A CA 1
ATOM 5124 C C . PRO A 1 655 ? 5.602 35.227 11.584 1.00 93.81 655 PRO A C 1
ATOM 5126 O O . PRO A 1 655 ? 6.725 34.719 11.654 1.00 93.81 655 PRO A O 1
ATOM 5129 N N . VAL A 1 656 ? 5.146 36.060 12.519 1.00 93.38 656 VAL A N 1
ATOM 5130 C CA . VAL A 1 656 ? 5.908 36.335 13.742 1.00 93.38 656 VAL A CA 1
ATOM 5131 C C . VAL A 1 656 ? 5.673 35.241 14.781 1.00 93.38 656 VAL A C 1
ATOM 5133 O O . VAL A 1 656 ? 4.559 34.742 14.937 1.00 93.38 656 VAL A O 1
ATOM 5136 N N . ASN A 1 657 ? 6.721 34.864 15.505 1.00 91.88 657 ASN A N 1
ATOM 5137 C CA . ASN A 1 657 ? 6.605 33.939 16.631 1.00 91.88 657 ASN A CA 1
ATOM 5138 C C . ASN A 1 657 ? 6.170 34.659 17.928 1.00 91.88 657 ASN A C 1
ATOM 5140 O O . ASN A 1 657 ? 5.905 35.865 17.941 1.00 91.88 657 ASN A O 1
ATOM 5144 N N . GLU A 1 658 ? 6.121 33.933 19.050 1.00 89.75 658 GLU A N 1
ATOM 5145 C CA . GLU A 1 658 ? 5.807 34.477 20.383 1.00 89.75 658 GLU A CA 1
ATOM 5146 C C . GLU A 1 658 ? 6.724 35.620 20.857 1.00 89.75 658 GLU A C 1
ATOM 5148 O O . GLU A 1 658 ? 6.307 36.413 21.700 1.00 89.75 658 GLU A O 1
ATOM 5153 N N . CYS A 1 659 ? 7.938 35.732 20.310 1.00 89.50 659 CYS A N 1
ATOM 5154 C CA . CYS A 1 659 ? 8.913 36.780 20.625 1.00 89.50 659 CYS A CA 1
ATOM 5155 C C . CYS A 1 659 ? 8.890 37.944 19.620 1.00 89.50 659 CYS A C 1
ATOM 5157 O O . CYS A 1 659 ? 9.802 38.765 19.629 1.00 89.50 659 CYS A O 1
ATOM 5159 N N . GLU A 1 660 ? 7.882 38.007 18.742 1.00 90.19 660 GLU A N 1
ATOM 5160 C CA . GLU A 1 660 ? 7.764 39.001 17.662 1.00 90.19 660 GLU A CA 1
ATOM 5161 C C . GLU A 1 660 ? 8.868 38.925 16.595 1.00 90.19 660 GLU A C 1
ATOM 5163 O O . GLU A 1 660 ? 9.070 39.862 15.823 1.00 90.19 660 GLU A O 1
ATOM 5168 N N . VAL A 1 661 ? 9.562 37.791 16.504 1.00 92.50 661 VAL A N 1
ATOM 5169 C CA . VAL A 1 661 ? 10.597 37.563 15.497 1.00 92.50 661 VAL A CA 1
ATOM 5170 C C . VAL A 1 661 ? 9.956 36.908 14.274 1.00 92.50 661 VAL A C 1
ATOM 5172 O O . VAL A 1 661 ? 9.282 35.884 14.427 1.00 92.50 661 VAL A O 1
ATOM 5175 N N . PRO A 1 662 ? 10.139 37.452 13.056 1.00 94.44 662 PRO A N 1
ATOM 5176 C CA . PRO A 1 662 ? 9.659 36.804 11.843 1.00 94.44 662 PRO A CA 1
ATOM 5177 C C . PRO A 1 662 ? 10.437 35.508 11.618 1.00 94.44 662 PRO A C 1
ATOM 5179 O O . PRO A 1 662 ? 11.672 35.515 11.567 1.00 94.44 662 PRO A O 1
ATOM 5182 N N . LYS A 1 663 ? 9.709 34.401 11.485 1.00 94.31 663 LYS A N 1
ATOM 5183 C CA . LYS A 1 663 ? 10.264 33.063 11.275 1.00 94.31 663 LYS A CA 1
ATOM 5184 C C . LYS A 1 663 ? 9.607 32.424 10.065 1.00 94.31 663 LYS A C 1
ATOM 5186 O O . LYS A 1 663 ? 8.394 32.494 9.907 1.00 94.31 663 LYS A O 1
ATOM 5191 N N . PHE A 1 664 ? 10.408 31.792 9.215 1.00 95.19 664 PHE A N 1
ATOM 5192 C CA . PHE A 1 664 ? 9.895 31.087 8.047 1.00 95.19 664 PHE A CA 1
ATOM 5193 C C . PHE A 1 664 ? 9.041 29.881 8.473 1.00 95.19 664 PHE A C 1
ATOM 5195 O O . PHE A 1 664 ? 9.456 29.104 9.328 1.00 95.19 664 PHE A O 1
ATOM 5202 N N . VAL A 1 665 ? 7.862 29.677 7.878 1.00 94.88 665 VAL A N 1
ATOM 5203 C CA . VAL A 1 665 ? 6.902 28.651 8.344 1.00 94.88 665 VAL A CA 1
ATOM 5204 C C . VAL A 1 665 ? 7.474 27.230 8.363 1.00 94.88 665 VAL A C 1
ATOM 5206 O O . VAL A 1 665 ? 7.140 26.440 9.245 1.00 94.88 665 VAL A O 1
ATOM 5209 N N . SER A 1 666 ? 8.381 26.909 7.433 1.00 94.38 666 SER A N 1
ATOM 5210 C CA . SER A 1 666 ? 9.026 25.589 7.372 1.00 94.38 666 SER A CA 1
ATOM 5211 C C . SER A 1 666 ? 10.011 25.368 8.520 1.00 94.38 666 SER A C 1
ATOM 5213 O O . SER A 1 666 ? 10.182 24.234 8.959 1.00 94.38 666 SER A O 1
ATOM 5215 N N . THR A 1 667 ? 10.624 26.433 9.056 1.00 93.81 667 THR A N 1
ATOM 5216 C CA . THR A 1 667 ? 11.556 26.335 10.192 1.00 93.81 667 THR A CA 1
ATOM 5217 C C . THR A 1 667 ? 10.840 26.272 11.543 1.00 93.81 667 THR A C 1
ATOM 5219 O O . THR A 1 667 ? 11.491 26.038 12.557 1.00 93.81 667 THR A O 1
ATOM 5222 N N . THR A 1 668 ? 9.512 26.431 11.576 1.00 94.75 668 THR A N 1
ATOM 5223 C CA . THR A 1 668 ? 8.685 26.183 12.771 1.00 94.75 668 THR A CA 1
ATOM 5224 C C . THR A 1 668 ? 8.362 24.694 12.951 1.00 94.75 668 THR A C 1
ATOM 5226 O O . THR A 1 668 ? 8.052 24.252 14.059 1.00 94.75 668 THR A O 1
ATOM 5229 N N . ILE A 1 669 ? 8.452 23.895 11.881 1.00 95.69 669 ILE A N 1
ATOM 5230 C CA . ILE A 1 669 ? 8.249 22.445 11.943 1.00 95.69 669 ILE A CA 1
ATOM 5231 C C . ILE A 1 669 ? 9.526 21.795 12.475 1.00 95.69 669 ILE A C 1
ATOM 5233 O O . ILE A 1 669 ? 10.572 21.823 11.824 1.00 95.69 669 ILE A O 1
ATOM 5237 N N . ARG A 1 670 ? 9.428 21.157 13.645 1.00 94.50 670 ARG A N 1
ATOM 5238 C CA . ARG A 1 670 ? 10.528 20.423 14.282 1.00 94.50 670 ARG A CA 1
ATOM 5239 C C . ARG A 1 670 ? 10.222 18.927 14.265 1.00 94.50 670 ARG A C 1
ATOM 5241 O O . ARG A 1 670 ? 9.565 18.453 15.194 1.00 94.50 670 ARG A O 1
ATOM 5248 N N . PRO A 1 671 ? 10.711 18.161 13.270 1.00 94.81 671 PRO A N 1
ATOM 5249 C CA . PRO A 1 671 ? 10.539 16.712 13.251 1.00 94.81 671 PRO A CA 1
ATOM 5250 C C . PRO A 1 671 ? 10.985 16.095 14.579 1.00 94.81 671 PRO A C 1
ATOM 5252 O O . PRO A 1 671 ? 12.164 16.164 14.928 1.00 94.81 671 PRO A O 1
ATOM 5255 N N . THR A 1 672 ? 10.038 15.542 15.340 1.00 92.38 672 THR A N 1
ATOM 5256 C CA . THR A 1 672 ? 10.306 14.987 16.673 1.00 92.38 672 THR A CA 1
ATOM 5257 C C . THR A 1 672 ? 9.593 13.653 16.840 1.00 92.38 672 THR A C 1
ATOM 5259 O O . THR A 1 672 ? 8.370 13.587 16.758 1.00 92.38 672 THR A O 1
ATOM 5262 N N . LEU A 1 673 ? 10.362 12.587 17.073 1.00 92.62 673 LEU A N 1
ATOM 5263 C CA . LEU A 1 673 ? 9.825 11.271 17.410 1.00 92.62 673 LEU A CA 1
ATOM 5264 C C . LEU A 1 673 ? 9.497 11.225 18.907 1.00 92.62 673 LEU A C 1
ATOM 5266 O O . LEU A 1 673 ? 10.358 11.498 19.744 1.00 92.62 673 LEU A O 1
ATOM 5270 N N . MET A 1 674 ? 8.258 10.873 19.241 1.00 90.00 674 MET A N 1
ATOM 5271 C CA . MET A 1 674 ? 7.807 10.790 20.631 1.00 90.00 674 MET A CA 1
ATOM 5272 C C . MET A 1 674 ? 8.346 9.524 21.331 1.00 90.00 674 MET A C 1
ATOM 5274 O O . MET A 1 674 ? 8.595 8.515 20.673 1.00 90.00 674 MET A O 1
ATOM 5278 N N . PRO A 1 675 ? 8.496 9.513 22.667 1.00 88.69 675 PRO A N 1
ATOM 5279 C CA . PRO A 1 675 ? 8.907 8.310 23.397 1.00 88.69 675 PRO A CA 1
ATOM 5280 C C . PRO A 1 675 ? 7.762 7.298 23.586 1.00 88.69 675 PRO A C 1
ATOM 5282 O O . PRO A 1 675 ? 8.010 6.185 24.038 1.00 88.69 675 PRO A O 1
ATOM 5285 N N . TYR A 1 676 ? 6.524 7.680 23.256 1.00 90.44 676 TYR A N 1
ATOM 5286 C CA . TYR A 1 676 ? 5.316 6.869 23.411 1.00 90.44 676 TYR A CA 1
ATOM 5287 C C . TYR A 1 676 ? 4.993 6.142 22.095 1.00 90.44 676 TYR A C 1
ATOM 5289 O O . TYR A 1 676 ? 4.621 6.815 21.124 1.00 90.44 676 TYR A O 1
ATOM 5297 N N . PRO A 1 677 ? 5.108 4.800 22.029 1.00 88.00 677 PRO A N 1
ATOM 5298 C CA . PRO A 1 677 ? 4.827 4.032 20.814 1.00 88.00 677 PRO A CA 1
ATOM 5299 C C . PRO A 1 677 ? 3.384 4.185 20.327 1.00 88.00 677 PRO A C 1
ATOM 5301 O O . PRO A 1 677 ? 3.116 4.089 19.130 1.00 88.00 677 PRO A O 1
ATOM 5304 N N . GLU A 1 678 ? 2.446 4.478 21.233 1.00 86.25 678 GLU A N 1
ATOM 5305 C CA . GLU A 1 678 ? 1.051 4.736 20.886 1.00 86.25 678 GLU A CA 1
ATOM 5306 C C . GLU A 1 678 ? 0.901 5.943 19.962 1.00 86.25 678 GLU A C 1
ATOM 5308 O O . GLU A 1 678 ? -0.103 6.029 19.273 1.00 86.25 678 GLU A O 1
ATOM 5313 N N . LEU A 1 679 ? 1.865 6.868 19.917 1.00 89.81 679 LEU A N 1
ATOM 5314 C CA . LEU A 1 679 ? 1.825 8.058 19.061 1.00 89.81 679 LEU A CA 1
ATOM 5315 C C . LEU A 1 679 ? 2.512 7.851 17.705 1.00 89.81 679 LEU A C 1
ATOM 5317 O O . LEU A 1 679 ? 2.682 8.815 16.961 1.00 89.81 679 LEU A O 1
ATOM 5321 N N . TYR A 1 680 ? 2.933 6.625 17.377 1.00 90.38 680 TYR A N 1
ATOM 5322 C CA . TYR A 1 680 ? 3.583 6.343 16.095 1.00 90.38 680 TYR A CA 1
ATOM 5323 C C . TYR A 1 680 ? 2.571 6.162 14.973 1.00 90.38 680 TYR A C 1
ATOM 5325 O O . TYR A 1 680 ? 2.898 6.477 13.836 1.00 90.38 680 TYR A O 1
ATOM 5333 N N . ASN A 1 681 ? 1.350 5.706 15.239 1.00 91.88 681 ASN A N 1
ATOM 5334 C CA . ASN A 1 681 ? 0.332 5.644 14.193 1.00 91.88 681 ASN A CA 1
ATOM 5335 C C . ASN A 1 681 ? -0.295 7.026 13.976 1.00 91.88 681 ASN A C 1
ATOM 5337 O O . ASN A 1 681 ? -0.437 7.810 14.916 1.00 91.88 681 ASN A O 1
ATOM 5341 N N . TRP A 1 682 ? -0.637 7.355 12.726 1.00 92.31 682 TRP A N 1
ATOM 5342 C CA . TRP A 1 682 ? -1.152 8.689 12.406 1.00 92.31 682 TRP A CA 1
ATOM 5343 C C . TRP A 1 682 ? -2.497 8.960 13.093 1.00 92.31 682 TRP A C 1
ATOM 5345 O O . TRP A 1 682 ? -2.747 10.088 13.508 1.00 92.31 682 TRP A O 1
ATOM 5355 N N . ASP A 1 683 ? -3.340 7.936 13.246 1.00 91.94 683 ASP A N 1
ATOM 5356 C CA . ASP A 1 683 ? -4.690 8.030 13.802 1.00 91.94 683 ASP A CA 1
ATOM 5357 C C . ASP A 1 683 ? -4.650 8.316 15.302 1.00 91.94 683 ASP A C 1
ATOM 5359 O O . ASP A 1 683 ? -5.311 9.232 15.790 1.00 91.94 683 ASP A O 1
ATOM 5363 N N . THR A 1 684 ? -3.814 7.586 16.034 1.00 90.69 684 THR A N 1
ATOM 5364 C CA . THR A 1 684 ? -3.617 7.784 17.469 1.00 90.69 684 THR A CA 1
ATOM 5365 C C . THR A 1 684 ? -2.851 9.072 17.768 1.00 90.69 684 THR A C 1
ATOM 5367 O O . THR A 1 684 ? -3.173 9.753 18.742 1.00 90.69 684 THR A O 1
ATOM 5370 N N . CYS A 1 685 ? -1.888 9.453 16.920 1.00 92.56 685 CYS A N 1
ATOM 5371 C CA . CYS A 1 685 ? -1.172 10.726 17.016 1.00 92.56 685 CYS A CA 1
ATOM 5372 C C . CYS A 1 685 ? -2.113 11.922 16.802 1.00 92.56 685 CYS A C 1
ATOM 5374 O O . CYS A 1 685 ? -2.166 12.834 17.630 1.00 92.56 685 CYS A O 1
ATOM 5376 N N . ALA A 1 686 ? -2.917 11.891 15.735 1.00 94.06 686 ALA A N 1
ATOM 5377 C CA . ALA A 1 686 ? -3.891 12.934 15.430 1.00 94.06 686 ALA A CA 1
ATOM 5378 C C . ALA A 1 686 ? -4.983 13.021 16.505 1.00 94.06 686 ALA A C 1
ATOM 5380 O O . ALA A 1 686 ? -5.329 14.119 16.947 1.00 94.06 686 ALA A O 1
ATOM 5381 N N . GLN A 1 687 ? -5.471 11.879 17.002 1.00 90.88 687 GLN A N 1
ATOM 5382 C CA . GLN A 1 687 ? -6.391 11.849 18.140 1.00 90.88 687 GLN A CA 1
ATOM 5383 C C . GLN A 1 687 ? -5.767 12.458 19.393 1.00 90.88 687 GLN A C 1
ATOM 5385 O O . GLN A 1 687 ? -6.429 13.260 20.048 1.00 90.88 687 GLN A O 1
ATOM 5390 N N . PHE A 1 688 ? -4.508 12.140 19.703 1.00 91.75 688 PHE A N 1
ATOM 5391 C CA . PHE A 1 688 ? -3.810 12.721 20.845 1.00 91.75 688 PHE A CA 1
ATOM 5392 C C . PHE A 1 688 ? -3.710 14.244 20.734 1.00 91.75 688 PHE A C 1
ATOM 5394 O O . PHE A 1 688 ? -4.120 14.928 21.665 1.00 91.75 688 PHE A O 1
ATOM 5401 N N . VAL A 1 689 ? -3.244 14.787 19.602 1.00 92.81 689 VAL A N 1
ATOM 5402 C CA . VAL A 1 689 ? -3.149 16.247 19.403 1.00 92.81 689 VAL A CA 1
ATOM 5403 C C . VAL A 1 689 ? -4.522 16.901 19.532 1.00 92.81 689 VAL A C 1
ATOM 5405 O O . VAL A 1 689 ? -4.667 17.895 20.245 1.00 92.81 689 VAL A O 1
ATOM 5408 N N . SER A 1 690 ? -5.539 16.306 18.901 1.00 91.44 690 SER A N 1
ATOM 5409 C CA . SER A 1 690 ? -6.903 16.817 18.966 1.00 91.44 690 SER A CA 1
ATOM 5410 C C . SER A 1 690 ? -7.425 16.837 20.403 1.00 91.44 690 SER A C 1
ATOM 5412 O O . SER A 1 690 ? -8.008 17.830 20.824 1.00 91.44 690 SER A O 1
ATOM 5414 N N . ASP A 1 691 ? -7.222 15.769 21.180 1.00 89.00 691 ASP A N 1
ATOM 5415 C CA . ASP A 1 691 ? -7.718 15.637 22.549 1.00 89.00 691 ASP A CA 1
ATOM 5416 C C . ASP A 1 691 ? -6.923 16.501 23.535 1.00 89.00 691 ASP A C 1
ATOM 5418 O O . ASP A 1 691 ? -7.537 17.082 24.431 1.00 89.00 691 ASP A O 1
ATOM 5422 N N . PHE A 1 692 ? -5.609 16.638 23.332 1.00 89.88 692 PHE A N 1
ATOM 5423 C CA . PHE A 1 692 ? -4.684 17.356 24.211 1.00 89.88 692 PHE A CA 1
ATOM 5424 C C . PHE A 1 692 ? -4.789 18.878 24.091 1.00 89.88 692 PHE A C 1
ATOM 5426 O O . PHE A 1 692 ? -4.528 19.587 25.064 1.00 89.88 692 PHE A O 1
ATOM 5433 N N . LEU A 1 693 ? -5.184 19.397 22.927 1.00 90.38 693 LEU A N 1
ATOM 5434 C CA . LEU A 1 693 ? -5.296 20.832 22.678 1.00 90.38 693 LEU A CA 1
ATOM 5435 C C . LEU A 1 693 ? -6.755 21.311 22.637 1.00 90.38 693 LEU A C 1
ATOM 5437 O O . LEU A 1 693 ? -7.665 20.629 22.169 1.00 90.38 693 LEU A O 1
ATOM 5441 N N . SER A 1 694 ? -6.978 22.547 23.084 1.00 89.31 694 SER A N 1
ATOM 5442 C CA . SER A 1 694 ? -8.237 23.271 22.876 1.00 89.31 694 SER A CA 1
ATOM 5443 C C . SER A 1 694 ? -8.145 24.164 21.641 1.00 89.31 694 SER A C 1
ATOM 5445 O O . SER A 1 694 ? -7.276 25.038 21.571 1.00 89.31 694 SER A O 1
ATOM 5447 N N . ALA A 1 695 ? -9.066 23.976 20.695 1.00 88.38 695 ALA A N 1
ATOM 5448 C CA . ALA A 1 695 ? -9.146 24.784 19.484 1.00 88.38 695 ALA A CA 1
ATOM 5449 C C . ALA A 1 695 ? -9.564 26.231 19.797 1.00 88.38 695 ALA A C 1
ATOM 5451 O O . ALA A 1 695 ? -10.534 26.475 20.519 1.00 88.38 695 ALA A O 1
ATOM 5452 N N . VAL A 1 696 ? -8.835 27.189 19.227 1.00 88.31 696 VAL A N 1
ATOM 5453 C CA . VAL A 1 696 ? -9.143 28.622 19.261 1.00 88.31 696 VAL A CA 1
ATOM 5454 C C . VAL A 1 696 ? -9.421 29.086 17.825 1.00 88.31 696 VAL A C 1
ATOM 5456 O O . VAL A 1 696 ? -8.547 28.936 16.969 1.00 88.31 696 VAL A O 1
ATOM 5459 N N . PRO A 1 697 ? -10.612 29.638 17.525 1.00 86.06 697 PRO A N 1
ATOM 5460 C CA . PRO A 1 697 ? -10.914 30.165 16.196 1.00 86.06 697 PRO A CA 1
ATOM 5461 C C . PRO A 1 697 ? -9.968 31.300 15.787 1.00 86.06 697 PRO A C 1
ATOM 5463 O O . PRO A 1 697 ? -9.475 32.047 16.635 1.00 86.06 697 PRO A O 1
ATOM 5466 N N . LEU A 1 698 ? -9.753 31.463 14.479 1.00 88.38 698 LEU A N 1
ATOM 5467 C CA . LEU A 1 698 ? -8.985 32.593 13.954 1.00 88.38 698 LEU A CA 1
ATOM 5468 C C . LEU A 1 698 ? -9.699 33.925 14.265 1.00 88.38 698 LEU A C 1
ATOM 5470 O O . LEU A 1 698 ? -10.925 33.988 14.138 1.00 88.38 698 LEU A O 1
ATOM 5474 N N . PRO A 1 699 ? -8.967 34.996 14.637 1.00 85.38 699 PRO A N 1
ATOM 5475 C CA . PRO A 1 699 ? -9.565 36.311 14.884 1.00 85.38 699 PRO A CA 1
ATOM 5476 C C . PRO A 1 699 ? -10.284 36.895 13.660 1.00 85.38 699 PRO A C 1
ATOM 5478 O O . PRO A 1 699 ? -11.337 37.513 13.802 1.00 85.38 699 PRO A O 1
ATOM 5481 N N . ASP A 1 700 ? -9.716 36.688 12.470 1.00 87.69 700 ASP A N 1
ATOM 5482 C CA . ASP A 1 700 ? -10.316 37.010 11.176 1.00 87.69 700 ASP A CA 1
ATOM 5483 C C . ASP A 1 700 ? -10.394 35.709 10.360 1.00 87.69 700 ASP A C 1
ATOM 5485 O O . ASP A 1 700 ? -9.350 35.127 10.063 1.00 87.69 700 ASP A O 1
ATOM 5489 N N . PRO A 1 701 ? -11.594 35.216 10.007 1.00 87.69 701 PRO A N 1
ATOM 5490 C CA . PRO A 1 701 ? -11.738 33.971 9.261 1.00 87.69 701 PRO A CA 1
ATOM 5491 C C . PRO A 1 701 ? -11.276 34.079 7.803 1.00 87.69 701 PRO A C 1
ATOM 5493 O O . PRO A 1 701 ? -11.197 33.053 7.140 1.00 87.69 701 PRO A O 1
ATOM 5496 N N . LEU A 1 702 ?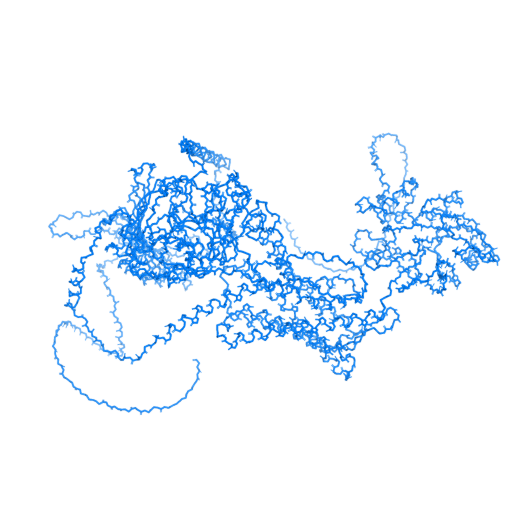 -11.002 35.280 7.281 1.00 90.12 702 LEU A N 1
ATOM 5497 C CA . LEU A 1 702 ? -10.612 35.495 5.882 1.00 90.12 702 LEU A CA 1
ATOM 5498 C C . LEU A 1 702 ? -9.098 35.625 5.687 1.00 90.12 702 LEU A C 1
ATOM 5500 O O . LEU A 1 702 ? -8.637 35.772 4.555 1.00 90.12 702 LEU A O 1
ATOM 5504 N N . LYS A 1 703 ? -8.315 35.626 6.772 1.00 89.69 703 LYS A N 1
ATOM 5505 C CA . LYS A 1 703 ? -6.867 35.848 6.721 1.00 89.69 703 LYS A CA 1
ATOM 5506 C C . LYS A 1 703 ? -6.116 34.826 7.570 1.00 89.69 703 LYS A C 1
ATOM 5508 O O . LYS A 1 703 ? -6.607 34.436 8.629 1.00 89.69 703 LYS A O 1
ATOM 5513 N N . PRO A 1 704 ? -4.906 34.418 7.148 1.00 91.50 704 PRO A N 1
ATOM 5514 C CA . PRO A 1 704 ? -4.045 33.599 7.987 1.00 91.50 704 PRO A CA 1
ATOM 5515 C C . PRO A 1 704 ? -3.616 34.374 9.250 1.00 91.50 704 PRO A C 1
ATOM 5517 O O . PRO A 1 704 ? -3.607 35.612 9.255 1.00 91.50 704 PRO A O 1
ATOM 5520 N N . PRO A 1 705 ? -3.264 33.671 10.340 1.00 92.19 705 PRO A N 1
ATOM 5521 C CA . PRO A 1 705 ? -2.901 34.307 11.599 1.00 92.19 705 PRO A CA 1
ATOM 5522 C C . PRO A 1 705 ? -1.581 35.075 11.471 1.00 92.19 705 PRO A C 1
ATOM 5524 O O . PRO A 1 705 ? -0.625 34.601 10.869 1.00 92.19 705 PRO A O 1
ATOM 5527 N N . SER A 1 706 ? -1.491 36.258 12.085 1.00 89.19 706 SER A N 1
ATOM 5528 C CA . SER A 1 706 ? -0.234 37.027 12.104 1.00 89.19 706 SER A CA 1
ATOM 5529 C C . SER A 1 706 ? 0.852 36.368 12.958 1.00 89.19 706 SER A C 1
ATOM 5531 O O . SER A 1 706 ? 2.036 36.558 12.689 1.00 89.19 706 SER A O 1
ATOM 5533 N N . TYR A 1 707 ? 0.440 35.601 13.972 1.00 90.50 707 TYR A N 1
ATOM 5534 C CA . TYR A 1 707 ? 1.318 34.861 14.870 1.00 90.50 707 TYR A CA 1
ATOM 5535 C C . TYR A 1 707 ? 1.245 33.365 14.572 1.00 90.50 707 TYR A C 1
ATOM 5537 O O . TYR A 1 707 ? 0.146 32.825 14.447 1.00 90.50 707 TYR A O 1
ATOM 5545 N N . LEU A 1 708 ? 2.399 32.703 14.519 1.00 92.81 708 LEU A N 1
ATOM 5546 C CA . LEU A 1 708 ? 2.499 31.245 14.500 1.00 92.81 708 LEU A CA 1
ATOM 5547 C C . LEU A 1 708 ? 3.335 30.810 15.701 1.00 92.81 708 LEU A C 1
ATOM 5549 O O . LEU A 1 708 ? 4.532 31.100 15.763 1.00 92.81 708 LEU A O 1
ATOM 5553 N N . TYR A 1 709 ? 2.695 30.160 16.670 1.00 92.00 709 TYR A N 1
ATOM 5554 C CA . TYR A 1 709 ? 3.356 29.785 17.914 1.00 92.00 709 TYR A CA 1
ATOM 5555 C C . TYR A 1 709 ? 4.200 28.525 17.735 1.00 92.00 709 TYR A C 1
ATOM 5557 O O . TYR A 1 709 ? 3.857 27.619 16.973 1.00 92.00 709 TYR A O 1
ATOM 5565 N N . SER A 1 710 ? 5.307 28.439 18.472 1.00 93.25 710 SER A N 1
ATOM 5566 C CA . SER A 1 710 ? 6.102 27.212 18.504 1.00 93.25 710 SER A CA 1
ATOM 5567 C C . SER A 1 710 ? 5.316 26.029 19.086 1.00 93.25 710 SER A C 1
ATOM 5569 O O . SER A 1 710 ? 4.517 26.174 20.017 1.00 93.25 710 SER A O 1
ATOM 5571 N N . SER A 1 711 ? 5.612 24.820 18.600 1.00 93.81 711 SER A N 1
ATOM 5572 C CA . SER A 1 711 ? 4.996 23.578 19.095 1.00 93.81 711 SER A CA 1
ATOM 5573 C C . SER A 1 711 ? 5.167 23.395 20.613 1.00 93.81 711 SER A C 1
ATOM 5575 O O . SER A 1 711 ? 4.251 22.935 21.293 1.00 93.81 711 SER A O 1
ATOM 5577 N N . THR A 1 712 ? 6.305 23.815 21.174 1.00 91.56 712 THR A N 1
ATOM 5578 C CA . THR A 1 712 ? 6.579 23.768 22.621 1.00 91.56 712 THR A CA 1
ATOM 5579 C C . THR A 1 712 ? 5.681 24.710 23.423 1.00 91.56 712 THR A C 1
ATOM 5581 O O . THR A 1 712 ? 5.195 24.347 24.494 1.00 91.56 712 THR A O 1
ATOM 5584 N N . THR A 1 713 ? 5.416 25.912 22.902 1.00 90.25 713 THR A N 1
ATOM 5585 C CA . THR A 1 713 ? 4.517 26.884 23.537 1.00 90.25 713 THR A CA 1
ATOM 5586 C C . THR A 1 713 ? 3.071 26.390 23.479 1.00 90.25 713 THR A C 1
ATOM 5588 O O . THR A 1 713 ? 2.374 26.406 24.495 1.00 90.25 713 THR A O 1
ATOM 5591 N N . VAL A 1 714 ? 2.639 25.863 22.330 1.00 91.19 714 VAL A N 1
ATOM 5592 C CA . VAL A 1 714 ? 1.291 25.300 22.139 1.00 91.19 714 VAL A CA 1
ATOM 5593 C C . VAL A 1 714 ? 1.031 24.139 23.104 1.00 91.19 714 VAL A C 1
ATOM 5595 O O . VAL A 1 714 ? -0.012 24.107 23.759 1.00 91.19 714 VAL A O 1
ATOM 5598 N N . LEU A 1 715 ? 1.998 23.230 23.271 1.00 90.06 715 LEU A N 1
ATOM 5599 C CA . LEU A 1 715 ? 1.897 22.119 24.223 1.00 90.06 715 LEU A CA 1
ATOM 5600 C C . LEU A 1 715 ? 1.827 22.586 25.680 1.00 90.06 715 LEU A C 1
ATOM 5602 O O . LEU A 1 715 ? 1.050 22.039 26.460 1.00 90.06 715 LEU A O 1
ATOM 5606 N N . LYS A 1 716 ? 2.597 23.616 26.047 1.00 87.44 716 LYS A N 1
ATOM 5607 C CA . LYS A 1 716 ? 2.625 24.151 27.415 1.00 87.44 716 LYS A CA 1
ATOM 5608 C C . LYS A 1 716 ? 1.298 24.788 27.835 1.00 87.44 716 LYS A C 1
ATOM 5610 O O . LYS A 1 716 ? 0.900 24.649 28.988 1.00 87.44 716 LYS A O 1
ATOM 5615 N N . TYR A 1 717 ? 0.626 25.495 26.925 1.00 86.25 717 TYR A N 1
ATOM 5616 C CA . TYR A 1 717 ? -0.639 26.187 27.218 1.00 86.25 717 TYR A CA 1
ATOM 5617 C C . TYR A 1 717 ? -1.894 25.406 26.800 1.00 86.25 717 TYR A C 1
ATOM 5619 O O . TYR A 1 717 ? -3.002 25.835 27.128 1.00 86.25 717 TYR A O 1
ATOM 5627 N N . GLN A 1 718 ? -1.737 24.284 26.087 1.00 89.56 718 GLN A N 1
ATOM 5628 C CA . GLN A 1 718 ? -2.816 23.414 25.599 1.00 89.56 718 GLN A CA 1
ATOM 5629 C C . GLN A 1 718 ? -3.908 24.147 24.794 1.00 89.56 718 GLN A C 1
ATOM 5631 O O . GLN A 1 718 ? -5.089 23.784 24.824 1.00 89.56 718 GLN A O 1
ATOM 5636 N N . LYS A 1 719 ? -3.532 25.210 24.078 1.00 88.44 719 LYS A N 1
ATOM 5637 C CA . LYS A 1 719 ? -4.425 26.049 23.266 1.00 88.44 719 LYS A CA 1
ATOM 5638 C C . LYS A 1 719 ? -3.718 26.436 21.973 1.00 88.44 719 LYS A C 1
ATOM 5640 O O . LYS A 1 719 ? -2.536 26.762 22.007 1.00 88.44 719 LYS A O 1
ATOM 5645 N N . GLY A 1 720 ? -4.448 26.440 20.863 1.00 90.12 720 GLY A N 1
ATOM 5646 C CA . GLY A 1 720 ? -3.907 26.835 19.564 1.00 90.12 720 GLY A CA 1
ATOM 5647 C C . GLY A 1 720 ? -4.993 27.014 18.509 1.00 90.12 720 GLY A C 1
ATOM 5648 O O . GLY A 1 720 ? -6.122 26.549 18.676 1.00 90.12 720 GLY A O 1
ATOM 5649 N N . ASN A 1 721 ? -4.653 27.703 17.426 1.00 92.88 721 ASN A N 1
ATOM 5650 C CA . ASN A 1 721 ? -5.489 27.786 16.230 1.00 92.88 721 ASN A CA 1
ATOM 5651 C C . ASN A 1 721 ? -5.187 26.626 15.256 1.00 92.88 721 ASN A C 1
ATOM 5653 O O . ASN A 1 721 ? -4.322 25.793 15.513 1.00 92.88 721 ASN A O 1
ATOM 5657 N N . CYS A 1 722 ? -5.892 26.556 14.125 1.00 93.44 722 CYS A N 1
ATOM 5658 C CA . CYS A 1 722 ? -5.724 25.469 13.148 1.00 93.44 722 CYS A CA 1
ATOM 5659 C C . CYS A 1 722 ? -4.298 25.341 12.567 1.00 93.44 722 CYS A C 1
ATOM 5661 O O . CYS A 1 722 ? -3.856 24.227 12.284 1.00 93.44 722 CYS A O 1
ATOM 5663 N N . PHE A 1 723 ? -3.544 26.441 12.451 1.00 95.44 723 PHE A N 1
ATOM 5664 C CA . PHE A 1 723 ? -2.147 26.421 12.000 1.00 95.44 723 PHE A CA 1
ATOM 5665 C C . PHE A 1 723 ? -1.210 25.898 13.090 1.00 95.44 723 PHE A C 1
ATOM 5667 O O . PHE A 1 723 ? -0.308 25.115 12.793 1.00 95.44 723 PHE A O 1
ATOM 5674 N N . ASP A 1 724 ? -1.442 26.279 14.349 1.00 94.94 724 ASP A N 1
ATOM 5675 C CA . ASP A 1 724 ? -0.674 25.778 15.498 1.00 94.94 724 ASP A CA 1
ATOM 5676 C C . ASP A 1 724 ? -0.851 24.255 15.642 1.00 94.94 724 ASP A C 1
ATOM 5678 O O . ASP A 1 724 ? 0.113 23.502 15.786 1.00 94.94 724 ASP A O 1
ATOM 5682 N N . PHE A 1 725 ? -2.101 23.800 15.526 1.00 95.50 725 PHE A N 1
ATOM 5683 C CA . PHE A 1 725 ? -2.491 22.392 15.538 1.00 95.50 725 PHE A CA 1
ATOM 5684 C C . PHE A 1 725 ? -1.836 21.601 14.397 1.00 95.50 725 PHE A C 1
ATOM 5686 O O . PHE A 1 725 ? -1.213 20.567 14.644 1.00 95.50 725 PHE A O 1
ATOM 5693 N N . SER A 1 726 ? -1.930 22.106 13.162 1.00 96.75 726 SER A N 1
ATOM 5694 C CA . SER A 1 726 ? -1.312 21.475 11.989 1.00 96.75 726 SER A CA 1
ATOM 5695 C C . SER A 1 726 ? 0.207 21.417 12.108 1.00 96.75 726 SER A C 1
ATOM 5697 O O . SER A 1 726 ? 0.802 20.390 11.804 1.00 96.75 726 SER A O 1
ATOM 5699 N N . THR A 1 727 ? 0.842 22.478 12.613 1.00 96.31 727 THR A N 1
ATOM 5700 C CA . THR A 1 727 ? 2.302 22.549 12.777 1.00 96.31 727 THR A CA 1
ATOM 5701 C C . THR A 1 727 ? 2.809 21.549 13.814 1.00 96.31 727 THR A C 1
ATOM 5703 O O . THR A 1 727 ? 3.799 20.857 13.556 1.00 96.31 727 THR A O 1
ATOM 5706 N N . LEU A 1 728 ? 2.121 21.420 14.954 1.00 96.19 728 LEU A N 1
ATOM 5707 C CA . LEU A 1 728 ? 2.446 20.416 15.969 1.00 96.19 728 LEU A CA 1
ATOM 5708 C C . LEU A 1 728 ? 2.248 18.996 15.425 1.00 96.19 728 LEU A C 1
ATOM 5710 O O . LEU A 1 728 ? 3.157 18.171 15.515 1.00 96.19 728 LEU A O 1
ATOM 5714 N N . LEU A 1 729 ? 1.085 18.721 14.824 1.00 96.69 729 LEU A N 1
ATOM 5715 C CA . LEU A 1 729 ? 0.763 17.401 14.283 1.00 96.69 729 LEU A CA 1
ATOM 5716 C C . LEU A 1 729 ? 1.742 16.998 13.174 1.00 96.69 729 LEU A C 1
ATOM 5718 O O . LEU A 1 729 ? 2.290 15.901 13.203 1.00 96.69 729 LEU A O 1
ATOM 5722 N N . CYS A 1 730 ? 2.028 17.899 12.235 1.00 96.75 730 CYS A N 1
ATOM 5723 C CA . CYS A 1 730 ? 2.993 17.678 11.162 1.00 96.75 730 CYS A CA 1
ATOM 5724 C C . CYS A 1 730 ? 4.408 17.432 11.719 1.00 96.75 730 CYS A C 1
ATOM 5726 O O . CYS A 1 730 ? 5.086 16.504 11.285 1.00 96.75 730 CYS A O 1
ATOM 5728 N N . SER A 1 731 ? 4.830 18.170 12.754 1.00 96.50 731 SER A N 1
ATOM 5729 C CA . SER A 1 731 ? 6.115 17.951 13.441 1.00 96.50 731 SER A CA 1
ATOM 5730 C C . SER A 1 731 ? 6.229 16.550 14.061 1.00 96.50 731 SER A C 1
ATOM 5732 O O . SER A 1 731 ? 7.273 15.902 13.936 1.00 96.50 731 SER A O 1
ATOM 5734 N N . MET A 1 732 ? 5.154 16.058 14.688 1.00 95.31 732 MET A N 1
ATOM 5735 C CA . MET A 1 732 ? 5.097 14.711 15.270 1.00 95.31 732 MET A CA 1
ATOM 5736 C C . MET A 1 732 ? 5.037 13.621 14.188 1.00 95.31 732 MET A C 1
ATOM 5738 O O . MET A 1 732 ? 5.765 12.635 14.270 1.00 95.31 732 MET A O 1
ATOM 5742 N N . LEU A 1 733 ? 4.228 13.810 13.140 1.00 95.44 733 LEU A N 1
ATOM 5743 C CA . LEU A 1 733 ? 4.071 12.849 12.042 1.00 95.44 733 LEU A CA 1
ATOM 5744 C C . LEU A 1 733 ? 5.344 12.707 11.201 1.00 95.44 733 LEU A C 1
ATOM 5746 O O . LEU A 1 733 ? 5.749 11.586 10.901 1.00 95.44 733 LEU A O 1
ATOM 5750 N N . ILE A 1 734 ? 6.015 13.815 10.868 1.00 94.75 734 ILE A N 1
ATOM 5751 C CA . ILE A 1 734 ? 7.313 13.777 10.178 1.00 94.75 734 ILE A CA 1
ATOM 5752 C C . ILE A 1 734 ? 8.367 13.117 11.076 1.00 94.75 734 ILE A C 1
ATOM 5754 O O . ILE A 1 734 ? 9.186 12.335 10.592 1.00 94.75 734 ILE A O 1
ATOM 5758 N N . GLY A 1 735 ? 8.339 13.392 12.387 1.00 91.19 735 GLY A N 1
ATOM 5759 C CA . GLY A 1 735 ? 9.181 12.701 13.367 1.00 91.19 735 GLY A CA 1
ATOM 5760 C C . GLY A 1 735 ? 8.954 11.187 13.368 1.00 91.19 735 GLY A C 1
ATOM 5761 O O . GLY A 1 735 ? 9.913 10.420 13.376 1.00 91.19 735 GLY A O 1
ATOM 5762 N N . ALA A 1 736 ? 7.695 10.767 13.242 1.00 91.88 736 ALA A N 1
ATOM 5763 C CA . ALA A 1 736 ? 7.275 9.389 13.016 1.00 91.88 736 ALA A CA 1
ATOM 5764 C C . ALA A 1 736 ? 7.386 8.938 11.542 1.00 91.88 736 ALA A C 1
ATOM 5766 O O . ALA A 1 736 ? 6.757 7.962 11.162 1.00 91.88 736 ALA A O 1
ATOM 5767 N N . ARG A 1 737 ? 8.183 9.607 10.696 1.00 90.62 737 ARG A N 1
ATOM 5768 C CA . ARG A 1 737 ? 8.499 9.211 9.305 1.00 90.62 737 ARG A CA 1
ATOM 5769 C C . ARG A 1 737 ? 7.344 9.226 8.292 1.00 90.62 737 ARG A C 1
ATOM 5771 O O . ARG A 1 737 ? 7.518 8.718 7.184 1.00 90.62 737 ARG A O 1
ATOM 5778 N N . TYR A 1 738 ? 6.206 9.846 8.597 1.00 92.62 738 TYR A N 1
ATOM 5779 C CA . TYR A 1 738 ? 5.178 10.103 7.582 1.00 92.62 738 TYR A CA 1
ATOM 5780 C C . TYR A 1 738 ? 5.588 11.232 6.636 1.00 92.62 738 TYR A C 1
ATOM 5782 O O . TYR A 1 738 ? 6.269 12.182 7.031 1.00 92.62 738 TYR A O 1
ATOM 5790 N N . ASP A 1 739 ? 5.119 11.157 5.388 1.00 92.94 739 ASP A N 1
ATOM 5791 C CA . ASP A 1 739 ? 5.246 12.253 4.425 1.00 92.94 739 ASP A CA 1
ATOM 5792 C C . ASP A 1 739 ? 4.136 13.284 4.638 1.00 92.94 739 ASP A C 1
ATOM 5794 O O . ASP A 1 739 ? 3.158 13.347 3.892 1.00 92.94 739 ASP A O 1
ATOM 5798 N N . ALA A 1 740 ? 4.251 14.023 5.740 1.00 95.62 740 ALA A N 1
ATOM 5799 C CA . ALA A 1 740 ? 3.248 14.983 6.170 1.00 95.62 740 ALA A CA 1
ATOM 5800 C C . ALA A 1 740 ? 3.617 16.421 5.777 1.00 95.62 740 ALA A C 1
ATOM 5802 O O . ALA A 1 740 ? 4.782 16.829 5.831 1.00 95.62 740 ALA A O 1
ATOM 5803 N N . TYR A 1 741 ? 2.594 17.187 5.408 1.00 96.75 741 TYR A N 1
ATOM 5804 C CA . TYR A 1 741 ? 2.681 18.579 4.987 1.00 96.75 741 TYR A CA 1
ATOM 5805 C C . TYR A 1 741 ? 1.613 19.389 5.710 1.00 96.75 741 TYR A C 1
ATOM 5807 O O . TYR A 1 741 ? 0.461 18.964 5.796 1.00 96.75 741 TYR A O 1
ATOM 5815 N N . CYS A 1 742 ? 1.977 20.571 6.198 1.00 97.12 742 CYS A N 1
ATOM 5816 C CA . CYS A 1 742 ? 0.990 21.561 6.602 1.00 97.12 742 CYS A CA 1
ATOM 5817 C C . CYS A 1 742 ? 0.364 22.159 5.343 1.00 97.12 742 CYS A C 1
ATOM 5819 O O . CYS A 1 742 ? 1.083 22.578 4.435 1.00 97.12 742 CYS A O 1
ATOM 5821 N N . VAL A 1 743 ? -0.962 22.196 5.303 1.00 96.06 743 VAL A N 1
ATOM 5822 C CA . VAL A 1 743 ? -1.748 22.766 4.212 1.00 96.06 743 VAL A CA 1
ATOM 5823 C C . VAL A 1 743 ? -2.327 24.093 4.659 1.00 96.06 743 VAL A C 1
ATOM 5825 O O . VAL A 1 743 ? -2.853 24.196 5.766 1.00 96.06 743 VAL A O 1
ATOM 5828 N N . TYR A 1 744 ? -2.251 25.096 3.794 1.00 95.00 744 TYR A N 1
ATOM 5829 C CA . TYR A 1 744 ? -2.993 26.344 3.910 1.00 95.00 744 TYR A CA 1
ATOM 5830 C C . TYR A 1 744 ? -3.980 26.439 2.755 1.00 95.00 744 TYR A C 1
ATOM 5832 O O . TYR A 1 744 ? -3.604 26.307 1.588 1.00 95.00 744 TYR A O 1
ATOM 5840 N N . GLY A 1 745 ? -5.246 26.670 3.084 1.00 92.94 745 GLY A N 1
ATOM 5841 C CA . GLY A 1 745 ? -6.300 26.754 2.090 1.00 92.94 745 GLY A CA 1
ATOM 5842 C C . GLY A 1 745 ? -7.638 27.166 2.684 1.00 92.94 745 GLY A C 1
ATOM 5843 O O . GLY A 1 745 ? -7.698 27.808 3.737 1.00 92.94 745 GLY A O 1
ATOM 5844 N N . TYR A 1 746 ? -8.711 26.771 2.002 1.00 92.38 746 TYR A N 1
ATOM 5845 C CA . TYR A 1 746 ? -10.077 27.147 2.340 1.00 92.38 746 TYR A CA 1
ATOM 5846 C C . TYR A 1 746 ? -10.894 25.952 2.823 1.00 92.38 746 TYR A C 1
ATOM 5848 O O . TYR A 1 746 ? -10.905 24.897 2.189 1.00 92.38 746 TYR A O 1
ATOM 5856 N N . GLY A 1 747 ? -11.593 26.127 3.943 1.00 90.69 747 GLY A N 1
ATOM 5857 C CA . GLY A 1 747 ? -12.421 25.096 4.567 1.00 90.69 747 GLY A CA 1
ATOM 5858 C C . GLY A 1 747 ? -13.901 25.468 4.618 1.00 90.69 747 GLY A C 1
ATOM 5859 O O . GLY A 1 747 ? -14.277 26.639 4.514 1.00 90.69 747 GLY A O 1
ATOM 5860 N N . SER A 1 748 ? -14.757 24.466 4.806 1.00 89.50 748 SER A N 1
ATOM 5861 C CA . SER A 1 748 ? -16.170 24.690 5.116 1.00 89.50 748 SER A CA 1
ATOM 5862 C C . SER A 1 748 ? -16.354 25.335 6.500 1.00 89.50 748 SER A C 1
ATOM 5864 O O . SER A 1 748 ? -15.479 25.273 7.367 1.00 89.50 748 SER A O 1
ATOM 5866 N N . GLN A 1 749 ? -17.513 25.962 6.734 1.00 87.06 749 GLN A N 1
ATOM 5867 C CA . GLN A 1 749 ? -17.835 26.573 8.028 1.00 87.06 749 GLN A CA 1
ATOM 5868 C C . GLN A 1 749 ? -17.709 25.582 9.195 1.00 87.06 749 GLN A C 1
ATOM 5870 O O . GLN A 1 749 ? -17.163 25.941 10.241 1.00 87.06 749 GLN A O 1
ATOM 5875 N N . ASP A 1 750 ? -18.197 24.359 8.995 1.00 85.06 750 ASP A N 1
ATOM 5876 C CA . ASP A 1 750 ? -18.245 23.316 10.017 1.00 85.06 750 ASP A CA 1
ATOM 5877 C C . ASP A 1 750 ? -16.817 22.883 10.414 1.00 85.06 750 ASP A C 1
ATOM 5879 O O . ASP A 1 750 ? -16.499 22.817 11.605 1.00 85.06 750 ASP A O 1
ATOM 5883 N N . LEU A 1 751 ? -15.915 22.748 9.431 1.00 87.75 751 LEU A N 1
ATOM 5884 C CA . LEU A 1 751 ? -14.492 22.457 9.644 1.00 87.75 751 LEU A CA 1
ATOM 5885 C C . LEU A 1 751 ? -13.780 23.592 10.407 1.00 87.75 751 LEU A C 1
ATOM 5887 O O . LEU A 1 751 ? -13.124 23.362 11.422 1.00 87.75 751 LEU A O 1
ATOM 5891 N N . CYS A 1 752 ? -13.951 24.846 9.971 1.00 87.06 752 CYS A N 1
ATOM 5892 C CA . CYS A 1 752 ? -13.265 25.996 10.573 1.00 87.06 752 CYS A CA 1
ATOM 5893 C C . CYS A 1 752 ? -13.686 26.280 12.025 1.00 87.06 752 CYS A C 1
ATOM 5895 O O . CYS A 1 752 ? -12.890 26.816 12.800 1.00 87.06 752 CYS A O 1
ATOM 5897 N N . HIS A 1 753 ? -14.933 25.966 12.386 1.00 84.38 753 HIS A N 1
ATOM 5898 C CA . HIS A 1 753 ? -15.482 26.212 13.722 1.00 84.38 753 HIS A CA 1
ATOM 5899 C C . HIS A 1 753 ? -15.497 24.977 14.632 1.00 84.38 753 HIS A C 1
ATOM 5901 O O . HIS A 1 753 ? -15.906 25.113 15.787 1.00 84.38 753 HIS A O 1
ATOM 5907 N N . LEU A 1 754 ? -15.035 23.813 14.154 1.00 84.12 754 LEU A N 1
ATOM 5908 C CA . LEU A 1 754 ? -15.156 22.530 14.858 1.00 84.12 754 LEU A CA 1
ATOM 5909 C C . LEU A 1 754 ? -16.625 22.214 15.217 1.00 84.12 754 LEU A C 1
ATOM 5911 O O . LEU A 1 754 ? -16.925 21.711 16.304 1.00 84.12 754 LEU A O 1
ATOM 5915 N N . ASP A 1 755 ? -17.561 22.541 14.320 1.00 81.56 755 ASP A N 1
ATOM 5916 C CA . ASP A 1 755 ? -18.984 22.255 14.518 1.00 81.56 755 ASP A CA 1
ATOM 5917 C C . ASP A 1 755 ? -19.321 20.846 14.022 1.00 81.56 755 ASP A C 1
ATOM 5919 O O . ASP A 1 755 ? -19.609 20.607 12.854 1.00 81.56 755 ASP A O 1
ATOM 5923 N N . LEU A 1 756 ? -19.308 19.896 14.953 1.00 83.62 756 LEU A N 1
ATOM 5924 C CA . LEU A 1 756 ? -19.566 18.485 14.669 1.00 83.62 756 LEU A CA 1
ATOM 5925 C C . LEU A 1 756 ? -21.047 18.114 14.828 1.00 83.62 756 LEU A C 1
ATOM 5927 O O . LEU A 1 756 ? -21.406 16.943 14.706 1.00 83.62 756 LEU A O 1
ATOM 5931 N N . THR A 1 757 ? -21.935 19.083 15.083 1.00 80.38 757 THR A N 1
ATOM 5932 C CA . THR A 1 757 ? -23.362 18.827 15.363 1.00 80.38 757 THR A CA 1
ATOM 5933 C C . THR A 1 757 ? -24.124 18.236 14.177 1.00 80.38 757 THR A C 1
ATOM 5935 O O . THR A 1 757 ? -25.175 17.621 14.365 1.00 80.38 757 THR A O 1
ATOM 5938 N N . ARG A 1 758 ? -23.585 18.376 12.963 1.00 76.12 758 ARG A N 1
ATOM 5939 C CA . ARG A 1 758 ? -24.122 17.787 11.728 1.00 76.12 758 ARG A CA 1
ATOM 5940 C C . ARG A 1 758 ? -23.500 16.438 11.380 1.00 76.12 758 ARG A C 1
ATOM 5942 O O . ARG A 1 758 ? -24.054 15.700 10.571 1.00 76.12 758 ARG A O 1
ATOM 5949 N N . GLU A 1 759 ? -22.399 16.074 12.026 1.00 79.25 759 GLU A N 1
ATOM 5950 C CA . GLU A 1 759 ? -21.692 14.832 11.747 1.00 79.25 759 GLU A CA 1
ATOM 5951 C C . GLU A 1 759 ? -22.177 13.672 12.611 1.00 79.25 759 GLU A C 1
ATOM 5953 O O . GLU A 1 759 ? -22.384 13.798 13.820 1.00 79.25 759 GLU A O 1
ATOM 5958 N N . VAL A 1 760 ? -22.282 12.488 12.010 1.00 82.38 760 VAL A N 1
ATOM 5959 C CA . VAL A 1 760 ? -22.584 11.259 12.750 1.00 82.38 760 VAL A CA 1
ATOM 5960 C C . VAL A 1 760 ? -21.380 10.863 13.608 1.00 82.38 760 VAL A C 1
ATOM 5962 O O . VAL A 1 760 ? -20.239 10.848 13.152 1.00 82.38 760 VAL A O 1
ATOM 5965 N N . CYS A 1 761 ? -21.626 10.502 14.869 1.00 82.19 761 CYS A N 1
ATOM 5966 C CA . CYS A 1 761 ? -20.561 10.062 15.767 1.00 82.19 761 CYS A CA 1
ATOM 5967 C C . CYS A 1 761 ? -19.932 8.734 15.276 1.00 82.19 761 CYS A C 1
ATOM 5969 O O . CYS A 1 761 ? -20.653 7.740 15.158 1.00 82.19 761 CYS A O 1
ATOM 5971 N N . PRO A 1 762 ? -18.602 8.638 15.087 1.00 81.00 762 PRO A N 1
ATOM 5972 C CA . PRO A 1 762 ? -17.935 7.433 14.583 1.00 81.00 762 PRO A CA 1
ATOM 5973 C C . PRO A 1 762 ? -18.184 6.193 15.442 1.00 81.00 762 PRO A C 1
ATOM 5975 O O . PRO A 1 762 ? -18.357 5.099 14.922 1.00 81.00 762 PRO A O 1
ATOM 5978 N N . LEU A 1 763 ? -18.301 6.368 16.762 1.00 81.00 763 LEU A N 1
ATOM 5979 C CA . LEU A 1 763 ? -18.578 5.283 17.711 1.00 81.00 763 LEU A CA 1
ATOM 5980 C C . LEU A 1 763 ? -20.000 4.699 17.588 1.00 81.00 763 LEU A C 1
ATOM 5982 O O . LEU A 1 763 ? -20.308 3.686 18.219 1.00 81.00 763 LEU A O 1
ATOM 5986 N N . THR A 1 764 ? -20.882 5.336 16.810 1.00 76.31 764 THR A N 1
ATOM 5987 C CA . THR A 1 764 ? -22.226 4.817 16.496 1.00 76.31 764 THR A CA 1
ATOM 5988 C C . THR A 1 764 ? -22.273 4.038 15.183 1.00 76.31 764 THR A C 1
ATOM 5990 O O . THR A 1 764 ? -23.188 3.235 14.987 1.00 76.31 764 THR A O 1
ATOM 5993 N N . VAL A 1 765 ? -21.277 4.213 14.310 1.00 71.81 765 VAL A N 1
ATOM 5994 C CA . VAL A 1 765 ? -21.186 3.503 13.035 1.00 71.81 765 VAL A CA 1
ATOM 5995 C C . VAL A 1 765 ? -20.704 2.084 13.318 1.00 71.81 765 VAL A C 1
ATOM 5997 O O . VAL A 1 765 ? -19.564 1.863 13.720 1.00 71.81 765 VAL A O 1
ATOM 6000 N N . LYS A 1 766 ? -21.580 1.091 13.139 1.00 53.31 766 LYS A N 1
ATOM 6001 C CA . LYS A 1 766 ? -21.155 -0.311 13.203 1.00 53.31 766 LYS A CA 1
ATOM 6002 C C . LYS A 1 766 ? -20.188 -0.571 12.041 1.00 53.31 766 LYS A C 1
ATOM 6004 O O . LYS A 1 766 ? -20.534 -0.215 10.911 1.00 53.31 766 LYS A O 1
ATOM 6009 N N . PRO A 1 767 ? -19.022 -1.203 12.271 1.00 45.81 767 PRO A N 1
ATOM 6010 C CA . PRO A 1 767 ? -18.205 -1.705 11.174 1.00 45.81 767 PRO A CA 1
ATOM 6011 C C . PRO A 1 767 ? -19.096 -2.565 10.276 1.00 45.81 767 PRO A C 1
ATOM 6013 O O . PRO A 1 767 ? -19.857 -3.386 10.792 1.00 45.81 767 PRO A O 1
ATOM 6016 N N . LYS A 1 768 ? -19.056 -2.363 8.952 1.00 38.00 768 LYS A N 1
ATOM 6017 C CA . LYS A 1 768 ? -19.731 -3.265 8.010 1.00 38.00 768 LYS A CA 1
ATOM 6018 C C . LYS A 1 768 ? -19.124 -4.653 8.201 1.00 38.00 768 LYS A C 1
ATOM 6020 O O . LYS A 1 768 ? -18.072 -4.951 7.644 1.00 38.00 768 LYS A O 1
ATOM 6025 N N . GLU A 1 769 ? -19.766 -5.491 9.009 1.00 35.97 769 GLU A N 1
ATOM 6026 C CA . GLU A 1 769 ? -19.470 -6.914 9.039 1.00 35.97 769 GLU A CA 1
ATOM 6027 C C . GLU A 1 769 ? -19.724 -7.427 7.625 1.00 35.97 769 GLU A C 1
ATOM 6029 O O . GLU A 1 769 ? -20.856 -7.432 7.136 1.00 35.97 769 GLU A O 1
ATOM 6034 N N . MET A 1 770 ? -18.646 -7.789 6.929 1.00 32.03 770 MET A N 1
ATOM 6035 C CA . MET A 1 770 ? -18.745 -8.541 5.691 1.00 32.03 770 MET A CA 1
ATOM 6036 C C . MET A 1 770 ? -19.472 -9.829 6.048 1.00 32.03 770 MET A C 1
ATOM 6038 O O . MET A 1 770 ? -18.896 -10.713 6.685 1.00 32.03 770 MET A O 1
ATOM 6042 N N . VAL A 1 771 ? -20.751 -9.905 5.685 1.00 30.53 771 VAL A N 1
ATOM 6043 C CA . VAL A 1 771 ? -21.541 -11.124 5.789 1.00 30.53 771 VAL A CA 1
ATOM 6044 C C . VAL A 1 771 ? -20.773 -12.183 5.007 1.00 30.53 771 VAL A C 1
ATOM 6046 O O . VAL A 1 771 ? -20.765 -12.180 3.778 1.00 30.53 771 VAL A O 1
ATOM 6049 N N . LYS A 1 772 ? -20.068 -13.066 5.720 1.00 35.22 772 LYS A N 1
ATOM 6050 C CA . LYS A 1 772 ? -19.642 -14.332 5.143 1.00 35.22 772 LYS A CA 1
ATOM 6051 C C . LYS A 1 772 ? -20.935 -15.048 4.798 1.00 35.22 772 LYS A C 1
ATOM 6053 O O . LYS A 1 772 ? -21.667 -15.444 5.701 1.00 35.22 772 LYS A O 1
ATOM 6058 N N . GLU A 1 773 ? -21.229 -15.166 3.506 1.00 34.34 773 GLU A N 1
ATOM 6059 C CA . GLU A 1 773 ? -22.193 -16.151 3.040 1.00 34.34 773 GLU A CA 1
ATOM 6060 C C . GLU A 1 773 ? -21.768 -17.495 3.632 1.00 34.34 773 GLU A C 1
ATOM 6062 O O . GLU A 1 773 ? -20.706 -18.028 3.304 1.00 34.34 773 GLU A O 1
ATOM 6067 N N . GLU A 1 774 ? -22.555 -18.008 4.577 1.00 32.31 774 GLU A N 1
ATOM 6068 C CA . GLU A 1 774 ? -22.386 -19.370 5.052 1.00 32.31 774 GLU A CA 1
ATOM 6069 C C . GLU A 1 774 ? -22.590 -20.299 3.853 1.00 32.31 774 GLU A C 1
ATOM 6071 O O . GLU A 1 774 ? -23.708 -20.489 3.365 1.00 32.31 774 GLU A O 1
ATOM 6076 N N . GLU A 1 775 ? -21.493 -20.884 3.369 1.00 38.41 775 GLU A N 1
ATOM 6077 C CA . GLU A 1 775 ? -21.529 -22.024 2.465 1.00 38.41 775 GLU A CA 1
ATOM 6078 C C . GLU A 1 775 ? -22.419 -23.099 3.097 1.00 38.41 775 GLU A C 1
ATOM 6080 O O . GLU A 1 775 ? -22.069 -23.735 4.097 1.00 38.41 775 GLU A O 1
ATOM 6085 N N . LYS A 1 776 ? -23.605 -23.307 2.514 1.00 36.59 776 LYS A N 1
ATOM 6086 C CA . LYS A 1 776 ? -24.479 -24.419 2.885 1.00 36.59 776 LYS A CA 1
ATOM 6087 C C . LYS A 1 776 ? -23.694 -25.713 2.703 1.00 36.59 776 LYS A C 1
ATOM 6089 O O . LYS A 1 776 ? -23.420 -26.126 1.577 1.00 36.59 776 LYS A O 1
ATOM 6094 N N . ALA A 1 777 ? -23.362 -26.357 3.821 1.00 40.06 777 ALA A N 1
ATOM 6095 C CA . ALA A 1 777 ? -22.681 -27.641 3.825 1.00 40.06 777 ALA A CA 1
ATOM 6096 C C . ALA A 1 777 ? -23.410 -28.647 2.906 1.00 40.06 777 ALA A C 1
ATOM 6098 O O . ALA A 1 777 ? -24.648 -28.700 2.912 1.00 40.06 777 ALA A O 1
ATOM 6099 N N . PRO A 1 778 ? -22.678 -29.468 2.129 1.00 44.56 778 PRO A N 1
ATOM 6100 C CA . PRO A 1 778 ? -23.286 -30.417 1.208 1.00 44.56 778 PRO A CA 1
ATOM 6101 C C . PRO A 1 778 ? -24.197 -31.394 1.971 1.00 44.56 778 PRO A C 1
ATOM 6103 O O . PRO A 1 778 ? -23.840 -31.852 3.065 1.00 44.56 778 PRO A O 1
ATOM 6106 N N . PRO A 1 779 ? -25.381 -31.736 1.430 1.00 46.62 779 PRO A N 1
ATOM 6107 C CA . PRO A 1 779 ? -26.333 -32.579 2.136 1.00 46.62 779 PRO A CA 1
ATOM 6108 C C . PRO A 1 779 ? -25.717 -33.952 2.422 1.00 46.62 779 PRO A C 1
ATOM 6110 O O . PRO A 1 779 ? -25.245 -34.651 1.523 1.00 46.62 779 PRO A O 1
ATOM 6113 N N . LYS A 1 780 ? -25.742 -34.361 3.697 1.00 51.47 780 LYS A N 1
ATOM 6114 C CA . LYS A 1 780 ? -25.312 -35.699 4.118 1.00 51.47 780 LYS A CA 1
ATOM 6115 C C . LYS A 1 780 ? -26.159 -36.749 3.386 1.00 51.47 780 LYS A C 1
ATOM 6117 O O . LYS A 1 780 ? -27.386 -36.694 3.412 1.00 51.47 780 LYS A O 1
ATOM 6122 N N . LYS A 1 781 ? -25.488 -37.736 2.781 1.00 49.81 781 LYS A N 1
ATOM 6123 C CA . LYS A 1 781 ? -26.022 -38.801 1.899 1.00 49.81 781 LYS A CA 1
ATOM 6124 C C . LYS A 1 781 ? -27.170 -39.649 2.492 1.00 49.81 781 LYS A C 1
ATOM 6126 O O . LYS A 1 781 ? -27.791 -40.415 1.763 1.00 49.81 781 LYS A O 1
ATOM 6131 N N . TYR A 1 782 ? -27.480 -39.484 3.780 1.00 55.56 782 TYR A N 1
ATOM 6132 C CA . TYR A 1 782 ? -28.544 -40.184 4.508 1.00 55.56 782 TYR A CA 1
ATOM 6133 C C . TYR A 1 782 ? -29.372 -39.247 5.410 1.00 55.56 782 TYR A C 1
ATOM 6135 O O . TYR A 1 782 ? -29.682 -39.585 6.549 1.00 55.56 782 TYR A O 1
ATOM 6143 N N . ALA A 1 783 ? -29.726 -38.049 4.938 1.00 49.66 783 ALA A N 1
ATOM 6144 C CA . ALA A 1 783 ? -30.688 -37.203 5.643 1.00 49.66 783 ALA A CA 1
ATOM 6145 C C . ALA A 1 783 ? -32.121 -37.732 5.438 1.00 49.66 783 ALA A C 1
ATOM 6147 O O . ALA A 1 783 ? -32.586 -37.885 4.305 1.00 49.66 783 ALA A O 1
ATOM 6148 N N . VAL A 1 784 ? -32.824 -38.013 6.539 1.00 57.25 784 VAL A N 1
ATOM 6149 C CA . VAL A 1 784 ? -34.253 -38.357 6.527 1.00 57.25 784 VAL A CA 1
ATOM 6150 C C . VAL A 1 784 ? -35.007 -37.218 5.843 1.00 57.25 784 VAL A C 1
ATOM 6152 O O . VAL A 1 784 ? -34.873 -36.063 6.247 1.00 57.25 784 VAL A O 1
ATOM 6155 N N . LYS A 1 785 ? -35.769 -37.529 4.782 1.00 50.44 785 LYS A N 1
ATOM 6156 C CA . LYS A 1 785 ? -36.570 -36.521 4.076 1.00 50.44 785 LYS A CA 1
ATOM 6157 C C . LYS A 1 785 ? -37.481 -35.824 5.093 1.00 50.44 785 LYS A C 1
ATOM 6159 O O . LYS A 1 785 ? -38.204 -36.535 5.796 1.00 50.44 785 LYS A O 1
ATOM 6164 N N . PRO A 1 786 ? -37.468 -34.481 5.173 1.00 57.81 786 PRO A N 1
ATOM 6165 C CA . PRO A 1 786 ? -38.398 -33.776 6.036 1.00 57.81 786 PRO A CA 1
ATOM 6166 C C . PRO A 1 786 ? -39.837 -34.165 5.658 1.00 57.81 786 PRO A C 1
ATOM 6168 O O . PRO A 1 786 ? -40.094 -34.497 4.490 1.00 57.81 786 PRO A O 1
ATOM 6171 N N . PRO A 1 787 ? -40.764 -34.189 6.633 1.00 68.25 787 PRO A N 1
ATOM 6172 C CA . PRO A 1 787 ? -42.168 -34.467 6.362 1.00 68.25 787 PRO A CA 1
ATOM 6173 C C . PRO A 1 787 ? -42.659 -33.572 5.221 1.00 68.25 787 PRO A C 1
ATOM 6175 O O . PRO A 1 787 ? -42.255 -32.414 5.124 1.00 68.25 787 PRO A O 1
ATOM 6178 N N . ARG A 1 788 ? -43.475 -34.137 4.319 1.00 55.59 788 ARG A N 1
ATOM 6179 C CA . ARG A 1 788 ? -44.009 -33.407 3.163 1.00 55.59 788 ARG A CA 1
ATOM 6180 C C . ARG A 1 788 ? -44.698 -32.147 3.668 1.00 55.59 788 ARG A C 1
ATOM 6182 O O . ARG A 1 788 ? -45.706 -32.243 4.360 1.00 55.59 788 ARG A O 1
ATOM 6189 N N . ASP A 1 789 ? -44.138 -31.005 3.303 1.00 54.84 789 ASP A N 1
ATOM 6190 C CA . ASP A 1 789 ? -44.792 -29.724 3.477 1.00 54.84 789 ASP A CA 1
ATOM 6191 C C . ASP A 1 789 ? -46.070 -29.741 2.629 1.00 54.84 789 ASP A C 1
ATOM 6193 O O . ASP A 1 789 ? -46.019 -29.921 1.409 1.00 54.84 789 ASP A O 1
ATOM 6197 N N . LEU A 1 790 ? -47.217 -29.705 3.308 1.00 72.31 790 LEU A N 1
ATOM 6198 C CA . LEU A 1 790 ? -48.546 -29.747 2.696 1.00 72.31 790 LEU A CA 1
ATOM 6199 C C . LEU A 1 790 ? -49.027 -28.348 2.295 1.00 72.31 790 LEU A C 1
ATOM 6201 O O . LEU A 1 790 ? -50.143 -28.217 1.796 1.00 72.31 790 LEU A O 1
ATOM 6205 N N . THR A 1 791 ? -48.216 -27.313 2.524 1.00 63.59 791 THR A N 1
ATOM 6206 C CA . THR A 1 791 ? -48.553 -25.948 2.126 1.00 63.59 791 THR A CA 1
ATOM 6207 C C . THR A 1 791 ? -48.269 -25.731 0.640 1.00 63.59 791 THR A C 1
ATOM 6209 O O . THR A 1 791 ? -47.328 -26.279 0.057 1.00 63.59 791 THR A O 1
ATOM 6212 N N . SER A 1 792 ? -49.152 -24.983 -0.021 1.00 79.44 792 SER A N 1
ATOM 6213 C CA . SER A 1 792 ? -49.056 -24.727 -1.454 1.00 79.44 792 SER A CA 1
ATOM 6214 C C . SER A 1 792 ? -47.840 -23.846 -1.747 1.00 79.44 792 SER A C 1
ATOM 6216 O O . SER A 1 792 ? -47.722 -22.748 -1.207 1.00 79.44 792 SER A O 1
ATOM 6218 N N . ARG A 1 793 ? -46.957 -24.278 -2.658 1.00 72.12 793 ARG A N 1
ATOM 6219 C CA . ARG A 1 793 ? -45.796 -23.473 -3.102 1.00 72.12 793 ARG A CA 1
ATOM 6220 C C . ARG A 1 793 ? -46.199 -22.095 -3.633 1.00 72.12 793 ARG A C 1
ATOM 6222 O O . ARG A 1 793 ? -45.449 -21.141 -3.484 1.00 72.12 793 ARG A O 1
ATOM 6229 N N . PHE A 1 794 ? -47.396 -21.995 -4.206 1.00 76.81 794 PHE A N 1
ATOM 6230 C CA . PHE A 1 794 ? -47.950 -20.735 -4.688 1.00 76.81 794 PHE A CA 1
ATOM 6231 C C . PHE A 1 794 ? -48.254 -19.756 -3.543 1.00 76.81 794 PHE A C 1
ATOM 6233 O O . PHE A 1 794 ? -47.976 -18.569 -3.663 1.00 76.81 794 PHE A O 1
ATOM 6240 N N . GLU A 1 795 ? -48.774 -20.246 -2.414 1.00 77.19 795 GLU A N 1
ATOM 6241 C CA . GLU A 1 795 ? -49.057 -19.410 -1.238 1.00 77.19 795 GLU A CA 1
ATOM 6242 C C . GLU A 1 795 ? -47.761 -18.945 -0.566 1.00 77.19 795 GLU A C 1
ATOM 6244 O O . GLU A 1 795 ? -47.663 -17.790 -0.158 1.00 77.19 795 GLU A O 1
ATOM 6249 N N . GLN A 1 796 ? -46.738 -19.808 -0.523 1.00 76.19 796 GLN A N 1
ATOM 6250 C CA . GLN A 1 796 ? -45.403 -19.438 -0.043 1.00 76.19 796 GLN A CA 1
ATOM 6251 C C . GLN A 1 796 ? -44.786 -18.331 -0.907 1.00 76.19 796 GLN A C 1
ATOM 6253 O O . GLN A 1 796 ? -44.302 -17.337 -0.375 1.00 76.19 796 GLN A O 1
ATOM 6258 N N . GLU A 1 797 ? -44.850 -18.458 -2.235 1.00 80.69 797 GLU A N 1
ATOM 6259 C CA . GLU A 1 797 ? -44.367 -17.422 -3.158 1.00 80.69 797 GLU A CA 1
ATOM 6260 C C . GLU A 1 797 ? -45.160 -16.113 -3.044 1.00 80.69 797 GLU A C 1
ATOM 6262 O O . GLU A 1 797 ? -44.575 -15.032 -3.133 1.00 80.69 797 GLU A O 1
ATOM 6267 N N . GLN A 1 798 ? -46.478 -16.177 -2.828 1.00 81.81 798 GLN A N 1
ATOM 6268 C CA . GLN A 1 798 ? -47.292 -14.979 -2.609 1.00 81.81 798 GLN A CA 1
ATOM 6269 C C . GLN A 1 798 ? -46.959 -14.281 -1.290 1.00 81.81 798 GLN A C 1
ATOM 6271 O O . GLN A 1 798 ? -46.900 -13.053 -1.260 1.00 81.81 798 GLN A O 1
ATOM 6276 N N . GLU A 1 799 ? -46.721 -15.034 -0.218 1.00 81.88 799 GLU A N 1
ATOM 6277 C CA . GLU A 1 799 ? -46.354 -14.465 1.077 1.00 81.88 799 GLU A CA 1
ATOM 6278 C C . GLU A 1 799 ? -44.934 -13.882 1.049 1.00 81.88 799 GLU A C 1
ATOM 6280 O O . GLU A 1 799 ? -44.720 -12.790 1.569 1.00 81.88 799 GLU A O 1
ATOM 6285 N N . ILE A 1 800 ? -43.991 -14.523 0.345 1.00 84.00 800 ILE A N 1
ATOM 6286 C CA . ILE A 1 800 ? -42.655 -13.962 0.087 1.00 84.00 800 ILE A CA 1
ATOM 6287 C C . ILE A 1 800 ? -42.776 -12.644 -0.681 1.00 84.00 800 ILE A C 1
ATOM 6289 O O . ILE A 1 800 ? -42.261 -11.628 -0.222 1.00 84.00 800 ILE A O 1
ATOM 6293 N N . LYS A 1 801 ? -43.534 -12.616 -1.786 1.00 85.94 801 LYS A N 1
ATOM 6294 C CA . LYS A 1 801 ? -43.769 -11.378 -2.547 1.00 85.94 801 LYS A CA 1
ATOM 6295 C C . LYS A 1 801 ? -44.434 -10.291 -1.710 1.00 85.94 801 LYS A C 1
ATOM 6297 O O . LYS A 1 801 ? -44.117 -9.118 -1.879 1.00 85.94 801 LYS A O 1
ATOM 6302 N N . ARG A 1 802 ? -45.358 -10.652 -0.815 1.00 88.50 802 ARG A N 1
ATOM 6303 C CA . ARG A 1 802 ? -46.006 -9.702 0.097 1.00 88.50 802 ARG A CA 1
ATOM 6304 C C . ARG A 1 802 ? -45.004 -9.137 1.105 1.00 88.50 802 ARG A C 1
ATOM 6306 O O . ARG A 1 802 ? -44.994 -7.931 1.319 1.00 88.50 802 ARG A O 1
ATOM 6313 N N . GLN A 1 803 ? -44.149 -9.974 1.686 1.00 84.56 803 GLN A N 1
ATOM 6314 C CA . GLN A 1 803 ? -43.102 -9.534 2.612 1.00 84.56 803 GLN A CA 1
ATOM 6315 C C . GLN A 1 803 ? -42.043 -8.670 1.919 1.00 84.56 803 GLN A C 1
ATOM 6317 O O . GLN A 1 803 ? -41.613 -7.668 2.485 1.00 84.56 803 GLN A O 1
ATOM 6322 N N . GLU A 1 804 ? -41.653 -9.015 0.692 1.00 87.00 804 GLU A N 1
ATOM 6323 C CA . GLU A 1 804 ? -40.758 -8.204 -0.139 1.00 87.00 804 GLU A CA 1
ATOM 6324 C C . GLU A 1 804 ? -41.388 -6.855 -0.491 1.00 87.00 804 GLU A C 1
ATOM 6326 O O . GLU A 1 804 ? -40.720 -5.830 -0.392 1.00 87.00 804 GLU A O 1
ATOM 6331 N N . ALA A 1 805 ? -42.682 -6.829 -0.828 1.00 89.38 805 ALA A N 1
ATOM 6332 C CA . ALA A 1 805 ? -43.407 -5.591 -1.096 1.00 89.38 805 ALA A CA 1
ATOM 6333 C C . ALA A 1 805 ? -43.495 -4.688 0.146 1.00 89.38 805 ALA A C 1
ATOM 6335 O O . ALA A 1 805 ? -43.227 -3.496 0.038 1.00 89.38 805 ALA A O 1
ATOM 6336 N N . ILE A 1 806 ? -43.798 -5.251 1.324 1.00 89.69 806 ILE A N 1
ATOM 6337 C CA . ILE A 1 806 ? -43.834 -4.503 2.593 1.00 89.69 806 ILE A CA 1
ATOM 6338 C C . ILE A 1 806 ? -42.454 -3.917 2.912 1.00 89.69 806 ILE A C 1
ATOM 6340 O O . ILE A 1 806 ? -42.356 -2.738 3.243 1.00 89.69 806 ILE A O 1
ATOM 6344 N N . LYS A 1 807 ? -41.383 -4.707 2.763 1.00 85.62 807 LYS A N 1
ATOM 6345 C CA . LYS A 1 807 ? -40.009 -4.226 2.968 1.00 85.62 807 LYS A CA 1
ATOM 6346 C C . LYS A 1 807 ? -39.637 -3.115 1.989 1.00 85.62 807 LYS A C 1
ATOM 6348 O O . LYS A 1 807 ? -39.082 -2.108 2.408 1.00 85.62 807 LYS A O 1
ATOM 6353 N N . ALA A 1 808 ? -39.968 -3.275 0.708 1.00 86.75 808 ALA A N 1
ATOM 6354 C CA . ALA A 1 808 ? -39.685 -2.270 -0.314 1.00 86.75 808 ALA A CA 1
ATOM 6355 C C . ALA A 1 808 ? -40.458 -0.961 -0.076 1.00 86.75 808 ALA A C 1
ATOM 6357 O O . ALA A 1 808 ? -39.961 0.121 -0.382 1.00 86.75 808 ALA A O 1
ATOM 6358 N N . GLU A 1 809 ? -41.675 -1.042 0.462 1.00 89.31 809 GLU A N 1
ATOM 6359 C CA . GLU A 1 809 ? -42.469 0.133 0.823 1.00 89.31 809 GLU A CA 1
ATOM 6360 C C . GLU A 1 809 ? -41.922 0.838 2.073 1.00 89.31 809 GLU A C 1
ATOM 6362 O O . GLU A 1 809 ? -41.811 2.064 2.085 1.00 89.31 809 GLU A O 1
ATOM 6367 N N . GLU A 1 810 ? -41.491 0.082 3.084 1.00 82.44 810 GLU A N 1
ATOM 6368 C CA . GLU A 1 810 ? -40.818 0.626 4.267 1.00 82.44 810 GLU A CA 1
ATOM 6369 C C . GLU A 1 810 ? -39.487 1.308 3.910 1.00 82.44 810 GLU A C 1
ATOM 6371 O O . GLU A 1 810 ? -39.217 2.415 4.375 1.00 82.44 810 GLU A O 1
ATOM 6376 N N . GLU A 1 811 ? -38.700 0.709 3.014 1.00 78.81 811 GLU A N 1
ATOM 6377 C CA . GLU A 1 811 ? -37.441 1.272 2.511 1.00 78.81 811 GLU A CA 1
ATOM 6378 C C . GLU A 1 811 ? -37.665 2.569 1.719 1.00 78.81 811 GLU A C 1
ATOM 6380 O O . GLU A 1 811 ? -36.941 3.547 1.902 1.00 78.81 811 GLU A O 1
ATOM 6385 N N . ARG A 1 812 ? -38.718 2.628 0.891 1.00 82.62 812 ARG A N 1
ATOM 6386 C CA . ARG A 1 812 ? -39.106 3.863 0.191 1.00 82.62 812 ARG A CA 1
ATOM 6387 C C . ARG A 1 812 ? -39.526 4.968 1.153 1.00 82.62 812 ARG A C 1
ATOM 6389 O O . ARG A 1 812 ? -39.145 6.113 0.932 1.00 82.62 812 ARG A O 1
ATOM 6396 N N . ARG A 1 813 ? -40.287 4.642 2.203 1.00 84.62 813 ARG A N 1
ATOM 6397 C CA . ARG A 1 813 ? -40.704 5.620 3.219 1.00 84.62 813 ARG A CA 1
ATOM 6398 C C . ARG A 1 813 ? -39.500 6.175 3.976 1.00 84.62 813 ARG A C 1
ATOM 6400 O O . ARG A 1 813 ? -39.394 7.386 4.116 1.00 84.62 813 ARG A O 1
ATOM 6407 N N . LEU A 1 814 ? -38.579 5.306 4.398 1.00 78.62 814 LEU A N 1
ATOM 6408 C CA . LEU A 1 814 ? -37.337 5.718 5.059 1.00 78.62 814 LEU A CA 1
ATOM 6409 C C . LEU A 1 814 ? -36.499 6.630 4.161 1.00 78.62 814 LEU A C 1
ATOM 6411 O O . LEU A 1 814 ? -36.012 7.656 4.621 1.00 78.62 814 LEU A O 1
ATOM 6415 N N . LYS A 1 815 ? -36.392 6.301 2.870 1.00 77.25 815 LYS A N 1
ATOM 6416 C CA . LYS A 1 815 ? -35.663 7.122 1.901 1.00 77.25 815 LYS A CA 1
ATOM 6417 C C . LYS A 1 815 ? -36.308 8.497 1.691 1.00 77.25 815 LYS A C 1
ATOM 6419 O O . LYS A 1 815 ? -35.601 9.492 1.628 1.00 77.25 815 LYS A O 1
ATOM 6424 N N . GLN A 1 816 ? -37.639 8.567 1.632 1.00 78.81 816 GLN A N 1
ATOM 6425 C CA . GLN A 1 816 ? -38.364 9.842 1.552 1.00 78.81 816 GLN A CA 1
ATOM 6426 C C . GLN A 1 816 ? -38.208 10.687 2.824 1.00 78.81 816 GLN A C 1
ATOM 6428 O O . GLN A 1 816 ? -38.055 11.903 2.737 1.00 78.81 816 GLN A O 1
ATOM 6433 N N . GLU A 1 817 ? -38.237 10.061 4.004 1.00 72.56 817 GLU A N 1
ATOM 6434 C CA . GLU A 1 817 ? -37.966 10.741 5.277 1.00 72.56 817 GLU A CA 1
ATOM 6435 C C . GLU A 1 817 ? -36.524 11.266 5.337 1.00 72.56 817 GLU A C 1
ATOM 6437 O O . GLU A 1 817 ? -36.303 12.395 5.771 1.00 72.56 817 GLU A O 1
ATOM 6442 N N . GLU A 1 818 ? -35.552 10.488 4.857 1.00 72.06 818 GLU A N 1
ATOM 6443 C CA . GLU A 1 818 ? -34.144 10.885 4.765 1.00 72.06 818 GLU A CA 1
ATOM 6444 C C . GLU A 1 818 ? -33.943 12.058 3.794 1.00 72.06 818 GLU A C 1
ATOM 6446 O O . GLU A 1 818 ? -33.314 13.047 4.162 1.00 72.06 818 GLU A O 1
ATOM 6451 N N . GLU A 1 819 ? -34.536 12.004 2.598 1.00 74.12 819 GLU A N 1
ATOM 6452 C CA . GLU A 1 819 ? -34.489 13.089 1.608 1.00 74.12 819 GLU A CA 1
ATOM 6453 C C . GLU A 1 819 ? -35.075 14.397 2.168 1.00 74.12 819 GLU A C 1
ATOM 6455 O O . GLU A 1 819 ? -34.457 15.455 2.050 1.00 74.12 819 GLU A O 1
ATOM 6460 N N . HIS A 1 820 ? -36.217 14.328 2.858 1.00 74.50 820 HIS A N 1
ATOM 6461 C CA . HIS A 1 820 ? -36.841 15.496 3.486 1.00 74.50 820 HIS A CA 1
ATOM 6462 C C . HIS A 1 820 ? -36.001 16.071 4.644 1.00 74.50 820 HIS A C 1
ATOM 6464 O O . HIS A 1 820 ? -35.954 17.287 4.835 1.00 74.50 820 HIS A O 1
ATOM 6470 N N . LEU A 1 821 ? -35.309 15.222 5.414 1.00 66.75 821 LEU A N 1
ATOM 6471 C CA . LEU A 1 821 ? -34.374 15.664 6.457 1.00 66.75 821 LEU A CA 1
ATOM 6472 C C . LEU A 1 821 ? -33.129 16.339 5.861 1.00 66.75 821 LEU A C 1
ATOM 6474 O O . LEU A 1 821 ? -32.715 17.385 6.357 1.00 66.75 821 LEU A O 1
ATOM 6478 N N . VAL A 1 822 ? -32.564 15.787 4.784 1.00 68.56 822 VAL A N 1
ATOM 6479 C CA . VAL A 1 822 ? -31.416 16.375 4.069 1.00 68.56 822 VAL A CA 1
ATOM 6480 C C . VAL A 1 822 ? -31.779 17.740 3.478 1.00 68.56 822 VAL A C 1
ATOM 6482 O O . VAL A 1 822 ? -31.005 18.691 3.595 1.00 68.56 822 VAL A O 1
ATOM 6485 N N . GLU A 1 823 ? -32.975 17.876 2.902 1.00 67.38 823 GLU A N 1
ATOM 6486 C CA . GLU A 1 823 ? -33.457 19.146 2.352 1.00 67.38 823 GLU A CA 1
ATOM 6487 C C . GLU A 1 823 ? -33.588 20.222 3.446 1.00 67.38 823 GLU A C 1
ATOM 6489 O O . GLU A 1 823 ? -33.100 21.343 3.276 1.00 67.38 823 GLU A O 1
ATOM 6494 N N . GLN A 1 824 ? -34.136 19.865 4.615 1.00 61.69 824 GLN A N 1
ATOM 6495 C CA . GLN A 1 824 ? -34.199 20.759 5.779 1.00 61.69 824 GLN A CA 1
ATOM 6496 C C . GLN A 1 824 ? -32.813 21.147 6.322 1.00 61.69 824 GLN A C 1
ATOM 6498 O O . GLN A 1 824 ? -32.625 22.287 6.754 1.00 61.69 824 GLN A O 1
ATOM 6503 N N . GLU A 1 825 ? -31.839 20.233 6.296 1.00 60.34 825 GLU A N 1
ATOM 6504 C CA . GLU A 1 825 ? -30.459 20.483 6.736 1.00 60.34 825 GLU A CA 1
ATOM 6505 C C . GLU A 1 825 ? -29.690 21.398 5.762 1.00 60.34 825 GLU A C 1
ATOM 6507 O O . GLU A 1 825 ? -28.926 22.260 6.202 1.00 60.34 825 GLU A O 1
ATOM 6512 N N . SER A 1 826 ? -29.940 21.281 4.453 1.00 57.72 826 SER A N 1
ATOM 6513 C CA . SER A 1 826 ? -29.259 22.052 3.396 1.00 57.72 826 SER A CA 1
ATOM 6514 C C . SER A 1 826 ? -29.708 23.518 3.261 1.00 57.72 826 SER A C 1
ATOM 6516 O O . SER A 1 826 ? -29.048 24.319 2.600 1.00 57.72 826 SER A O 1
ATOM 6518 N N . ALA A 1 827 ? -30.812 23.908 3.908 1.00 47.34 827 ALA A N 1
ATOM 6519 C CA . ALA A 1 827 ? -31.480 25.194 3.688 1.00 47.34 827 ALA A CA 1
ATOM 6520 C C . ALA A 1 827 ? -30.744 26.442 4.237 1.00 47.34 827 ALA A C 1
ATOM 6522 O O . ALA A 1 827 ? -31.232 27.562 4.072 1.00 47.34 827 ALA A O 1
ATOM 6523 N N . LYS A 1 828 ? -29.581 26.300 4.892 1.00 58.28 828 LYS A N 1
ATOM 6524 C CA . LYS A 1 828 ? -28.768 27.437 5.368 1.00 58.28 828 LYS A CA 1
ATOM 6525 C C . LYS A 1 828 ? -27.576 27.665 4.436 1.00 58.28 828 LYS A C 1
ATOM 6527 O O . LYS A 1 828 ? -26.542 27.028 4.589 1.00 58.28 828 LYS A O 1
ATOM 6532 N N . THR A 1 829 ? -27.701 28.603 3.501 1.00 62.47 829 THR A N 1
ATOM 6533 C CA . THR A 1 829 ? -26.589 29.049 2.645 1.00 62.47 829 THR A CA 1
ATOM 6534 C C . THR A 1 829 ? -25.507 29.755 3.476 1.00 62.47 829 THR A C 1
ATOM 6536 O O . THR A 1 829 ? -25.815 30.769 4.105 1.00 62.47 829 THR A O 1
ATOM 6539 N N . ASP A 1 830 ? -24.263 29.251 3.481 1.00 76.19 830 ASP A N 1
ATOM 6540 C CA . ASP A 1 830 ? -23.099 29.905 4.119 1.00 76.19 830 ASP A CA 1
ATOM 6541 C C . ASP A 1 830 ? -22.628 31.100 3.268 1.00 76.19 830 ASP A C 1
ATOM 6543 O O . ASP A 1 830 ? -22.159 30.899 2.146 1.00 76.19 830 ASP A O 1
ATOM 6547 N N . PRO A 1 831 ? -22.713 32.347 3.772 1.00 79.88 831 PRO A N 1
ATOM 6548 C CA . PRO A 1 831 ? -22.299 33.531 3.018 1.00 79.88 831 PRO A CA 1
ATOM 6549 C C . PRO A 1 831 ? -20.794 33.599 2.723 1.00 79.88 831 PRO A C 1
ATOM 6551 O O . PRO A 1 831 ? -20.397 34.352 1.838 1.00 79.88 831 PRO A O 1
ATOM 6554 N N . LEU A 1 832 ? -19.961 32.869 3.477 1.00 83.56 832 LEU A N 1
ATOM 6555 C CA . LEU A 1 832 ? -18.496 32.852 3.337 1.00 83.56 832 LEU A CA 1
ATOM 6556 C C . LEU A 1 832 ? -17.973 31.522 2.774 1.00 83.56 832 LEU A C 1
ATOM 6558 O O . LEU A 1 832 ? -16.802 31.187 2.970 1.00 83.56 832 LEU A O 1
ATOM 6562 N N . HIS A 1 833 ? -18.828 30.758 2.091 1.00 84.00 833 HIS A N 1
ATOM 6563 C CA . HIS A 1 833 ? -18.432 29.493 1.485 1.00 84.00 833 HIS A CA 1
ATOM 6564 C C . HIS A 1 833 ? -17.250 29.699 0.522 1.00 84.00 833 HIS A C 1
ATOM 6566 O O . HIS A 1 833 ? -17.303 30.553 -0.361 1.00 84.00 833 HIS A O 1
ATOM 6572 N N . GLY A 1 834 ? -16.172 28.937 0.720 1.00 81.56 834 GLY A N 1
ATOM 6573 C CA . GLY A 1 834 ? -14.949 29.024 -0.087 1.00 81.56 834 GLY A CA 1
ATOM 6574 C C . GLY A 1 834 ? -14.001 30.171 0.275 1.00 81.56 834 GLY A C 1
ATOM 6575 O O . GLY A 1 834 ? -12.954 30.288 -0.346 1.00 81.56 834 GLY A O 1
ATOM 6576 N N . LEU A 1 835 ? -14.329 31.005 1.270 1.00 86.69 835 LEU A N 1
ATOM 6577 C CA . LEU A 1 835 ? -13.503 32.156 1.670 1.00 86.69 835 LEU A CA 1
ATOM 6578 C C . LEU A 1 835 ? -12.826 31.985 3.038 1.00 86.69 835 LEU A C 1
ATOM 6580 O O . LEU A 1 835 ? -11.965 32.785 3.402 1.00 86.69 835 LEU A O 1
ATOM 6584 N N . ARG A 1 836 ? -13.225 30.979 3.825 1.00 91.00 836 ARG A N 1
ATOM 6585 C CA . ARG A 1 836 ? -12.715 30.776 5.187 1.00 91.00 836 ARG A CA 1
ATOM 6586 C C . ARG A 1 836 ? -11.351 30.115 5.161 1.00 91.00 836 ARG A C 1
ATOM 6588 O O . ARG A 1 836 ? -11.222 28.982 4.711 1.00 91.00 836 ARG A O 1
ATOM 6595 N N . VAL A 1 837 ? -10.363 30.801 5.711 1.00 93.25 837 VAL A N 1
ATOM 6596 C CA . VAL A 1 837 ? -9.004 30.302 5.870 1.00 93.25 837 VAL A CA 1
ATOM 6597 C C . VAL A 1 837 ? -8.965 29.196 6.920 1.00 93.25 837 VAL A C 1
ATOM 6599 O O . VAL A 1 837 ? -9.464 29.344 8.039 1.00 93.25 837 VAL A O 1
ATOM 6602 N N . HIS A 1 838 ? -8.318 28.093 6.563 1.00 94.50 838 HIS A N 1
ATOM 6603 C CA . HIS A 1 838 ? -8.050 26.986 7.463 1.00 94.50 838 HIS A CA 1
ATOM 6604 C C . HIS A 1 838 ? -6.688 26.354 7.169 1.00 94.50 838 HIS A C 1
ATOM 6606 O O . HIS A 1 838 ? -6.101 26.558 6.104 1.00 94.50 838 HIS A O 1
ATOM 6612 N N . SER A 1 839 ? -6.190 25.579 8.131 1.00 95.56 839 SER A N 1
ATOM 6613 C CA . SER A 1 839 ? -4.983 24.782 7.967 1.00 95.56 839 SER A CA 1
ATOM 6614 C C . SER A 1 839 ? -5.204 23.373 8.491 1.00 95.56 839 SER A C 1
ATOM 6616 O O . SER A 1 839 ? -5.760 23.193 9.574 1.00 95.56 839 SER A O 1
ATOM 6618 N N . TRP A 1 840 ? -4.777 22.395 7.700 1.00 96.50 840 TRP A N 1
ATOM 6619 C CA . TRP A 1 840 ? -4.877 20.970 7.999 1.00 96.50 840 TRP A CA 1
ATOM 6620 C C . TRP A 1 840 ? -3.600 20.250 7.571 1.00 96.50 840 TRP A C 1
ATOM 6622 O O . TRP A 1 840 ? -2.681 20.872 7.036 1.00 96.50 840 TRP A O 1
ATOM 6632 N N . VAL A 1 841 ? -3.513 18.941 7.807 1.00 97.75 841 VAL A N 1
ATOM 6633 C CA . VAL A 1 841 ? -2.328 18.157 7.432 1.00 97.75 841 VAL A CA 1
ATOM 6634 C C . VAL A 1 841 ? -2.643 17.258 6.243 1.00 97.75 841 VAL A C 1
ATOM 6636 O O . VAL A 1 841 ? -3.639 16.544 6.245 1.00 97.75 841 VAL A O 1
ATOM 6639 N N . LEU A 1 842 ? -1.789 17.275 5.226 1.00 96.75 842 LEU A N 1
ATOM 6640 C CA . LEU A 1 842 ? -1.809 16.327 4.113 1.00 96.75 842 LEU A CA 1
ATOM 6641 C C . LEU A 1 842 ? -0.765 15.249 4.374 1.00 96.75 842 LEU A C 1
ATOM 6643 O O . LEU A 1 842 ? 0.398 15.572 4.602 1.00 96.75 842 LEU A O 1
ATOM 6647 N N . VAL A 1 843 ? -1.171 13.984 4.300 1.00 95.81 843 VAL A N 1
ATOM 6648 C CA . VAL A 1 843 ? -0.251 12.843 4.305 1.00 95.81 843 VAL A CA 1
ATOM 6649 C C . VAL A 1 843 ? -0.244 12.238 2.908 1.00 95.81 843 VAL A C 1
ATOM 6651 O O . VAL A 1 843 ? -1.286 11.801 2.418 1.00 95.81 843 VAL A O 1
ATOM 6654 N N . LEU A 1 844 ? 0.918 12.241 2.250 1.00 91.62 844 LEU A N 1
ATOM 6655 C CA . LEU A 1 844 ? 1.062 11.651 0.918 1.00 91.62 844 LEU A CA 1
ATOM 6656 C C . LEU A 1 844 ? 1.189 10.125 0.992 1.00 91.62 844 LEU A C 1
ATOM 6658 O O . LEU A 1 844 ? 1.840 9.577 1.884 1.00 91.62 844 LEU A O 1
ATOM 6662 N N . SER A 1 845 ? 0.594 9.441 0.014 1.00 86.75 845 SER A N 1
ATOM 6663 C CA . SER A 1 845 ? 0.755 7.997 -0.175 1.00 86.75 845 SER A CA 1
ATOM 6664 C C . SER A 1 845 ? 2.208 7.619 -0.466 1.00 86.75 845 SER A C 1
ATOM 6666 O O . SER A 1 845 ? 2.886 8.319 -1.220 1.00 86.75 845 SER A O 1
ATOM 6668 N N . GLY A 1 846 ? 2.654 6.469 0.036 1.00 75.75 846 GLY A N 1
ATOM 6669 C CA . GLY A 1 846 ? 3.959 5.885 -0.294 1.00 75.75 846 GLY A CA 1
ATOM 6670 C C . GLY A 1 846 ? 4.810 5.553 0.928 1.00 75.75 846 GLY A C 1
ATOM 6671 O O . GLY A 1 846 ? 5.261 4.421 1.045 1.00 75.75 846 GLY A O 1
ATOM 6672 N N . LYS A 1 847 ? 4.984 6.494 1.865 1.00 76.75 847 LYS A N 1
ATOM 6673 C CA . LYS A 1 847 ? 5.738 6.244 3.110 1.00 76.75 847 LYS A CA 1
ATOM 6674 C C . LYS A 1 847 ? 4.842 5.602 4.174 1.00 76.75 847 LYS A C 1
ATOM 6676 O O . LYS A 1 847 ? 3.664 5.947 4.262 1.00 76.75 847 LYS A O 1
ATOM 6681 N N . ARG A 1 848 ? 5.402 4.707 5.003 1.00 75.44 848 ARG A N 1
ATOM 6682 C CA . ARG A 1 848 ? 4.689 3.998 6.091 1.00 75.44 848 ARG A CA 1
ATOM 6683 C C . ARG A 1 848 ? 3.404 3.281 5.644 1.00 75.44 848 ARG A C 1
ATOM 6685 O O . ARG A 1 848 ? 2.383 3.341 6.322 1.00 75.44 848 ARG A O 1
ATOM 6692 N N . GLU A 1 849 ? 3.448 2.630 4.481 1.00 70.12 849 GLU A N 1
ATOM 6693 C CA . GLU A 1 849 ? 2.334 1.829 3.940 1.00 70.12 849 GLU A CA 1
ATOM 6694 C C . GLU A 1 849 ? 1.008 2.601 3.749 1.00 70.12 849 GLU A C 1
ATOM 6696 O O . GLU A 1 849 ? -0.056 1.991 3.643 1.00 70.12 849 GLU A O 1
ATOM 6701 N N . VAL A 1 850 ? 1.041 3.940 3.672 1.00 76.69 850 VAL A N 1
ATOM 6702 C CA . VAL A 1 850 ? -0.154 4.754 3.397 1.00 76.69 850 VAL A CA 1
ATOM 6703 C C . VAL A 1 850 ? -0.616 4.508 1.949 1.00 76.69 850 VAL A C 1
ATOM 6705 O O . VAL A 1 850 ? 0.114 4.878 1.020 1.00 76.69 850 VAL A O 1
ATOM 6708 N N . PRO A 1 851 ? -1.803 3.899 1.724 1.00 77.12 851 PRO A N 1
ATOM 6709 C CA . PRO A 1 851 ? -2.213 3.424 0.400 1.00 77.12 851 PRO A CA 1
ATOM 6710 C C . PRO A 1 851 ? -2.665 4.553 -0.533 1.00 77.12 851 PRO A C 1
ATOM 6712 O O . PRO A 1 851 ? -2.409 4.501 -1.733 1.00 77.12 851 PRO A O 1
ATOM 6715 N N . GLU A 1 852 ? -3.317 5.575 0.015 1.00 86.88 852 GLU A N 1
ATOM 6716 C CA . GLU A 1 852 ? -3.847 6.731 -0.709 1.00 86.88 852 GLU A CA 1
ATOM 6717 C C . GLU A 1 852 ? -3.559 7.993 0.097 1.00 86.88 852 GLU A C 1
ATOM 6719 O O . GLU A 1 852 ? -3.555 7.947 1.326 1.00 86.88 852 GLU A O 1
ATOM 6724 N N . SER A 1 853 ? -3.297 9.111 -0.583 1.00 91.25 853 SER A N 1
ATOM 6725 C CA . SER A 1 853 ? -3.112 10.397 0.087 1.00 91.25 853 SER A CA 1
ATOM 6726 C C . SER A 1 853 ? -4.422 10.829 0.737 1.00 91.25 853 SER A C 1
ATOM 6728 O O . SER A 1 853 ? -5.489 10.708 0.134 1.00 91.25 853 SER A O 1
ATOM 6730 N N . PHE A 1 854 ? -4.344 11.360 1.951 1.00 94.94 854 PHE A N 1
ATOM 6731 C CA . PHE A 1 854 ? -5.520 11.782 2.704 1.00 94.94 854 PHE A CA 1
ATOM 6732 C C . PHE A 1 854 ? -5.235 13.051 3.504 1.00 94.94 854 PHE A C 1
ATOM 6734 O O . PHE A 1 854 ? -4.085 13.367 3.829 1.00 94.94 854 PHE A O 1
ATOM 6741 N N . PHE A 1 855 ? -6.297 13.785 3.819 1.00 95.75 855 PHE A N 1
ATOM 6742 C CA . PHE A 1 855 ? -6.233 14.937 4.707 1.00 95.75 855 PHE A CA 1
ATOM 6743 C C . PHE A 1 855 ? -6.533 14.517 6.137 1.00 95.75 855 PHE A C 1
ATOM 6745 O O . PHE A 1 855 ? -7.373 13.654 6.370 1.00 95.75 855 PHE A O 1
ATOM 6752 N N . ILE A 1 856 ? -5.867 15.146 7.097 1.00 95.94 856 ILE A N 1
ATOM 6753 C CA . ILE A 1 856 ? -6.169 15.035 8.517 1.00 95.94 856 ILE A CA 1
ATOM 6754 C C . ILE A 1 856 ? -6.652 16.395 8.990 1.00 95.94 856 ILE A C 1
ATOM 6756 O O . ILE A 1 856 ? -5.891 17.364 8.955 1.00 95.94 856 ILE A O 1
ATOM 6760 N N . ASP A 1 857 ? -7.890 16.450 9.472 1.00 93.31 857 ASP A N 1
ATOM 6761 C CA . ASP A 1 857 ? -8.359 17.598 10.242 1.00 93.31 857 ASP A CA 1
ATOM 6762 C C . ASP A 1 857 ? -7.718 17.538 11.633 1.00 93.31 857 ASP A C 1
ATOM 6764 O O . ASP A 1 857 ? -7.995 16.613 12.410 1.00 93.31 857 ASP A O 1
ATOM 6768 N N . PRO A 1 858 ? -6.861 18.503 11.984 1.00 91.06 858 PRO A N 1
ATOM 6769 C CA . PRO A 1 858 ? -6.120 18.435 13.225 1.00 91.06 858 PRO A CA 1
ATOM 6770 C C . PRO A 1 858 ? -7.004 18.740 14.448 1.00 91.06 858 PRO A C 1
ATOM 6772 O O . PRO A 1 858 ? -6.647 18.352 15.561 1.00 91.06 858 PRO A O 1
ATOM 6775 N N . PHE A 1 859 ? -8.169 19.382 14.281 1.00 91.31 859 PHE A N 1
ATOM 6776 C CA . PHE A 1 859 ? -9.085 19.652 15.391 1.00 91.31 859 PHE A CA 1
ATOM 6777 C C . PHE A 1 859 ? -9.882 18.420 15.827 1.00 91.31 859 PHE A C 1
ATOM 6779 O O . PHE A 1 859 ? -10.174 18.270 17.018 1.00 91.31 859 PHE A O 1
ATOM 6786 N N . THR A 1 860 ? -10.234 17.536 14.891 1.00 87.94 860 THR A N 1
ATOM 6787 C CA . THR A 1 860 ? -10.948 16.282 15.187 1.00 87.94 860 THR A CA 1
ATOM 6788 C C . THR A 1 860 ? -10.040 15.060 15.261 1.00 87.94 860 THR A C 1
ATOM 6790 O O . THR A 1 860 ? -10.442 14.046 15.837 1.00 87.94 860 THR A O 1
ATOM 6793 N N . GLY A 1 861 ? -8.846 15.135 14.670 1.00 88.94 861 GLY A N 1
ATOM 6794 C CA . GLY A 1 861 ? -7.928 14.011 14.518 1.00 88.94 861 GLY A CA 1
ATOM 6795 C C . GLY A 1 861 ? -8.415 12.953 13.522 1.00 88.94 861 GLY A C 1
ATOM 6796 O O . GLY A 1 861 ? -7.980 11.804 13.591 1.00 88.94 861 GLY A O 1
ATOM 6797 N N . ARG A 1 862 ? -9.358 13.299 12.635 1.00 89.12 862 ARG A N 1
ATOM 6798 C CA . ARG A 1 862 ? -9.934 12.382 11.641 1.00 89.12 862 ARG A CA 1
ATOM 6799 C C . ARG A 1 862 ? -9.257 12.515 10.292 1.00 89.12 862 ARG A C 1
ATOM 6801 O O . ARG A 1 862 ? -8.869 13.613 9.901 1.00 89.12 862 ARG A O 1
ATOM 6808 N N . SER A 1 863 ? -9.193 11.399 9.571 1.00 91.88 863 SER A N 1
ATOM 6809 C CA . SER A 1 863 ? -8.829 11.407 8.162 1.00 91.88 863 SER A CA 1
ATOM 6810 C C . SER A 1 863 ? -10.042 11.616 7.262 1.00 91.88 863 SER A C 1
ATOM 6812 O O . SER A 1 863 ? -11.138 11.124 7.535 1.00 91.88 863 SER A O 1
ATOM 6814 N N . TYR A 1 864 ? -9.802 12.308 6.159 1.00 90.69 864 TYR A N 1
ATOM 6815 C CA . TYR A 1 864 ? -10.738 12.554 5.075 1.00 90.69 864 TYR A CA 1
ATOM 6816 C C . TYR A 1 864 ? -10.059 12.237 3.748 1.00 90.69 864 TYR A C 1
ATOM 6818 O O . TYR A 1 864 ? -8.844 12.398 3.599 1.00 90.69 864 TYR A O 1
ATOM 6826 N N . SER A 1 865 ? -10.843 11.807 2.762 1.00 90.75 865 SER A N 1
ATOM 6827 C CA . SER A 1 865 ? -10.342 11.709 1.391 1.00 90.75 865 SER A CA 1
ATOM 6828 C C . SER A 1 865 ? -9.910 13.094 0.899 1.00 90.75 865 SER A C 1
ATOM 6830 O O . SER A 1 865 ? -10.509 14.102 1.271 1.00 90.75 865 SER A O 1
ATOM 6832 N N . THR A 1 866 ? -8.916 13.163 0.013 1.00 88.06 866 THR A N 1
ATOM 6833 C CA . THR A 1 866 ? -8.531 14.427 -0.646 1.00 88.06 866 THR A CA 1
ATOM 6834 C C . THR A 1 866 ? -9.654 15.039 -1.492 1.00 88.06 866 THR A C 1
ATOM 6836 O O . THR A 1 866 ? -9.586 16.206 -1.863 1.00 88.06 866 THR A O 1
ATOM 6839 N N . GLN A 1 867 ? -10.696 14.251 -1.766 1.00 86.44 867 GLN A N 1
ATOM 6840 C CA . GLN A 1 867 ? -11.872 14.583 -2.570 1.00 86.44 867 GLN A CA 1
ATOM 6841 C C . GLN A 1 867 ? -13.071 15.077 -1.742 1.00 86.44 867 GLN A C 1
ATOM 6843 O O . GLN A 1 867 ? -14.160 15.260 -2.287 1.00 86.44 867 GLN A O 1
ATOM 6848 N N . ASP A 1 868 ? -12.910 15.203 -0.427 1.00 87.38 868 ASP A N 1
ATOM 6849 C CA . ASP A 1 868 ? -14.002 15.492 0.497 1.00 87.38 868 ASP A CA 1
ATOM 6850 C C . ASP A 1 868 ? -14.490 16.954 0.402 1.00 87.38 868 ASP A C 1
ATOM 6852 O O . ASP A 1 868 ? -13.702 17.881 0.209 1.00 87.38 868 ASP A O 1
ATOM 6856 N N . ASP A 1 869 ? -15.802 17.161 0.553 1.00 84.38 869 ASP A N 1
ATOM 6857 C CA . ASP A 1 869 ? -16.469 18.459 0.387 1.00 84.38 869 ASP A CA 1
ATOM 6858 C C . ASP A 1 869 ? -16.122 19.479 1.492 1.00 84.38 869 ASP A C 1
ATOM 6860 O O . ASP A 1 869 ? -16.395 20.671 1.340 1.00 84.38 869 ASP A O 1
ATOM 6864 N N . HIS A 1 870 ? -15.504 19.051 2.602 1.00 86.25 870 HIS A N 1
ATOM 6865 C CA . HIS A 1 870 ? -15.055 19.967 3.659 1.00 86.25 870 HIS A CA 1
ATOM 6866 C C . HIS A 1 870 ? -13.844 20.825 3.246 1.00 86.25 870 HIS A C 1
ATOM 6868 O O . HIS A 1 870 ? -13.631 21.890 3.836 1.00 86.25 870 HIS A O 1
ATOM 6874 N N . PHE A 1 871 ? -13.073 20.399 2.237 1.00 91.25 871 PHE A N 1
ATOM 6875 C CA . PHE A 1 871 ? -11.839 21.056 1.793 1.00 91.25 871 PHE A CA 1
ATOM 6876 C C . PHE A 1 871 ? -12.049 21.741 0.437 1.00 91.25 871 PHE A C 1
ATOM 6878 O O . PHE A 1 871 ? -12.052 21.111 -0.622 1.00 91.25 871 PHE A O 1
ATOM 6885 N N . LEU A 1 872 ? -12.212 23.063 0.467 1.00 89.12 872 LEU A N 1
ATOM 6886 C CA . LEU A 1 872 ? -12.687 23.867 -0.664 1.00 89.12 872 LEU A CA 1
ATOM 6887 C C . LEU A 1 872 ? -11.568 24.394 -1.573 1.00 89.12 872 LEU A C 1
ATOM 6889 O O . LEU A 1 872 ? -11.854 24.863 -2.666 1.00 89.12 872 LEU A O 1
ATOM 6893 N N . GLY A 1 873 ? -10.301 24.327 -1.167 1.00 89.56 873 GLY A N 1
ATOM 6894 C CA . GLY A 1 873 ? -9.174 24.708 -2.025 1.00 89.56 873 GLY A CA 1
ATOM 6895 C C . GLY A 1 873 ? -7.860 24.810 -1.260 1.00 89.56 873 GLY A C 1
ATOM 6896 O O . GLY A 1 873 ? -7.877 24.962 -0.042 1.00 89.56 873 GLY A O 1
ATOM 6897 N N . ILE A 1 874 ? -6.728 24.731 -1.965 1.00 92.81 874 ILE A N 1
ATOM 6898 C CA . ILE A 1 874 ? -5.377 24.789 -1.382 1.00 92.81 874 ILE A CA 1
ATOM 6899 C C . ILE A 1 874 ? -4.587 25.916 -2.036 1.00 92.81 874 ILE A C 1
ATOM 6901 O O . ILE A 1 874 ? -4.476 25.958 -3.259 1.00 92.81 874 ILE A O 1
ATOM 6905 N N . GLU A 1 875 ? -3.986 26.770 -1.213 1.00 91.62 875 GLU A N 1
ATOM 6906 C CA . GLU A 1 875 ? -3.094 27.849 -1.646 1.00 91.62 875 GLU A CA 1
ATOM 6907 C C . GLU A 1 875 ? -1.628 27.411 -1.590 1.00 91.62 875 GLU A C 1
ATOM 6909 O O . GLU A 1 875 ? -0.874 27.579 -2.550 1.00 91.62 875 GLU A O 1
ATOM 6914 N N . SER A 1 876 ? -1.209 26.803 -0.476 1.00 93.81 876 SER A N 1
ATOM 6915 C CA . SER A 1 876 ? 0.171 26.349 -0.308 1.00 93.81 876 SER A CA 1
ATOM 6916 C C . SER A 1 876 ? 0.315 25.158 0.635 1.00 93.81 876 SER A C 1
ATOM 6918 O O . SER A 1 876 ? -0.560 24.847 1.448 1.00 93.81 876 SER A O 1
ATOM 6920 N N . LEU A 1 877 ? 1.451 24.477 0.499 1.00 95.12 877 LEU A N 1
ATOM 6921 C CA . LEU A 1 877 ? 1.865 23.324 1.287 1.00 95.12 877 LEU A CA 1
ATOM 6922 C C . LEU A 1 877 ? 3.293 23.549 1.779 1.00 95.12 877 LEU A C 1
ATOM 6924 O O . LEU A 1 877 ? 4.140 24.026 1.027 1.00 95.12 877 LEU A O 1
ATOM 6928 N N . TRP A 1 878 ? 3.612 23.161 3.008 1.00 95.50 878 TRP A N 1
ATOM 6929 C CA . TRP A 1 878 ? 5.000 23.180 3.473 1.00 95.50 878 TRP A CA 1
ATOM 6930 C C . TRP A 1 878 ? 5.307 22.056 4.446 1.00 95.50 878 TRP A C 1
ATOM 6932 O O . TRP A 1 878 ? 4.441 21.530 5.144 1.00 95.50 878 TRP A O 1
ATOM 6942 N N . ASN A 1 879 ? 6.581 21.695 4.493 1.00 94.12 879 ASN A N 1
ATOM 6943 C CA . ASN A 1 879 ? 7.131 20.784 5.483 1.00 94.12 879 ASN A CA 1
ATOM 6944 C C . ASN A 1 879 ? 8.477 21.333 5.977 1.00 94.12 879 ASN A C 1
ATOM 6946 O O . ASN A 1 879 ? 8.893 22.422 5.604 1.00 94.12 879 ASN A O 1
ATOM 6950 N N . HIS A 1 880 ? 9.191 20.575 6.803 1.00 92.69 880 HIS A N 1
ATOM 6951 C CA . HIS A 1 880 ? 10.512 20.964 7.315 1.00 92.69 880 HIS A CA 1
ATOM 6952 C C . HIS A 1 880 ? 11.612 21.163 6.243 1.00 92.69 880 HIS A C 1
ATOM 6954 O O . HIS A 1 880 ? 12.718 21.560 6.600 1.00 92.69 880 HIS A O 1
ATOM 6960 N N . LYS A 1 881 ? 11.363 20.846 4.962 1.00 90.00 881 LYS A N 1
ATOM 6961 C CA . LYS A 1 881 ? 12.357 20.904 3.874 1.00 90.00 881 LYS A CA 1
ATOM 6962 C C . LYS A 1 881 ? 12.110 22.015 2.866 1.00 90.00 881 LYS A C 1
ATOM 6964 O O . LYS A 1 881 ? 13.077 22.544 2.330 1.00 90.00 881 LYS A O 1
ATOM 6969 N N . ASN A 1 882 ? 10.855 22.324 2.549 1.00 91.38 882 ASN A N 1
ATOM 6970 C CA . ASN A 1 882 ? 10.528 23.314 1.526 1.00 91.38 882 ASN A CA 1
ATOM 6971 C C . ASN A 1 882 ? 9.107 23.870 1.696 1.00 91.38 882 ASN A C 1
ATOM 6973 O O . ASN A 1 882 ? 8.308 23.376 2.498 1.00 91.38 882 ASN A O 1
ATOM 6977 N N . TYR A 1 883 ? 8.811 24.877 0.882 1.00 92.75 883 TYR A N 1
ATOM 6978 C CA . TYR A 1 883 ? 7.509 25.503 0.725 1.00 92.75 883 TYR A CA 1
ATOM 6979 C C . TYR A 1 883 ? 7.076 25.407 -0.739 1.00 92.75 883 TYR A C 1
ATOM 6981 O O . TYR A 1 883 ? 7.852 25.764 -1.627 1.00 92.75 883 TYR A O 1
ATOM 6989 N N . TRP A 1 884 ? 5.852 24.941 -0.974 1.00 93.25 884 TRP A N 1
ATOM 6990 C CA . TRP A 1 884 ? 5.242 24.773 -2.290 1.00 93.25 884 TRP A CA 1
ATOM 6991 C C . TRP A 1 884 ? 3.980 25.624 -2.404 1.00 93.25 884 TRP A C 1
ATOM 6993 O O . TRP A 1 884 ? 3.130 25.627 -1.514 1.00 93.25 884 TRP A O 1
ATOM 7003 N N . VAL A 1 885 ? 3.839 26.308 -3.530 1.00 92.12 885 VAL A N 1
ATOM 7004 C CA . VAL A 1 885 ? 2.675 27.103 -3.911 1.00 92.12 885 VAL A CA 1
ATOM 7005 C C . VAL A 1 885 ? 1.882 26.336 -4.956 1.00 92.12 885 VAL A C 1
ATOM 7007 O O . VAL A 1 885 ? 2.452 25.795 -5.905 1.00 92.12 885 VAL A O 1
ATOM 7010 N N . ASN A 1 886 ? 0.566 26.273 -4.777 1.00 91.19 886 ASN A N 1
ATOM 7011 C CA . ASN A 1 886 ? -0.312 25.606 -5.723 1.00 91.19 886 ASN A CA 1
ATOM 7012 C C . ASN A 1 886 ? -0.569 26.494 -6.948 1.00 91.19 886 ASN A C 1
ATOM 7014 O O . ASN A 1 886 ? -1.221 27.533 -6.842 1.00 91.19 886 ASN A O 1
ATOM 7018 N N . MET A 1 887 ? -0.132 26.050 -8.124 1.00 85.62 887 MET A N 1
ATOM 7019 C CA . MET A 1 887 ? -0.343 26.756 -9.394 1.00 85.62 887 MET A CA 1
ATOM 7020 C C . MET A 1 887 ? -1.557 26.229 -10.176 1.00 85.62 887 MET A C 1
ATOM 7022 O O . MET A 1 887 ? -1.854 26.715 -11.263 1.00 85.62 887 MET A O 1
ATOM 7026 N N . GLN A 1 888 ? -2.283 25.250 -9.625 1.00 87.81 888 GLN A N 1
ATOM 7027 C CA . GLN A 1 888 ? -3.450 24.625 -10.254 1.00 87.81 888 GLN A CA 1
ATOM 7028 C C . GLN A 1 888 ? -4.746 25.420 -10.008 1.00 87.81 888 GLN A C 1
ATOM 7030 O O . GLN A 1 888 ? -4.847 26.219 -9.070 1.00 87.81 888 GLN A O 1
ATOM 7035 N N . ASP A 1 889 ? -5.762 25.160 -10.836 1.00 78.50 889 ASP A N 1
ATOM 7036 C CA . ASP A 1 889 ? -7.107 25.721 -10.688 1.00 78.50 889 ASP A CA 1
ATOM 7037 C C . ASP A 1 889 ? -7.932 24.919 -9.670 1.00 78.50 889 ASP A C 1
ATOM 7039 O O . ASP A 1 889 ? -8.136 23.717 -9.828 1.00 78.50 889 ASP A O 1
ATOM 7043 N N . CYS A 1 890 ? -8.471 25.593 -8.649 1.00 72.31 890 CYS A N 1
ATOM 7044 C CA . CYS A 1 890 ? -9.256 24.969 -7.571 1.00 72.31 890 CYS A CA 1
ATOM 7045 C C . CYS A 1 890 ? -10.780 25.157 -7.730 1.00 72.31 890 CYS A C 1
ATOM 7047 O O . CYS A 1 890 ? -11.512 25.179 -6.743 1.00 72.31 890 CYS A O 1
ATOM 7049 N N . TRP A 1 891 ? -11.289 25.336 -8.957 1.00 71.00 891 TRP A N 1
ATOM 7050 C CA . TRP A 1 891 ? -12.710 25.663 -9.188 1.00 71.00 891 TRP A CA 1
ATOM 7051 C C . TRP A 1 891 ? -13.681 24.567 -8.702 1.00 71.00 891 TRP A C 1
ATOM 7053 O O . TRP A 1 891 ? -14.784 24.871 -8.254 1.00 71.00 891 TRP A O 1
ATOM 7063 N N . ASN A 1 892 ? -13.244 23.304 -8.745 1.00 74.56 892 ASN A N 1
ATOM 7064 C CA . ASN A 1 892 ? -13.952 22.120 -8.249 1.00 74.56 892 ASN A CA 1
ATOM 7065 C C . ASN A 1 892 ? -13.484 21.708 -6.841 1.00 74.56 892 ASN A C 1
ATOM 7067 O O . ASN A 1 892 ? -13.419 20.521 -6.511 1.00 74.56 892 ASN A O 1
ATOM 7071 N N . CYS A 1 893 ? -13.147 22.682 -5.997 1.00 80.44 893 CYS A N 1
ATOM 7072 C CA . CYS A 1 893 ? -12.555 22.442 -4.684 1.00 80.44 893 CYS A CA 1
ATOM 7073 C C . CYS A 1 893 ? -11.226 21.668 -4.783 1.00 80.44 893 CYS A C 1
ATOM 7075 O O . CYS A 1 893 ? -10.435 21.902 -5.698 1.00 80.44 893 CYS A O 1
ATOM 7077 N N . CYS A 1 894 ? -10.974 20.731 -3.863 1.00 81.62 894 CYS A N 1
ATOM 7078 C CA . CYS A 1 894 ? -9.778 19.886 -3.892 1.00 81.62 894 CYS A CA 1
ATOM 7079 C C . CYS A 1 894 ? -9.899 18.639 -4.788 1.00 81.62 894 CYS A C 1
ATOM 7081 O O . CYS A 1 894 ? -8.966 17.839 -4.833 1.00 81.62 894 CYS A O 1
ATOM 7083 N N . LYS A 1 895 ? -11.015 18.453 -5.509 1.00 79.06 895 LYS A N 1
ATOM 7084 C CA . LYS A 1 895 ? -11.305 17.188 -6.204 1.00 79.06 895 LYS A CA 1
ATOM 7085 C C . LYS A 1 895 ? -10.405 16.919 -7.412 1.00 79.06 895 LYS A C 1
ATOM 7087 O O . LYS A 1 895 ? -9.954 15.802 -7.639 1.00 79.06 895 LYS A O 1
ATOM 7092 N N . ASP A 1 896 ? -10.068 17.964 -8.152 1.00 80.81 896 ASP A N 1
ATOM 7093 C CA . ASP A 1 896 ? -9.236 17.840 -9.352 1.00 80.81 896 ASP A CA 1
ATOM 7094 C C . ASP A 1 896 ? -7.738 18.092 -9.068 1.00 80.81 896 ASP A C 1
ATOM 7096 O O . ASP A 1 896 ? -6.928 18.121 -9.996 1.00 80.81 896 ASP A O 1
ATOM 7100 N N . LEU A 1 897 ? -7.347 18.281 -7.796 1.00 84.31 897 LEU A N 1
ATOM 7101 C CA . LEU A 1 897 ? -5.962 18.576 -7.420 1.00 84.31 897 LEU A CA 1
ATOM 7102 C C . LEU A 1 897 ? -5.073 17.335 -7.503 1.00 84.31 897 LEU A C 1
ATOM 7104 O O . LEU A 1 897 ? -5.354 16.299 -6.899 1.00 84.31 897 LEU A O 1
ATOM 7108 N N . VAL A 1 898 ? -3.931 17.481 -8.178 1.00 85.50 898 VAL A N 1
ATOM 7109 C CA . VAL A 1 898 ? -2.902 16.440 -8.235 1.00 85.50 898 VAL A CA 1
ATOM 7110 C C . VAL A 1 898 ? -1.723 16.815 -7.341 1.00 85.50 898 VAL A C 1
ATOM 7112 O O . VAL A 1 898 ? -1.117 17.879 -7.485 1.00 85.50 898 VAL A O 1
ATOM 7115 N N . PHE A 1 899 ? -1.370 15.910 -6.430 1.00 86.62 899 PHE A N 1
ATOM 7116 C CA . PHE A 1 899 ? -0.341 16.107 -5.402 1.00 86.62 899 PHE A CA 1
ATOM 7117 C C . PHE A 1 899 ? 1.057 15.627 -5.835 1.00 86.62 899 PHE A C 1
ATOM 7119 O O . PHE A 1 899 ? 1.786 15.026 -5.047 1.00 86.62 899 PHE A O 1
ATOM 7126 N N . ASP A 1 900 ? 1.438 15.875 -7.092 1.00 83.19 900 ASP A N 1
ATOM 7127 C CA . ASP A 1 900 ? 2.804 15.635 -7.577 1.00 83.19 900 ASP A CA 1
ATOM 7128 C C . ASP A 1 900 ? 3.658 16.896 -7.397 1.00 83.19 900 ASP A C 1
ATOM 7130 O O . ASP A 1 900 ? 3.776 17.726 -8.298 1.00 83.19 900 ASP A O 1
ATOM 7134 N N . LEU A 1 901 ? 4.242 17.050 -6.205 1.00 84.69 901 LEU A N 1
ATOM 7135 C CA . LEU A 1 901 ? 5.028 18.231 -5.819 1.00 84.69 901 LEU A CA 1
ATOM 7136 C C . LEU A 1 901 ? 6.338 18.402 -6.621 1.00 84.69 901 LEU A C 1
ATOM 7138 O O . LEU A 1 901 ? 7.046 19.392 -6.427 1.00 84.69 901 LEU A O 1
ATOM 7142 N N . GLY A 1 902 ? 6.688 17.438 -7.483 1.00 74.69 902 GLY A N 1
ATOM 7143 C CA . GLY A 1 902 ? 7.837 17.515 -8.387 1.00 74.69 902 GLY A CA 1
ATOM 7144 C C . GLY A 1 902 ? 7.540 18.212 -9.719 1.00 74.69 902 GLY A C 1
ATOM 7145 O O . GLY A 1 902 ? 8.483 18.646 -10.390 1.00 74.69 902 GLY A O 1
ATOM 7146 N N . ASP A 1 903 ? 6.262 18.340 -10.095 1.00 78.00 903 ASP A N 1
ATOM 7147 C CA . ASP A 1 903 ? 5.824 18.984 -11.336 1.00 78.00 903 ASP A CA 1
ATOM 7148 C C . ASP A 1 903 ? 5.862 20.520 -11.190 1.00 78.00 903 ASP A C 1
ATOM 7150 O O . ASP A 1 903 ? 4.991 21.089 -10.523 1.00 78.00 903 ASP A O 1
ATOM 7154 N N . PRO A 1 904 ? 6.827 21.217 -11.828 1.00 74.19 904 PRO A N 1
ATOM 7155 C CA . PRO A 1 904 ? 6.976 22.666 -11.696 1.00 74.19 904 PRO A CA 1
ATOM 7156 C C . PRO A 1 904 ? 5.825 23.454 -12.336 1.00 74.19 904 PRO A C 1
ATOM 7158 O O . PRO A 1 904 ? 5.712 24.651 -12.100 1.00 74.19 904 PRO A O 1
ATOM 7161 N N . VAL A 1 905 ? 4.983 22.815 -13.160 1.00 78.81 905 VAL A N 1
ATOM 7162 C CA . VAL A 1 905 ? 3.803 23.458 -13.756 1.00 78.81 905 VAL A CA 1
ATOM 7163 C C . VAL A 1 905 ? 2.653 23.522 -12.750 1.00 78.81 905 VAL A C 1
ATOM 7165 O O . VAL A 1 905 ? 1.840 24.441 -12.796 1.00 78.81 905 VAL A O 1
ATOM 7168 N N . ARG A 1 906 ? 2.572 22.545 -11.842 1.00 82.69 906 ARG A N 1
ATOM 7169 C CA . ARG A 1 906 ? 1.476 22.413 -10.868 1.00 82.69 906 ARG A CA 1
ATOM 7170 C C . ARG A 1 906 ? 1.839 22.959 -9.498 1.00 82.69 906 ARG A C 1
ATOM 7172 O O . ARG A 1 906 ? 0.968 23.494 -8.815 1.00 82.69 906 ARG A O 1
ATOM 7179 N N . TRP A 1 907 ? 3.101 22.819 -9.108 1.00 88.19 907 TRP A N 1
ATOM 7180 C CA . TRP A 1 907 ? 3.611 23.242 -7.814 1.00 88.19 907 TRP A CA 1
ATOM 7181 C C . TRP A 1 907 ? 4.904 24.026 -7.995 1.00 88.19 907 TRP A C 1
ATOM 7183 O O . TRP A 1 907 ? 5.928 23.483 -8.409 1.00 88.19 907 TRP A O 1
ATOM 7193 N N . GLU A 1 908 ? 4.865 25.306 -7.645 1.00 85.31 908 GLU A N 1
ATOM 7194 C CA . GLU A 1 908 ? 6.056 26.148 -7.610 1.00 85.31 908 GLU A CA 1
ATOM 7195 C C . GLU A 1 908 ? 6.695 26.042 -6.223 1.00 85.31 908 GLU A C 1
ATOM 7197 O O . GLU A 1 908 ? 6.016 26.192 -5.210 1.00 85.31 908 GLU A O 1
ATOM 7202 N N . TYR A 1 909 ? 7.989 25.745 -6.146 1.00 86.12 909 TYR A N 1
ATOM 7203 C CA . TYR A 1 909 ? 8.694 25.555 -4.877 1.00 86.12 909 TYR A CA 1
ATOM 7204 C C . TYR A 1 909 ? 9.722 26.658 -4.637 1.00 86.12 909 TYR A C 1
ATOM 7206 O O . TYR A 1 909 ? 10.347 27.156 -5.570 1.00 86.12 909 TYR A O 1
ATOM 7214 N N . LEU A 1 910 ? 9.925 27.016 -3.368 1.00 85.38 910 LEU A N 1
ATOM 7215 C CA . LEU A 1 910 ? 10.784 28.141 -2.990 1.00 85.38 910 LEU A CA 1
ATOM 7216 C C . LEU A 1 910 ? 12.281 27.801 -3.066 1.00 85.38 910 LEU A C 1
ATOM 7218 O O . LEU A 1 910 ? 13.072 28.610 -3.544 1.00 85.38 910 LEU A O 1
ATOM 7222 N N . LEU A 1 911 ? 12.688 26.615 -2.599 1.00 81.00 911 LEU A N 1
ATOM 7223 C CA . LEU A 1 911 ? 14.082 26.161 -2.654 1.00 81.00 911 LEU A CA 1
ATOM 7224 C C . LEU A 1 911 ? 14.290 25.147 -3.782 1.00 81.00 911 LEU A C 1
ATOM 7226 O O . LEU A 1 911 ? 13.620 24.113 -3.821 1.00 81.00 911 LEU A O 1
ATOM 7230 N N . LEU A 1 912 ? 15.252 25.417 -4.668 1.00 64.06 912 LEU A N 1
ATOM 7231 C CA . LEU A 1 912 ? 15.743 24.479 -5.682 1.00 64.06 912 LEU A CA 1
ATOM 7232 C C . LEU A 1 912 ? 16.516 23.349 -4.988 1.00 64.06 912 LEU A C 1
ATOM 7234 O O . LEU A 1 912 ? 17.718 23.444 -4.756 1.00 64.06 912 LEU A O 1
ATOM 7238 N N . GLY A 1 913 ? 15.802 22.296 -4.595 1.00 51.16 913 GLY A N 1
ATOM 7239 C CA . GLY A 1 913 ? 16.414 21.100 -4.026 1.00 51.16 913 GLY A CA 1
ATOM 7240 C C . GLY A 1 913 ? 17.189 20.305 -5.081 1.00 51.16 913 GLY A C 1
ATOM 7241 O O . GLY A 1 913 ? 16.749 20.176 -6.220 1.00 51.16 913 GLY A O 1
ATOM 7242 N N . THR A 1 914 ? 18.310 19.712 -4.671 1.00 39.75 914 THR A N 1
ATOM 7243 C CA . THR A 1 914 ? 19.124 18.739 -5.429 1.00 39.75 914 THR A CA 1
ATOM 7244 C C . THR A 1 914 ? 18.387 17.431 -5.753 1.00 39.75 914 THR A C 1
ATOM 7246 O O . THR A 1 914 ? 18.884 16.611 -6.521 1.00 39.75 914 THR A O 1
ATOM 7249 N N . ASP A 1 915 ? 17.174 17.253 -5.231 1.00 36.69 915 ASP A N 1
ATOM 7250 C CA . ASP A 1 915 ? 16.316 16.099 -5.477 1.00 36.69 915 ASP A CA 1
ATOM 7251 C C . ASP A 1 915 ? 15.345 16.371 -6.645 1.00 36.69 915 ASP A C 1
ATOM 7253 O O . ASP A 1 915 ? 14.128 16.447 -6.465 1.00 36.69 915 ASP A O 1
ATOM 7257 N N . LYS A 1 916 ? 15.871 16.497 -7.871 1.00 34.78 916 LYS A N 1
ATOM 7258 C CA . LYS A 1 916 ? 15.093 16.221 -9.091 1.00 34.78 916 LYS A CA 1
ATOM 7259 C C . LYS A 1 916 ? 15.790 15.132 -9.913 1.00 34.78 916 LYS A C 1
ATOM 7261 O O . LYS A 1 916 ? 16.966 15.288 -10.241 1.00 34.78 916 LYS A O 1
ATOM 7266 N N . PRO A 1 917 ? 15.094 14.036 -10.276 1.00 30.48 917 PRO A N 1
ATOM 7267 C CA . PRO A 1 917 ? 15.600 13.083 -11.249 1.00 30.48 917 PRO A CA 1
ATOM 7268 C C . PRO A 1 917 ? 15.645 13.792 -12.602 1.00 30.48 917 PRO A C 1
ATOM 7270 O O . PRO A 1 917 ? 14.616 14.203 -13.139 1.00 30.48 917 PRO A O 1
ATOM 7273 N N . LEU A 1 918 ? 16.857 13.982 -13.112 1.00 27.16 918 LEU A N 1
ATOM 7274 C CA . LEU A 1 918 ? 17.134 14.561 -14.417 1.00 27.16 918 LEU A CA 1
ATOM 7275 C C . LEU A 1 918 ? 16.362 13.777 -15.494 1.00 27.16 918 LEU A C 1
ATOM 7277 O O . LEU A 1 918 ? 16.707 12.642 -15.824 1.00 27.16 918 LEU A O 1
ATOM 7281 N N . LEU A 1 919 ? 15.289 14.371 -16.016 1.00 28.69 919 LEU A N 1
ATOM 7282 C CA . LEU A 1 919 ? 14.631 13.905 -17.228 1.00 28.69 919 LEU A CA 1
ATOM 7283 C C . LEU A 1 919 ? 15.549 14.225 -18.407 1.00 28.69 919 LEU A C 1
ATOM 7285 O O . LEU A 1 919 ? 15.875 15.380 -18.667 1.00 28.69 919 LEU A O 1
ATOM 7289 N N . SER A 1 920 ? 15.955 13.157 -19.084 1.00 28.41 920 SER A N 1
ATOM 7290 C CA . SER A 1 920 ? 16.664 13.114 -20.356 1.00 28.41 920 SER A CA 1
ATOM 7291 C C . SER A 1 920 ? 16.109 14.126 -21.359 1.00 28.41 920 SER A C 1
ATOM 7293 O O . SER A 1 920 ? 15.022 13.927 -21.909 1.00 28.41 920 SER A O 1
ATOM 7295 N N . LEU A 1 921 ? 16.880 15.175 -21.632 1.00 27.55 921 LEU A N 1
ATOM 7296 C CA . LEU A 1 921 ? 16.797 15.858 -22.911 1.00 27.55 921 LEU A CA 1
ATOM 7297 C C . LEU A 1 921 ? 17.602 15.038 -23.917 1.00 27.55 921 LEU A C 1
ATOM 7299 O O . LEU A 1 921 ? 18.709 14.585 -23.645 1.00 27.55 921 LEU A O 1
ATOM 7303 N N . THR A 1 922 ? 16.955 14.787 -25.043 1.00 29.59 922 THR A N 1
ATOM 7304 C CA . THR A 1 922 ? 17.470 14.159 -26.253 1.00 29.59 922 THR A CA 1
ATOM 7305 C C . THR A 1 922 ? 18.772 14.818 -26.698 1.00 29.59 922 THR A C 1
ATOM 7307 O O . THR A 1 922 ? 18.755 15.970 -27.125 1.00 29.59 922 THR A O 1
ATOM 7310 N N . GLU A 1 923 ? 19.880 14.085 -26.628 1.00 30.41 923 GLU A N 1
ATOM 7311 C CA . GLU A 1 923 ? 21.064 14.395 -27.424 1.00 30.41 923 GLU A CA 1
ATOM 7312 C C . GLU A 1 923 ? 20.789 13.895 -28.845 1.00 30.41 923 GLU A C 1
ATOM 7314 O O . GLU A 1 923 ? 20.820 12.696 -29.127 1.00 30.41 923 GLU A O 1
ATOM 7319 N N . GLU A 1 924 ? 20.412 14.828 -29.716 1.00 31.86 924 GLU A N 1
ATOM 7320 C CA . GLU A 1 924 ? 20.589 14.666 -31.152 1.00 31.86 924 GLU A CA 1
ATOM 7321 C C . GLU A 1 924 ? 22.083 14.836 -31.449 1.00 31.86 924 GLU A C 1
ATOM 7323 O O . GLU A 1 924 ? 22.703 15.824 -31.057 1.00 31.86 924 GLU A O 1
ATOM 7328 N N . GLU A 1 925 ? 22.653 13.831 -32.107 1.00 33.41 925 GLU A N 1
ATOM 7329 C CA . GLU A 1 925 ? 23.955 13.901 -32.756 1.00 33.41 925 GLU A CA 1
ATOM 7330 C C . GLU A 1 925 ? 23.905 14.977 -33.856 1.00 33.41 925 GLU A C 1
ATOM 7332 O O . GLU A 1 925 ? 23.057 14.899 -34.746 1.00 33.41 925 GLU A O 1
ATOM 7337 N N . ASP A 1 926 ? 24.831 15.940 -33.835 1.00 30.81 926 ASP A N 1
ATOM 7338 C CA . ASP A 1 926 ? 25.302 16.581 -35.066 1.00 30.81 926 ASP A CA 1
ATOM 7339 C C . ASP A 1 926 ? 26.807 16.874 -34.989 1.00 30.81 926 ASP A C 1
ATOM 7341 O O . ASP A 1 926 ? 27.355 17.279 -33.961 1.00 30.81 926 ASP A O 1
ATOM 7345 N N . ASP A 1 927 ? 27.449 16.581 -36.112 1.00 31.95 927 ASP A N 1
ATOM 7346 C CA . ASP A 1 927 ? 28.876 16.538 -36.395 1.00 31.95 927 ASP A CA 1
ATOM 7347 C C . ASP A 1 927 ? 29.519 17.937 -36.483 1.00 31.95 927 ASP A C 1
ATOM 7349 O O . ASP A 1 927 ? 28.880 18.906 -36.889 1.00 31.95 927 ASP A O 1
ATOM 7353 N N . GLY A 1 928 ? 30.845 18.027 -36.281 1.00 32.69 928 GLY A N 1
ATOM 7354 C CA . GLY A 1 928 ? 31.626 19.083 -36.950 1.00 32.69 928 GLY A CA 1
ATOM 7355 C C . GLY A 1 928 ? 32.893 19.611 -36.269 1.00 32.69 928 GLY A C 1
ATOM 7356 O O . GLY A 1 928 ? 32.869 20.657 -35.644 1.00 32.69 928 GLY A O 1
ATOM 7357 N N . MET A 1 929 ? 34.009 18.917 -36.501 1.00 32.31 929 MET A N 1
ATOM 7358 C CA . MET A 1 929 ? 35.318 19.436 -36.951 1.00 32.31 929 MET A CA 1
ATOM 7359 C C . MET A 1 929 ? 35.938 20.760 -36.398 1.00 32.31 929 MET A C 1
ATOM 7361 O O . MET A 1 929 ? 35.444 21.851 -36.654 1.00 32.31 929 MET A O 1
ATOM 7365 N N . ASN A 1 930 ? 37.189 20.600 -35.930 1.00 31.83 930 ASN A N 1
ATOM 7366 C CA . ASN A 1 930 ? 38.397 21.445 -36.092 1.00 31.83 930 ASN A CA 1
ATOM 7367 C C . ASN A 1 930 ? 38.719 22.675 -35.203 1.00 31.83 930 ASN A C 1
ATOM 7369 O O . ASN A 1 930 ? 38.003 23.667 -35.177 1.00 31.83 930 ASN A O 1
ATOM 7373 N N . ASP A 1 931 ? 39.949 22.567 -34.669 1.00 35.41 931 ASP A N 1
ATOM 7374 C CA . ASP A 1 931 ? 41.076 23.514 -34.559 1.00 35.41 931 ASP A CA 1
ATOM 7375 C C . ASP A 1 931 ? 41.018 24.770 -33.662 1.00 35.41 931 ASP A C 1
ATOM 7377 O O . ASP A 1 931 ? 40.218 25.680 -33.851 1.00 35.41 931 ASP A O 1
ATOM 7381 N N . ASP A 1 932 ? 41.976 24.769 -32.720 1.00 39.38 932 ASP A N 1
ATOM 7382 C CA . ASP A 1 932 ? 42.832 25.849 -32.199 1.00 39.38 932 ASP A CA 1
ATOM 7383 C C . ASP A 1 932 ? 42.408 27.313 -32.434 1.00 39.38 932 ASP A C 1
ATOM 7385 O O . ASP A 1 932 ? 42.396 27.797 -33.561 1.00 39.38 932 ASP A O 1
ATOM 7389 N N . ASP A 1 933 ? 42.215 28.064 -31.343 1.00 35.50 933 ASP A N 1
ATOM 7390 C CA . ASP A 1 933 ? 43.095 29.194 -30.996 1.00 35.50 933 ASP A CA 1
ATOM 7391 C C . ASP A 1 933 ? 42.693 29.830 -29.650 1.00 35.50 933 ASP A C 1
ATOM 7393 O O . ASP A 1 933 ? 41.519 30.024 -29.325 1.00 35.50 933 ASP A O 1
ATOM 7397 N N . ASP A 1 934 ? 43.719 30.153 -28.864 1.00 38.38 934 ASP A N 1
ATOM 7398 C CA . ASP A 1 934 ? 43.656 30.880 -27.601 1.00 38.38 934 ASP A CA 1
ATOM 7399 C C . ASP A 1 934 ? 43.065 32.300 -27.755 1.00 38.38 934 ASP A C 1
ATOM 7401 O O . ASP A 1 934 ? 43.298 32.989 -28.748 1.00 38.38 934 ASP A O 1
ATOM 7405 N N . VAL A 1 935 ? 42.400 32.782 -26.697 1.00 35.19 935 VAL A N 1
ATOM 7406 C CA . VAL A 1 935 ? 42.724 34.014 -25.935 1.00 35.19 935 VAL A CA 1
ATOM 7407 C C . VAL A 1 935 ? 41.461 34.591 -25.275 1.00 35.19 935 VAL A C 1
ATOM 7409 O O . VAL A 1 935 ? 40.564 35.120 -25.922 1.00 35.19 935 VAL A O 1
ATOM 7412 N N . GLU A 1 936 ? 41.473 34.493 -23.943 1.00 37.53 936 GLU A N 1
ATOM 7413 C CA . GLU A 1 936 ? 40.970 35.436 -22.934 1.00 37.53 936 GLU A CA 1
ATOM 7414 C C . GLU A 1 936 ? 39.683 36.232 -23.234 1.00 37.53 936 GLU A C 1
ATOM 7416 O O . GLU A 1 936 ? 39.676 37.187 -24.007 1.00 37.53 936 GLU A O 1
ATOM 7421 N N . ASN A 1 937 ? 38.649 36.006 -22.415 1.00 31.48 937 ASN A N 1
ATOM 7422 C CA . ASN A 1 937 ? 38.311 36.872 -21.270 1.00 31.48 937 ASN A CA 1
ATOM 7423 C C . ASN A 1 937 ? 36.809 36.754 -20.935 1.00 31.48 937 ASN A C 1
ATOM 7425 O O . ASN A 1 937 ? 35.976 37.025 -21.795 1.00 31.48 937 ASN A O 1
ATOM 7429 N N . LEU A 1 938 ? 36.512 36.441 -19.664 1.00 32.47 938 LEU A N 1
ATOM 7430 C CA . LEU A 1 938 ? 35.361 36.858 -18.835 1.00 32.47 938 LEU A CA 1
ATOM 7431 C C . LEU A 1 938 ? 34.690 35.704 -18.076 1.00 32.47 938 LEU A C 1
ATOM 7433 O O . LEU A 1 938 ? 34.127 34.791 -18.661 1.00 32.47 938 LEU A O 1
ATOM 7437 N N . GLY A 1 939 ? 34.653 35.866 -16.751 1.00 29.53 939 GLY A N 1
ATOM 7438 C CA . GLY A 1 939 ? 33.565 35.355 -15.921 1.00 29.53 939 GLY A CA 1
ATOM 7439 C C . GLY A 1 939 ? 33.890 34.117 -15.102 1.00 29.53 939 GLY A C 1
ATOM 7440 O O . GLY A 1 939 ? 33.718 32.995 -15.552 1.00 29.53 939 GLY A O 1
ATOM 7441 N N . LYS A 1 940 ? 34.266 34.338 -13.840 1.00 44.72 940 LYS A N 1
ATOM 7442 C CA . LYS A 1 940 ? 33.883 33.421 -12.766 1.00 44.72 940 LYS A CA 1
ATOM 7443 C C . LYS A 1 940 ? 32.365 33.251 -12.814 1.00 44.72 940 LYS A C 1
ATOM 7445 O O . LYS A 1 940 ? 31.678 34.254 -12.648 1.00 44.72 940 LYS A O 1
ATOM 7450 N N . GLU A 1 941 ? 31.873 32.029 -12.926 1.00 35.25 941 GLU A N 1
ATOM 7451 C CA . GLU A 1 941 ? 30.624 31.666 -12.267 1.00 35.25 941 GLU A CA 1
ATOM 7452 C C . GLU A 1 941 ? 30.914 30.452 -11.396 1.00 35.25 941 GLU A C 1
ATOM 7454 O O . GLU A 1 941 ? 31.369 29.400 -11.845 1.00 35.25 941 GLU A O 1
ATOM 7459 N N . ASP A 1 942 ? 30.814 30.732 -10.102 1.00 34.88 942 ASP A N 1
ATOM 7460 C CA . ASP A 1 942 ? 30.993 29.813 -9.005 1.00 34.88 942 ASP A CA 1
ATOM 7461 C C . ASP A 1 942 ? 29.978 28.669 -9.111 1.00 34.88 942 ASP A C 1
ATOM 7463 O O . ASP A 1 942 ? 28.838 28.859 -9.524 1.00 34.88 942 ASP A O 1
ATOM 7467 N N . GLU A 1 943 ? 30.415 27.485 -8.697 1.00 38.22 943 GLU A N 1
ATOM 7468 C CA . GLU A 1 943 ? 29.596 26.302 -8.451 1.00 38.22 943 GLU A CA 1
ATOM 7469 C C . GLU A 1 943 ? 28.235 26.664 -7.823 1.00 38.22 943 GLU A C 1
ATOM 7471 O O . GLU A 1 943 ? 28.192 27.236 -6.727 1.00 38.22 943 GLU A O 1
ATOM 7476 N N . ASP A 1 944 ? 27.134 26.279 -8.478 1.00 40.84 944 ASP A N 1
ATOM 7477 C CA . ASP A 1 944 ? 25.774 26.323 -7.931 1.00 40.84 944 ASP A CA 1
ATOM 7478 C C . ASP A 1 944 ? 25.693 25.497 -6.633 1.00 40.84 944 ASP A C 1
ATOM 7480 O O . ASP A 1 944 ? 25.395 24.301 -6.616 1.00 40.84 944 ASP A O 1
ATOM 7484 N N . LYS A 1 945 ? 25.978 26.142 -5.501 1.00 45.19 945 LYS A N 1
ATOM 7485 C CA . LYS A 1 945 ? 25.682 25.622 -4.165 1.00 45.19 945 LYS A CA 1
ATOM 7486 C C . LYS A 1 945 ? 24.193 25.811 -3.910 1.00 45.19 945 LYS A C 1
ATOM 7488 O O . LYS A 1 945 ? 23.754 26.921 -3.615 1.00 45.19 945 LYS A O 1
ATOM 7493 N N . SER A 1 946 ? 23.422 24.729 -3.985 1.00 57.53 946 SER A N 1
ATOM 7494 C CA . SER A 1 946 ? 22.032 24.697 -3.523 1.00 57.53 946 SER A CA 1
ATOM 7495 C C . SER A 1 946 ? 21.933 25.247 -2.091 1.00 57.53 946 SER A C 1
ATOM 7497 O O . SER A 1 946 ? 22.658 24.807 -1.197 1.00 57.53 946 SER A O 1
ATOM 7499 N N . PHE A 1 947 ? 21.071 26.243 -1.862 1.00 69.38 947 PHE A N 1
ATOM 7500 C CA . PHE A 1 947 ? 20.843 26.805 -0.529 1.00 69.38 947 PHE A CA 1
ATOM 7501 C C . PHE A 1 947 ? 19.981 25.848 0.311 1.00 69.38 947 PHE A C 1
ATOM 7503 O O . PHE A 1 947 ? 18.789 25.686 0.050 1.00 69.38 947 PHE A O 1
ATOM 7510 N N . ASP A 1 948 ? 20.583 25.223 1.324 1.00 72.88 948 ASP A N 1
ATOM 7511 C CA . ASP A 1 948 ? 19.911 24.254 2.199 1.00 72.88 948 ASP A CA 1
ATOM 7512 C C . ASP A 1 948 ? 19.063 24.922 3.302 1.00 72.88 948 ASP A C 1
ATOM 7514 O O . ASP A 1 948 ? 19.476 25.910 3.920 1.00 72.88 948 ASP A O 1
ATOM 7518 N N . MET A 1 949 ? 17.900 24.330 3.614 1.00 86.25 949 MET A N 1
ATOM 7519 C CA . MET A 1 949 ? 16.990 24.787 4.677 1.00 86.25 949 MET A CA 1
ATOM 7520 C C . MET A 1 949 ? 17.688 24.806 6.061 1.00 86.25 949 MET A C 1
ATOM 7522 O O . MET A 1 949 ? 18.264 23.792 6.469 1.00 86.25 949 MET A O 1
ATOM 7526 N N . PRO A 1 950 ? 17.630 25.915 6.830 1.00 87.44 950 PRO A N 1
ATOM 7527 C CA . PRO A 1 950 ? 18.149 25.981 8.196 1.00 87.44 950 PRO A CA 1
ATOM 7528 C C . PRO A 1 950 ? 17.438 25.015 9.154 1.00 87.44 950 PRO A C 1
ATOM 7530 O O . PRO A 1 950 ? 16.263 24.692 8.986 1.00 87.44 950 PRO A O 1
ATOM 7533 N N . CYS A 1 951 ? 18.132 24.603 10.219 1.00 86.31 951 CYS A N 1
ATOM 7534 C CA . CYS A 1 951 ? 17.517 23.835 11.301 1.00 86.31 951 CYS A CA 1
ATOM 7535 C C . CYS A 1 951 ? 16.359 24.613 11.944 1.00 86.31 951 CYS A C 1
ATOM 7537 O O . CYS A 1 951 ? 16.454 25.825 12.133 1.00 86.31 951 CYS A O 1
ATOM 7539 N N . SER A 1 952 ? 15.312 23.897 12.361 1.00 92.69 952 SER A N 1
ATOM 7540 C CA . SER A 1 952 ? 14.199 24.493 13.106 1.00 92.69 952 SER A CA 1
ATOM 7541 C C . SER A 1 952 ? 14.678 25.206 14.371 1.00 92.69 952 SER A C 1
ATOM 7543 O O . SER A 1 952 ? 15.446 24.630 15.149 1.00 92.69 952 SER A O 1
ATOM 7545 N N . TRP A 1 953 ? 14.161 26.417 14.591 1.00 93.50 953 TRP A N 1
ATOM 7546 C CA . TRP A 1 953 ? 14.430 27.258 15.764 1.00 93.50 953 TRP A CA 1
ATOM 7547 C C . TRP A 1 953 ? 13.692 26.786 17.022 1.00 93.50 953 TRP A C 1
ATOM 7549 O O . TRP A 1 953 ? 14.109 27.123 18.132 1.00 93.50 953 TRP A O 1
ATOM 7559 N N . VAL A 1 954 ? 12.626 26.002 16.834 1.00 93.38 954 VAL A N 1
ATOM 7560 C CA . VAL A 1 954 ? 11.820 25.385 17.893 1.00 93.38 954 VAL A CA 1
ATOM 7561 C C . VAL A 1 954 ? 12.622 24.291 18.602 1.00 93.38 954 VAL A C 1
ATOM 7563 O O . VAL A 1 954 ? 13.300 23.489 17.949 1.00 93.38 954 VAL A O 1
ATOM 7566 N N . GLU A 1 955 ? 12.542 24.259 19.933 1.00 91.31 955 GLU A N 1
ATOM 7567 C CA . GLU A 1 955 ? 13.142 23.213 20.766 1.00 91.31 955 GLU A CA 1
ATOM 7568 C C . GLU A 1 955 ? 12.511 21.837 20.501 1.00 91.31 955 GLU A C 1
ATOM 7570 O O . GLU A 1 955 ? 11.467 21.704 19.860 1.00 91.31 955 GLU A O 1
ATOM 7575 N N . GLN A 1 956 ? 13.170 20.778 20.969 1.00 89.06 956 GLN A N 1
ATOM 7576 C CA . GLN A 1 956 ? 12.637 19.429 20.833 1.00 89.06 956 GLN A CA 1
ATOM 7577 C C . GLN A 1 956 ? 11.299 19.306 21.574 1.00 89.06 956 GLN A C 1
ATOM 7579 O O . GLN A 1 956 ? 11.159 19.748 22.711 1.00 89.06 956 GLN A O 1
ATOM 7584 N N . ILE A 1 957 ? 10.309 18.705 20.914 1.00 91.94 957 ILE A N 1
ATOM 7585 C CA . ILE A 1 957 ? 8.987 18.490 21.498 1.00 91.94 957 ILE A CA 1
ATOM 7586 C C . ILE A 1 957 ? 9.081 17.414 22.590 1.00 91.94 957 ILE A C 1
ATOM 7588 O O . ILE A 1 957 ? 9.383 16.256 22.307 1.00 91.94 957 ILE A O 1
ATOM 7592 N N . GLU A 1 958 ? 8.785 17.790 23.834 1.00 87.94 958 GLU A N 1
ATOM 7593 C CA . GLU A 1 958 ? 8.762 16.888 24.988 1.00 87.94 958 GLU A CA 1
ATOM 7594 C C . GLU A 1 958 ? 7.374 16.882 25.639 1.00 87.94 958 GLU A C 1
ATOM 7596 O O . GLU A 1 958 ? 6.769 17.929 25.867 1.00 87.94 958 GLU A O 1
ATOM 7601 N N . ILE A 1 959 ? 6.861 15.687 25.946 1.00 87.88 959 ILE A N 1
ATOM 7602 C CA . ILE A 1 959 ? 5.582 15.490 26.640 1.00 87.88 959 ILE A CA 1
ATOM 7603 C C . ILE A 1 959 ? 5.859 14.641 27.876 1.00 87.88 959 ILE A C 1
ATOM 7605 O O . ILE A 1 959 ? 6.290 13.491 27.759 1.00 87.88 959 ILE A O 1
ATOM 7609 N N . SER A 1 960 ? 5.626 15.206 29.062 1.00 86.62 960 SER A N 1
ATOM 7610 C CA . SER A 1 960 ? 5.811 14.482 30.321 1.00 86.62 960 SER A CA 1
ATOM 7611 C C . SER A 1 960 ? 4.825 13.308 30.434 1.00 86.62 960 SER A C 1
ATOM 7613 O O . SER A 1 960 ? 3.734 13.378 29.862 1.00 86.62 960 SER A O 1
ATOM 7615 N N . PRO A 1 961 ? 5.154 12.245 31.191 1.00 84.44 961 PRO A N 1
ATOM 7616 C CA . PRO A 1 961 ? 4.224 11.136 31.414 1.00 84.44 961 PRO A CA 1
ATOM 7617 C C . PRO A 1 961 ? 2.883 11.601 31.996 1.00 84.44 961 PRO A C 1
ATOM 7619 O O . PRO A 1 961 ? 1.829 11.147 31.569 1.00 84.44 961 PRO A O 1
ATOM 7622 N N . GLU A 1 962 ? 2.906 12.586 32.898 1.00 80.81 962 GLU A N 1
ATOM 7623 C CA . GLU A 1 962 ? 1.698 13.207 33.456 1.00 80.81 962 GLU A CA 1
ATOM 7624 C C . GLU A 1 962 ? 0.851 13.909 32.380 1.00 80.81 962 GLU A C 1
ATOM 7626 O O . GLU A 1 962 ? -0.373 13.768 32.350 1.00 80.81 962 GLU A O 1
ATOM 7631 N N . ALA A 1 963 ? 1.481 14.642 31.456 1.00 82.25 963 ALA A N 1
ATOM 7632 C CA . ALA A 1 963 ? 0.788 15.298 30.347 1.00 82.25 963 ALA A CA 1
ATOM 7633 C C . ALA A 1 963 ? 0.211 14.279 29.348 1.00 82.25 963 ALA A C 1
ATOM 7635 O O . ALA A 1 963 ? -0.899 14.452 28.846 1.00 82.25 963 ALA A O 1
ATOM 7636 N N . PHE A 1 964 ? 0.937 13.190 29.090 1.00 85.75 964 PHE A N 1
ATOM 7637 C CA . PHE A 1 964 ? 0.467 12.108 28.230 1.00 85.75 964 PHE A CA 1
ATOM 7638 C C . PHE A 1 964 ? -0.752 11.387 28.824 1.00 85.75 964 PHE A C 1
ATOM 7640 O O . PHE A 1 964 ? -1.732 11.157 28.115 1.00 85.75 964 PHE A O 1
ATOM 7647 N N . GLU A 1 965 ? -0.730 11.095 30.127 1.00 81.56 965 GLU A N 1
ATOM 7648 C CA . GLU A 1 965 ? -1.837 10.445 30.839 1.00 81.56 965 GLU A CA 1
ATOM 7649 C C . GLU A 1 965 ? -3.053 11.361 30.989 1.00 81.56 965 GLU A C 1
ATOM 7651 O O . GLU A 1 965 ? -4.186 10.921 30.819 1.00 81.56 965 GLU A O 1
ATOM 7656 N N . THR A 1 966 ? -2.857 12.656 31.248 1.00 80.12 966 THR A N 1
ATOM 7657 C CA . THR A 1 966 ? -3.985 13.586 31.421 1.00 80.12 966 THR A CA 1
ATOM 7658 C C . THR A 1 966 ? -4.820 13.767 30.150 1.00 80.12 966 THR A C 1
ATOM 7660 O O . THR A 1 966 ? -6.010 14.047 30.284 1.00 80.12 966 THR A O 1
ATOM 7663 N N . ARG A 1 967 ? -4.248 13.552 28.948 1.00 77.25 967 ARG A N 1
ATOM 7664 C CA . ARG A 1 967 ? -4.857 13.517 27.589 1.00 77.25 967 ARG A CA 1
ATOM 7665 C C . ARG A 1 967 ? -5.744 14.686 27.143 1.00 77.25 967 ARG A C 1
ATOM 7667 O O . ARG A 1 967 ? -5.905 14.874 25.946 1.00 77.25 967 ARG A O 1
ATOM 7674 N N . CYS A 1 968 ? -6.362 15.431 28.047 1.00 78.81 968 CYS A N 1
ATOM 7675 C CA . CYS A 1 968 ? -7.346 16.467 27.795 1.00 78.81 968 CYS A CA 1
ATOM 7676 C C . CYS A 1 968 ? -7.044 17.695 28.664 1.00 78.81 968 CYS A C 1
ATOM 7678 O O . CYS A 1 968 ? -6.715 17.537 29.845 1.00 78.81 968 CYS A O 1
ATOM 7680 N N . PRO A 1 969 ? -7.255 18.915 28.145 1.00 73.25 969 PRO A N 1
ATOM 7681 C CA . PRO A 1 969 ? -7.212 20.138 28.936 1.00 73.25 969 PRO A CA 1
ATOM 7682 C C . PRO A 1 969 ? -8.167 20.037 30.131 1.00 73.25 969 PRO A C 1
ATOM 7684 O O . PRO A 1 969 ? -9.353 19.747 29.964 1.00 73.25 969 PRO A O 1
ATOM 7687 N N . ASN A 1 970 ? -7.663 20.249 31.348 1.00 72.50 970 ASN A N 1
ATOM 7688 C CA . ASN A 1 970 ? -8.414 20.087 32.607 1.00 72.50 970 ASN A CA 1
ATOM 7689 C C . ASN A 1 970 ? -8.984 18.666 32.847 1.00 72.50 970 ASN A C 1
ATOM 7691 O O . ASN A 1 970 ? -9.903 18.495 33.648 1.00 72.50 970 ASN A O 1
ATOM 7695 N N . GLY A 1 971 ? -8.483 17.652 32.131 1.00 75.44 971 GLY A N 1
ATOM 7696 C CA . GLY A 1 971 ? -8.831 16.238 32.294 1.00 75.44 971 GLY A CA 1
ATOM 7697 C C . GLY A 1 971 ? -10.211 15.811 31.770 1.00 75.44 971 GLY A C 1
ATOM 7698 O O . GLY A 1 971 ? -10.561 14.637 31.890 1.00 75.44 971 GLY A O 1
ATOM 7699 N N . LYS A 1 972 ? -11.004 16.711 31.166 1.00 84.25 972 LYS A N 1
ATOM 7700 C CA . LYS A 1 972 ? -12.306 16.380 30.556 1.00 84.25 972 LYS A CA 1
ATOM 7701 C C . LYS A 1 972 ? -12.522 17.122 29.238 1.00 84.25 972 LYS A C 1
ATOM 7703 O O . LYS A 1 972 ? -12.416 18.343 29.192 1.00 84.25 972 LYS A O 1
ATOM 7708 N N . LYS A 1 973 ? -12.970 16.404 28.205 1.00 85.56 973 LYS A N 1
ATOM 7709 C CA . LYS A 1 973 ? -13.387 16.966 26.912 1.00 85.56 973 LYS A CA 1
ATOM 7710 C C . LYS A 1 973 ? -14.806 16.522 26.556 1.00 85.56 973 LYS A C 1
ATOM 7712 O O . LYS A 1 973 ? -15.174 15.367 26.758 1.00 85.56 973 LYS A O 1
ATOM 7717 N N . VAL A 1 974 ? -15.627 17.442 26.050 1.00 88.12 974 VAL A N 1
ATOM 7718 C CA . VAL A 1 974 ? -17.013 17.167 25.635 1.00 88.12 974 VAL A CA 1
ATOM 7719 C C . VAL A 1 974 ? -17.175 17.555 24.177 1.00 88.12 974 VAL A C 1
ATOM 7721 O O . VAL A 1 974 ? -16.831 18.670 23.800 1.00 88.12 974 VAL A O 1
ATOM 7724 N N . ILE A 1 975 ? -17.703 16.634 23.378 1.00 87.44 975 ILE A N 1
ATOM 7725 C CA . ILE A 1 975 ? -17.903 16.789 21.942 1.00 87.44 975 ILE A CA 1
ATOM 7726 C C . ILE A 1 975 ? -19.365 16.477 21.625 1.00 87.44 975 ILE A C 1
ATOM 7728 O O . ILE A 1 975 ? -19.903 15.456 22.064 1.00 87.44 975 ILE A O 1
ATOM 7732 N N . GLN A 1 976 ? -20.016 17.362 20.878 1.00 87.75 976 GLN A N 1
ATOM 7733 C CA . GLN A 1 976 ? -21.403 17.196 20.458 1.00 87.75 976 GLN A CA 1
ATOM 7734 C C . GLN A 1 976 ? -21.452 16.818 18.976 1.00 87.75 976 GLN A C 1
ATOM 7736 O O . GLN A 1 976 ? -20.871 17.504 18.146 1.00 87.75 976 GLN A O 1
ATOM 7741 N N . TYR A 1 977 ? -22.137 15.718 18.679 1.00 88.19 977 TYR A N 1
ATOM 7742 C CA . TYR A 1 977 ? -22.343 15.149 17.349 1.00 88.19 977 TYR A CA 1
ATOM 7743 C C . TYR A 1 977 ? -23.823 15.193 16.962 1.00 88.19 977 TYR A C 1
ATOM 7745 O O . TYR A 1 977 ? -24.694 15.422 17.810 1.00 88.19 977 TYR A O 1
ATOM 7753 N N . LYS A 1 978 ? -24.136 14.866 15.705 1.00 83.50 978 LYS A N 1
ATOM 7754 C CA . LYS A 1 978 ? -25.510 14.636 15.247 1.00 83.50 978 LYS A CA 1
ATOM 7755 C C . LYS A 1 978 ? -26.166 13.555 16.096 1.00 83.50 978 LYS A C 1
ATOM 7757 O O . LYS A 1 978 ? -25.770 12.389 16.057 1.00 83.50 978 LYS A O 1
ATOM 7762 N N . ARG A 1 979 ? -27.177 13.958 16.875 1.00 86.38 979 ARG A N 1
ATOM 7763 C CA . ARG A 1 979 ? -27.950 13.088 17.781 1.00 86.38 979 ARG A CA 1
ATOM 7764 C C . ARG A 1 979 ? -27.083 12.332 18.795 1.00 86.38 979 ARG A C 1
ATOM 7766 O O . ARG A 1 979 ? -27.492 11.282 19.291 1.00 86.38 979 ARG A O 1
ATOM 7773 N N . ALA A 1 980 ? -25.883 12.815 19.111 1.00 91.12 980 ALA A N 1
ATOM 7774 C CA . ALA A 1 980 ? -25.023 12.149 20.079 1.00 91.12 980 ALA A CA 1
ATOM 7775 C C . ALA A 1 980 ? -24.137 13.128 20.850 1.00 91.12 980 ALA A C 1
ATOM 7777 O O . ALA A 1 980 ? -23.734 14.174 20.359 1.00 91.12 980 ALA A O 1
ATOM 7778 N N . LYS A 1 981 ? -23.796 12.761 22.081 1.00 92.50 981 LYS A N 1
ATOM 7779 C CA . LYS A 1 981 ? -22.890 13.504 22.953 1.00 92.50 981 LYS A CA 1
ATOM 7780 C C . LYS A 1 981 ? -21.800 12.565 23.440 1.00 92.50 981 LYS A C 1
ATOM 7782 O O . LYS A 1 981 ? -22.103 11.549 24.069 1.00 92.50 981 LYS A O 1
ATOM 7787 N N . LEU A 1 982 ? -20.553 12.918 23.153 1.00 90.81 982 LEU A N 1
ATOM 7788 C CA . LEU A 1 982 ? -19.365 12.179 23.552 1.00 90.81 982 LEU A CA 1
ATOM 7789 C C . LEU A 1 982 ? -18.626 12.949 24.647 1.00 90.81 982 LEU A C 1
ATOM 7791 O O . LEU A 1 982 ? -18.251 14.104 24.473 1.00 90.81 982 LEU A O 1
ATOM 7795 N N . GLU A 1 983 ? -18.403 12.306 25.781 1.00 91.19 983 GLU A N 1
ATOM 7796 C CA . GLU A 1 983 ? -17.610 12.840 26.883 1.00 91.19 983 GLU A CA 1
ATOM 7797 C C . GLU A 1 983 ? -16.390 11.949 27.085 1.00 91.19 983 GLU A C 1
ATOM 7799 O O . GLU A 1 983 ? -16.530 10.736 27.229 1.00 91.19 983 GLU A O 1
ATOM 7804 N N . LYS A 1 984 ? -15.205 12.553 27.095 1.00 88.69 984 LYS A N 1
ATOM 7805 C CA . LYS A 1 984 ? -13.925 11.897 27.352 1.00 88.69 984 LYS A CA 1
ATOM 7806 C C . LYS A 1 984 ? -13.333 12.447 28.648 1.00 88.69 984 LYS A C 1
ATOM 7808 O O . LYS A 1 984 ? -13.416 13.652 28.900 1.00 88.69 984 LYS A O 1
ATOM 7813 N N . TRP A 1 985 ? -12.734 11.578 29.447 1.00 88.88 985 TRP A N 1
ATOM 7814 C CA . TRP A 1 985 ? -12.017 11.918 30.672 1.00 88.88 985 TRP A CA 1
ATOM 7815 C C . TRP A 1 985 ? -10.627 11.294 30.653 1.00 88.88 985 TRP A C 1
ATOM 7817 O O . TRP A 1 985 ? -10.432 10.228 30.066 1.00 88.88 985 TRP A O 1
ATOM 7827 N N . ALA A 1 986 ? -9.683 11.941 31.332 1.00 82.62 986 ALA A N 1
ATOM 7828 C CA . ALA A 1 986 ? -8.370 11.367 31.563 1.00 82.62 986 ALA A CA 1
ATOM 7829 C C . ALA A 1 986 ? -8.484 10.041 32.340 1.00 82.62 986 ALA A C 1
ATOM 7831 O O . ALA A 1 986 ? -9.287 9.956 33.284 1.00 82.62 986 ALA A O 1
ATOM 7832 N N . PRO A 1 987 ? -7.666 9.028 32.004 1.00 69.75 987 PRO A N 1
ATOM 7833 C CA . PRO A 1 987 ? -7.350 7.937 32.913 1.00 69.75 987 PRO A CA 1
ATOM 7834 C C . PRO A 1 987 ? -7.073 8.498 34.316 1.00 69.75 987 PRO A C 1
ATOM 7836 O O . PRO A 1 987 ? -6.371 9.493 34.466 1.00 69.75 987 PRO A O 1
ATOM 7839 N N . TYR A 1 988 ? -7.676 7.904 35.347 1.00 72.56 988 TYR A N 1
ATOM 7840 C CA . TYR A 1 988 ? -7.515 8.285 36.763 1.00 72.56 988 TYR A CA 1
ATOM 7841 C C . TYR A 1 988 ? -8.156 9.603 37.233 1.00 72.56 988 TYR A C 1
ATOM 7843 O O . TYR A 1 988 ? -8.189 9.826 38.440 1.00 72.56 988 TYR A O 1
ATOM 7851 N N . LEU A 1 989 ? -8.736 10.443 36.362 1.00 77.88 989 LEU A N 1
ATOM 7852 C CA . LEU A 1 989 ? -9.471 11.628 36.843 1.00 77.88 989 LEU A CA 1
ATOM 7853 C C . LEU A 1 989 ? -10.716 11.228 37.648 1.00 77.88 989 LEU A C 1
ATOM 7855 O O . LEU A 1 989 ? -11.070 11.867 38.637 1.00 77.88 989 LEU A O 1
ATOM 7859 N N . ASN A 1 990 ? -11.399 10.171 37.209 1.00 78.38 990 ASN A N 1
ATOM 7860 C CA . ASN A 1 990 ? -12.570 9.652 37.895 1.00 78.38 990 ASN A CA 1
ATOM 7861 C C . ASN A 1 990 ? -12.188 8.430 38.743 1.00 78.38 990 ASN A C 1
ATOM 7863 O O . ASN A 1 990 ? -11.751 7.414 38.203 1.00 78.38 990 ASN A O 1
ATOM 7867 N N . ASN A 1 991 ? -12.484 8.463 40.047 1.00 76.38 991 ASN A N 1
ATOM 7868 C CA . ASN A 1 991 ? -12.259 7.334 40.971 1.00 76.38 991 ASN A CA 1
ATOM 7869 C C . ASN A 1 991 ? -12.998 6.041 40.571 1.00 76.38 991 ASN A C 1
ATOM 7871 O O . ASN A 1 991 ? -12.693 4.963 41.067 1.00 76.38 991 ASN A O 1
ATOM 7875 N N . ASN A 1 992 ? -14.004 6.137 39.698 1.00 81.62 992 ASN A N 1
ATOM 7876 C CA . ASN A 1 992 ? -14.788 5.001 39.210 1.00 81.62 992 ASN A CA 1
ATOM 7877 C C . ASN A 1 992 ? -14.221 4.361 37.923 1.00 81.62 992 ASN A C 1
ATOM 7879 O O . ASN A 1 992 ? -14.851 3.442 37.388 1.00 81.62 992 ASN A O 1
ATOM 7883 N N . GLY A 1 993 ? -13.092 4.868 37.411 1.00 83.44 993 GLY A N 1
ATOM 7884 C CA . GLY A 1 993 ? -12.426 4.388 36.200 1.00 83.44 993 GLY A CA 1
ATOM 7885 C C . GLY A 1 993 ? -13.107 4.770 34.880 1.00 83.44 993 GLY A C 1
ATOM 7886 O O . GLY A 1 993 ? -12.724 4.246 33.840 1.00 83.44 993 GLY A O 1
ATOM 7887 N N . LEU A 1 994 ? -14.132 5.633 34.879 1.00 89.38 994 LEU A N 1
ATOM 7888 C CA . LEU A 1 994 ? -14.840 6.045 33.658 1.00 89.38 994 LEU A CA 1
ATOM 7889 C C . LEU A 1 994 ? -13.948 6.948 32.795 1.00 89.38 994 LEU A C 1
ATOM 7891 O O . LEU A 1 994 ? -13.605 8.050 33.223 1.00 89.38 994 LEU A O 1
ATOM 7895 N N . VAL A 1 995 ? -13.640 6.517 31.571 1.00 89.06 995 VAL A N 1
ATOM 7896 C CA . VAL A 1 995 ? -12.787 7.268 30.627 1.00 89.06 995 VAL A CA 1
ATOM 7897 C C . VAL A 1 995 ? -13.560 7.834 29.441 1.00 89.06 995 VAL A C 1
ATOM 7899 O O . VAL A 1 995 ? -13.166 8.846 28.869 1.00 89.06 995 VAL A O 1
ATOM 7902 N N . CYS A 1 996 ? -14.686 7.226 29.062 1.00 91.06 996 CYS A N 1
ATOM 7903 C CA . CYS A 1 996 ? -15.477 7.688 27.925 1.00 91.06 996 CYS A CA 1
ATOM 7904 C C . CYS A 1 996 ? -16.965 7.380 28.122 1.00 91.06 996 CYS A C 1
ATOM 7906 O O . CYS A 1 996 ? -17.322 6.314 28.620 1.00 91.06 996 CYS A O 1
ATOM 7908 N N . ARG A 1 997 ? -17.844 8.297 27.714 1.00 93.81 997 ARG A N 1
ATOM 7909 C CA . ARG A 1 997 ? -19.299 8.118 27.709 1.00 93.81 997 ARG A CA 1
ATOM 7910 C C . ARG A 1 997 ? -19.888 8.653 26.416 1.00 93.81 997 ARG A C 1
ATOM 7912 O O . ARG A 1 997 ? -19.731 9.827 26.098 1.00 93.81 997 ARG A O 1
ATOM 7919 N N . LEU A 1 998 ? -20.638 7.808 25.724 1.00 94.00 998 LEU A N 1
ATOM 7920 C CA . LEU A 1 998 ? -21.414 8.156 24.543 1.00 94.00 998 LEU A CA 1
ATOM 7921 C C . LEU A 1 998 ? -22.900 8.078 24.877 1.00 94.00 998 LEU A C 1
ATOM 7923 O O . LEU A 1 998 ? -23.412 7.016 25.218 1.00 94.00 998 LEU A O 1
ATOM 7927 N N . THR A 1 999 ? -23.594 9.202 24.750 1.00 93.56 999 THR A N 1
ATOM 7928 C CA . THR A 1 999 ? -25.053 9.283 24.872 1.00 93.56 999 THR A CA 1
ATOM 7929 C C . THR A 1 999 ? -25.637 9.528 23.492 1.00 93.56 999 THR A C 1
ATOM 7931 O O . THR A 1 999 ? -25.255 10.498 22.846 1.00 93.56 999 THR A O 1
ATOM 7934 N N . THR A 1 1000 ? -26.543 8.673 23.031 1.00 91.75 1000 THR A N 1
ATOM 7935 C CA . THR A 1 1000 ? -27.259 8.874 21.761 1.00 91.75 1000 THR A CA 1
ATOM 7936 C C . THR A 1 1000 ? -28.691 9.320 22.026 1.00 91.75 1000 THR A C 1
ATOM 7938 O O . THR A 1 1000 ? -29.292 8.964 23.046 1.00 91.75 1000 THR A O 1
ATOM 7941 N N . TYR A 1 1001 ? -29.234 10.110 21.108 1.00 90.00 1001 TYR A N 1
ATOM 7942 C CA . TYR A 1 1001 ? -30.519 10.777 21.246 1.00 90.00 1001 TYR A CA 1
ATOM 7943 C C . TYR A 1 1001 ? -31.448 10.466 20.075 1.00 90.00 1001 TYR A C 1
ATOM 7945 O O . TYR A 1 1001 ? -31.019 10.190 18.954 1.00 90.00 1001 TYR A O 1
ATOM 7953 N N . GLU A 1 1002 ? -32.749 10.501 20.340 1.00 84.56 1002 GLU A N 1
ATOM 7954 C CA . GLU A 1 1002 ? -33.771 10.320 19.313 1.00 84.56 1002 GLU A CA 1
ATOM 7955 C C . GLU A 1 1002 ? -33.875 11.563 18.424 1.00 84.56 1002 GLU A C 1
ATOM 7957 O O . GLU A 1 1002 ? -34.010 11.441 17.211 1.00 84.56 1002 GLU A O 1
ATOM 7962 N N . ASP A 1 1003 ? -33.743 12.743 19.015 1.00 82.75 1003 ASP A N 1
ATOM 7963 C CA . ASP A 1 1003 ? -33.927 14.053 18.404 1.00 82.75 1003 ASP A CA 1
ATOM 7964 C C . ASP A 1 1003 ? -32.600 14.801 18.170 1.00 82.75 1003 ASP A C 1
ATOM 7966 O O . ASP A 1 1003 ? -31.589 14.546 18.828 1.00 82.75 1003 ASP A O 1
ATOM 7970 N N . LEU A 1 1004 ? -32.610 15.758 17.233 1.00 77.44 1004 LEU A N 1
ATOM 7971 C CA . LEU A 1 1004 ? -31.451 16.605 16.907 1.00 77.44 1004 LEU A CA 1
ATOM 7972 C C . LEU A 1 1004 ? -31.099 17.588 18.036 1.00 77.44 1004 LEU A C 1
ATOM 7974 O O . LEU A 1 1004 ? -29.929 17.912 18.222 1.00 77.44 1004 LEU A O 1
ATOM 7978 N N . GLU A 1 1005 ? -32.087 18.004 18.832 1.00 78.31 1005 GLU A N 1
ATOM 7979 C CA . GLU A 1 1005 ? -31.902 18.890 19.992 1.00 78.31 1005 GLU A CA 1
ATOM 7980 C C . GLU A 1 1005 ? -31.264 18.171 21.197 1.00 78.31 1005 GLU A C 1
ATOM 7982 O O . GLU A 1 1005 ? -30.925 18.808 22.195 1.00 78.31 1005 GLU A O 1
ATOM 7987 N N . CYS A 1 1006 ? -31.041 16.854 21.094 1.00 83.06 1006 CYS A N 1
ATOM 7988 C CA . CYS A 1 1006 ? -30.428 16.014 22.121 1.00 83.06 1006 CYS A CA 1
ATOM 7989 C C . CYS A 1 1006 ? -31.183 16.034 23.468 1.00 83.06 1006 CYS A C 1
ATOM 7991 O O . CYS A 1 1006 ? -30.570 16.087 24.539 1.00 83.06 1006 CYS A O 1
ATOM 7993 N N . THR A 1 1007 ? -32.518 15.969 23.430 1.00 83.94 1007 THR A N 1
ATOM 7994 C CA . THR A 1 1007 ? -33.382 15.989 24.623 1.00 83.94 1007 THR A CA 1
ATOM 7995 C C . THR A 1 1007 ? -33.817 14.594 25.087 1.00 83.94 1007 THR A C 1
ATOM 7997 O O . THR A 1 1007 ? -33.898 14.348 26.293 1.00 83.94 1007 THR A O 1
ATOM 8000 N N . LYS A 1 1008 ? -34.052 13.647 24.168 1.00 86.31 1008 LYS A N 1
ATOM 8001 C CA . LYS A 1 1008 ? -34.545 12.288 24.459 1.00 86.31 1008 LYS A CA 1
ATOM 8002 C C . LYS A 1 1008 ? -33.451 11.236 24.279 1.00 86.31 1008 LYS A C 1
ATOM 8004 O O . LYS A 1 1008 ? -33.083 10.900 23.159 1.00 86.31 1008 LYS A O 1
ATOM 8009 N N . THR A 1 1009 ? -32.937 10.677 25.375 1.00 90.06 1009 THR A N 1
ATOM 8010 C CA . THR A 1 1009 ? -31.869 9.657 25.333 1.00 90.06 1009 THR A CA 1
ATOM 8011 C C . THR A 1 1009 ? -32.370 8.284 24.861 1.00 90.06 1009 THR A C 1
ATOM 8013 O O . THR A 1 1009 ? -33.288 7.731 25.462 1.00 90.06 1009 THR A O 1
ATOM 8016 N N . LEU A 1 1010 ? -31.703 7.690 23.862 1.00 88.94 1010 LEU A N 1
ATOM 8017 C CA . LEU A 1 1010 ? -31.965 6.332 23.359 1.00 88.94 1010 LEU A CA 1
ATOM 8018 C C . LEU A 1 1010 ? -31.087 5.272 24.037 1.00 88.94 1010 LEU A C 1
ATOM 8020 O O . LEU A 1 1010 ? -31.590 4.331 24.654 1.00 88.94 1010 LEU A O 1
ATOM 8024 N N . GLU A 1 1011 ? -29.767 5.425 23.947 1.00 92.69 1011 GLU A N 1
ATOM 8025 C CA . GLU A 1 1011 ? -28.798 4.543 24.599 1.00 92.69 1011 GLU A CA 1
ATOM 8026 C C . GLU A 1 1011 ? -27.618 5.326 25.182 1.00 92.69 1011 GLU A C 1
ATOM 8028 O O . GLU A 1 1011 ? -27.264 6.409 24.711 1.00 92.69 1011 GLU A O 1
ATOM 8033 N N . VAL A 1 1012 ? -27.002 4.756 26.217 1.00 94.62 1012 VAL A N 1
ATOM 8034 C CA . VAL A 1 1012 ? -25.773 5.256 26.840 1.00 94.62 1012 VAL A CA 1
ATOM 8035 C C . VAL A 1 1012 ? -24.742 4.135 26.829 1.00 94.62 1012 VAL A C 1
ATOM 8037 O O . VAL A 1 1012 ? -25.037 3.026 27.271 1.00 94.62 1012 VAL A O 1
ATOM 8040 N N . LYS A 1 1013 ? -23.540 4.412 26.331 1.00 95.19 1013 LYS A N 1
ATOM 8041 C CA . LYS A 1 1013 ? -22.381 3.516 26.406 1.00 95.19 1013 LYS A CA 1
ATOM 8042 C C . LYS A 1 1013 ? -21.298 4.175 27.244 1.00 95.19 1013 LYS A C 1
ATOM 8044 O O . LYS A 1 1013 ? -20.969 5.335 27.012 1.00 95.19 1013 LYS A O 1
ATOM 8049 N N . GLU A 1 1014 ? -20.770 3.454 28.218 1.00 95.00 1014 GLU A N 1
ATOM 8050 C CA . GLU A 1 1014 ? -19.754 3.927 29.156 1.00 95.00 1014 GLU A CA 1
ATOM 8051 C C . GLU A 1 1014 ? -18.557 2.980 29.110 1.00 95.00 1014 GLU A C 1
ATOM 8053 O O . GLU A 1 1014 ? -18.719 1.782 29.332 1.00 95.00 1014 GLU A O 1
ATOM 8058 N N . TRP A 1 1015 ? -17.368 3.504 28.821 1.00 93.88 1015 TRP A N 1
ATOM 8059 C CA . TRP A 1 1015 ? -16.121 2.743 28.806 1.00 93.88 1015 TRP A CA 1
ATOM 8060 C C . TRP A 1 1015 ? -15.296 3.050 30.046 1.00 93.88 1015 TRP A C 1
ATOM 8062 O O . TRP A 1 1015 ? -15.118 4.215 30.423 1.00 93.88 1015 TRP A O 1
ATOM 8072 N N . PHE A 1 1016 ? -14.749 1.998 30.639 1.00 92.38 1016 PHE A N 1
ATOM 8073 C CA . PHE A 1 1016 ? -14.000 2.050 31.880 1.00 92.38 1016 PHE A CA 1
ATOM 8074 C C . PHE A 1 1016 ? -12.594 1.472 31.707 1.00 92.38 1016 PHE A C 1
ATOM 8076 O O . PHE A 1 1016 ? -12.358 0.561 30.913 1.00 92.38 1016 PHE A O 1
ATOM 8083 N N . GLN A 1 1017 ? -11.650 2.001 32.478 1.00 87.62 1017 GLN A N 1
ATOM 8084 C CA . GLN A 1 1017 ? -10.282 1.508 32.583 1.00 87.62 1017 GLN A CA 1
ATOM 8085 C C . GLN A 1 1017 ? -9.872 1.427 34.053 1.00 87.62 1017 GLN A C 1
ATOM 8087 O O . GLN A 1 1017 ? -10.395 2.155 34.895 1.00 87.62 1017 GLN A O 1
ATOM 8092 N N . ASN A 1 1018 ? -8.929 0.532 34.351 1.00 84.00 1018 ASN A N 1
ATOM 8093 C CA . ASN A 1 1018 ? -8.287 0.403 35.664 1.00 84.00 1018 ASN A CA 1
ATOM 8094 C C . ASN A 1 1018 ? -9.256 0.157 36.832 1.00 84.00 1018 ASN A C 1
ATOM 8096 O O . ASN A 1 1018 ? -9.019 0.605 37.950 1.00 84.00 1018 ASN A O 1
ATOM 8100 N N . ARG A 1 1019 ? -10.352 -0.568 36.582 1.00 87.44 1019 ARG A N 1
ATOM 8101 C CA . ARG A 1 1019 ? -11.276 -1.005 37.633 1.00 87.44 1019 ARG A CA 1
ATOM 8102 C C . ARG A 1 1019 ? -10.901 -2.382 38.171 1.00 87.44 1019 ARG A C 1
ATOM 8104 O O . ARG A 1 1019 ? -10.616 -3.290 37.395 1.00 87.44 1019 ARG A O 1
ATOM 8111 N N . GLU A 1 1020 ? -11.000 -2.554 39.487 1.00 84.06 1020 GLU A N 1
ATOM 8112 C CA . GLU A 1 1020 ? -10.745 -3.832 40.174 1.00 84.06 1020 GLU A CA 1
ATOM 8113 C C . GLU A 1 1020 ? -11.713 -4.945 39.750 1.00 84.06 1020 GLU A C 1
ATOM 8115 O O . GLU A 1 1020 ? -11.344 -6.117 39.691 1.00 84.06 1020 GLU A O 1
ATOM 8120 N N . ASP A 1 1021 ? -12.954 -4.579 39.420 1.00 88.19 1021 ASP A N 1
ATOM 8121 C CA . ASP A 1 1021 ? -13.972 -5.508 38.934 1.00 88.19 1021 ASP A CA 1
ATOM 8122 C C . ASP A 1 1021 ? -13.816 -5.848 37.447 1.00 88.19 1021 ASP A C 1
ATOM 8124 O O . ASP A 1 1021 ? -14.638 -6.580 36.914 1.00 88.19 1021 ASP A O 1
ATOM 8128 N N . MET A 1 1022 ? -12.778 -5.356 36.761 1.00 90.56 1022 MET A N 1
ATOM 8129 C CA . MET A 1 1022 ? -12.515 -5.622 35.342 1.00 90.56 1022 MET A CA 1
ATOM 8130 C C . MET A 1 1022 ? -13.641 -5.181 34.389 1.00 90.56 1022 MET A C 1
ATOM 8132 O O . MET A 1 1022 ? -13.662 -5.619 33.236 1.00 90.56 1022 MET A O 1
ATOM 8136 N N . LEU A 1 1023 ? -14.577 -4.328 34.831 1.00 92.25 1023 LEU A N 1
ATOM 8137 C CA . LEU A 1 1023 ? -15.609 -3.763 33.959 1.00 92.25 1023 LEU A CA 1
ATOM 8138 C C . LEU A 1 1023 ? -14.944 -2.886 32.894 1.00 92.25 1023 LEU A C 1
ATOM 8140 O O . LEU A 1 1023 ? -14.168 -1.990 33.218 1.00 92.25 1023 LEU A O 1
ATOM 8144 N N . GLU A 1 1024 ? -15.259 -3.143 31.628 1.00 92.75 1024 GLU A N 1
ATOM 8145 C CA . GLU A 1 1024 ? -14.672 -2.447 30.479 1.00 92.75 1024 GLU A CA 1
ATOM 8146 C C . GLU A 1 1024 ? -15.692 -1.595 29.737 1.00 92.75 1024 GLU A C 1
ATOM 8148 O O . GLU A 1 1024 ? -15.403 -0.454 29.383 1.00 92.75 1024 GLU A O 1
ATOM 8153 N N . LEU A 1 1025 ? -16.890 -2.128 29.510 1.00 93.94 1025 LEU A N 1
ATOM 8154 C CA . LEU A 1 1025 ? -17.949 -1.434 28.790 1.00 93.94 1025 LEU A CA 1
ATOM 8155 C C . LEU A 1 1025 ? -19.285 -1.708 29.465 1.00 93.94 1025 LEU A C 1
ATOM 8157 O O . LEU A 1 1025 ? -19.624 -2.848 29.760 1.00 93.94 1025 LEU A O 1
ATOM 8161 N N . LYS A 1 1026 ? -20.075 -0.658 29.641 1.00 94.56 1026 LYS A N 1
ATOM 8162 C CA . LYS A 1 1026 ? -21.467 -0.742 30.056 1.00 94.56 1026 LYS A CA 1
ATOM 8163 C C . LYS A 1 1026 ? -22.359 -0.134 28.992 1.00 94.56 1026 LYS A C 1
ATOM 8165 O O . LYS A 1 1026 ? -22.189 1.023 28.617 1.00 94.56 1026 LYS A O 1
ATOM 8170 N N . HIS A 1 1027 ? -23.327 -0.903 28.515 1.00 94.69 1027 HIS A N 1
ATOM 8171 C CA . HIS A 1 1027 ? -24.309 -0.476 27.526 1.00 94.69 1027 HIS A CA 1
ATOM 8172 C C . HIS A 1 1027 ? -25.698 -0.444 28.157 1.00 94.69 1027 HIS A C 1
ATOM 8174 O O . HIS A 1 1027 ? -26.196 -1.449 28.650 1.00 94.69 1027 HIS A O 1
ATOM 8180 N N . ILE A 1 1028 ? -26.323 0.728 28.148 1.00 93.69 1028 ILE A N 1
ATOM 8181 C CA . ILE A 1 1028 ? -27.618 1.002 28.764 1.00 93.69 1028 ILE A CA 1
ATOM 8182 C C . ILE A 1 1028 ? -28.585 1.413 27.662 1.00 93.69 1028 ILE A C 1
ATOM 8184 O O . ILE A 1 1028 ? -28.478 2.506 27.106 1.00 93.69 1028 ILE A O 1
ATOM 8188 N N . ASN A 1 1029 ? -29.568 0.572 27.371 1.00 91.62 1029 ASN A N 1
ATOM 8189 C CA . ASN A 1 1029 ? -30.650 0.918 26.464 1.00 91.62 1029 ASN A CA 1
ATOM 8190 C C . ASN A 1 1029 ? -31.788 1.571 27.267 1.00 91.62 1029 ASN A C 1
ATOM 8192 O O . ASN A 1 1029 ? -32.448 0.916 28.073 1.00 91.62 1029 ASN A O 1
ATOM 8196 N N . LYS A 1 1030 ? -32.020 2.875 27.073 1.00 90.25 1030 LYS A N 1
ATOM 8197 C CA . LYS A 1 1030 ? -33.017 3.640 27.842 1.00 90.25 1030 LYS A CA 1
ATOM 8198 C C . LYS A 1 1030 ? -34.456 3.351 27.417 1.00 90.25 1030 LYS A C 1
ATOM 8200 O O . LYS A 1 1030 ? -35.355 3.547 28.226 1.00 90.25 1030 LYS A O 1
ATOM 8205 N N . VAL A 1 1031 ? -34.666 2.843 26.201 1.00 87.62 1031 VAL A N 1
ATOM 8206 C CA . VAL A 1 1031 ? -35.993 2.471 25.682 1.00 87.62 1031 VAL A CA 1
ATOM 8207 C C . VAL A 1 1031 ? -36.480 1.159 26.304 1.00 87.62 1031 VAL A C 1
ATOM 8209 O O . VAL A 1 1031 ? -37.618 1.062 26.749 1.00 87.62 1031 VAL A O 1
ATOM 8212 N N . THR A 1 1032 ? -35.612 0.148 26.359 1.00 86.44 1032 THR A N 1
ATOM 8213 C CA . THR A 1 1032 ? -35.944 -1.188 26.892 1.00 86.44 1032 THR A CA 1
ATOM 8214 C C . THR A 1 1032 ? -35.639 -1.343 28.383 1.00 86.44 1032 THR A C 1
ATOM 8216 O O . THR A 1 1032 ? -36.145 -2.265 29.017 1.00 86.44 1032 THR A O 1
ATOM 8219 N N . GLY A 1 1033 ? -34.798 -0.472 28.952 1.00 87.00 1033 GLY A N 1
ATOM 8220 C CA . GLY A 1 1033 ? -34.282 -0.598 30.319 1.00 87.00 1033 GLY A CA 1
ATOM 8221 C C . GLY A 1 1033 ? -33.215 -1.689 30.490 1.00 87.00 1033 GLY A C 1
ATOM 8222 O O . GLY A 1 1033 ? -32.816 -1.972 31.619 1.00 87.00 1033 GLY A O 1
ATOM 8223 N N . LEU A 1 1034 ? -32.757 -2.314 29.398 1.00 91.12 1034 LEU A N 1
ATOM 8224 C CA . LEU A 1 1034 ? -31.733 -3.357 29.419 1.00 91.12 1034 LEU A CA 1
ATOM 8225 C C . LEU A 1 1034 ? -30.340 -2.751 29.639 1.00 91.12 1034 LEU A C 1
ATOM 8227 O O . LEU A 1 1034 ? -29.922 -1.854 28.905 1.00 91.12 1034 LEU A O 1
ATOM 8231 N N . ASN A 1 1035 ? -29.611 -3.283 30.618 1.00 93.31 1035 ASN A N 1
ATOM 8232 C CA . ASN A 1 1035 ? -28.202 -2.992 30.862 1.00 93.31 1035 ASN A CA 1
ATOM 8233 C C . ASN A 1 1035 ? -27.365 -4.212 30.476 1.00 93.31 1035 ASN A C 1
ATOM 8235 O O . ASN A 1 1035 ? -27.754 -5.344 30.767 1.00 93.31 1035 ASN A O 1
ATOM 8239 N N . ILE A 1 1036 ? -26.227 -3.985 29.830 1.00 94.50 1036 ILE A N 1
ATOM 8240 C CA . ILE A 1 1036 ? -25.267 -5.019 29.453 1.00 94.50 1036 ILE A CA 1
ATOM 8241 C C . ILE A 1 1036 ? -23.879 -4.563 29.893 1.00 94.50 1036 ILE A C 1
ATOM 8243 O O . ILE A 1 1036 ? -23.350 -3.589 29.360 1.00 94.50 1036 ILE A O 1
ATOM 8247 N N . ASP A 1 1037 ? -23.302 -5.283 30.845 1.00 95.00 1037 ASP A N 1
ATOM 8248 C CA . ASP A 1 1037 ? -21.952 -5.057 31.351 1.00 95.00 1037 ASP A CA 1
ATOM 8249 C C . ASP A 1 1037 ? -20.991 -6.065 30.701 1.00 95.00 1037 ASP A C 1
ATOM 8251 O O . ASP A 1 1037 ? -21.251 -7.271 30.700 1.00 95.00 1037 ASP A O 1
ATOM 8255 N N . TYR A 1 1038 ? -19.881 -5.576 30.157 1.00 94.88 1038 TYR A N 1
ATOM 8256 C CA . TYR A 1 1038 ? -18.813 -6.358 29.539 1.00 94.88 1038 TYR A CA 1
ATOM 8257 C C . TYR A 1 1038 ? -17.551 -6.272 30.397 1.00 94.88 1038 TYR A C 1
ATOM 8259 O O . TYR A 1 1038 ? -17.129 -5.178 30.785 1.00 94.88 1038 TYR A O 1
ATOM 8267 N N . PHE A 1 1039 ? -16.938 -7.423 30.665 1.00 94.06 1039 PHE A N 1
ATOM 8268 C CA . PHE A 1 1039 ? -15.798 -7.555 31.570 1.00 94.06 1039 PHE A CA 1
ATOM 8269 C C . PHE A 1 1039 ? -14.568 -8.136 30.863 1.00 94.06 1039 PHE A C 1
ATOM 8271 O O . PHE A 1 1039 ? -14.667 -9.078 30.065 1.00 94.06 1039 PHE A O 1
ATOM 8278 N N . LYS A 1 1040 ? -13.388 -7.619 31.216 1.00 90.31 1040 LYS A N 1
ATOM 8279 C CA . LYS A 1 1040 ? -12.094 -8.152 30.773 1.00 90.31 1040 LYS A CA 1
ATOM 8280 C C . LYS A 1 1040 ? -11.794 -9.517 31.409 1.00 90.31 1040 LYS A C 1
ATOM 8282 O O . LYS A 1 1040 ? -12.303 -9.828 32.493 1.00 90.31 1040 LYS A O 1
ATOM 8287 N N . PRO A 1 1041 ? -10.935 -10.339 30.776 1.00 87.00 1041 PRO A N 1
ATOM 8288 C CA . PRO A 1 1041 ? -10.400 -11.538 31.412 1.00 87.00 1041 PRO A CA 1
ATOM 8289 C C . PRO A 1 1041 ? -9.730 -11.186 32.750 1.00 87.00 1041 PRO A C 1
ATOM 8291 O O . PRO A 1 1041 ? -8.971 -10.225 32.823 1.00 87.00 1041 PRO A O 1
ATOM 8294 N N . GLY A 1 1042 ? -10.012 -11.958 33.804 1.00 83.06 1042 GLY A N 1
ATOM 8295 C CA . GLY A 1 1042 ? -9.492 -11.713 35.160 1.00 83.06 1042 GLY A CA 1
ATOM 8296 C C . GLY A 1 1042 ? -10.552 -11.348 36.204 1.00 83.06 1042 GLY A C 1
ATOM 8297 O O . GLY A 1 1042 ? -10.243 -11.337 37.392 1.00 83.06 1042 GLY A O 1
ATOM 8298 N N . HIS A 1 1043 ? -11.807 -11.112 35.799 1.00 87.62 1043 HIS A N 1
ATOM 8299 C CA . HIS A 1 1043 ? -12.919 -10.920 36.739 1.00 87.62 1043 HIS A CA 1
ATOM 8300 C C . HIS A 1 1043 ? -12.998 -12.099 37.745 1.00 87.62 1043 HIS A C 1
ATOM 8302 O O . HIS A 1 1043 ? -12.958 -13.250 37.302 1.00 87.62 1043 HIS A O 1
ATOM 8308 N N . PRO A 1 1044 ? -13.202 -11.884 39.065 1.00 84.06 1044 PRO A N 1
ATOM 8309 C CA . PRO A 1 1044 ? -13.170 -12.955 40.081 1.00 8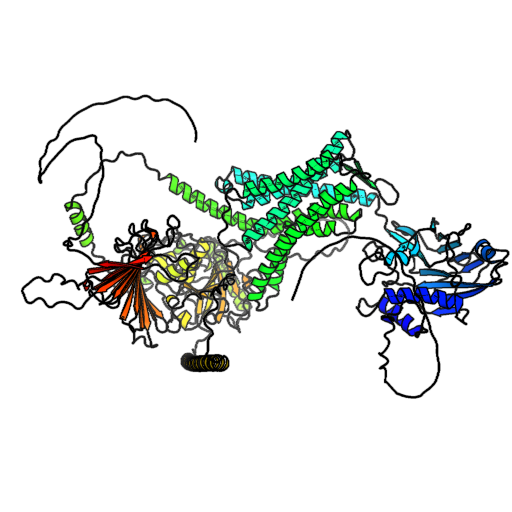4.06 1044 PRO A CA 1
ATOM 8310 C C . PRO A 1 1044 ? -14.143 -14.120 39.840 1.00 84.06 1044 PRO A C 1
ATOM 8312 O O . PRO A 1 1044 ? -13.871 -15.265 40.186 1.00 84.06 1044 PRO A O 1
ATOM 8315 N N . GLN A 1 1045 ? -15.298 -13.837 39.235 1.00 85.62 1045 GLN A N 1
ATOM 8316 C CA . GLN A 1 1045 ? -16.291 -14.851 38.835 1.00 85.62 1045 GLN A CA 1
ATOM 8317 C C . GLN A 1 1045 ? -16.111 -15.376 37.398 1.00 85.62 1045 GLN A C 1
ATOM 8319 O O . GLN A 1 1045 ? -16.967 -16.120 36.915 1.00 85.62 1045 GLN A O 1
ATOM 8324 N N . ALA A 1 1046 ? -15.041 -14.962 36.713 1.00 88.06 1046 ALA A N 1
ATOM 8325 C CA . ALA A 1 1046 ? -14.778 -15.198 35.294 1.00 88.06 1046 ALA A CA 1
ATOM 8326 C C . ALA A 1 1046 ? -15.918 -14.742 34.364 1.00 88.06 1046 ALA A C 1
ATOM 8328 O O . ALA A 1 1046 ? -16.136 -15.332 33.304 1.00 88.06 1046 ALA A O 1
ATOM 8329 N N . LEU A 1 1047 ? -16.668 -13.712 34.772 1.00 90.81 1047 LEU A N 1
ATOM 8330 C CA . LEU A 1 1047 ? -17.724 -13.126 33.956 1.00 90.81 1047 LEU A CA 1
ATOM 8331 C C . LEU A 1 1047 ? -17.119 -12.460 32.720 1.00 90.81 1047 LEU A C 1
ATOM 8333 O O . LEU A 1 1047 ? -16.078 -11.816 32.803 1.00 90.81 1047 LEU A O 1
ATOM 8337 N N . ARG A 1 1048 ? -17.810 -12.606 31.595 1.00 92.50 1048 ARG A N 1
ATOM 8338 C CA . ARG A 1 1048 ? -17.530 -11.941 30.322 1.00 92.50 1048 ARG A CA 1
ATOM 8339 C C . ARG A 1 1048 ? -18.619 -10.929 29.991 1.00 92.50 1048 ARG A C 1
ATOM 8341 O O . ARG A 1 1048 ? -18.309 -9.799 29.637 1.00 92.50 1048 ARG A O 1
ATOM 8348 N N . VAL A 1 1049 ? -19.884 -11.336 30.115 1.00 95.38 1049 VAL A N 1
ATOM 8349 C CA . VAL A 1 1049 ? -21.053 -10.488 29.837 1.00 95.38 1049 VAL A CA 1
ATOM 8350 C C . VAL A 1 1049 ? -22.097 -10.683 30.927 1.00 95.38 1049 VAL A C 1
ATOM 8352 O O . VAL A 1 1049 ? -22.376 -11.817 31.317 1.00 95.38 1049 VAL A O 1
ATOM 8355 N N . HIS A 1 1050 ? -22.703 -9.595 31.392 1.00 93.94 1050 HIS A N 1
ATOM 8356 C CA . HIS A 1 1050 ? -23.869 -9.618 32.269 1.00 93.94 1050 HIS A CA 1
ATOM 8357 C C . HIS A 1 1050 ? -24.974 -8.730 31.702 1.00 93.94 1050 HIS A C 1
ATOM 8359 O O . HIS A 1 1050 ? -24.860 -7.509 31.709 1.00 93.94 1050 HIS A O 1
ATOM 8365 N N . SER A 1 1051 ? -26.059 -9.335 31.231 1.00 94.06 1051 SER A N 1
ATOM 8366 C CA . SER A 1 1051 ? -27.243 -8.622 30.748 1.00 94.06 1051 SER A CA 1
ATOM 8367 C C . SER A 1 1051 ? -28.356 -8.681 31.788 1.00 94.06 1051 SER A C 1
ATOM 8369 O O . SER A 1 1051 ? -28.725 -9.773 32.215 1.00 94.06 1051 SER A O 1
ATOM 8371 N N . TYR A 1 1052 ? -28.905 -7.534 32.187 1.00 92.62 1052 TYR A N 1
ATOM 8372 C CA . TYR A 1 1052 ? -29.946 -7.445 33.213 1.00 92.62 1052 TYR A CA 1
ATOM 8373 C C . TYR A 1 1052 ? -30.805 -6.179 33.056 1.00 92.62 1052 TYR A C 1
ATOM 8375 O O . TYR A 1 1052 ? -30.331 -5.118 32.650 1.00 92.62 1052 TYR A O 1
ATOM 8383 N N . THR A 1 1053 ? -32.083 -6.255 33.425 1.00 87.19 1053 THR A N 1
ATOM 8384 C CA . THR A 1 1053 ? -32.966 -5.071 33.522 1.00 87.19 1053 THR A CA 1
ATOM 8385 C C . THR A 1 1053 ? -32.929 -4.446 34.917 1.00 87.19 1053 THR A C 1
ATOM 8387 O O . THR A 1 1053 ? -33.041 -3.233 35.076 1.00 87.19 1053 THR A O 1
ATOM 8390 N N . SER A 1 1054 ? -32.713 -5.270 35.944 1.00 81.06 1054 SER A N 1
ATOM 8391 C CA . SER A 1 1054 ? -32.603 -4.865 37.344 1.00 81.06 1054 SER A CA 1
ATOM 8392 C C . SER A 1 1054 ? -31.630 -5.786 38.077 1.00 81.06 1054 SER A C 1
ATOM 8394 O O . SER A 1 1054 ? -31.629 -6.991 37.847 1.00 81.06 1054 SER A O 1
ATOM 8396 N N . MET A 1 1055 ? -30.829 -5.227 38.988 1.00 75.81 1055 MET A N 1
ATOM 8397 C CA . MET A 1 1055 ? -29.932 -5.996 39.869 1.00 75.81 1055 MET A CA 1
ATOM 8398 C C . MET A 1 1055 ? -30.670 -6.658 41.046 1.00 75.81 1055 MET A C 1
ATOM 8400 O O . MET A 1 1055 ? -30.047 -7.266 41.916 1.00 75.81 1055 MET A O 1
ATOM 8404 N N . GLN A 1 1056 ? -31.998 -6.526 41.111 1.00 74.25 1056 GLN A N 1
ATOM 8405 C CA . GLN A 1 1056 ? -32.797 -7.206 42.124 1.00 74.25 1056 GLN A CA 1
ATOM 8406 C C . GLN A 1 1056 ? -32.759 -8.730 41.906 1.00 74.25 1056 GLN A C 1
ATOM 8408 O O . GLN A 1 1056 ? -32.849 -9.190 40.765 1.00 74.25 1056 GLN A O 1
ATOM 8413 N N . PRO A 1 1057 ? -32.666 -9.530 42.985 1.00 63.66 1057 PRO A N 1
ATOM 8414 C CA . PRO A 1 1057 ? -32.790 -10.980 42.888 1.00 63.66 1057 PRO A CA 1
ATOM 8415 C C . PRO A 1 1057 ? -34.113 -11.383 42.218 1.00 63.66 1057 PRO A C 1
ATOM 8417 O O . PRO A 1 1057 ? -35.137 -10.746 42.457 1.00 63.66 1057 PRO A O 1
ATOM 8420 N N . GLU A 1 1058 ? -34.107 -12.480 41.454 1.00 67.94 1058 GLU A N 1
ATOM 8421 C CA . GLU A 1 1058 ? -35.282 -13.037 40.748 1.00 67.94 1058 GLU A CA 1
ATOM 8422 C C . GLU A 1 1058 ? -35.789 -12.237 39.537 1.00 67.94 1058 GLU A C 1
ATOM 8424 O O . GLU A 1 1058 ? -36.940 -12.408 39.142 1.00 67.94 1058 GLU A O 1
ATOM 8429 N N . MET A 1 1059 ? -34.952 -11.400 38.930 1.00 80.75 1059 MET A N 1
ATOM 8430 C CA . MET A 1 1059 ? -35.245 -10.744 37.652 1.00 80.75 1059 MET A CA 1
ATOM 8431 C C . MET A 1 1059 ? -34.516 -11.434 36.500 1.00 80.75 1059 MET A C 1
ATOM 8433 O O . MET A 1 1059 ? -33.560 -12.180 36.718 1.00 80.75 1059 MET A O 1
ATOM 8437 N N . ASP A 1 1060 ? -34.979 -11.180 35.277 1.00 85.62 1060 ASP A N 1
ATOM 8438 C CA . ASP A 1 1060 ? -34.359 -11.739 34.081 1.00 85.62 1060 ASP A CA 1
ATOM 8439 C C . ASP A 1 1060 ? -32.917 -11.235 33.949 1.00 85.62 1060 ASP A C 1
ATOM 8441 O O . ASP A 1 1060 ? -32.672 -10.027 33.830 1.00 85.62 1060 ASP A O 1
ATOM 8445 N N . ARG A 1 1061 ? -31.964 -12.170 33.981 1.00 91.25 1061 ARG A N 1
ATOM 8446 C CA . ARG A 1 1061 ? -30.544 -11.885 33.771 1.00 91.25 1061 ARG A CA 1
ATOM 8447 C C . ARG A 1 1061 ? -29.831 -13.009 33.040 1.00 91.25 1061 ARG A C 1
ATOM 8449 O O . ARG A 1 1061 ? -30.137 -14.189 33.210 1.00 91.25 1061 ARG A O 1
ATOM 8456 N N . ILE A 1 1062 ? -28.843 -12.630 32.246 1.00 93.38 1062 ILE A N 1
ATOM 8457 C CA . ILE A 1 1062 ? -27.996 -13.544 31.485 1.00 93.38 1062 ILE A CA 1
ATOM 8458 C C . ILE A 1 1062 ? -26.550 -13.248 31.857 1.00 93.38 1062 ILE A C 1
ATOM 8460 O O . ILE A 1 1062 ? -26.099 -12.112 31.743 1.00 93.38 1062 ILE A O 1
ATOM 8464 N N . MET A 1 1063 ? -25.835 -14.267 32.316 1.00 93.62 1063 MET A N 1
ATOM 8465 C CA . MET A 1 1063 ? -24.412 -14.209 32.631 1.00 93.62 1063 MET A CA 1
ATOM 8466 C C . MET A 1 1063 ? -23.664 -15.138 31.684 1.00 93.62 1063 MET A C 1
ATOM 8468 O O . MET A 1 1063 ? -23.974 -16.325 31.596 1.00 93.62 1063 MET A O 1
ATOM 8472 N N . GLU A 1 1064 ? -22.671 -14.611 30.989 1.00 94.25 1064 GLU A N 1
ATOM 8473 C CA . GLU A 1 1064 ? -21.752 -15.380 30.156 1.00 94.25 1064 GLU A CA 1
ATOM 8474 C C . GLU A 1 1064 ? -20.361 -15.329 30.769 1.00 94.25 1064 GLU A C 1
ATOM 8476 O O . GLU A 1 1064 ? -19.960 -14.298 31.309 1.00 94.25 1064 GLU A O 1
ATOM 8481 N N . PHE A 1 1065 ? -19.623 -16.429 30.675 1.00 93.44 1065 PHE A N 1
ATOM 8482 C CA . PHE A 1 1065 ? -18.334 -16.604 31.334 1.00 93.44 1065 PHE A CA 1
ATOM 8483 C C . PHE A 1 1065 ? -17.234 -16.931 30.321 1.00 93.44 1065 PHE A C 1
ATOM 8485 O O . PHE A 1 1065 ? -17.498 -17.462 29.240 1.00 93.44 1065 PHE A O 1
ATOM 8492 N N . TYR A 1 1066 ? -15.986 -16.639 30.679 1.00 88.50 1066 TYR A N 1
ATOM 8493 C CA . TYR A 1 1066 ? -14.825 -17.115 29.929 1.00 88.50 1066 TYR A CA 1
ATOM 8494 C C . TYR A 1 1066 ? -14.634 -18.622 30.157 1.00 88.50 1066 TYR A C 1
ATOM 8496 O O . TYR A 1 1066 ? -14.362 -19.044 31.281 1.00 88.50 1066 TYR A O 1
ATOM 8504 N N . GLU A 1 1067 ? -14.742 -19.420 29.088 1.00 81.44 1067 GLU A N 1
ATOM 8505 C CA . GLU A 1 1067 ? -14.676 -20.894 29.126 1.00 81.44 1067 GLU A CA 1
ATOM 8506 C C . GLU A 1 1067 ? -13.434 -21.420 29.861 1.00 81.44 1067 GLU A C 1
ATOM 8508 O O . GLU A 1 1067 ? -13.537 -22.304 30.704 1.00 81.44 1067 GLU A O 1
ATOM 8513 N N . THR A 1 1068 ? -12.261 -20.846 29.586 1.00 78.00 1068 THR A N 1
ATOM 8514 C CA . THR A 1 1068 ? -10.975 -21.312 30.130 1.00 78.00 1068 THR A CA 1
ATOM 8515 C C . THR A 1 1068 ? -10.715 -20.891 31.574 1.00 78.00 1068 THR A C 1
ATOM 8517 O O . THR A 1 1068 ? -9.839 -21.455 32.223 1.00 78.00 1068 THR A O 1
ATOM 8520 N N . ALA A 1 1069 ? -11.451 -19.905 32.092 1.00 81.81 1069 ALA A N 1
ATOM 8521 C CA . ALA A 1 1069 ? -11.207 -19.342 33.418 1.00 81.81 1069 ALA A CA 1
ATOM 8522 C C . ALA A 1 1069 ? -12.011 -20.040 34.529 1.00 81.81 1069 ALA A C 1
ATOM 8524 O O . ALA A 1 1069 ? -11.717 -19.853 35.710 1.00 81.81 1069 ALA A O 1
ATOM 8525 N N . ARG A 1 1070 ? -13.020 -20.853 34.181 1.00 81.81 1070 ARG A N 1
ATOM 8526 C CA . ARG A 1 1070 ? -13.851 -21.573 35.154 1.00 81.81 1070 ARG A CA 1
ATOM 8527 C C . ARG A 1 1070 ? -13.552 -23.068 35.177 1.00 81.81 1070 ARG A C 1
ATOM 8529 O O . ARG A 1 1070 ? -13.806 -23.780 34.213 1.00 81.81 1070 ARG A O 1
ATOM 8536 N N . VAL A 1 1071 ? -13.129 -23.570 36.337 1.00 82.81 1071 VAL A N 1
ATOM 8537 C CA . VAL A 1 1071 ? -12.846 -25.004 36.558 1.00 82.81 1071 VAL A CA 1
ATOM 8538 C C . VAL A 1 1071 ? -14.108 -25.873 36.447 1.00 82.81 1071 VAL A C 1
ATOM 8540 O O . VAL A 1 1071 ? -14.033 -27.053 36.114 1.00 82.81 1071 VAL A O 1
ATOM 8543 N N . ASP A 1 1072 ? -15.290 -25.301 36.702 1.00 86.00 1072 ASP A N 1
ATOM 8544 C CA . ASP A 1 1072 ? -16.569 -26.012 36.602 1.00 86.00 1072 ASP A CA 1
ATOM 8545 C C . ASP A 1 1072 ? -17.115 -26.124 35.168 1.00 86.00 1072 ASP A C 1
ATOM 8547 O O . ASP A 1 1072 ? -18.134 -26.790 34.980 1.00 86.00 1072 ASP A O 1
ATOM 8551 N N . GLY A 1 1073 ? -16.456 -25.514 34.174 1.00 84.69 1073 GLY A N 1
ATOM 8552 C CA . GLY A 1 1073 ? -16.841 -25.557 32.762 1.00 84.69 1073 GLY A CA 1
ATOM 8553 C C . GLY A 1 1073 ? -18.123 -24.791 32.417 1.00 84.69 1073 GLY A C 1
ATOM 8554 O O . GLY A 1 1073 ? -18.677 -25.008 31.343 1.00 84.69 1073 GLY A O 1
ATOM 8555 N N . LEU A 1 1074 ? -18.650 -23.942 33.310 1.00 92.25 1074 LEU A N 1
ATOM 8556 C CA . LEU A 1 1074 ? -19.857 -23.144 33.055 1.00 92.25 1074 LEU A CA 1
ATOM 8557 C C . LEU A 1 1074 ? -19.549 -22.006 32.068 1.00 92.25 1074 LEU A C 1
ATOM 8559 O O . LEU A 1 1074 ? -18.722 -21.149 32.359 1.00 92.25 1074 LEU A O 1
ATOM 8563 N N . ILE A 1 1075 ? -20.252 -21.956 30.935 1.00 93.38 1075 ILE A N 1
ATOM 8564 C CA . ILE A 1 1075 ? -20.048 -20.925 29.897 1.00 93.38 1075 ILE A CA 1
ATOM 8565 C C . ILE A 1 1075 ? -21.159 -19.874 29.871 1.00 93.38 1075 ILE A C 1
ATOM 8567 O O . ILE A 1 1075 ? -20.925 -18.725 29.500 1.00 93.38 1075 ILE A O 1
ATOM 8571 N N . LYS A 1 1076 ? -22.377 -20.246 30.276 1.00 95.31 1076 LYS A N 1
ATOM 8572 C CA . LYS A 1 1076 ? -23.541 -19.356 30.245 1.00 95.31 1076 LYS A CA 1
ATOM 8573 C C . LYS A 1 1076 ? -24.568 -19.765 31.291 1.00 95.31 1076 LYS A C 1
ATOM 8575 O O . LYS A 1 1076 ? -24.813 -20.953 31.492 1.00 95.31 1076 LYS A O 1
ATOM 8580 N N . ARG A 1 1077 ? -25.200 -18.782 31.927 1.00 94.44 1077 ARG A N 1
ATOM 8581 C CA . ARG A 1 1077 ? -26.290 -18.957 32.884 1.00 94.44 1077 ARG A CA 1
ATOM 8582 C C . ARG A 1 1077 ? -27.397 -17.940 32.620 1.00 94.44 1077 ARG A C 1
ATOM 8584 O O . ARG A 1 1077 ? -27.155 -16.740 32.626 1.00 94.44 1077 ARG A O 1
ATOM 8591 N N . GLU A 1 1078 ? -28.607 -18.430 32.396 1.00 93.69 1078 GLU A N 1
ATOM 8592 C CA . GLU A 1 1078 ? -29.816 -17.640 32.157 1.00 93.69 1078 GLU A CA 1
ATOM 8593 C C . GLU A 1 1078 ? -30.760 -17.823 33.343 1.00 93.69 1078 GLU A C 1
ATOM 8595 O O . GLU A 1 1078 ? -31.166 -18.943 33.659 1.00 93.69 1078 GLU A O 1
ATOM 8600 N N . GLU A 1 1079 ? -31.117 -16.737 34.011 1.00 90.81 1079 GLU A N 1
ATOM 8601 C CA . GLU A 1 1079 ? -32.039 -16.748 35.140 1.00 90.81 1079 GLU A CA 1
ATOM 8602 C C . GLU A 1 1079 ? -33.283 -15.935 34.814 1.00 90.81 1079 GLU A C 1
ATOM 8604 O O . GLU A 1 1079 ? -33.193 -14.832 34.289 1.00 90.81 1079 GLU A O 1
ATOM 8609 N N . THR A 1 1080 ? -34.437 -16.490 35.166 1.00 87.25 1080 THR A N 1
ATOM 8610 C CA . THR A 1 1080 ? -35.740 -15.823 35.164 1.00 87.25 1080 THR A CA 1
ATOM 8611 C C . THR A 1 1080 ? -36.369 -15.989 36.554 1.00 87.25 1080 THR A C 1
ATOM 8613 O O . THR A 1 1080 ? -35.926 -16.847 37.330 1.00 87.25 1080 THR A O 1
ATOM 8616 N N . PRO A 1 1081 ? -37.459 -15.275 36.896 1.00 83.19 1081 PRO A N 1
ATOM 8617 C CA . PRO A 1 1081 ? -38.121 -15.426 38.194 1.00 83.19 1081 PRO A CA 1
ATOM 8618 C C . PRO A 1 1081 ? -38.563 -16.861 38.545 1.00 83.19 1081 PRO A C 1
ATOM 8620 O O . PRO A 1 1081 ? -38.867 -17.154 39.706 1.00 83.19 1081 PRO A O 1
ATOM 8623 N N . ARG A 1 1082 ? -38.686 -17.755 37.551 1.00 86.06 1082 ARG A N 1
ATOM 8624 C CA . ARG A 1 1082 ? -39.173 -19.135 37.729 1.00 86.06 1082 ARG A CA 1
ATOM 8625 C C . ARG A 1 1082 ? -38.231 -20.210 37.206 1.00 86.06 1082 ARG A C 1
ATOM 8627 O O . ARG A 1 1082 ? -38.475 -21.380 37.495 1.00 86.06 1082 ARG A O 1
ATOM 8634 N N . THR A 1 1083 ? -37.189 -19.862 36.460 1.00 91.31 1083 THR A N 1
ATOM 8635 C CA . THR A 1 1083 ? -36.287 -20.849 35.862 1.00 91.31 1083 THR A CA 1
ATOM 8636 C C . THR A 1 1083 ? -34.836 -20.410 35.947 1.00 91.31 1083 THR A C 1
ATOM 8638 O O . THR A 1 1083 ? -34.535 -19.226 35.864 1.00 91.31 1083 THR A O 1
ATOM 8641 N N . MET A 1 1084 ? -33.927 -21.372 36.033 1.00 92.88 1084 MET A N 1
ATOM 8642 C CA . MET A 1 1084 ? -32.492 -21.154 35.879 1.00 92.88 1084 MET A CA 1
ATOM 8643 C C . MET A 1 1084 ? -31.944 -22.177 34.895 1.00 92.88 1084 MET A C 1
ATOM 8645 O O . MET A 1 1084 ? -32.159 -23.375 35.067 1.00 92.88 1084 MET A O 1
ATOM 8649 N N . THR A 1 1085 ? -31.227 -21.713 33.884 1.00 94.69 1085 THR A N 1
ATOM 8650 C CA . THR A 1 1085 ? -30.595 -22.545 32.863 1.00 94.69 1085 THR A CA 1
ATOM 8651 C C . THR A 1 1085 ? -29.093 -22.314 32.886 1.00 94.69 1085 THR A C 1
ATOM 8653 O O . THR A 1 1085 ? -28.650 -21.175 32.875 1.00 94.69 1085 THR A O 1
ATOM 8656 N N . GLU A 1 1086 ? -28.309 -23.379 32.897 1.00 95.25 1086 GLU A N 1
ATOM 8657 C CA . GLU A 1 1086 ? -26.849 -23.376 32.915 1.00 95.25 1086 GLU A CA 1
ATOM 8658 C C . GLU A 1 1086 ? -26.336 -24.206 31.734 1.00 95.25 1086 GLU A C 1
ATOM 8660 O O . GLU A 1 1086 ? -26.829 -25.307 31.478 1.00 95.25 1086 GLU A O 1
ATOM 8665 N N . TYR A 1 1087 ? -25.349 -23.679 31.019 1.00 95.25 1087 TYR A N 1
ATOM 8666 C CA . TYR A 1 1087 ? -24.707 -24.313 29.871 1.00 95.25 1087 TYR A CA 1
ATOM 8667 C C . TYR A 1 1087 ? -23.239 -24.565 30.199 1.00 95.25 1087 TYR A C 1
ATOM 8669 O O . TYR A 1 1087 ? -22.559 -23.675 30.716 1.00 95.25 1087 TYR A O 1
ATOM 8677 N N . TYR A 1 1088 ? -22.755 -25.759 29.875 1.00 93.25 1088 TYR A N 1
ATOM 8678 C CA . TYR A 1 1088 ? -21.424 -26.230 30.241 1.00 93.25 1088 TYR A CA 1
ATOM 8679 C C . TYR A 1 1088 ? -20.644 -26.742 29.030 1.00 93.25 1088 TYR A C 1
ATOM 8681 O O . TYR A 1 1088 ? -21.221 -27.298 28.092 1.00 93.25 1088 TYR A O 1
ATOM 8689 N N . GLN A 1 1089 ? -19.321 -26.615 29.092 1.00 90.81 1089 GLN A N 1
ATOM 8690 C CA . GLN A 1 1089 ? -18.382 -27.085 28.080 1.00 90.81 1089 GLN A CA 1
ATOM 8691 C C . GLN A 1 1089 ? -17.133 -27.678 28.753 1.00 90.81 1089 GLN A C 1
ATOM 8693 O O . GLN A 1 1089 ? -16.721 -27.230 29.817 1.00 90.81 1089 GLN A O 1
ATOM 8698 N N . GLY A 1 1090 ? -16.561 -28.741 28.175 1.00 84.06 1090 GLY A N 1
ATOM 8699 C CA . GLY A 1 1090 ? -15.298 -29.330 28.654 1.00 84.06 1090 GLY A CA 1
ATOM 8700 C C . GLY A 1 1090 ? -15.354 -30.093 29.989 1.00 84.06 1090 GLY A C 1
ATOM 8701 O O . GLY A 1 1090 ? -14.313 -30.459 30.528 1.00 84.06 1090 GLY A O 1
ATOM 8702 N N . ARG A 1 1091 ? -16.546 -30.368 30.532 1.00 88.19 1091 ARG A N 1
ATOM 8703 C CA . ARG A 1 1091 ? -16.732 -31.117 31.787 1.00 88.19 1091 ARG A CA 1
ATOM 8704 C C . ARG A 1 1091 ? -16.297 -32.595 31.673 1.00 88.19 1091 ARG A C 1
ATOM 8706 O O . ARG A 1 1091 ? -16.686 -33.253 30.706 1.00 88.19 1091 ARG A O 1
ATOM 8713 N N . PRO A 1 1092 ? -15.642 -33.183 32.697 1.00 86.50 1092 PRO A N 1
ATOM 8714 C CA . PRO A 1 1092 ? -15.248 -34.599 32.687 1.00 86.50 1092 PRO A CA 1
ATOM 8715 C C . PRO A 1 1092 ? -16.439 -35.566 32.786 1.00 86.50 1092 PRO A C 1
ATOM 8717 O O . PRO A 1 1092 ? -16.375 -36.683 32.280 1.00 86.50 1092 PRO A O 1
ATOM 8720 N N . ASP A 1 1093 ? -17.545 -35.144 33.406 1.00 88.44 1093 ASP A N 1
ATOM 8721 C CA . ASP A 1 1093 ? -18.795 -35.914 33.469 1.00 88.44 1093 ASP A CA 1
ATOM 8722 C C . ASP A 1 1093 ? -19.706 -35.693 32.250 1.00 88.44 1093 ASP A C 1
ATOM 8724 O O . ASP A 1 1093 ? -20.823 -36.206 32.223 1.00 88.44 1093 ASP A O 1
ATOM 8728 N N . LEU A 1 1094 ? -19.231 -34.940 31.248 1.00 90.44 1094 LEU A N 1
ATOM 8729 C CA . LEU A 1 1094 ? -19.926 -34.634 29.997 1.00 90.44 1094 LEU A CA 1
ATOM 8730 C C . LEU A 1 1094 ? -21.256 -33.882 30.171 1.00 90.44 1094 LEU A C 1
ATOM 8732 O O . LEU A 1 1094 ? -22.045 -33.829 29.229 1.00 90.44 1094 LEU A O 1
ATOM 8736 N N . LEU A 1 1095 ? -21.530 -33.276 31.333 1.00 92.25 1095 LEU A N 1
ATOM 8737 C CA . LEU A 1 1095 ? -22.702 -32.414 31.504 1.00 92.25 1095 LEU A CA 1
ATOM 8738 C C . LEU A 1 1095 ? -22.601 -31.220 30.544 1.00 92.25 1095 LEU A C 1
ATOM 8740 O O . LEU A 1 1095 ? -21.589 -30.530 30.517 1.00 92.25 1095 LEU A O 1
ATOM 8744 N N . SER A 1 1096 ? -23.655 -30.987 29.763 1.00 93.06 1096 SER A N 1
ATOM 8745 C CA . SER A 1 1096 ? -23.717 -29.917 28.750 1.00 93.06 1096 SER A CA 1
ATOM 8746 C C . SER A 1 1096 ? -24.724 -28.826 29.102 1.00 93.06 1096 SER A C 1
ATOM 8748 O O . SER A 1 1096 ? -24.567 -27.666 28.732 1.00 93.06 1096 SER A O 1
ATOM 8750 N N . TYR A 1 1097 ? -25.786 -29.198 29.814 1.00 95.88 1097 TYR A N 1
ATOM 8751 C CA . TYR A 1 1097 ? -26.940 -28.341 30.036 1.00 95.88 1097 TYR A CA 1
ATOM 8752 C C . TYR A 1 1097 ? -27.659 -28.761 31.311 1.00 95.88 1097 TYR A C 1
ATOM 8754 O O . TYR A 1 1097 ? -27.930 -29.948 31.510 1.00 95.88 1097 TYR A O 1
ATOM 8762 N N . ARG A 1 1098 ? -28.023 -27.789 32.145 1.00 95.44 1098 ARG A N 1
ATOM 8763 C CA . ARG A 1 1098 ? -28.880 -27.973 33.316 1.00 95.44 1098 ARG A CA 1
ATOM 8764 C C . ARG A 1 1098 ? -29.977 -26.917 33.312 1.00 95.44 1098 ARG A C 1
ATOM 8766 O O . ARG A 1 1098 ? -29.708 -25.742 33.128 1.00 95.44 1098 ARG A O 1
ATOM 8773 N N . HIS A 1 1099 ? -31.212 -27.325 33.560 1.00 95.56 1099 HIS A N 1
ATOM 8774 C CA . HIS A 1 1099 ? -32.366 -26.440 33.645 1.00 95.56 1099 HIS A CA 1
ATOM 8775 C C . HIS A 1 1099 ? -33.192 -26.755 34.885 1.00 95.56 1099 HIS A C 1
ATOM 8777 O O . HIS A 1 1099 ? -33.606 -27.895 35.093 1.00 95.56 1099 HIS A O 1
ATOM 8783 N N . VAL A 1 1100 ? -33.425 -25.745 35.711 1.00 93.31 1100 VAL A N 1
ATOM 8784 C CA . VAL A 1 1100 ? -34.092 -25.833 37.006 1.00 93.31 1100 VAL A CA 1
ATOM 8785 C C . VAL A 1 1100 ? -35.364 -24.999 36.964 1.00 93.31 1100 VAL A C 1
ATOM 8787 O O . VAL A 1 1100 ? -35.312 -23.808 36.673 1.00 93.31 1100 VAL A O 1
ATOM 8790 N N . ASN A 1 1101 ? -36.494 -25.614 37.303 1.00 91.25 1101 ASN A N 1
ATOM 8791 C CA . ASN A 1 1101 ? -37.782 -24.945 37.455 1.00 91.25 1101 ASN A CA 1
ATOM 8792 C C . ASN A 1 1101 ? -38.103 -24.765 38.931 1.00 91.25 1101 ASN A C 1
ATOM 8794 O O . ASN A 1 1101 ? -38.135 -25.736 39.691 1.00 91.25 1101 ASN A O 1
ATOM 8798 N N . PHE A 1 1102 ? -38.420 -23.536 39.311 1.00 88.62 1102 PHE A N 1
ATOM 8799 C CA . PHE A 1 1102 ? -38.804 -23.158 40.660 1.00 88.62 1102 PHE A CA 1
ATOM 8800 C C . PHE A 1 1102 ? -40.325 -23.034 40.797 1.00 88.62 1102 PHE A C 1
ATOM 8802 O O . PHE A 1 1102 ? -41.027 -22.551 39.906 1.00 88.62 1102 PHE A O 1
ATOM 8809 N N . GLY A 1 1103 ? -40.840 -23.461 41.945 1.00 82.75 1103 GLY A N 1
ATOM 8810 C CA . GLY A 1 1103 ? -42.245 -23.374 42.315 1.00 82.75 1103 GLY A CA 1
ATOM 8811 C C . GLY A 1 1103 ? -42.637 -22.009 42.895 1.00 82.75 1103 GLY A C 1
ATOM 8812 O O . GLY A 1 1103 ? -41.797 -21.123 43.102 1.00 82.75 1103 GLY A O 1
ATOM 8813 N N . PRO A 1 1104 ? -43.936 -21.799 43.166 1.00 77.50 1104 PRO A N 1
ATOM 8814 C CA . PRO A 1 1104 ? -44.406 -20.615 43.879 1.00 77.50 1104 PRO A CA 1
ATOM 8815 C C . PRO A 1 1104 ? -43.849 -20.581 45.313 1.00 77.50 1104 PRO A C 1
ATOM 8817 O O . PRO A 1 1104 ? -43.655 -21.622 45.940 1.00 77.50 1104 PRO A O 1
ATOM 8820 N N . ARG A 1 1105 ? -43.590 -19.378 45.849 1.00 72.69 1105 ARG A N 1
ATOM 8821 C CA . ARG A 1 1105 ? -43.118 -19.220 47.234 1.00 72.69 1105 ARG A CA 1
ATOM 8822 C C . ARG A 1 1105 ? -44.185 -19.695 48.219 1.00 72.69 1105 ARG A C 1
ATOM 8824 O O . ARG A 1 1105 ? -45.346 -19.297 48.128 1.00 72.69 1105 ARG A O 1
ATOM 8831 N N . ILE A 1 1106 ? -43.762 -20.468 49.212 1.00 67.69 1106 ILE A N 1
ATOM 8832 C CA . ILE A 1 1106 ? -44.604 -20.850 50.343 1.00 67.69 1106 ILE A CA 1
ATOM 8833 C C . ILE A 1 1106 ? -44.549 -19.698 51.359 1.00 67.69 1106 ILE A C 1
ATOM 8835 O O . ILE A 1 1106 ? -43.480 -19.372 51.881 1.00 67.69 1106 ILE A O 1
ATOM 8839 N N . LYS A 1 1107 ? -45.685 -19.040 51.628 1.00 55.53 1107 LYS A N 1
ATOM 8840 C CA . LYS A 1 1107 ? -45.783 -18.029 52.696 1.00 55.53 1107 LYS A CA 1
ATOM 8841 C C . LYS A 1 1107 ? -45.682 -18.738 54.052 1.00 55.53 1107 LYS A C 1
ATOM 8843 O O . LYS A 1 1107 ? -46.662 -19.322 54.502 1.00 55.53 1107 LYS A O 1
ATOM 8848 N N . LYS A 1 1108 ? -44.522 -18.688 54.714 1.00 54.50 1108 LYS A N 1
ATOM 8849 C CA . LYS A 1 1108 ? -44.418 -19.037 56.140 1.00 54.50 1108 LYS A CA 1
ATOM 8850 C C . LYS A 1 1108 ? -44.916 -17.856 56.980 1.00 54.50 1108 LYS A C 1
ATOM 8852 O O . LYS A 1 1108 ? -44.386 -16.754 56.862 1.00 54.50 1108 LYS A O 1
ATOM 8857 N N . LEU A 1 1109 ? -45.926 -18.082 57.822 1.00 48.97 1109 LEU A N 1
ATOM 8858 C CA . LEU A 1 1109 ? -46.230 -17.204 58.955 1.00 48.97 1109 LEU A CA 1
ATOM 8859 C C . LEU A 1 1109 ? -45.218 -17.508 60.071 1.00 48.97 1109 LEU A C 1
ATOM 8861 O O . LEU A 1 1109 ? -45.371 -18.533 60.725 1.00 48.97 1109 LEU A O 1
ATOM 8865 N N . ALA A 1 1110 ? -44.199 -16.660 60.254 1.00 42.81 1110 ALA A N 1
ATOM 8866 C CA . ALA A 1 1110 ? -43.652 -16.226 61.554 1.00 42.81 1110 ALA A CA 1
ATOM 8867 C C . ALA A 1 1110 ? -42.242 -15.605 61.429 1.00 42.81 1110 ALA A C 1
ATOM 8869 O O . ALA A 1 1110 ? -41.358 -16.176 60.802 1.00 42.81 1110 ALA A O 1
ATOM 8870 N N . LEU A 1 1111 ? -42.112 -14.443 62.084 1.00 48.03 1111 LEU A N 1
ATOM 8871 C CA . LEU A 1 1111 ? -40.957 -13.729 62.656 1.00 48.03 1111 LEU A CA 1
ATOM 8872 C C . LEU A 1 1111 ? -39.572 -13.742 61.969 1.00 48.03 1111 LEU A C 1
ATOM 8874 O O . LEU A 1 1111 ? -38.859 -14.735 61.962 1.00 48.03 1111 LEU A O 1
ATOM 8878 N N . ASN A 1 1112 ? -39.152 -12.524 61.606 1.00 47.53 1112 ASN A N 1
ATOM 8879 C CA . ASN A 1 1112 ? -37.812 -11.946 61.776 1.00 47.53 1112 ASN A CA 1
ATOM 8880 C C . ASN A 1 1112 ? -36.595 -12.810 61.399 1.00 47.53 1112 ASN A C 1
ATOM 8882 O O . ASN A 1 1112 ? -35.745 -13.095 62.236 1.00 47.53 1112 ASN A O 1
ATOM 8886 N N . SER A 1 1113 ? -36.423 -13.064 60.104 1.00 39.59 1113 SER A N 1
ATOM 8887 C CA . SER A 1 1113 ? -35.095 -13.041 59.485 1.00 39.59 1113 SER A CA 1
ATOM 8888 C C . SER A 1 1113 ? -35.233 -12.540 58.049 1.00 39.59 1113 SER A C 1
ATOM 8890 O O . SER A 1 1113 ? -35.984 -13.098 57.252 1.00 39.59 1113 SER A O 1
ATOM 8892 N N . ALA A 1 1114 ? -34.518 -11.471 57.704 1.00 42.00 1114 ALA A N 1
ATOM 8893 C CA . ALA A 1 1114 ? -34.412 -10.951 56.339 1.00 42.00 1114 ALA A CA 1
ATOM 8894 C C . ALA A 1 1114 ? -33.490 -11.831 55.466 1.00 42.00 1114 ALA A C 1
ATOM 8896 O O . ALA A 1 1114 ? -32.715 -11.328 54.659 1.00 42.00 1114 ALA A O 1
ATOM 8897 N N . GLU A 1 1115 ? -33.557 -13.150 55.646 1.00 46.22 1115 GLU A N 1
ATOM 8898 C CA . GLU A 1 1115 ? -32.807 -14.134 54.871 1.00 46.22 1115 GLU A CA 1
ATOM 8899 C C . GLU A 1 1115 ? -33.743 -14.785 53.853 1.00 46.22 1115 GLU A C 1
ATOM 8901 O O . GLU A 1 1115 ? -34.895 -15.116 54.145 1.00 46.22 1115 GLU A O 1
ATOM 8906 N N . SER A 1 1116 ? -33.249 -14.894 52.620 1.00 49.72 1116 SER A N 1
ATOM 8907 C CA . SER A 1 1116 ? -33.967 -15.361 51.438 1.00 49.72 1116 SER A CA 1
ATOM 8908 C C . SER A 1 1116 ? -34.805 -16.604 51.731 1.00 49.72 1116 SER A C 1
ATOM 8910 O O . SER A 1 1116 ? -34.257 -17.624 52.129 1.00 49.72 1116 SER A O 1
ATOM 8912 N N . ASN A 1 1117 ? -36.116 -16.551 51.496 1.00 61.50 1117 ASN A N 1
ATOM 8913 C CA . ASN A 1 1117 ? -36.979 -17.731 51.508 1.00 61.50 1117 ASN A CA 1
ATOM 8914 C C . ASN A 1 1117 ? -36.871 -18.390 50.111 1.00 61.50 1117 ASN A C 1
ATOM 8916 O O . ASN A 1 1117 ? -37.520 -17.891 49.180 1.00 61.50 1117 ASN A O 1
ATOM 8920 N N . PRO A 1 1118 ? -36.009 -19.411 49.901 1.00 64.44 1118 PRO A N 1
ATOM 8921 C CA . PRO A 1 1118 ? -35.720 -19.927 48.567 1.00 64.44 1118 PRO A CA 1
ATOM 8922 C C . PRO A 1 1118 ? -36.962 -20.603 47.981 1.00 64.44 1118 PRO A C 1
ATOM 8924 O O . PRO A 1 1118 ? -37.722 -21.274 48.684 1.00 64.44 1118 PRO A O 1
ATOM 8927 N N . ARG A 1 1119 ? -37.194 -20.428 46.677 1.00 74.25 1119 ARG A N 1
ATOM 8928 C CA . ARG A 1 1119 ? -38.305 -21.110 46.002 1.00 74.25 1119 ARG A CA 1
ATOM 8929 C C . ARG A 1 1119 ? -38.055 -22.621 45.983 1.00 74.25 1119 ARG A C 1
ATOM 8931 O O . ARG A 1 1119 ? -36.931 -23.036 45.701 1.00 74.25 1119 ARG A O 1
ATOM 8938 N N . PRO A 1 1120 ? -39.087 -23.448 46.219 1.00 82.81 1120 PRO A N 1
ATOM 8939 C CA . PRO A 1 1120 ? -38.928 -24.892 46.124 1.00 82.81 1120 PRO A CA 1
ATOM 8940 C C . PRO A 1 1120 ? -38.592 -25.280 44.680 1.00 82.81 1120 PRO A C 1
ATOM 8942 O O . PRO A 1 1120 ? -39.237 -24.808 43.744 1.00 82.81 1120 PRO A O 1
ATOM 8945 N N . VAL A 1 1121 ? -37.589 -26.133 44.482 1.00 85.69 1121 VAL A N 1
ATOM 8946 C CA . VAL A 1 1121 ? -37.267 -26.675 43.156 1.00 85.69 1121 VAL A CA 1
ATOM 8947 C C . VAL A 1 1121 ? -38.313 -27.725 42.789 1.00 85.69 1121 VAL A C 1
ATOM 8949 O O . VAL A 1 1121 ? -38.527 -28.677 43.530 1.00 85.69 1121 VAL A O 1
ATOM 8952 N N . VAL A 1 1122 ? -38.974 -27.554 41.646 1.00 90.12 1122 VAL A N 1
ATOM 8953 C CA . VAL A 1 1122 ? -40.029 -28.456 41.155 1.00 90.12 1122 VAL A CA 1
ATOM 8954 C C . VAL A 1 1122 ? -39.444 -29.518 40.231 1.00 90.12 1122 VAL A C 1
ATOM 8956 O O . VAL A 1 1122 ? -39.771 -30.699 40.344 1.00 90.12 1122 VAL A O 1
ATOM 8959 N N . LYS A 1 1123 ? -38.582 -29.095 39.301 1.00 92.06 1123 LYS A N 1
ATOM 8960 C CA . LYS A 1 1123 ? -38.012 -29.963 38.270 1.00 92.06 1123 LYS A CA 1
ATOM 8961 C C . LYS A 1 1123 ? -36.580 -29.555 37.959 1.00 92.06 1123 LYS A C 1
ATOM 8963 O O . LYS A 1 1123 ? -36.328 -28.377 37.736 1.00 92.06 1123 LYS A O 1
ATOM 8968 N N . ILE A 1 1124 ? -35.677 -30.526 37.869 1.00 93.69 1124 ILE A N 1
ATOM 8969 C CA . ILE A 1 1124 ? -34.317 -30.332 37.350 1.00 93.69 1124 ILE A CA 1
ATOM 8970 C C . ILE A 1 1124 ? -34.162 -31.209 36.111 1.00 93.69 1124 ILE A C 1
ATOM 8972 O O . ILE A 1 1124 ? -34.500 -32.387 36.142 1.00 93.69 1124 ILE A O 1
ATOM 8976 N N . THR A 1 1125 ? -33.684 -30.644 35.010 1.00 93.56 1125 THR A N 1
ATOM 8977 C CA . THR A 1 1125 ? -33.395 -31.347 33.756 1.00 93.56 1125 THR A CA 1
ATOM 8978 C C . THR A 1 1125 ? -31.919 -31.182 33.441 1.00 93.56 1125 THR A C 1
ATOM 8980 O O . THR A 1 1125 ? -31.459 -30.062 33.273 1.00 93.56 1125 THR A O 1
ATOM 8983 N N . GLU A 1 1126 ? -31.183 -32.276 33.339 1.00 95.81 1126 GLU A N 1
ATOM 8984 C CA . GLU A 1 1126 ? -29.768 -32.298 32.971 1.00 95.81 1126 GLU A CA 1
ATOM 8985 C C . GLU A 1 1126 ? -29.592 -33.048 31.655 1.00 95.81 1126 GLU A C 1
ATOM 8987 O O . GLU A 1 1126 ? -30.243 -34.071 31.436 1.00 95.81 1126 GLU A O 1
ATOM 8992 N N . ARG A 1 1127 ? -28.718 -32.557 30.776 1.00 94.38 1127 ARG A N 1
ATOM 8993 C CA . ARG A 1 1127 ? -28.372 -33.218 29.512 1.00 94.38 1127 ARG A CA 1
ATOM 8994 C C . ARG A 1 1127 ? -26.869 -33.358 29.367 1.00 94.38 1127 ARG A C 1
ATOM 8996 O O . ARG A 1 1127 ? -26.119 -32.444 29.715 1.00 94.38 1127 ARG A O 1
ATOM 9003 N N . PHE A 1 1128 ? -26.450 -34.468 28.781 1.00 93.69 1128 PHE A N 1
ATOM 9004 C CA . PHE A 1 1128 ? -25.048 -34.846 28.662 1.00 93.69 1128 PHE A CA 1
ATOM 9005 C C . PHE A 1 1128 ? -24.628 -34.958 27.192 1.00 93.69 1128 PHE A C 1
ATOM 9007 O O . PHE A 1 1128 ? -25.438 -35.286 26.318 1.00 93.69 1128 PHE A O 1
ATOM 9014 N N . PHE A 1 1129 ? -23.359 -34.665 26.917 1.00 92.31 1129 PHE A N 1
ATOM 9015 C CA . PHE A 1 1129 ? -22.720 -34.982 25.647 1.00 92.31 1129 PHE A CA 1
ATOM 9016 C C . PHE A 1 1129 ? -22.506 -36.496 25.520 1.00 92.31 1129 PHE A C 1
ATOM 9018 O O . PHE A 1 1129 ? -22.354 -37.207 26.511 1.00 92.31 1129 PHE A O 1
ATOM 9025 N N . ARG A 1 1130 ? -22.466 -36.986 24.276 1.00 89.75 1130 ARG A N 1
ATOM 9026 C CA . ARG A 1 1130 ? -22.296 -38.411 23.972 1.00 89.75 1130 ARG A CA 1
ATOM 9027 C C . ARG A 1 1130 ? -20.919 -38.902 24.424 1.00 89.75 1130 ARG A C 1
ATOM 9029 O O . ARG A 1 1130 ? -19.909 -38.385 23.954 1.00 89.75 1130 ARG A O 1
ATOM 9036 N N . ASN A 1 1131 ? -20.879 -39.964 25.229 1.00 89.38 1131 ASN A N 1
ATOM 9037 C CA . ASN A 1 1131 ? -19.638 -40.650 25.574 1.00 89.38 1131 ASN A CA 1
ATOM 9038 C C . ASN A 1 1131 ? -19.341 -41.793 24.582 1.00 89.38 1131 ASN A C 1
ATOM 9040 O O . ASN A 1 1131 ? -20.010 -42.830 24.638 1.00 89.38 1131 ASN A O 1
ATOM 9044 N N . PRO A 1 1132 ? -18.328 -41.683 23.705 1.00 87.06 1132 PRO A N 1
ATOM 9045 C CA . PRO A 1 1132 ? -18.012 -42.745 22.751 1.00 87.06 1132 PRO A CA 1
ATOM 9046 C C . PRO A 1 1132 ? -17.550 -44.058 23.411 1.00 87.06 1132 PRO A C 1
ATOM 9048 O O . PRO A 1 1132 ? -17.653 -45.105 22.779 1.00 87.06 1132 PRO A O 1
ATOM 9051 N N . ALA A 1 1133 ? -17.098 -44.042 24.672 1.00 88.25 1133 ALA A N 1
ATOM 9052 C CA . ALA A 1 1133 ? -16.626 -45.236 25.379 1.00 88.25 1133 ALA A CA 1
ATOM 9053 C C . ALA A 1 1133 ? -17.752 -46.159 25.893 1.00 88.25 1133 ALA A C 1
ATOM 9055 O O . ALA A 1 1133 ? -17.484 -47.302 26.255 1.00 88.25 1133 ALA A O 1
ATOM 9056 N N . LYS A 1 1134 ? -19.008 -45.689 25.937 1.00 87.00 1134 LYS A N 1
ATOM 9057 C CA . LYS A 1 1134 ? -20.180 -46.485 26.350 1.00 87.00 1134 LYS A CA 1
ATOM 9058 C C . LYS A 1 1134 ? -21.111 -46.737 25.166 1.00 87.00 1134 LYS A C 1
ATOM 9060 O O . LYS A 1 1134 ? -21.254 -45.845 24.327 1.00 87.00 1134 LYS A O 1
ATOM 9065 N N . PRO A 1 1135 ? -21.811 -47.878 25.084 1.00 86.19 1135 PRO A N 1
ATOM 9066 C CA . PRO A 1 1135 ? -22.849 -48.069 24.075 1.00 86.19 1135 PRO A CA 1
ATOM 9067 C C . PRO A 1 1135 ? -24.023 -47.096 24.318 1.00 86.19 1135 PRO A C 1
ATOM 9069 O O . PRO A 1 1135 ? -24.331 -46.750 25.456 1.00 86.19 1135 PRO A O 1
ATOM 9072 N N . ALA A 1 1136 ? -24.656 -46.591 23.249 1.00 85.38 1136 ALA A N 1
ATOM 9073 C CA . ALA A 1 1136 ? -25.577 -45.445 23.348 1.00 85.38 1136 ALA A CA 1
ATOM 9074 C C . ALA A 1 1136 ? -26.816 -45.705 24.225 1.00 85.38 1136 ALA A C 1
ATOM 9076 O O . ALA A 1 1136 ? -27.322 -44.797 24.872 1.00 85.38 1136 ALA A O 1
ATOM 9077 N N . ASP A 1 1137 ? -27.271 -46.951 24.293 1.00 83.38 1137 ASP A N 1
ATOM 9078 C CA . ASP A 1 1137 ? -28.403 -47.408 25.103 1.00 83.38 1137 ASP A CA 1
ATOM 9079 C C . ASP A 1 1137 ? -28.098 -47.555 26.601 1.00 83.38 1137 ASP A C 1
ATOM 9081 O O . ASP A 1 1137 ? -29.030 -47.687 27.396 1.00 83.38 1137 ASP A O 1
ATOM 9085 N N . GLU A 1 1138 ? -26.822 -47.502 26.983 1.00 83.81 1138 GLU A N 1
ATOM 9086 C CA . GLU A 1 1138 ? -26.361 -47.466 28.377 1.00 83.81 1138 GLU A CA 1
ATOM 9087 C C . GLU A 1 1138 ? -25.815 -46.085 28.773 1.00 83.81 1138 GLU A C 1
ATOM 9089 O O . GLU A 1 1138 ? -25.583 -45.818 29.953 1.00 83.81 1138 GLU A O 1
ATOM 9094 N N . ASP A 1 1139 ? -25.657 -45.183 27.802 1.00 89.31 1139 ASP A N 1
ATOM 9095 C CA . ASP A 1 1139 ? -25.180 -43.819 28.000 1.00 89.31 1139 ASP A CA 1
ATOM 9096 C C . ASP A 1 1139 ? -26.345 -42.840 28.197 1.00 89.31 1139 ASP A C 1
ATOM 9098 O O . ASP A 1 1139 ? -27.243 -42.736 27.359 1.00 89.31 1139 ASP A O 1
ATOM 9102 N N . VAL A 1 1140 ? -26.368 -42.135 29.327 1.00 90.06 1140 VAL A N 1
ATOM 9103 C CA . VAL A 1 1140 ? -27.494 -41.273 29.712 1.00 90.06 1140 VAL A CA 1
ATOM 9104 C C . VAL A 1 1140 ? -27.407 -39.948 28.958 1.00 90.06 1140 VAL A C 1
ATOM 9106 O O . VAL A 1 1140 ? -26.486 -39.178 29.181 1.00 90.06 1140 VAL A O 1
ATOM 9109 N N . ALA A 1 1141 ? -28.404 -39.648 28.125 1.00 90.19 1141 ALA A N 1
ATOM 9110 C CA . ALA A 1 1141 ? -28.488 -38.393 27.376 1.00 90.19 1141 ALA A CA 1
ATOM 9111 C C . ALA A 1 1141 ? -29.202 -37.283 28.152 1.00 90.19 1141 ALA A C 1
ATOM 9113 O O . ALA A 1 1141 ? -28.850 -36.111 28.046 1.00 90.19 1141 ALA A O 1
ATOM 9114 N N . GLU A 1 1142 ? -30.253 -37.636 28.892 1.00 92.88 1142 GLU A N 1
ATOM 9115 C CA . GLU A 1 1142 ? -31.068 -36.689 29.650 1.00 92.88 1142 GLU A CA 1
ATOM 9116 C C . GLU A 1 1142 ? -31.522 -37.323 30.967 1.00 92.88 1142 GLU A C 1
ATOM 9118 O O . GLU A 1 1142 ? -32.002 -38.459 31.001 1.00 92.88 1142 GLU A O 1
ATOM 9123 N N . ARG A 1 1143 ? -31.374 -36.572 32.057 1.00 93.00 1143 ARG A N 1
ATOM 9124 C CA . ARG A 1 1143 ? -31.787 -36.940 33.409 1.00 93.00 1143 ARG A CA 1
ATOM 9125 C C . ARG A 1 1143 ? -32.745 -35.882 33.938 1.00 93.00 1143 ARG A C 1
ATOM 9127 O O . ARG A 1 1143 ? -32.401 -34.707 34.005 1.00 93.00 1143 ARG A O 1
ATOM 9134 N N . VAL A 1 1144 ? -33.951 -36.295 34.309 1.00 93.12 1144 VAL A N 1
ATOM 9135 C CA . VAL A 1 1144 ? -35.005 -35.406 34.806 1.00 93.12 1144 VAL A CA 1
ATOM 9136 C C . VAL A 1 1144 ? -35.382 -35.805 36.224 1.00 93.12 1144 VAL A C 1
ATOM 9138 O O . VAL A 1 1144 ? -35.884 -36.905 36.447 1.00 93.12 1144 VAL A O 1
ATOM 9141 N N . PHE A 1 1145 ? -35.186 -34.895 37.169 1.00 90.81 1145 PHE A N 1
ATOM 9142 C CA . PHE A 1 1145 ? -35.648 -35.018 38.545 1.00 90.81 1145 PHE A CA 1
ATOM 9143 C C . PHE A 1 1145 ? -36.990 -34.302 38.681 1.00 90.81 1145 PHE A C 1
ATOM 9145 O O . PHE A 1 1145 ? -37.072 -33.092 38.463 1.00 90.81 1145 PHE A O 1
ATOM 9152 N N . LEU A 1 1146 ? -38.037 -35.043 39.029 1.00 88.62 1146 LEU A N 1
ATOM 9153 C CA . LEU A 1 1146 ? -39.347 -34.515 39.400 1.00 88.62 1146 LEU A CA 1
ATOM 9154 C C . LEU A 1 1146 ? -39.422 -34.538 40.924 1.00 88.62 1146 LEU A C 1
ATOM 9156 O O . LEU A 1 1146 ? -39.752 -35.563 41.516 1.00 88.62 1146 LEU A O 1
ATOM 9160 N N . ILE A 1 1147 ? -39.047 -33.421 41.549 1.00 87.62 1147 ILE A N 1
ATOM 9161 C CA . ILE A 1 1147 ? -38.797 -33.356 42.996 1.00 87.62 1147 ILE A CA 1
ATOM 9162 C C . ILE A 1 1147 ? -40.084 -33.592 43.790 1.00 87.62 1147 ILE A C 1
ATOM 9164 O O . ILE A 1 1147 ? -40.072 -34.344 44.754 1.00 87.62 1147 ILE A O 1
ATOM 9168 N N . LEU A 1 1148 ? -41.204 -33.011 43.347 1.00 82.19 1148 LEU A N 1
ATOM 9169 C CA . LEU A 1 1148 ? -42.507 -33.185 44.003 1.00 82.19 1148 LEU A CA 1
ATOM 9170 C C . LEU A 1 1148 ? -43.053 -34.616 43.904 1.00 82.19 1148 LEU A C 1
ATOM 9172 O O . LEU A 1 1148 ? -43.793 -35.041 44.782 1.00 82.19 1148 LEU A O 1
ATOM 9176 N N . ASP A 1 1149 ? -42.694 -35.340 42.843 1.00 83.62 1149 ASP A N 1
ATOM 9177 C CA . ASP A 1 1149 ? -43.161 -36.708 42.610 1.00 83.62 1149 ASP A CA 1
ATOM 9178 C C . ASP A 1 1149 ? -42.194 -37.761 43.175 1.00 83.62 1149 ASP A C 1
ATOM 9180 O O . ASP A 1 1149 ? -42.458 -38.954 43.023 1.00 83.62 1149 ASP A O 1
ATOM 9184 N N . GLU A 1 1150 ? -41.056 -37.335 43.743 1.00 85.62 1150 GLU A N 1
ATOM 9185 C CA . GLU A 1 1150 ? -39.935 -38.189 44.169 1.00 85.62 1150 GLU A CA 1
ATOM 9186 C C . GLU A 1 1150 ? -39.493 -39.183 43.075 1.00 85.62 1150 GLU A C 1
ATOM 9188 O O . GLU A 1 1150 ? -39.185 -40.352 43.324 1.00 85.62 1150 GLU A O 1
ATOM 9193 N N . ARG A 1 1151 ? -39.484 -38.726 41.816 1.00 85.69 1151 ARG A N 1
ATOM 9194 C CA . ARG A 1 1151 ? -39.198 -39.560 40.637 1.00 85.69 1151 ARG A CA 1
ATOM 9195 C C . ARG A 1 1151 ? -38.009 -39.050 39.845 1.00 85.69 1151 ARG A C 1
ATOM 9197 O O . ARG A 1 1151 ? -37.869 -37.852 39.599 1.00 85.69 1151 ARG A O 1
ATOM 9204 N N . ILE A 1 1152 ? -37.208 -39.989 39.343 1.00 88.81 1152 ILE A N 1
ATOM 9205 C CA . ILE A 1 1152 ? -36.123 -39.714 38.395 1.00 88.81 1152 ILE A CA 1
ATOM 9206 C C . ILE A 1 1152 ? -36.437 -40.413 37.076 1.00 88.81 1152 ILE A C 1
ATOM 9208 O O . ILE A 1 1152 ? -36.680 -41.620 37.041 1.00 88.81 1152 ILE A O 1
ATOM 9212 N N . GLN A 1 1153 ? -36.423 -39.655 35.983 1.00 90.62 1153 GLN A N 1
ATOM 9213 C CA . GLN A 1 1153 ? -36.558 -40.175 34.625 1.00 90.62 1153 GLN A CA 1
ATOM 9214 C C . GLN A 1 1153 ? -35.215 -40.068 33.903 1.00 90.62 1153 GLN A C 1
ATOM 9216 O O . GLN A 1 1153 ? -34.625 -38.992 33.824 1.00 90.62 1153 GLN A O 1
ATOM 9221 N N . LEU A 1 1154 ? -34.744 -41.185 33.359 1.00 90.12 1154 LEU A N 1
ATOM 9222 C CA . LEU A 1 1154 ? -33.525 -41.277 32.567 1.00 90.12 1154 LEU A CA 1
ATOM 9223 C C . LEU A 1 1154 ? -33.890 -41.572 31.116 1.00 90.12 1154 LEU A C 1
ATOM 9225 O O . LEU A 1 1154 ? -34.655 -42.499 30.836 1.00 90.12 1154 LEU A O 1
ATOM 9229 N N . ARG A 1 1155 ? -33.315 -40.808 30.191 1.00 89.94 1155 ARG A N 1
ATOM 9230 C CA . ARG A 1 1155 ? -33.373 -41.053 28.752 1.00 89.94 1155 ARG A CA 1
ATOM 9231 C C . ARG A 1 1155 ? -31.956 -41.271 28.243 1.00 89.94 1155 ARG A C 1
ATOM 9233 O O . ARG A 1 1155 ? -31.085 -40.436 28.468 1.00 89.94 1155 ARG A O 1
ATOM 9240 N N . TYR A 1 1156 ? -31.736 -42.381 27.557 1.00 89.75 1156 TYR A N 1
ATOM 9241 C CA . TYR A 1 1156 ? -30.423 -42.763 27.035 1.00 89.75 1156 TYR A CA 1
ATOM 9242 C C . TYR A 1 1156 ? -30.190 -42.198 25.628 1.00 89.75 1156 TYR A C 1
ATOM 9244 O O . TYR A 1 1156 ? -31.139 -41.767 24.965 1.00 89.75 1156 TYR A O 1
ATOM 9252 N N . HIS A 1 1157 ? -28.943 -42.178 25.162 1.00 88.31 1157 HIS A N 1
ATOM 9253 C CA . HIS A 1 1157 ? -28.637 -41.813 23.783 1.00 88.31 1157 HIS A CA 1
ATOM 9254 C C . HIS A 1 1157 ? -29.267 -42.826 22.810 1.00 88.31 1157 HIS A C 1
ATOM 9256 O O . HIS A 1 1157 ? -29.428 -44.014 23.095 1.00 88.31 1157 HIS A O 1
ATOM 9262 N N . CYS A 1 1158 ? -29.698 -42.347 21.644 1.00 85.31 1158 CYS A N 1
ATOM 9263 C CA . CYS A 1 1158 ? -30.277 -43.227 20.634 1.00 85.31 1158 CYS A CA 1
ATOM 9264 C C . CYS A 1 1158 ? -29.145 -43.918 19.864 1.00 85.31 1158 CYS A C 1
ATOM 9266 O O . CYS A 1 1158 ? -28.210 -43.249 19.425 1.00 85.31 1158 CYS A O 1
ATOM 9268 N N . ARG A 1 1159 ? -29.210 -45.247 19.725 1.00 78.19 1159 ARG A N 1
ATOM 9269 C CA . ARG A 1 1159 ? -28.305 -45.979 18.831 1.00 78.19 1159 ARG A CA 1
ATOM 9270 C C . ARG A 1 1159 ? -28.650 -45.667 17.374 1.00 78.19 1159 ARG A C 1
ATOM 9272 O O . ARG A 1 1159 ? -29.809 -45.414 17.061 1.00 78.19 1159 ARG A O 1
ATOM 9279 N N . GLU A 1 1160 ? -27.659 -45.741 16.491 1.00 72.50 1160 GLU A N 1
ATOM 9280 C CA . GLU A 1 1160 ? -27.825 -45.450 15.058 1.00 72.50 1160 GLU A CA 1
ATOM 9281 C C . GLU A 1 1160 ? -28.819 -46.392 14.349 1.00 72.50 1160 GLU A C 1
ATOM 9283 O O . GLU A 1 1160 ? -29.405 -46.019 13.337 1.00 72.50 1160 GLU A O 1
ATOM 9288 N N . ASP A 1 1161 ? -29.059 -47.589 14.895 1.00 77.56 1161 ASP A N 1
ATOM 9289 C CA . ASP A 1 1161 ? -29.983 -48.605 14.376 1.00 77.56 1161 ASP A CA 1
ATOM 9290 C C . ASP A 1 1161 ? -31.424 -48.483 14.920 1.00 77.56 1161 ASP A C 1
ATOM 9292 O O . ASP A 1 1161 ? -32.286 -49.293 14.570 1.00 77.56 1161 ASP A O 1
ATOM 9296 N N . ARG A 1 1162 ? -31.722 -47.491 15.777 1.00 71.19 1162 ARG A N 1
ATOM 9297 C CA . ARG A 1 1162 ? -33.041 -47.310 16.416 1.00 71.19 1162 ARG A CA 1
ATOM 9298 C C . ARG A 1 1162 ? -33.582 -45.892 16.234 1.00 71.19 1162 ARG A C 1
ATOM 9300 O O . ARG A 1 1162 ? -32.839 -44.929 16.151 1.00 71.19 1162 ARG A O 1
ATOM 9307 N N . ILE A 1 1163 ? -34.912 -45.762 16.210 1.00 71.38 1163 ILE A N 1
ATOM 9308 C CA . ILE A 1 1163 ? -35.599 -44.467 16.014 1.00 71.38 1163 ILE A CA 1
ATOM 9309 C C . ILE A 1 1163 ? -35.994 -43.818 17.356 1.00 71.38 1163 ILE A C 1
ATOM 9311 O O . ILE A 1 1163 ? -36.210 -42.611 17.442 1.00 71.38 1163 ILE A O 1
ATOM 9315 N N . THR A 1 1164 ? -36.081 -44.604 18.433 1.00 71.69 1164 THR A N 1
ATOM 9316 C CA . THR A 1 1164 ? -36.508 -44.136 19.760 1.00 71.69 1164 THR A CA 1
ATOM 9317 C C . THR A 1 1164 ? -35.470 -44.454 20.827 1.00 71.69 1164 THR A C 1
ATOM 9319 O O . THR A 1 1164 ? -34.996 -45.585 20.933 1.00 71.69 1164 THR A O 1
ATOM 9322 N N . ALA A 1 1165 ? -35.153 -43.460 21.656 1.00 78.94 1165 ALA A N 1
ATOM 9323 C CA . ALA A 1 1165 ? -34.288 -43.611 22.820 1.00 78.94 1165 ALA A CA 1
ATOM 9324 C C . ALA A 1 1165 ? -34.951 -44.447 23.929 1.00 78.94 1165 ALA A C 1
ATOM 9326 O O . ALA A 1 1165 ? -36.150 -44.313 24.188 1.00 78.94 1165 ALA A O 1
ATOM 9327 N N . SER A 1 1166 ? -34.151 -45.264 24.620 1.00 81.31 1166 SER A N 1
ATOM 9328 C CA . SER A 1 1166 ? -34.591 -45.994 25.812 1.00 81.31 1166 SER A CA 1
ATOM 9329 C C . SER A 1 1166 ? -34.910 -45.020 26.952 1.00 81.31 1166 SER A C 1
ATOM 9331 O O . SER A 1 1166 ? -34.208 -44.020 27.133 1.00 81.31 1166 SER A O 1
ATOM 9333 N N . LYS A 1 1167 ? -35.965 -45.307 27.722 1.00 82.75 1167 LYS A N 1
ATOM 9334 C CA . LYS A 1 1167 ? -36.372 -44.534 28.903 1.00 82.75 1167 LYS A CA 1
ATOM 9335 C C . LYS A 1 1167 ? -36.499 -45.461 30.108 1.00 82.75 1167 LYS A C 1
ATOM 9337 O O . LYS A 1 1167 ? -37.097 -46.528 29.994 1.00 82.75 1167 LYS A O 1
ATOM 9342 N N . ARG A 1 1168 ? -35.981 -45.045 31.263 1.00 81.44 1168 ARG A N 1
ATOM 9343 C CA . ARG A 1 1168 ? -36.179 -45.721 32.556 1.00 81.44 1168 ARG A CA 1
ATOM 9344 C C . ARG A 1 1168 ? -36.685 -44.711 33.583 1.00 81.44 1168 ARG A C 1
ATOM 9346 O O . ARG A 1 1168 ? -36.230 -43.572 33.593 1.00 81.44 1168 ARG A O 1
ATOM 9353 N N . GLY A 1 1169 ? -37.630 -45.119 34.425 1.00 71.00 1169 GLY A N 1
ATOM 9354 C CA . GLY A 1 1169 ? -38.133 -44.320 35.543 1.00 71.00 1169 GLY A CA 1
ATOM 9355 C C . GLY A 1 1169 ? -37.929 -45.071 36.854 1.00 71.00 1169 GLY A C 1
ATOM 9356 O O . GLY A 1 1169 ? -38.186 -46.271 36.899 1.00 71.00 1169 GLY A O 1
ATOM 9357 N N . ALA A 1 1170 ? -37.462 -44.377 37.888 1.00 68.25 1170 ALA A N 1
ATOM 9358 C CA . ALA A 1 1170 ? -37.328 -44.910 39.242 1.00 68.25 1170 ALA A CA 1
ATOM 9359 C C . ALA A 1 1170 ? -38.118 -44.034 40.231 1.00 68.25 1170 ALA A C 1
ATOM 9361 O O . ALA A 1 1170 ? -38.107 -42.806 40.105 1.00 68.25 1170 ALA A O 1
ATOM 9362 N N . HIS A 1 1171 ? -38.785 -44.669 41.199 1.00 60.84 1171 HIS A N 1
ATOM 9363 C CA . HIS A 1 1171 ? -39.471 -44.013 42.319 1.00 60.84 1171 HIS A CA 1
ATOM 9364 C C . HIS A 1 1171 ? -38.575 -44.081 43.554 1.00 60.84 1171 HIS A C 1
ATOM 9366 O O . HIS A 1 1171 ? -38.053 -45.153 43.865 1.00 60.84 1171 HIS A O 1
ATOM 9372 N N . GLY A 1 1172 ? -38.380 -42.953 44.234 1.00 49.25 1172 GLY A N 1
ATOM 9373 C CA . GLY A 1 1172 ? -37.609 -42.890 45.470 1.00 49.25 1172 GLY A CA 1
ATOM 9374 C C . GLY A 1 1172 ? -38.287 -43.665 46.601 1.00 49.25 1172 GLY A C 1
ATOM 9375 O O . GLY A 1 1172 ? -39.482 -43.516 46.836 1.00 49.25 1172 GLY A O 1
ATOM 9376 N N . ALA A 1 1173 ? -37.516 -44.496 47.301 1.00 34.69 1173 ALA A N 1
ATOM 9377 C CA . ALA A 1 1173 ? -37.822 -44.934 48.658 1.00 34.69 1173 ALA A CA 1
ATOM 9378 C C . ALA A 1 1173 ? -37.004 -44.059 49.623 1.00 34.69 1173 ALA A C 1
ATOM 9380 O O . ALA A 1 1173 ? -35.839 -43.779 49.343 1.00 34.69 1173 ALA A O 1
ATOM 9381 N N . HIS A 1 1174 ? -37.639 -43.620 50.715 1.00 38.56 1174 HIS A N 1
ATOM 9382 C CA . HIS A 1 1174 ? -37.120 -42.752 51.781 1.00 38.56 1174 HIS A CA 1
ATOM 9383 C C . HIS A 1 1174 ? -35.593 -42.768 51.991 1.00 38.56 1174 HIS A C 1
ATOM 9385 O O . HIS A 1 1174 ? -35.048 -43.758 52.477 1.00 38.56 1174 HIS A O 1
ATOM 9391 N N . GLN A 1 1175 ? -34.940 -41.619 51.784 1.00 31.25 1175 GLN A N 1
ATOM 9392 C CA . GLN A 1 1175 ? -33.817 -41.183 52.622 1.00 31.25 1175 GLN A CA 1
ATOM 9393 C C . GLN A 1 1175 ? -33.614 -39.663 52.523 1.00 31.25 1175 GLN A C 1
ATOM 9395 O O . GLN A 1 1175 ? -33.625 -39.090 51.436 1.00 31.25 1175 GLN A O 1
ATOM 9400 N N . GLU A 1 1176 ? -33.509 -39.019 53.687 1.00 30.36 1176 GLU A N 1
ATOM 9401 C CA . GLU A 1 1176 ? -33.435 -37.569 53.893 1.00 30.36 1176 GLU A CA 1
ATOM 9402 C C . GLU A 1 1176 ? -32.298 -36.906 53.101 1.00 30.36 1176 GLU A C 1
ATOM 9404 O O . GLU A 1 1176 ? -31.147 -37.338 53.135 1.00 30.36 1176 GLU A O 1
ATOM 9409 N N . ALA A 1 1177 ? -32.628 -35.812 52.412 1.00 28.89 1177 ALA A N 1
ATOM 9410 C CA . ALA A 1 1177 ? -31.686 -34.996 51.663 1.00 28.89 1177 ALA A CA 1
ATOM 9411 C C . ALA A 1 1177 ? -31.000 -33.968 52.579 1.00 28.89 1177 ALA A C 1
ATOM 9413 O O . ALA A 1 1177 ? -31.600 -32.958 52.950 1.00 28.89 1177 ALA A O 1
ATOM 9414 N N . SER A 1 1178 ? -29.722 -34.187 52.887 1.00 26.55 1178 SER A N 1
ATOM 9415 C CA . SER A 1 1178 ? -28.789 -33.137 53.303 1.00 26.55 1178 SER A CA 1
ATOM 9416 C C . SER A 1 1178 ? -27.815 -32.833 52.154 1.00 26.55 1178 SER A C 1
ATOM 9418 O O . SER A 1 1178 ? -27.259 -33.723 51.515 1.00 26.55 1178 SER A O 1
ATOM 9420 N N . LEU A 1 1179 ? -27.676 -31.542 51.840 1.00 30.39 1179 LEU A N 1
ATOM 9421 C CA . LEU A 1 1179 ? -26.760 -30.985 50.835 1.00 30.39 1179 LEU A CA 1
ATOM 9422 C C . LEU A 1 1179 ? -25.296 -31.365 51.141 1.00 30.39 1179 LEU A C 1
ATOM 9424 O O . LEU A 1 1179 ? -24.891 -31.187 52.291 1.00 30.39 1179 LEU A O 1
ATOM 9428 N N . PRO A 1 1180 ? -24.452 -31.767 50.167 1.00 32.22 1180 PRO A N 1
ATOM 9429 C CA . PRO A 1 1180 ? -23.021 -31.865 50.413 1.00 32.22 1180 PRO A CA 1
ATOM 9430 C C . PRO A 1 1180 ? -22.329 -30.526 50.118 1.00 32.22 1180 PRO A C 1
ATOM 9432 O O . PRO A 1 1180 ? -22.387 -29.991 49.008 1.00 32.22 1180 PRO A O 1
ATOM 9435 N N . ALA A 1 1181 ? -21.654 -30.002 51.139 1.00 26.41 1181 ALA A N 1
ATOM 9436 C CA . ALA A 1 1181 ? -20.623 -28.983 51.023 1.00 26.41 1181 ALA A CA 1
ATOM 9437 C C . ALA A 1 1181 ? -19.277 -29.616 50.602 1.00 26.41 1181 ALA A C 1
ATOM 9439 O O . ALA A 1 1181 ? -19.010 -30.773 50.912 1.00 26.41 1181 ALA A O 1
ATOM 9440 N N . ARG A 1 1182 ? -18.478 -28.812 49.883 1.00 30.92 1182 ARG A N 1
ATOM 9441 C CA . ARG A 1 1182 ? -17.049 -28.914 49.497 1.00 30.92 1182 ARG A CA 1
ATOM 9442 C C . ARG A 1 1182 ? -16.202 -30.062 50.086 1.00 30.92 1182 ARG A C 1
ATOM 9444 O O . ARG A 1 1182 ? -16.140 -30.218 51.299 1.00 30.92 1182 ARG A O 1
ATOM 9451 N N . GLY A 1 1183 ? -15.406 -30.709 49.225 1.00 25.48 1183 GLY A N 1
ATOM 9452 C CA . GLY A 1 1183 ? -14.255 -31.543 49.598 1.00 25.48 1183 GLY A CA 1
ATOM 9453 C C . GLY A 1 1183 ? -12.949 -31.087 48.918 1.00 25.48 1183 GLY A C 1
ATOM 9454 O O . GLY A 1 1183 ? -12.947 -30.839 47.717 1.00 25.48 1183 GLY A O 1
ATOM 9455 N N . HIS A 1 1184 ? -11.896 -30.979 49.730 1.00 28.02 1184 HIS A N 1
ATOM 9456 C CA . HIS A 1 1184 ? -10.431 -30.974 49.505 1.00 28.02 1184 HIS A CA 1
ATOM 9457 C C . HIS A 1 1184 ? -9.894 -31.683 50.782 1.00 28.02 1184 HIS A C 1
ATOM 9459 O O . HIS A 1 1184 ? -10.452 -31.404 51.845 1.00 28.02 1184 HIS A O 1
ATOM 9465 N N . ASP A 1 1185 ? -8.914 -32.591 50.868 1.00 33.22 1185 ASP A N 1
ATOM 9466 C CA . ASP A 1 1185 ? -7.965 -33.267 49.966 1.00 33.22 1185 ASP A CA 1
ATOM 9467 C C . ASP A 1 1185 ? -7.424 -34.559 50.659 1.00 33.22 1185 ASP A C 1
ATOM 9469 O O . ASP A 1 1185 ? -7.460 -34.652 51.884 1.00 33.22 1185 ASP A O 1
ATOM 9473 N N . GLU A 1 1186 ? -6.951 -35.508 49.833 1.00 31.08 1186 GLU A N 1
ATOM 9474 C CA . GLU A 1 1186 ? -5.793 -36.452 49.903 1.00 31.08 1186 GLU A CA 1
ATOM 9475 C C . GLU A 1 1186 ? -5.413 -37.401 51.091 1.00 31.08 1186 GLU A C 1
ATOM 9477 O O . GLU A 1 1186 ? -5.276 -36.990 52.236 1.00 31.08 1186 GLU A O 1
ATOM 9482 N N . ALA A 1 1187 ? -5.069 -38.651 50.678 1.00 28.39 1187 ALA A N 1
ATOM 9483 C CA . ALA A 1 1187 ? -4.035 -39.622 51.148 1.00 28.39 1187 ALA A CA 1
ATOM 9484 C C . ALA A 1 1187 ? -4.165 -40.271 52.563 1.00 28.39 1187 ALA A C 1
ATOM 9486 O O . ALA A 1 1187 ? -4.666 -39.656 53.486 1.00 28.39 1187 ALA A O 1
ATOM 9487 N N . GLU A 1 1188 ? -3.772 -41.514 52.890 1.00 28.83 1188 GLU A N 1
ATOM 9488 C CA . GLU A 1 1188 ? -2.970 -42.581 52.275 1.00 28.83 1188 GLU A CA 1
ATOM 9489 C C . GLU A 1 1188 ? -3.280 -43.919 53.009 1.00 28.83 1188 GLU A C 1
ATOM 9491 O O . GLU A 1 1188 ? -3.541 -43.935 54.208 1.00 28.83 1188 GLU A O 1
ATOM 9496 N N . GLU A 1 1189 ? -3.290 -45.018 52.249 1.00 30.86 1189 GLU A N 1
ATOM 9497 C CA . GLU A 1 1189 ? -2.881 -46.400 52.567 1.00 30.86 1189 GLU A CA 1
ATOM 9498 C C . GLU A 1 1189 ? -2.937 -46.953 54.014 1.00 30.86 1189 GLU A C 1
ATOM 9500 O O . GLU A 1 1189 ? -2.249 -46.485 54.918 1.00 30.86 1189 GLU A O 1
ATOM 9505 N N . ARG A 1 1190 ? -3.624 -48.098 54.176 1.00 26.58 1190 ARG A N 1
ATOM 9506 C CA . ARG A 1 1190 ? -3.049 -49.389 54.635 1.00 26.58 1190 ARG A CA 1
ATOM 9507 C C . ARG A 1 1190 ? -4.166 -50.432 54.798 1.00 26.58 1190 ARG A C 1
ATOM 9509 O O . ARG A 1 1190 ? -5.293 -50.129 55.163 1.00 26.58 1190 ARG A O 1
ATOM 9516 N N . GLY A 1 1191 ? -3.933 -51.703 54.480 1.00 30.33 1191 GLY A N 1
ATOM 9517 C CA . GLY A 1 1191 ? -2.983 -52.440 55.306 1.00 30.33 1191 GLY A CA 1
ATOM 9518 C C . GLY A 1 1191 ? -3.403 -52.385 56.778 1.00 30.33 1191 GLY A C 1
ATOM 9519 O O . GLY A 1 1191 ? -2.568 -52.155 57.633 1.00 30.33 1191 GLY A O 1
ATOM 9520 N N . GLU A 1 1192 ? -4.705 -52.560 57.010 1.00 27.28 1192 GLU A N 1
ATOM 9521 C CA . GLU A 1 1192 ? -5.335 -53.065 58.225 1.00 27.28 1192 GLU A CA 1
ATOM 9522 C C . GLU A 1 1192 ? -5.398 -52.189 59.496 1.00 27.28 1192 GLU A C 1
ATOM 9524 O O . GLU A 1 1192 ? -4.399 -51.789 60.080 1.00 27.28 1192 GLU A O 1
ATOM 9529 N N . VAL A 1 1193 ? -6.653 -52.086 59.974 1.00 23.91 1193 VAL A N 1
ATOM 9530 C CA . VAL A 1 1193 ? -7.105 -52.087 61.383 1.00 23.91 1193 VAL A CA 1
ATOM 9531 C C . VAL A 1 1193 ? -7.602 -50.745 61.970 1.00 23.91 1193 VAL A C 1
ATOM 9533 O O . VAL A 1 1193 ? -6.850 -49.929 62.477 1.00 23.91 1193 VAL A O 1
ATOM 9536 N N . VAL A 1 1194 ? -8.945 -50.638 61.981 1.00 24.36 1194 VAL A N 1
ATOM 9537 C CA . VAL A 1 1194 ? -9.826 -50.362 63.147 1.00 24.36 1194 VAL A CA 1
ATOM 9538 C C . VAL A 1 1194 ? -9.906 -48.939 63.759 1.00 24.36 1194 VAL A C 1
ATOM 9540 O O . VAL A 1 1194 ? -8.973 -48.427 64.352 1.00 24.36 1194 VAL A O 1
ATOM 9543 N N . GLN A 1 1195 ? -11.151 -48.427 63.733 1.00 22.89 1195 GLN A N 1
ATOM 9544 C CA . GLN A 1 1195 ? -11.877 -47.577 64.705 1.00 22.89 1195 GLN A CA 1
ATOM 9545 C C . GLN A 1 1195 ? -11.389 -46.166 65.123 1.00 22.89 1195 GLN A C 1
ATOM 9547 O O . GLN A 1 1195 ? -10.397 -45.991 65.812 1.00 22.89 1195 GLN A O 1
ATOM 9552 N N . ALA A 1 1196 ? -12.345 -45.238 64.944 1.00 23.30 1196 ALA A N 1
ATOM 9553 C CA . ALA A 1 1196 ? -12.926 -44.334 65.956 1.00 23.30 1196 ALA A CA 1
ATOM 9554 C C . ALA A 1 1196 ? -12.397 -42.887 66.143 1.00 23.30 1196 ALA A C 1
ATOM 9556 O O . ALA A 1 1196 ? -11.303 -42.640 66.625 1.00 23.30 1196 ALA A O 1
ATOM 9557 N N . SER A 1 1197 ? -13.348 -41.958 65.928 1.00 24.75 1197 SER A N 1
ATOM 9558 C CA . SER A 1 1197 ? -13.733 -40.802 66.772 1.00 24.75 1197 SER A CA 1
ATOM 9559 C C . SER A 1 1197 ? -12.784 -39.614 67.022 1.00 24.75 1197 SER A C 1
ATOM 9561 O O . SER A 1 1197 ? -11.766 -39.762 67.680 1.00 24.75 1197 SER A O 1
ATOM 9563 N N . GLY A 1 1198 ? -13.295 -38.399 66.742 1.00 26.25 1198 GLY A N 1
ATOM 9564 C CA . GLY A 1 1198 ? -13.254 -37.278 67.705 1.00 26.25 1198 GLY A CA 1
ATOM 9565 C C . GLY A 1 1198 ? -12.585 -35.959 67.276 1.00 26.25 1198 GLY A C 1
ATOM 9566 O O . GLY A 1 1198 ? -11.386 -35.922 67.057 1.00 26.25 1198 GLY A O 1
ATOM 9567 N N . LEU A 1 1199 ? -13.400 -34.886 67.218 1.00 24.31 1199 LEU A N 1
ATOM 9568 C CA . LEU A 1 1199 ? -13.180 -33.482 67.665 1.00 24.31 1199 LEU A CA 1
ATOM 9569 C C . LEU A 1 1199 ? -11.753 -33.114 68.152 1.00 24.31 1199 LEU A C 1
ATOM 9571 O O . LEU A 1 1199 ? -11.199 -33.831 68.968 1.00 24.31 1199 LEU A O 1
ATOM 9575 N N . GLY A 1 1200 ? -11.117 -31.976 67.846 1.00 25.00 1200 GLY A N 1
ATOM 9576 C CA . GLY A 1 1200 ? -11.583 -30.612 67.592 1.00 25.00 1200 GLY A CA 1
ATOM 9577 C C . GLY A 1 1200 ? -10.535 -29.596 68.126 1.00 25.00 1200 GLY A C 1
ATOM 9578 O O . GLY A 1 1200 ? -9.866 -29.872 69.108 1.00 25.00 1200 GLY A O 1
ATOM 9579 N N . VAL A 1 1201 ? -10.444 -28.421 67.484 1.00 25.91 1201 VAL A N 1
ATOM 9580 C CA . VAL A 1 1201 ? -10.281 -27.054 68.058 1.00 25.91 1201 VAL A CA 1
ATOM 9581 C C . VAL A 1 1201 ? -9.010 -26.627 68.868 1.00 25.91 1201 VAL A C 1
ATOM 9583 O O . VAL A 1 1201 ? -8.745 -27.123 69.952 1.00 25.91 1201 VAL A O 1
ATOM 9586 N N . ARG A 1 1202 ? -8.427 -25.489 68.412 1.00 25.06 1202 ARG A N 1
ATOM 9587 C CA . ARG A 1 1202 ? -7.791 -24.327 69.120 1.00 25.06 1202 ARG A CA 1
ATOM 9588 C C . ARG A 1 1202 ? -6.279 -24.246 69.451 1.00 25.06 1202 ARG A C 1
ATOM 9590 O O . ARG A 1 1202 ? -5.769 -24.954 70.300 1.00 25.06 1202 ARG A O 1
ATOM 9597 N N . ALA A 1 1203 ? -5.738 -23.111 68.971 1.00 25.84 1203 ALA A N 1
ATOM 9598 C CA . ALA A 1 1203 ? -5.022 -22.039 69.691 1.00 25.84 1203 ALA A CA 1
ATOM 9599 C C . ALA A 1 1203 ? -3.530 -22.184 70.057 1.00 25.84 1203 ALA A C 1
ATOM 9601 O O . ALA A 1 1203 ? -3.178 -22.915 70.966 1.00 25.84 1203 ALA A O 1
ATOM 9602 N N . GLY A 1 1204 ? -2.734 -21.268 69.483 1.00 24.95 1204 GLY A N 1
ATOM 9603 C CA . GLY A 1 1204 ? -1.932 -20.291 70.235 1.00 24.95 1204 GLY A CA 1
ATOM 9604 C C . GLY A 1 1204 ? -0.543 -20.708 70.730 1.00 24.95 1204 GLY A C 1
ATOM 9605 O O . GLY A 1 1204 ? -0.401 -21.688 71.445 1.00 24.95 1204 GLY A O 1
ATOM 9606 N N . GLY A 1 1205 ? 0.440 -19.833 70.487 1.00 25.81 1205 GLY A N 1
ATOM 9607 C CA . GLY A 1 1205 ? 1.557 -19.629 71.417 1.00 25.81 1205 GLY A CA 1
ATOM 9608 C C . GLY A 1 1205 ? 2.961 -19.875 70.866 1.00 25.81 1205 GLY A C 1
ATOM 9609 O O . GLY A 1 1205 ? 3.398 -21.010 70.787 1.00 25.81 1205 GLY A O 1
ATOM 9610 N N . ALA A 1 1206 ? 3.629 -18.763 70.543 1.00 28.17 1206 ALA A N 1
ATOM 9611 C CA . ALA A 1 1206 ? 5.009 -18.378 70.873 1.00 28.17 1206 ALA A CA 1
ATOM 9612 C C . ALA A 1 1206 ? 6.116 -19.442 71.047 1.00 28.17 1206 ALA A C 1
ATOM 9614 O O . ALA A 1 1206 ? 6.012 -20.335 71.884 1.00 28.17 1206 ALA A O 1
ATOM 9615 N N . GLY A 1 1207 ? 7.268 -19.173 70.418 1.00 27.27 1207 GLY A N 1
ATOM 9616 C CA . GLY A 1 1207 ? 8.571 -19.637 70.901 1.00 27.27 1207 GLY A CA 1
ATOM 9617 C C . GLY A 1 1207 ? 9.642 -19.768 69.818 1.00 27.27 1207 GLY A C 1
ATOM 9618 O O . GLY A 1 1207 ? 9.772 -20.831 69.224 1.00 27.27 1207 GLY A O 1
ATOM 9619 N N . ASP A 1 1208 ? 10.434 -18.709 69.624 1.00 25.23 1208 ASP A N 1
ATOM 9620 C CA . ASP A 1 1208 ? 11.860 -18.780 69.234 1.00 25.23 1208 ASP A CA 1
ATOM 9621 C C . ASP A 1 1208 ? 12.638 -19.755 70.170 1.00 25.23 1208 ASP A C 1
ATOM 9623 O O . ASP A 1 1208 ? 12.088 -20.092 71.226 1.00 25.23 1208 ASP A O 1
ATOM 9627 N N . PRO A 1 1209 ? 13.913 -20.161 69.926 1.00 45.16 1209 PRO A N 1
ATOM 9628 C CA . PRO A 1 1209 ? 14.914 -19.556 69.034 1.00 45.16 1209 PRO A CA 1
ATOM 9629 C C . PRO A 1 1209 ? 15.849 -20.550 68.285 1.00 45.16 1209 PRO A C 1
ATOM 9631 O O . PRO A 1 1209 ? 15.766 -21.765 68.421 1.00 45.16 1209 PRO A O 1
ATOM 9634 N N . GLU A 1 1210 ? 16.797 -19.961 67.543 1.00 25.97 1210 GLU A N 1
ATOM 9635 C CA . GLU A 1 1210 ? 18.216 -20.365 67.450 1.00 25.97 1210 GLU A CA 1
ATOM 9636 C C . GLU A 1 1210 ? 18.596 -21.764 66.918 1.00 25.97 1210 GLU A C 1
ATOM 9638 O O . GLU A 1 1210 ? 18.443 -22.787 67.571 1.00 25.97 1210 GLU A O 1
ATOM 9643 N N . ALA A 1 1211 ? 19.333 -21.787 65.802 1.00 28.72 1211 ALA A N 1
ATOM 9644 C CA . ALA A 1 1211 ? 20.802 -21.878 65.840 1.00 28.72 1211 ALA A CA 1
ATOM 9645 C C . ALA A 1 1211 ? 21.389 -22.564 64.594 1.00 28.72 1211 ALA A C 1
ATOM 9647 O O . ALA A 1 1211 ? 21.186 -23.745 64.338 1.00 28.72 1211 ALA A O 1
ATOM 9648 N N . SER A 1 1212 ? 22.314 -21.831 63.975 1.00 27.08 1212 SER A N 1
ATOM 9649 C CA . SER A 1 1212 ? 23.651 -22.304 63.592 1.00 27.08 1212 SER A CA 1
ATOM 9650 C C . SER A 1 1212 ? 23.836 -23.328 62.463 1.00 27.08 1212 SER A C 1
ATOM 9652 O O . SER A 1 1212 ? 23.394 -24.466 62.516 1.00 27.08 1212 SER A O 1
ATOM 9654 N N . GLY A 1 1213 ? 24.738 -22.936 61.558 1.00 30.81 1213 GLY A N 1
ATOM 9655 C CA . GLY A 1 1213 ? 25.679 -23.839 60.892 1.00 30.81 1213 GLY A CA 1
ATOM 9656 C C . GLY A 1 1213 ? 25.171 -24.377 59.555 1.00 30.81 1213 GLY A C 1
ATOM 9657 O O . GLY A 1 1213 ? 24.165 -25.054 59.495 1.00 30.81 1213 GLY A O 1
ATOM 9658 N N . GLY A 1 1214 ? 25.799 -24.144 58.411 1.00 30.33 1214 GLY A N 1
ATOM 9659 C CA . GLY A 1 1214 ? 27.176 -23.754 58.170 1.00 30.33 1214 GLY A CA 1
ATOM 9660 C C . GLY A 1 1214 ? 27.810 -24.733 57.183 1.00 30.33 1214 GLY A C 1
ATOM 9661 O O . GLY A 1 1214 ? 28.059 -25.875 57.533 1.00 30.33 1214 GLY A O 1
ATOM 9662 N N . ARG A 1 1215 ? 28.167 -24.185 56.015 1.00 30.14 1215 ARG A N 1
ATOM 9663 C CA . ARG A 1 1215 ? 29.286 -24.560 55.129 1.00 30.14 1215 ARG A CA 1
ATOM 9664 C C . ARG A 1 1215 ? 29.242 -25.849 54.297 1.00 30.14 1215 ARG A C 1
ATOM 9666 O O . ARG A 1 1215 ? 29.108 -26.953 54.800 1.00 30.14 1215 ARG A O 1
ATOM 9673 N N . GLY A 1 1216 ? 29.675 -25.631 53.050 1.00 30.62 1216 GLY A N 1
ATOM 9674 C CA . GLY A 1 1216 ? 30.439 -26.562 52.213 1.00 30.62 1216 GLY A CA 1
ATOM 9675 C C . GLY A 1 1216 ? 29.587 -27.146 51.089 1.00 30.62 1216 GLY A C 1
ATOM 9676 O O . GLY A 1 1216 ? 28.666 -27.887 51.375 1.00 30.62 1216 GLY A O 1
ATOM 9677 N N . GLY A 1 1217 ? 29.767 -26.842 49.802 1.00 28.27 1217 GLY A N 1
ATOM 9678 C CA . GLY A 1 1217 ? 30.939 -26.343 49.084 1.00 28.27 1217 GLY A CA 1
ATOM 9679 C C . GLY A 1 1217 ? 31.537 -27.473 48.236 1.00 28.27 1217 GLY A C 1
ATOM 9680 O O . GLY A 1 1217 ? 31.992 -28.461 48.798 1.00 28.27 1217 GLY A O 1
ATOM 9681 N N . GLY A 1 1218 ? 31.565 -27.285 46.909 1.00 28.66 1218 GLY A N 1
ATOM 9682 C CA . GLY A 1 1218 ? 32.248 -28.151 45.929 1.00 28.66 1218 GLY A CA 1
ATOM 9683 C C . GLY A 1 1218 ? 31.266 -28.997 45.107 1.00 28.66 1218 GLY A C 1
ATOM 9684 O O . GLY A 1 1218 ? 30.710 -29.942 45.643 1.00 28.66 1218 GLY A O 1
ATOM 9685 N N . ALA A 1 1219 ? 30.837 -28.623 43.898 1.00 29.14 1219 ALA A N 1
ATOM 9686 C CA . ALA A 1 1219 ? 31.548 -28.334 42.641 1.00 29.14 1219 ALA A CA 1
ATOM 9687 C C . ALA A 1 1219 ? 31.881 -29.590 41.811 1.00 29.14 1219 ALA A C 1
ATOM 9689 O O . ALA A 1 1219 ? 32.465 -30.540 42.323 1.00 29.14 1219 ALA A O 1
ATOM 9690 N N . CYS A 1 1220 ? 31.590 -29.453 40.508 1.00 26.52 1220 CYS A N 1
ATOM 9691 C CA . CYS A 1 1220 ? 32.032 -30.251 39.356 1.00 26.52 1220 CYS A CA 1
ATOM 9692 C C . CYS A 1 1220 ? 31.290 -31.586 39.131 1.00 26.52 1220 CYS A C 1
ATOM 9694 O O . CYS A 1 1220 ? 31.089 -32.350 40.061 1.00 26.52 1220 CYS A O 1
ATOM 9696 N N . THR A 1 1221 ? 30.857 -31.966 37.928 1.00 29.33 1221 THR A N 1
ATOM 9697 C CA . THR A 1 1221 ? 30.985 -31.400 36.573 1.00 29.33 1221 THR A CA 1
ATOM 9698 C C . THR A 1 1221 ? 30.094 -32.225 35.630 1.00 29.33 1221 THR A C 1
ATOM 9700 O O . THR A 1 1221 ? 29.798 -33.381 35.920 1.00 29.33 1221 THR A O 1
ATOM 9703 N N . ASP A 1 1222 ? 29.797 -31.622 34.479 1.00 29.27 1222 ASP A N 1
ATOM 9704 C CA . ASP A 1 1222 ? 29.569 -32.249 33.170 1.00 29.27 1222 ASP A CA 1
ATOM 9705 C C . ASP A 1 1222 ? 28.173 -32.767 32.781 1.00 29.27 1222 ASP A C 1
ATOM 9707 O O . ASP A 1 1222 ? 27.710 -33.810 33.220 1.00 29.27 1222 ASP A O 1
ATOM 9711 N N . HIS A 1 1223 ? 27.607 -32.013 31.820 1.00 29.19 1223 HIS A N 1
ATOM 9712 C CA . HIS A 1 1223 ? 27.199 -32.470 30.482 1.00 29.19 1223 HIS A CA 1
ATOM 9713 C C . HIS A 1 1223 ? 26.090 -33.539 30.370 1.00 29.19 1223 HIS A C 1
ATOM 9715 O O . HIS A 1 1223 ? 26.098 -34.552 31.042 1.00 29.19 1223 HIS A O 1
ATOM 9721 N N . LEU A 1 1224 ? 25.144 -33.502 29.433 1.00 30.66 1224 LEU A N 1
ATOM 9722 C CA . LEU A 1 1224 ? 24.753 -32.608 28.343 1.00 30.66 1224 LEU A CA 1
ATOM 9723 C C . LEU A 1 1224 ? 23.525 -33.329 27.730 1.00 30.66 1224 LEU A C 1
ATOM 9725 O O . LEU A 1 1224 ? 23.596 -34.530 27.493 1.00 30.66 1224 LEU A O 1
ATOM 9729 N N . HIS A 1 1225 ? 22.449 -32.589 27.459 1.00 28.89 1225 HIS A N 1
ATOM 9730 C CA . HIS A 1 1225 ? 21.368 -32.889 26.500 1.00 28.89 1225 HIS A CA 1
ATOM 9731 C C . HIS A 1 1225 ? 20.465 -34.117 26.725 1.00 28.89 1225 HIS A C 1
ATOM 9733 O O . HIS A 1 1225 ? 20.823 -35.248 26.403 1.00 28.89 1225 HIS A O 1
ATOM 9739 N N . LEU A 1 1226 ? 19.194 -33.847 27.035 1.00 38.09 1226 LEU A N 1
ATOM 9740 C CA . LEU A 1 1226 ? 18.158 -33.642 26.008 1.00 38.09 1226 LEU A CA 1
ATOM 9741 C C . LEU A 1 1226 ? 17.017 -32.781 26.558 1.00 38.09 1226 LEU A C 1
ATOM 9743 O O . LEU A 1 1226 ? 16.698 -32.952 27.755 1.00 38.09 1226 LEU A O 1
#

Sequence (1226 aa):
MKRLDSSAITAFKLVPSNFPSPSCDTDQKNSATIHEESRQPCKGLINANRFDDFGLKDTAKCFSECARSGNESCNLGNLQRYWLNYEIHLAEESLTETVNMGFLTALVKNISTSISEDLHFSLTPSQVPKQVTEDEHQHPDRVRLPRSLFESFQGSRPMVRLAITILDVGSGNVFKGPRLSLGDGSSVLNNHVVGLSLGHINVTGLAEPLEITFSHQHQPPNVTLSCVFWDVTKGSLSSSPGSSGDWSSKGCSTEFGVNRTICRCDHLTFFALLLRPVLDQVTVKALTRISQAGCGTSMIFLAFTIVLYAVLRFSRQRFKFEDAPKIHVALSVSLFLLNLAFFINVGHGLKGSDAACWARGAVFHYFLLCAFTWMGLEAFHLYLLVIKVFNTYVGHYFLKLSLVGWGLPALIVIGTGSANSYGPYAIRDKKNTTTLELCWFCEKTATSALYVTVHGYFLITFLFSAVVLGLVALKIFTLSSATAGKEKGQHWKGVLTLLGLSSLVGVTWGLAILTPLGLSTTYVFALFTSLQETSSPDSQRHARMEVLKEKVEEEEEAERAERGEKMMRPMEVRKEETIMTQEMLRDLERKLSEIEVSIPEKPSTFTKDAIDISKLPLSYQSNTPKEEHLLQVADNFSRQYSHLCPDRVPLFLHPVNECEVPKFVSTTIRPTLMPYPELYNWDTCAQFVSDFLSAVPLPDPLKPPSYLYSSTTVLKYQKGNCFDFSTLLCSMLIGARYDAYCVYGYGSQDLCHLDLTREVCPLTVKPKEMVKEEEKAPPKKYAVKPPRDLTSRFEQEQEIKRQEAIKAEEERRLKQEEEHLVEQESAKTDPLHGLRVHSWVLVLSGKREVPESFFIDPFTGRSYSTQDDHFLGIESLWNHKNYWVNMQDCWNCCKDLVFDLGDPVRWEYLLLGTDKPLLSLTEEEDDGMNDDDDVENLGKEDEDKSFDMPCSWVEQIEISPEAFETRCPNGKKVIQYKRAKLEKWAPYLNNNGLVCRLTTYEDLECTKTLEVKEWFQNREDMLELKHINKVTGLNIDYFKPGHPQALRVHSYTSMQPEMDRIMEFYETARVDGLIKREETPRTMTEYYQGRPDLLSYRHVNFGPRIKKLALNSAESNPRPVVKITERFFRNPAKPADEDVAERVFLILDERIQLRYHCREDRITASKRGAHGAHQEASLPARGHDEAEERGEVVQASGLGVRAGGAGDPEASGGRGGGACTDHLHL

Organism: Balaenoptera musculus (NCBI:txid9771)

Foldseek 3Di:
DDDDDDDDDDDDDDDDDDDDDDDDDDDDDDDDDDPPPPDQLQAADPDDDDQDPDPPVNLVVSLVVLQVDPDDRHQLQRSQVNVQVVQLCLQPPDPDQWDQDPFKTKGKDKDFLPDPFKWKWAPDPNDHIDTDDPPCPPGQWMKIGGSLVSPVCVPPDRIWIKMKMKGQNDNGDRQQAPVNVAPFPKDFVNSIKIAIDRRPDWFAQAPFFMKTKDFAPFDDPQKDKAKWFWAQVVQVPDPDPRGGTHIDCPQWDWDDDGGMIMITGRTGGIMTIMIGGHCDLVNLVVLLVVLLVLLVVLLVLLVVLLVVLVCCVVVAVVSVPDQLVVLVNQLSVLLNQLSVLVNCFQVCFPPDDQVVLQVSQLSNQLSLLLNLLSLLVNLVVVLCVQPVPPDDDDPPVNVVSVCRSNVVSVVLSVVCVVVVFKGWDFAADPVRHGSGIGIHGDPPPCPVSCCCSPVVSNVVSLVSSVVSLVVSLCSLVVVVVVPDPDDPVVVVVSVVVSVLSCLSSPVQLVVLSPRPPDPSSVSSVSVSSSVSSVSNCVSCCVVVVQVVVVVVVVSVVVVVVVVVCVVDDDDDDDDDDDDDDPVVVVVVVVVVVPDDPPLPDDDPDPDLVVDPPVPDDVLLQDDDPLQVVVVVLVVVVQVVCCVVCVPDDGDPAWAAESNRYTGGLLLLQAQFEAPDPLCLDLLSVLLLLLFQADEDAAPDQQDDHSYAYHLQVCNVVRYDYQSNLQSNSQSHNVNSVFPKKKFKFFFDPCLRVVPQLAPDDPVPDDDPPPPPPPDPPDDDPDDDPPPPDPDDPVVVVVVVVVVVVVVVVVVVVVVVVVVVVVVVVPPDDDPCHRRGIGMWMWTQPDIPNRHHIWIASSNNSDTDRLQDPRAQATQWIHHNWWIKGAQDDRNSGSNPQDPPCLDCNGIPISFPDPPDDDDDDDDDDDDDDDDDDDDDDDDDDDPPDGSGRDHRSHDHDYADPVSSQCSHDSQKDWHHHQQKIKIAGGQPPDPQQWGIKMWGHPDSVNPHTQKMKTAGDDDPQQWGIWIAGPVVLKIKTAGDQPHPVQWGIKIFSDPDPQDWIKTAGDQVVDPQQWGIWTGHNFKIKTAGDDDPQQWGIKMWGFDDQDDDPDDDDPDDRDTDTQKMKIAGDDDPVDQQLPAFGMWMQRPVQQKIKTWTGDHPVDDGTDIDMDHDDDDDDDDDDDDDDDDDDDDDDDDDDDDDDYDDDDDDDDDDDDDDDDDDDDDDDD